Protein AF-0000000077092626 (afdb_homodimer)

Sequence (1278 aa):
MSRPFDEEKDRVSSVFEPQERGHADEGDGRDAVGMAEFQRESARDNLQDEVASQKIEINTVSLSAVPEHLHSLACRINDLNETDLAMIADFTENSAKRDVYSLLPYTGSNWFLPQIKEVEEGERNWDFRCDAYGRMSVTIWGRCLVLPVINIFLRLAVVVLCWFALWNILPHWLVEPGGYVWDPAVIVIVSAVVGGLICRVLQIPPLVGVLWIAIMWNNIPYEHYLTTGIVLPLKEISSKMGLTVIMARAGFSLTIKGIRAHWKQSIMLATLPFVCEAVAHSLIANKLFNYNGNYKWAFLQGIISSIVSPAVVVPGTLYLHEMGYGHGSKPISLMLSAVGIEIVLGVWAANFIIGLLFHDQKLAVAIVLGPVQFIGGIIFGIVIGVLFMYFVEILKREAERLPNGRYQKEHFYGTLDFAAFVLLLLCFAMVFLGYALNLAAGGCTMCVFFASTVTHLCLKDGNPELEEQKKYIGSWLAFVWDQVMMPVLFALMGSKIGILSIFSKDFFPMAVVCLVCSTAVRLLVTFVAQLGAGMTFKEKLLVCAGYSGKASAQASLGALAATLVADEFEKLTPGELPSAELLKRKEYATNVQQISAMYVMFMAAFASISLVRGGVAILPRVKPDKKKPAPTSIDGGGRMSRPFDEEKDRVSSVFEPQERGHADEGDGRDAVGMAEFQRESARDNLQDEVASQKIEINTVSLSAVPEHLHSLACRINDLNETDLAMIADFTENSAKRDVYSLLPYTGSNWFLPQIKEVEEGERNWDFRCDAYGRMSVTIWGRCLVLPVINIFLRLAVVVLCWFALWNILPHWLVEPGGYVWDPAVIVIVSAVVGGLICRVLQIPPLVGVLWIAIMWNNIPYEHYLTTGIVLPLKEISSKMGLTVIMARAGFSLTIKGIRAHWKQSIMLATLPFVCEAVAHSLIANKLFNYNGNYKWAFLQGIISSIVSPAVVVPGTLYLHEMGYGHGSKPISLMLSAVGIEIVLGVWAANFIIGLLFHDQKLAVAIVLGPVQFIGGIIFGIVIGVLFMYFVEILKREAERLPNGRYQKEHFYGTLDFAAFVLLLLCFAMVFLGYALNLAAGGCTMCVFFASTVTHLCLKDGNPELEEQKKYIGSWLAFVWDQVMMPVLFALMGSKIGILSIFSKDFFPMAVVCLVCSTAVRLLVTFVAQLGAGMTFKEKLLVCAGYSGKASAQASLGALAATLVADEFEKLTPGELPSAELLKRKEYATNVQQISAMYVMFMAAFASISLVRGGVAILPRVKPDKKKPAPTSIDGGGR

Radius of gyration: 37.95 Å; Cα contacts (8 Å, |Δi|>4): 1786; chains: 2; bounding box: 110×100×134 Å

InterPro domains:
  IPR006153 Cation/H+ exchanger, transmembrane domain [PF00999] (189-605)
  IPR038770 Sodium/solute symporter superfamily [G3DSA:1.20.1530.20] (184-569)
  IPR051843 Monovalent cation:proton antiporter 1 [PTHR31102] (149-629)

pLDDT: mean 78.39, std 21.68, range [14.02, 97.62]

Foldseek 3Di:
DDDDDDDDDDDDDDDDDPDDDDDDDPDDPPPPPPDVPPVVVVVVVVVVVVVVVVPPPVVCVVCVVPDPVCSVVVSVLVPDDQQVNVVVVVVVVVVCCVPPVVPPPPVDDDLLEWDKDFAPPPDDQADWDQDPQQWTWGRHRRITTTGNRVSNVVVVVVVVVVLVVCCVVDPVQQSDQLHLNPLLVCLLVCLQNQLQHVCVVVVFQSLLSSLVSLLVQCPVPHHNRRRNNHDLVLLQLLLLLLLLLQLLLLLLLAEPVLCVVPVQLLQLLLPVLLVLLLVLLLVLCCVQVVPVPPSLLSSLLSLLLSQFGCSQQVVLLVVCVVLQFQDVNPLSSSLSNNNSNNNLVSLLVNLLSVLVVQVVDDPVVSVVVSVVLLVLLLVLLLVVLVVLVVVLVVQLVVDDARPNRHRDPVSLLVSLVVSLVVLSVQSSCLQVVCVVVSNNSSSSSNSSNNSNNNNHVLPVVVDPSSVVSSVSSSVVSVSCNSPPSSSSLSSSLSSPDHPCVLPDPSQPVSLVCSVVVSLVSSLVSQLVSCPPVPDDPLSSNLSSLQRQAAASSLSSSLSNQLSSLVVVVVPDPVPDDDDPVSVSSNSSSVSSSSSSSVSNNPSSRRNSCSNNVSSVVPTDRPPPPPVPDDPPPPPPPPD/DDDDDYDDDDDDDDDDDDDDDDDDDDDDDPDDPPPPPPVVPVVVVVVVVVVVVVPPVPVCVVCVVPDPVCSVVVSVLVPDDQQVNVVVVVVVVVVCCVPPVVPPPPPDDDLLEWDKDFAPPPDDQADWDQDPQQWTWGRHRRITTTGNRVSNVVVVVVVVVVLVVCCVVDPVQQSDQLHLNPLLVCLLVCLQNQLQHVCVVVVFQSLLSSLVSLLVVCPVPHHNRRRNNHDLVLLQLLLLLLLLLQLLLLLLLAEPVLCVVPVQLLQLLQPFLLVLLLVLLLVLCCVQVVLVPPSLLSSLLSLLLSQFGCSQQVVLLVVCVVLQFQVVNPLSSSLSNNNSNNNLVSQLVNLLSVLVVQVVDDPVVSVVVSVVLLVLLLVLLLVVLVVLVVVLVVQQVVDDARPNRHRDPVSLLVSLVVSLVVLSVQSSCLQVVCVVVSNNSSSSSNSSNNSNNNNHVLPVVVDPSSVVSSVSSSVVSVSCNSPPSSSSLSSSLSSPDHPCVLPDPSQPVSLVCSVVVSLVSSLVSQLVSCPPVPDDPLSSNLSSQQRQAAASSLSSSLSNQLSSLVVVVVPDPVPDDDDPVSVSSNSSSVSSSSSSSVSNNPSSRRNSCSNNVSSVVPTDRPPPPPVPDDPPPPPPPPD

Structure (mmCIF, N/CA/C/O backbone):
data_AF-0000000077092626-model_v1
#
loop_
_entity.id
_entity.type
_entity.pdbx_description
1 polymer 'Cation/H+ exchanger transmembrane domain-containing protein'
#
loop_
_atom_site.group_PDB
_atom_site.id
_atom_site.type_symbol
_atom_site.label_atom_id
_atom_site.label_alt_id
_atom_site.label_comp_id
_atom_site.label_asym_id
_atom_site.label_entity_id
_atom_site.label_seq_id
_atom_site.pdbx_PDB_ins_code
_atom_site.Cartn_x
_atom_site.Cartn_y
_atom_site.Cartn_z
_atom_site.occupancy
_atom_site.B_iso_or_equiv
_atom_site.auth_seq_id
_atom_site.auth_comp_id
_atom_site.auth_asym_id
_atom_site.auth_atom_id
_atom_site.pdbx_PDB_model_num
ATOM 1 N N . MET A 1 1 ? 9.32 -10.656 -62.844 1 15.75 1 MET A N 1
ATOM 2 C CA . MET A 1 1 ? 9.938 -10.414 -64.125 1 15.75 1 MET A CA 1
ATOM 3 C C . MET A 1 1 ? 10.68 -9.086 -64.188 1 15.75 1 MET A C 1
ATOM 5 O O . MET A 1 1 ? 11.836 -9.016 -64.562 1 15.75 1 MET A O 1
ATOM 9 N N . SER A 1 2 ? 9.977 -7.922 -64.562 1 14.94 2 SER A N 1
ATOM 10 C CA . SER A 1 2 ? 10.359 -7.098 -65.688 1 14.94 2 SER A CA 1
ATOM 11 C C . SER A 1 2 ? 11.492 -6.148 -65.312 1 14.94 2 SER A C 1
ATOM 13 O O . SER A 1 2 ? 11.688 -5.82 -64.188 1 14.94 2 SER A O 1
ATOM 15 N N . ARG A 1 3 ? 11.75 -5.18 -66.188 1 14.98 3 ARG A N 1
ATOM 16 C CA . ARG A 1 3 ? 12.742 -4.602 -67.125 1 14.98 3 ARG A CA 1
ATOM 17 C C . ARG A 1 3 ? 13.359 -3.344 -66.5 1 14.98 3 ARG A C 1
ATOM 19 O O . ARG A 1 3 ? 14.586 -3.213 -66.438 1 14.98 3 ARG A O 1
ATOM 26 N N . PRO A 1 4 ? 12.883 -1.963 -66.875 1 16 4 PRO A N 1
ATOM 27 C CA . PRO A 1 4 ? 13.781 -1.267 -67.812 1 16 4 PRO A CA 1
ATOM 28 C C . PRO A 1 4 ? 14.859 -0.458 -67.125 1 16 4 PRO A C 1
ATOM 30 O O . PRO A 1 4 ? 14.688 -0.107 -65.938 1 16 4 PRO A O 1
ATOM 33 N N . PHE A 1 5 ? 15.961 0.042 -67.75 1 17.08 5 PHE A N 1
ATOM 34 C CA . PHE A 1 5 ? 17.375 0.326 -68 1 17.08 5 PHE A CA 1
ATOM 35 C C . PHE A 1 5 ? 17.703 1.769 -67.625 1 17.08 5 PHE A C 1
ATOM 37 O O . PHE A 1 5 ? 18.734 2.033 -67 1 17.08 5 PHE A O 1
ATOM 44 N N . ASP A 1 6 ? 17.078 2.85 -68.188 1 14.89 6 ASP A N 1
ATOM 45 C CA . ASP A 1 6 ? 17.906 3.645 -69.125 1 14.89 6 ASP A CA 1
ATOM 46 C C . ASP A 1 6 ? 18.75 4.656 -68.312 1 14.89 6 ASP A C 1
ATOM 48 O O . ASP A 1 6 ? 18.5 4.906 -67.125 1 14.89 6 ASP A O 1
ATOM 52 N N . GLU A 1 7 ? 18.625 6.039 -68.625 1 15.25 7 GLU A N 1
ATOM 53 C CA . GLU A 1 7 ? 19.484 6.891 -69.438 1 15.25 7 GLU A CA 1
ATOM 54 C C . GLU A 1 7 ? 20.391 7.762 -68.625 1 15.25 7 GLU A C 1
ATOM 56 O O . GLU A 1 7 ? 20.125 7.961 -67.438 1 15.25 7 GLU A O 1
ATOM 61 N N . GLU A 1 8 ? 20.859 9.016 -69.062 1 14.81 8 GLU A N 1
ATOM 62 C CA . GLU A 1 8 ? 22.047 9.641 -69.625 1 14.81 8 GLU A CA 1
ATOM 63 C C . GLU A 1 8 ? 22.625 10.695 -68.688 1 14.81 8 GLU A C 1
ATOM 65 O O . GLU A 1 8 ? 23.828 10.695 -68.438 1 14.81 8 GLU A O 1
ATOM 70 N N . LYS A 1 9 ? 22.094 12.047 -68.688 1 15.22 9 LYS A N 1
ATOM 71 C CA . LYS A 1 9 ? 22.859 13.109 -69.375 1 15.22 9 LYS A CA 1
ATOM 72 C C . LYS A 1 9 ? 23.906 13.68 -68.375 1 15.22 9 LYS A C 1
ATOM 74 O O . LYS A 1 9 ? 23.766 13.562 -67.188 1 15.22 9 LYS A O 1
ATOM 79 N N . ASP A 1 10 ? 24.531 14.945 -68.688 1 14.73 10 ASP A N 1
ATOM 80 C CA . ASP A 1 10 ? 25.75 15.602 -69.188 1 14.73 10 ASP A CA 1
ATOM 81 C C . ASP A 1 10 ? 26.375 16.469 -68.062 1 14.73 10 ASP A C 1
ATOM 83 O O . ASP A 1 10 ? 27.562 16.359 -67.75 1 14.73 10 ASP A O 1
ATOM 87 N N . ARG A 1 11 ? 25.922 17.875 -67.875 1 15.03 11 ARG A N 1
ATOM 88 C CA . ARG A 1 11 ? 26.812 18.969 -68.188 1 15.03 11 ARG A CA 1
ATOM 89 C C . ARG A 1 11 ? 27.734 19.328 -67.062 1 15.03 11 ARG A C 1
ATOM 91 O O . ARG A 1 11 ? 27.328 19.25 -65.875 1 15.03 11 ARG A O 1
ATOM 98 N N . VAL A 1 12 ? 29.109 19.719 -67.188 1 16.48 12 VAL A N 1
ATOM 99 C CA . VAL A 1 12 ? 30.516 19.875 -66.812 1 16.48 12 VAL A CA 1
ATOM 100 C C . VAL A 1 12 ? 30.719 21.172 -66.062 1 16.48 12 VAL A C 1
ATOM 102 O O . VAL A 1 12 ? 31.594 21.266 -65.188 1 16.48 12 VAL A O 1
ATOM 105 N N . SER A 1 13 ? 29.906 22.328 -66.312 1 14.66 13 SER A N 1
ATOM 106 C CA . SER A 1 13 ? 30.719 23.469 -66.75 1 14.66 13 SER A CA 1
ATOM 107 C C . SER A 1 13 ? 31.578 23.984 -65.562 1 14.66 13 SER A C 1
ATOM 109 O O . SER A 1 13 ? 31.359 23.625 -64.438 1 14.66 13 SER A O 1
ATOM 111 N N . SER A 1 14 ? 31.688 25.406 -65.438 1 15.55 14 SER A N 1
ATOM 112 C CA . SER A 1 14 ? 32.656 26.438 -65.812 1 15.55 14 SER A CA 1
ATOM 113 C C . SER A 1 14 ? 33.406 26.906 -64.562 1 15.55 14 SER A C 1
ATOM 115 O O . SER A 1 14 ? 32.969 26.672 -63.406 1 15.55 14 SER A O 1
ATOM 117 N N . VAL A 1 15 ? 34.219 28.062 -64.625 1 16.53 15 VAL A N 1
ATOM 118 C CA . VAL A 1 15 ? 35.562 28.625 -64.625 1 16.53 15 VAL A CA 1
ATOM 119 C C . VAL A 1 15 ? 35.812 29.5 -63.406 1 16.53 15 VAL A C 1
ATOM 121 O O . VAL A 1 15 ? 36.938 29.719 -63 1 16.53 15 VAL A O 1
ATOM 124 N N . PHE A 1 16 ? 34.812 29.953 -62.469 1 16.59 16 PHE A N 1
ATOM 125 C CA . PHE A 1 16 ? 35 31.375 -62.25 1 16.59 16 PHE A CA 1
ATOM 126 C C . PHE A 1 16 ? 36.219 31.641 -61.375 1 16.59 16 PHE A C 1
ATOM 128 O O . PHE A 1 16 ? 36.469 30.891 -60.438 1 16.59 16 PHE A O 1
ATOM 135 N N . GLU A 1 17 ? 37.094 32.625 -61.719 1 16.3 17 GLU A N 1
ATOM 136 C CA . GLU A 1 17 ? 38.469 33.156 -61.719 1 16.3 17 GLU A CA 1
ATOM 137 C C . GLU A 1 17 ? 38.75 33.875 -60.406 1 16.3 17 GLU A C 1
ATOM 139 O O . GLU A 1 17 ? 39.844 34.375 -60.188 1 16.3 17 GLU A O 1
ATOM 144 N N . PRO A 1 18 ? 38.156 33.656 -59.219 1 17.06 18 PRO A N 1
ATOM 145 C CA . PRO A 1 18 ? 38.25 34.875 -58.438 1 17.06 18 PRO A CA 1
ATOM 146 C C . PRO A 1 18 ? 39.688 35.281 -58.125 1 17.06 18 PRO A C 1
ATOM 148 O O . PRO A 1 18 ? 40.562 34.406 -57.938 1 17.06 18 PRO A O 1
ATOM 151 N N . GLN A 1 19 ? 39.969 36.531 -58.312 1 16.48 19 GLN A N 1
ATOM 152 C CA . GLN A 1 19 ? 41.156 37.375 -58.469 1 16.48 19 GLN A CA 1
ATOM 153 C C . GLN A 1 19 ? 41.969 37.375 -57.188 1 16.48 19 GLN A C 1
ATOM 155 O O . GLN A 1 19 ? 41.469 37.062 -56.094 1 16.48 19 GLN A O 1
ATOM 160 N N . GLU A 1 20 ? 43.156 38.188 -57.188 1 16.64 20 GLU A N 1
ATOM 161 C CA . GLU A 1 20 ? 44.594 38.25 -56.969 1 16.64 20 GLU A CA 1
ATOM 162 C C . GLU A 1 20 ? 44.906 38.938 -55.625 1 16.64 20 GLU A C 1
ATOM 164 O O . GLU A 1 20 ? 46.094 39 -55.25 1 16.64 20 GLU A O 1
ATOM 169 N N . ARG A 1 21 ? 43.969 39.344 -54.719 1 16.77 21 ARG A N 1
ATOM 170 C CA . ARG A 1 21 ? 44.406 40.594 -54.125 1 16.77 21 ARG A CA 1
ATOM 171 C C . ARG A 1 21 ? 45.719 40.406 -53.344 1 16.77 21 ARG A C 1
ATOM 173 O O . ARG A 1 21 ? 46.031 39.281 -52.906 1 16.77 21 ARG A O 1
ATOM 180 N N . GLY A 1 22 ? 46.375 41.594 -52.969 1 16.36 22 GLY A N 1
ATOM 181 C CA . GLY A 1 22 ? 47.625 42.281 -52.812 1 16.36 22 GLY A CA 1
ATOM 182 C C . GLY A 1 22 ? 48.344 41.938 -51.5 1 16.36 22 GLY A C 1
ATOM 183 O O . GLY A 1 22 ? 47.719 41.406 -50.594 1 16.36 22 GLY A O 1
ATOM 184 N N . HIS A 1 23 ? 49.688 42.406 -51.25 1 17.75 23 HIS A N 1
ATOM 185 C CA . HIS A 1 23 ? 51 42.062 -50.781 1 17.75 23 HIS A CA 1
ATOM 186 C C . HIS A 1 23 ? 51.219 42.531 -49.344 1 17.75 23 HIS A C 1
ATOM 188 O O . HIS A 1 23 ? 52.312 42.312 -48.781 1 17.75 23 HIS A O 1
ATOM 194 N N . ALA A 1 24 ? 50.25 43.156 -48.594 1 18.55 24 ALA A N 1
ATOM 195 C CA . ALA A 1 24 ? 50.844 44.219 -47.781 1 18.55 24 ALA A CA 1
ATOM 196 C C . ALA A 1 24 ? 51.812 43.625 -46.75 1 18.55 24 ALA A C 1
ATOM 198 O O . ALA A 1 24 ? 51.719 42.469 -46.375 1 18.55 24 ALA A O 1
ATOM 199 N N . ASP A 1 25 ? 52.812 44.531 -46.281 1 18.19 25 ASP A N 1
ATOM 200 C CA . ASP A 1 25 ? 54.156 44.656 -45.75 1 18.19 25 ASP A CA 1
ATOM 201 C C . ASP A 1 25 ? 54.219 44.312 -44.281 1 18.19 25 ASP A C 1
ATOM 203 O O . ASP A 1 25 ? 53.312 44.594 -43.531 1 18.19 25 ASP A O 1
ATOM 207 N N . GLU A 1 26 ? 55.188 43.375 -43.719 1 19.86 26 GLU A N 1
ATOM 208 C CA . GLU A 1 26 ? 55.438 42.5 -42.594 1 19.86 26 GLU A CA 1
ATOM 209 C C . GLU A 1 26 ? 56.125 43.25 -41.438 1 19.86 26 GLU A C 1
ATOM 211 O O . GLU A 1 26 ? 56.594 42.656 -40.5 1 19.86 26 GLU A O 1
ATOM 216 N N . GLY A 1 27 ? 55.844 44.656 -41.406 1 18.56 27 GLY A N 1
ATOM 217 C CA . GLY A 1 27 ? 56.906 45.312 -40.656 1 18.56 27 GLY A CA 1
ATOM 218 C C . GLY A 1 27 ? 57.156 44.688 -39.312 1 18.56 27 GLY A C 1
ATOM 219 O O . GLY A 1 27 ? 56.344 43.906 -38.812 1 18.56 27 GLY A O 1
ATOM 220 N N . ASP A 1 28 ? 58.25 45.25 -38.5 1 20.41 28 ASP A N 1
ATOM 221 C CA . ASP A 1 28 ? 59.438 44.938 -37.688 1 20.41 28 ASP A CA 1
ATOM 222 C C . ASP A 1 28 ? 59.062 44.844 -36.219 1 20.41 28 ASP A C 1
ATOM 224 O O . ASP A 1 28 ? 59.906 44.531 -35.375 1 20.41 28 ASP A O 1
ATOM 228 N N . GLY A 1 29 ? 57.875 45.188 -35.781 1 20.94 29 GLY A N 1
ATOM 229 C CA . GLY A 1 29 ? 57.812 45.781 -34.469 1 20.94 29 GLY A CA 1
ATOM 230 C C . GLY A 1 29 ? 58.156 44.812 -33.344 1 20.94 29 GLY A C 1
ATOM 231 O O . GLY A 1 29 ? 57.281 44.125 -32.812 1 20.94 29 GLY A O 1
ATOM 232 N N . ARG A 1 30 ? 59.438 44.188 -33.344 1 21.33 30 ARG A N 1
ATOM 233 C CA . ARG A 1 30 ? 59.719 43 -32.531 1 21.33 30 ARG A CA 1
ATOM 234 C C . ARG A 1 30 ? 59.781 43.344 -31.047 1 21.33 30 ARG A C 1
ATOM 236 O O . ARG A 1 30 ? 59.656 42.469 -30.188 1 21.33 30 ARG A O 1
ATOM 243 N N . ASP A 1 31 ? 60.281 44.562 -30.781 1 20.03 31 ASP A N 1
ATOM 244 C CA . ASP A 1 31 ? 61.25 44.562 -29.703 1 20.03 31 ASP A CA 1
ATOM 245 C C . ASP A 1 31 ? 60.562 44.281 -28.359 1 20.03 31 ASP A C 1
ATOM 247 O O . ASP A 1 31 ? 61.188 43.75 -27.453 1 20.03 31 ASP A O 1
ATOM 251 N N . ALA A 1 32 ? 59.594 45.125 -28.078 1 23.42 32 ALA A N 1
ATOM 252 C CA . ALA A 1 32 ? 59.375 45.562 -26.703 1 23.42 32 ALA A CA 1
ATOM 253 C C . ALA A 1 32 ? 58.812 44.375 -25.875 1 23.42 32 ALA A C 1
ATOM 255 O O . ALA A 1 32 ? 58.156 44.594 -24.844 1 23.42 32 ALA A O 1
ATOM 256 N N . VAL A 1 33 ? 59.125 43.094 -26.219 1 24.17 33 VAL A N 1
ATOM 257 C CA . VAL A 1 33 ? 58.344 41.969 -25.672 1 24.17 33 VAL A CA 1
ATOM 258 C C . VAL A 1 33 ? 58.812 41.656 -24.25 1 24.17 33 VAL A C 1
ATOM 260 O O . VAL A 1 33 ? 58.281 40.75 -23.594 1 24.17 33 VAL A O 1
ATOM 263 N N . GLY A 1 34 ? 60 42.312 -23.875 1 22.88 34 GLY A N 1
ATOM 264 C CA . GLY A 1 34 ? 60.719 41.562 -22.844 1 22.88 34 GLY A CA 1
ATOM 265 C C . GLY A 1 34 ? 60.031 41.656 -21.484 1 22.88 34 GLY A C 1
ATOM 266 O O . GLY A 1 34 ? 60.125 40.719 -20.703 1 22.88 34 GLY A O 1
ATOM 267 N N . MET A 1 35 ? 59.812 42.938 -21.062 1 25.38 35 MET A N 1
ATOM 268 C CA . MET A 1 35 ? 59.656 43.25 -19.641 1 25.38 35 MET A CA 1
ATOM 269 C C . MET A 1 35 ? 58.406 42.594 -19.078 1 25.38 35 MET A C 1
ATOM 271 O O . MET A 1 35 ? 58.188 42.594 -17.859 1 25.38 35 MET A O 1
ATOM 275 N N . ALA A 1 36 ? 57.406 42.469 -19.953 1 26.19 36 ALA A N 1
ATOM 276 C CA . ALA A 1 36 ? 56.094 42.156 -19.422 1 26.19 36 ALA A CA 1
ATOM 277 C C . ALA A 1 36 ? 56.062 40.75 -18.875 1 26.19 36 ALA A C 1
ATOM 279 O O . ALA A 1 36 ? 55.031 40.281 -18.344 1 26.19 36 ALA A O 1
ATOM 280 N N . GLU A 1 37 ? 57.188 40 -19.141 1 27.02 37 GLU A N 1
ATOM 281 C CA . GLU A 1 37 ? 57.094 38.594 -18.812 1 27.02 37 GLU A CA 1
ATOM 282 C C . GLU A 1 37 ? 57.188 38.375 -17.297 1 27.02 37 GLU A C 1
ATOM 284 O O . GLU A 1 37 ? 56.656 37.406 -16.781 1 27.02 37 GLU A O 1
ATOM 289 N N . PHE A 1 38 ? 58.125 39.25 -16.672 1 28.17 38 PHE A N 1
ATOM 290 C CA . PHE A 1 38 ? 58.5 38.844 -15.328 1 28.17 38 PHE A CA 1
ATOM 291 C C . PHE A 1 38 ? 57.344 39.031 -14.359 1 28.17 38 PHE A C 1
ATOM 293 O O . PHE A 1 38 ? 57.219 38.25 -13.398 1 28.17 38 PHE A O 1
ATOM 300 N N . GLN A 1 39 ? 56.625 40.156 -14.469 1 30.23 39 GLN A N 1
ATOM 301 C CA . GLN A 1 39 ? 55.531 40.375 -13.516 1 30.23 39 GLN A CA 1
ATOM 302 C C . GLN A 1 39 ? 54.469 39.312 -13.656 1 30.23 39 GLN A C 1
ATOM 304 O O . GLN A 1 39 ? 53.562 39.25 -12.836 1 30.23 39 GLN A O 1
ATOM 309 N N . ARG A 1 40 ? 54.5 38.656 -14.867 1 31.72 40 ARG A N 1
ATOM 310 C CA . ARG A 1 40 ? 53.469 37.625 -15.023 1 31.72 40 ARG A CA 1
ATOM 311 C C . ARG A 1 40 ? 53.812 36.406 -14.18 1 31.72 40 ARG A C 1
ATOM 313 O O . ARG A 1 40 ? 52.938 35.594 -13.898 1 31.72 40 ARG A O 1
ATOM 320 N N . GLU A 1 41 ? 55.188 36.25 -13.984 1 31.36 41 GLU A N 1
ATOM 321 C CA . GLU A 1 41 ? 55.5 35.031 -13.258 1 31.36 41 GLU A CA 1
ATOM 322 C C . GLU A 1 41 ? 55 35.125 -11.812 1 31.36 41 GLU A C 1
ATOM 324 O O . GLU A 1 41 ? 54.531 34.125 -11.258 1 31.36 41 GLU A O 1
ATOM 329 N N . SER A 1 42 ? 55.344 36.281 -11.148 1 34.69 42 SER A N 1
ATOM 330 C CA . SER A 1 42 ? 55 36.375 -9.734 1 34.69 42 SER A CA 1
ATOM 331 C C . SER A 1 42 ? 53.5 36.375 -9.539 1 34.69 42 SER A C 1
ATOM 333 O O . SER A 1 42 ? 53 35.938 -8.492 1 34.69 42 SER A O 1
ATOM 335 N N . ALA A 1 43 ? 52.781 36.969 -10.484 1 35.47 43 ALA A N 1
ATOM 336 C CA . ALA A 1 43 ? 51.312 36.875 -10.453 1 35.47 43 ALA A CA 1
ATOM 337 C C . ALA A 1 43 ? 50.844 35.438 -10.672 1 35.47 43 ALA A C 1
ATOM 339 O O . ALA A 1 43 ? 49.781 35.031 -10.227 1 35.47 43 ALA A O 1
ATOM 340 N N . ARG A 1 44 ? 51.688 34.656 -11.461 1 34.75 44 ARG A N 1
ATOM 341 C CA . ARG A 1 44 ? 51.312 33.25 -11.641 1 34.75 44 ARG A CA 1
ATOM 342 C C . ARG A 1 44 ? 51.531 32.469 -10.344 1 34.75 4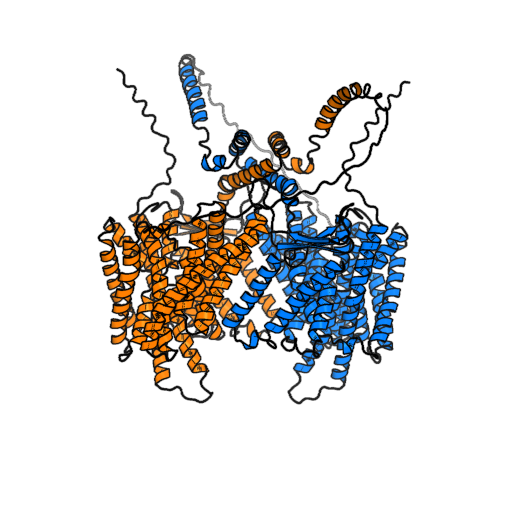4 ARG A C 1
ATOM 344 O O . ARG A 1 44 ? 50.719 31.578 -10.039 1 34.75 44 ARG A O 1
ATOM 351 N N . ASP A 1 45 ? 52.719 32.75 -9.695 1 36.16 45 ASP A N 1
ATOM 352 C CA . ASP A 1 45 ? 52.906 31.984 -8.469 1 36.16 45 ASP A CA 1
ATOM 353 C C . ASP A 1 45 ? 51.844 32.344 -7.426 1 36.16 45 ASP A C 1
ATOM 355 O O . ASP A 1 45 ? 51.375 31.5 -6.676 1 36.16 45 ASP A O 1
ATOM 359 N N . ASN A 1 46 ? 51.562 33.688 -7.293 1 36.28 46 ASN A N 1
ATOM 360 C CA . ASN A 1 46 ? 50.5 34.062 -6.395 1 36.28 46 ASN A CA 1
ATOM 361 C C . ASN A 1 46 ? 49.125 33.594 -6.918 1 36.28 46 ASN A C 1
ATOM 363 O O . ASN A 1 46 ? 48.156 33.5 -6.16 1 36.28 46 ASN A O 1
ATOM 367 N N . LEU A 1 47 ? 49 33.531 -8.297 1 35.38 47 LEU A N 1
ATOM 368 C CA . LEU A 1 47 ? 47.812 32.906 -8.805 1 35.38 47 LEU A CA 1
ATOM 369 C C . LEU A 1 47 ? 47.812 31.406 -8.516 1 35.38 47 LEU A C 1
ATOM 371 O O . LEU A 1 47 ? 46.75 30.797 -8.297 1 35.38 47 LEU A O 1
ATOM 375 N N . GLN A 1 48 ? 49.062 30.828 -8.656 1 34.94 48 GLN A N 1
ATOM 376 C CA . GLN A 1 48 ? 49.062 29.422 -8.289 1 34.94 48 GLN A CA 1
ATOM 377 C C . GLN A 1 48 ? 48.781 29.234 -6.801 1 34.94 48 GLN A C 1
ATOM 379 O O . GLN A 1 48 ? 48.094 28.281 -6.406 1 34.94 48 GLN A O 1
ATOM 384 N N . ASP A 1 49 ? 49.469 30 -5.945 1 35.38 49 ASP A N 1
ATOM 385 C CA . ASP A 1 49 ? 49.156 29.906 -4.523 1 35.38 49 ASP A CA 1
ATOM 386 C C . ASP A 1 49 ? 47.719 30.359 -4.238 1 35.38 49 ASP A C 1
ATOM 388 O O . ASP A 1 49 ? 47.062 29.828 -3.355 1 35.38 49 ASP A O 1
ATOM 392 N N . GLU A 1 50 ? 47.281 31.469 -4.938 1 34.28 50 GLU A N 1
ATOM 393 C CA . GLU A 1 50 ? 45.875 31.875 -4.809 1 34.28 50 GLU A CA 1
ATOM 394 C C . GLU A 1 50 ? 44.938 30.812 -5.398 1 34.28 50 GLU A C 1
ATOM 396 O O . GLU A 1 50 ? 43.844 30.578 -4.883 1 34.28 50 GLU A O 1
ATOM 401 N N . VAL A 1 51 ? 45.375 30.25 -6.586 1 35.25 51 VAL A N 1
ATOM 402 C CA . VAL A 1 51 ? 44.594 29.094 -7 1 35.25 51 VAL A CA 1
ATOM 403 C C . VAL A 1 51 ? 44.781 27.953 -5.992 1 35.25 51 VAL A C 1
ATOM 405 O O . VAL A 1 51 ? 43.844 27.188 -5.73 1 35.25 51 VAL A O 1
ATOM 408 N N . ALA A 1 52 ? 45.969 27.75 -5.414 1 34.25 52 ALA A N 1
ATOM 409 C CA . ALA A 1 52 ? 46.156 26.766 -4.359 1 34.25 52 ALA A CA 1
ATOM 410 C C . ALA A 1 52 ? 45.375 27.156 -3.105 1 34.25 52 ALA A C 1
ATOM 412 O O . ALA A 1 52 ? 44.844 26.297 -2.412 1 34.25 52 ALA A O 1
ATOM 413 N N . SER A 1 53 ? 45.5 28.391 -2.656 1 31.81 53 SER A N 1
ATOM 414 C CA . SER A 1 53 ? 44.688 28.875 -1.544 1 31.81 53 SER A CA 1
ATOM 415 C C . SER A 1 53 ? 43.219 28.906 -1.917 1 31.81 53 SER A C 1
ATOM 417 O O . SER A 1 53 ? 42.375 29.156 -1.065 1 31.81 53 SER A O 1
ATOM 419 N N . GLN A 1 54 ? 43 29.281 -3.15 1 31.38 54 GLN A N 1
ATOM 420 C CA . GLN A 1 54 ? 41.625 28.984 -3.527 1 31.38 54 GLN A CA 1
ATOM 421 C C . GLN A 1 54 ? 41.312 27.5 -3.348 1 31.38 54 GLN A C 1
ATOM 423 O O . GLN A 1 54 ? 40.75 26.859 -4.242 1 31.38 54 GLN A O 1
ATOM 428 N N . LYS A 1 55 ? 42.344 26.766 -3.01 1 33.62 55 LYS A N 1
ATOM 429 C CA . LYS A 1 55 ? 42.094 25.453 -2.418 1 33.62 55 LYS A CA 1
ATOM 430 C C . LYS A 1 55 ? 40.781 25.469 -1.613 1 33.62 55 LYS A C 1
ATOM 432 O O . LYS A 1 55 ? 40.469 26.453 -0.971 1 33.62 55 LYS A O 1
ATOM 437 N N . ILE A 1 56 ? 40.188 24.25 -1.762 1 33.19 56 ILE A N 1
ATOM 438 C CA . ILE A 1 56 ? 38.938 23.641 -1.434 1 33.19 56 ILE A CA 1
ATOM 439 C C . ILE A 1 56 ? 38.594 23.891 0.034 1 33.19 56 ILE A C 1
ATOM 441 O O . ILE A 1 56 ? 39.281 23.375 0.93 1 33.19 56 ILE A O 1
ATOM 445 N N . GLU A 1 57 ? 38.5 25.062 0.484 1 32.88 57 GLU A N 1
ATOM 446 C CA . GLU A 1 57 ? 37.562 25.031 1.593 1 32.88 57 GLU A CA 1
ATOM 447 C C . GLU A 1 57 ? 36.531 23.891 1.429 1 32.88 57 GLU A C 1
ATOM 449 O O . GLU A 1 57 ? 35.594 24.016 0.674 1 32.88 57 GLU A O 1
ATOM 454 N N . ILE A 1 58 ? 36.938 22.75 1.002 1 39.22 58 ILE A N 1
ATOM 455 C CA . ILE A 1 58 ? 36.281 21.484 1.303 1 39.22 58 ILE A CA 1
ATOM 456 C C . ILE A 1 58 ? 35.375 21.641 2.525 1 39.22 58 ILE A C 1
ATOM 458 O O . ILE A 1 58 ? 35.844 22.031 3.602 1 39.22 58 ILE A O 1
ATOM 462 N N . ASN A 1 59 ? 34.188 21.969 2.338 1 41.47 59 ASN A N 1
ATOM 463 C CA . ASN A 1 59 ? 33.219 22 3.443 1 41.47 59 ASN A CA 1
ATOM 464 C C . ASN A 1 59 ? 33.656 21.078 4.578 1 41.47 59 ASN A C 1
ATOM 466 O O . ASN A 1 59 ? 33.719 19.859 4.406 1 41.47 59 ASN A O 1
ATOM 470 N N . THR A 1 60 ? 34.688 21.422 5.332 1 45.44 60 THR A N 1
ATOM 471 C CA . THR A 1 60 ? 35.156 20.906 6.609 1 45.44 60 THR A CA 1
ATOM 472 C C . THR A 1 60 ? 34.094 20.062 7.289 1 45.44 60 THR A C 1
ATOM 474 O O . THR A 1 60 ? 34.406 19.109 8.008 1 45.44 60 THR A O 1
ATOM 477 N N . VAL A 1 61 ? 32.875 20.453 7.098 1 47.94 61 VAL A N 1
ATOM 478 C CA . VAL A 1 61 ? 31.828 19.75 7.824 1 47.94 61 VAL A CA 1
ATOM 479 C C . VAL A 1 61 ? 31.75 18.297 7.367 1 47.94 61 VAL A C 1
ATOM 481 O O . VAL A 1 61 ? 31.609 17.391 8.188 1 47.94 61 VAL A O 1
ATOM 484 N N . SER A 1 62 ? 32 18.016 6.055 1 57.91 62 SER A N 1
ATOM 485 C CA . SER A 1 62 ? 31.875 16.641 5.605 1 57.91 62 SER A CA 1
ATOM 486 C C . SER A 1 62 ? 33.156 15.844 5.867 1 57.91 62 SER A C 1
ATOM 488 O O . SER A 1 62 ? 33.094 14.656 6.184 1 57.91 62 SER A O 1
ATOM 490 N N . LEU A 1 63 ? 34.312 16.5 5.801 1 64.38 63 LEU A N 1
ATOM 491 C CA . LEU A 1 63 ? 35.594 15.82 6.062 1 64.38 63 LEU A CA 1
ATOM 492 C C . LEU A 1 63 ? 35.719 15.5 7.547 1 64.38 63 LEU A C 1
ATOM 494 O O . LEU A 1 63 ? 36.5 14.602 7.918 1 64.38 63 LEU A O 1
ATOM 498 N N . SER A 1 64 ? 34.938 16.25 8.242 1 62.31 64 SER A N 1
ATOM 499 C CA . SER A 1 64 ? 35.031 16.031 9.68 1 62.31 64 SER A CA 1
ATOM 500 C C . SER A 1 64 ? 34.469 14.672 10.062 1 62.31 64 SER A C 1
ATOM 502 O O . SER A 1 64 ? 34.781 14.125 11.117 1 62.31 64 SER A O 1
ATOM 504 N N . ALA A 1 65 ? 33.75 14.07 9.141 1 68.44 65 ALA A N 1
ATOM 505 C CA . ALA A 1 65 ? 33.125 12.789 9.477 1 68.44 65 ALA A CA 1
ATOM 506 C C . ALA A 1 65 ? 34.031 11.625 9.094 1 68.44 65 ALA A C 1
ATOM 508 O O . ALA A 1 65 ? 33.75 10.469 9.406 1 68.44 65 ALA A O 1
ATOM 509 N N . VAL A 1 66 ? 35.188 12.047 8.422 1 79.44 66 VAL A N 1
ATOM 510 C CA . VAL A 1 66 ? 36.125 11.023 7.965 1 79.44 66 VAL A CA 1
ATOM 511 C C . VAL A 1 66 ? 37.375 11.039 8.836 1 79.44 66 VAL A C 1
ATOM 513 O O . VAL A 1 66 ? 37.875 12.102 9.203 1 79.44 66 VAL A O 1
ATOM 516 N N . PRO A 1 67 ? 37.812 9.906 9.281 1 79.56 67 PRO A N 1
ATOM 517 C CA . PRO A 1 67 ? 39.062 9.852 10.07 1 79.56 67 PRO A CA 1
ATOM 518 C C . PRO A 1 67 ? 40.25 10.492 9.352 1 79.56 67 PRO A C 1
ATOM 520 O O . PRO A 1 67 ? 40.25 10.562 8.117 1 79.56 67 PRO A O 1
ATOM 523 N N . GLU A 1 68 ? 41.25 10.93 10.055 1 82.12 68 GLU A N 1
ATOM 524 C CA . GLU A 1 68 ? 42.406 11.711 9.57 1 82.12 68 GLU A CA 1
ATOM 525 C C . GLU A 1 68 ? 43.219 10.922 8.539 1 82.12 68 GLU A C 1
ATOM 527 O O . GLU A 1 68 ? 43.688 11.492 7.555 1 82.12 68 GLU A O 1
ATOM 532 N N . HIS A 1 69 ? 43.281 9.516 8.734 1 85.19 69 HIS A N 1
ATOM 533 C CA . HIS A 1 69 ? 44.094 8.727 7.82 1 85.19 69 HIS A CA 1
ATOM 534 C C . HIS A 1 69 ? 43.438 8.602 6.453 1 85.19 69 HIS A C 1
ATOM 536 O O . HIS A 1 69 ? 44.062 8.211 5.477 1 85.19 69 HIS A O 1
ATOM 542 N N . LEU A 1 70 ? 42.25 8.969 6.34 1 88.75 70 LEU A N 1
ATOM 543 C CA . LEU A 1 70 ? 41.531 8.867 5.082 1 88.75 70 LEU A CA 1
ATOM 544 C C . LEU A 1 70 ? 41.344 10.242 4.453 1 88.75 70 LEU A C 1
ATOM 546 O O . LEU A 1 70 ? 40.719 10.367 3.393 1 88.75 70 LEU A O 1
ATOM 550 N N . HIS A 1 71 ? 41.875 11.258 5.023 1 86 71 HIS A N 1
ATOM 551 C CA . HIS A 1 71 ? 41.656 12.617 4.543 1 86 71 HIS A CA 1
ATOM 552 C C . HIS A 1 71 ? 42.25 12.812 3.154 1 86 71 HIS A C 1
ATOM 554 O O . HIS A 1 71 ? 41.656 13.477 2.305 1 86 71 HIS A O 1
ATOM 560 N N . SER A 1 72 ? 43.5 12.203 2.955 1 84.88 72 SER A N 1
ATOM 561 C CA . SER A 1 72 ? 44.125 12.352 1.65 1 84.88 72 SER A CA 1
ATOM 562 C C . SER A 1 72 ? 43.281 11.75 0.545 1 84.88 72 SER A C 1
ATOM 564 O O . SER A 1 72 ? 43.125 12.352 -0.521 1 84.88 72 SER A O 1
ATOM 566 N N . LEU A 1 73 ? 42.719 10.641 0.804 1 88.5 73 LEU A N 1
ATOM 567 C CA . LEU A 1 73 ? 41.844 9.977 -0.168 1 88.5 73 LEU A CA 1
ATOM 568 C C . LEU A 1 73 ? 40.562 10.75 -0.372 1 88.5 73 LEU A C 1
ATOM 570 O O . LEU A 1 73 ? 40.094 10.898 -1.503 1 88.5 73 LEU A O 1
ATOM 574 N N . ALA A 1 74 ? 40 11.234 0.676 1 87.12 74 ALA A N 1
ATOM 575 C CA . ALA A 1 74 ? 38.75 12 0.615 1 87.12 74 ALA A CA 1
ATOM 576 C C . ALA A 1 74 ? 38.938 13.289 -0.181 1 87.12 74 ALA A C 1
ATOM 578 O O . ALA A 1 74 ? 38.062 13.688 -0.943 1 87.12 74 ALA A O 1
ATOM 579 N N . CYS A 1 75 ? 40.062 13.891 -0.055 1 85.25 75 CYS A N 1
ATOM 580 C CA . CYS A 1 75 ? 40.344 15.109 -0.805 1 85.25 75 CYS A CA 1
ATOM 581 C C . CYS A 1 75 ? 40.5 14.812 -2.291 1 85.25 75 CYS A C 1
ATOM 583 O O . CYS A 1 75 ? 40 15.57 -3.135 1 85.25 75 CYS A O 1
ATOM 585 N N . ARG A 1 76 ? 41.125 13.719 -2.592 1 86.06 76 ARG A N 1
ATOM 586 C CA . ARG A 1 76 ? 41.25 13.32 -3.986 1 86.06 76 ARG A CA 1
ATOM 587 C C . ARG A 1 76 ? 39.906 13.055 -4.629 1 86.06 76 ARG A C 1
ATOM 589 O O . ARG A 1 76 ? 39.688 13.383 -5.797 1 86.06 76 ARG A O 1
ATOM 596 N N . ILE A 1 77 ? 39.062 12.453 -3.934 1 88.56 77 ILE A N 1
ATOM 59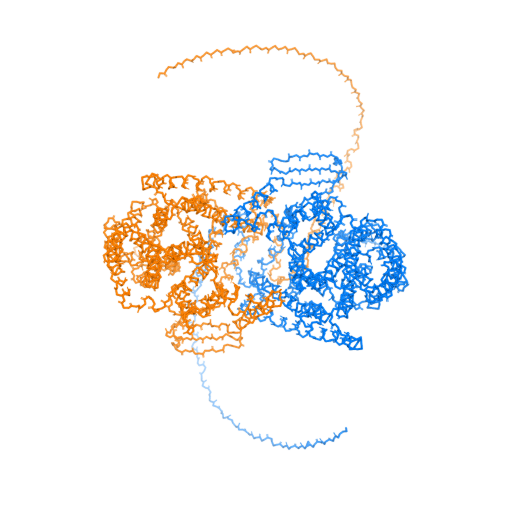7 C CA . ILE A 1 77 ? 37.75 12.125 -4.434 1 88.56 77 ILE A CA 1
ATOM 598 C C . ILE A 1 77 ? 36.938 13.414 -4.645 1 88.56 77 ILE A C 1
ATOM 600 O O . ILE A 1 77 ? 36.219 13.547 -5.629 1 88.56 77 ILE A O 1
ATOM 604 N N . ASN A 1 78 ? 37.094 14.32 -3.742 1 81.88 78 ASN A N 1
ATOM 605 C CA . ASN A 1 78 ? 36.344 15.57 -3.816 1 81.88 78 ASN A CA 1
ATOM 606 C C . ASN A 1 78 ? 36.812 16.422 -4.996 1 81.88 78 ASN A C 1
ATOM 608 O O . ASN A 1 78 ? 36.062 17.266 -5.484 1 81.88 78 ASN A O 1
ATOM 612 N N . ASP A 1 79 ? 38.062 16.188 -5.5 1 82 79 ASP A N 1
ATOM 613 C CA . ASP A 1 79 ? 38.625 17 -6.59 1 82 79 ASP A CA 1
ATOM 614 C C . ASP A 1 79 ? 38.312 16.375 -7.945 1 82 79 ASP A C 1
ATOM 616 O O . ASP A 1 79 ? 38.688 16.922 -8.984 1 82 79 ASP A O 1
ATOM 620 N N . LEU A 1 80 ? 37.594 15.312 -7.914 1 87.62 80 LEU A N 1
ATOM 621 C CA . LEU A 1 80 ? 37.25 14.656 -9.172 1 87.62 80 LEU A CA 1
ATOM 622 C C . LEU A 1 80 ? 36.188 15.438 -9.93 1 87.62 80 LEU A C 1
ATOM 624 O O . LEU A 1 80 ? 35.375 16.156 -9.32 1 87.62 80 LEU A O 1
ATOM 628 N N . ASN A 1 81 ? 36.219 15.328 -11.273 1 84.38 81 ASN A N 1
ATOM 629 C CA . ASN A 1 81 ? 35.156 15.891 -12.094 1 84.38 81 ASN A CA 1
ATOM 630 C C . ASN A 1 81 ? 33.844 15.164 -11.883 1 84.38 81 ASN A C 1
ATOM 632 O O . ASN A 1 81 ? 33.812 14.094 -11.266 1 84.38 81 ASN A O 1
ATOM 636 N N . GLU A 1 82 ? 32.781 15.75 -12.367 1 84.69 82 GLU A N 1
ATOM 637 C CA . GLU A 1 82 ? 31.438 15.234 -12.125 1 84.69 82 GLU A CA 1
ATOM 638 C C . GLU A 1 82 ? 31.281 13.82 -12.68 1 84.69 82 GLU A C 1
ATOM 640 O O . GLU A 1 82 ? 30.688 12.961 -12.031 1 84.69 82 GLU A O 1
ATOM 645 N N . THR A 1 83 ? 31.859 13.562 -13.758 1 84.19 83 THR A N 1
ATOM 646 C CA . THR A 1 83 ? 31.734 12.25 -14.383 1 84.19 83 THR A CA 1
ATOM 647 C C . THR A 1 83 ? 32.5 11.195 -13.586 1 84.19 83 THR A C 1
ATOM 649 O O . THR A 1 83 ? 31.969 10.109 -13.32 1 84.19 83 THR A O 1
ATOM 652 N N . ASP A 1 84 ? 33.656 11.578 -13.18 1 86.88 84 ASP A N 1
ATOM 653 C CA . ASP A 1 84 ? 34.5 10.633 -12.445 1 86.88 84 ASP A CA 1
ATOM 654 C C . ASP A 1 84 ? 33.969 10.391 -11.039 1 86.88 84 ASP A C 1
ATOM 656 O O . ASP A 1 84 ? 34.031 9.281 -10.523 1 86.88 84 ASP A O 1
ATOM 660 N N . LEU A 1 85 ? 33.469 11.383 -10.5 1 87.25 85 LEU A N 1
ATOM 661 C CA . LEU A 1 85 ? 32.875 11.242 -9.164 1 87.25 85 LEU A CA 1
ATOM 662 C C . LEU A 1 85 ? 31.703 10.273 -9.18 1 87.25 85 LEU A C 1
ATOM 664 O O . LEU A 1 85 ? 31.562 9.445 -8.273 1 87.25 85 LEU A O 1
ATOM 668 N N . ALA A 1 86 ? 30.906 10.414 -10.164 1 85.31 86 ALA A N 1
ATOM 669 C CA . ALA A 1 86 ? 29.75 9.516 -10.273 1 85.31 86 ALA A CA 1
ATOM 670 C C . ALA A 1 86 ? 30.203 8.07 -10.469 1 85.31 86 ALA A C 1
ATOM 672 O O . ALA A 1 86 ? 29.625 7.145 -9.906 1 85.31 86 ALA A O 1
ATOM 673 N N . MET A 1 87 ? 31.219 7.887 -11.156 1 84.88 87 MET A N 1
ATOM 674 C CA . MET A 1 87 ? 31.734 6.547 -11.422 1 84.88 87 MET A CA 1
ATOM 675 C C . MET A 1 87 ? 32.344 5.938 -10.156 1 84.88 87 MET A C 1
ATOM 677 O O . MET A 1 87 ? 32.125 4.762 -9.859 1 84.88 87 MET A O 1
ATOM 681 N N . ILE A 1 88 ? 33.062 6.758 -9.453 1 85.62 88 ILE A N 1
ATOM 682 C CA . ILE A 1 88 ? 33.719 6.258 -8.25 1 85.62 88 ILE A CA 1
ATOM 683 C C . ILE A 1 88 ? 32.656 5.992 -7.172 1 85.62 88 ILE A C 1
ATOM 685 O O . ILE A 1 88 ? 32.781 5.031 -6.406 1 85.62 88 ILE A O 1
ATOM 689 N N . ALA A 1 89 ? 31.703 6.812 -7.109 1 84.31 89 ALA A N 1
ATOM 690 C CA . ALA A 1 89 ? 30.625 6.582 -6.156 1 84.31 89 ALA A CA 1
ATOM 691 C C . ALA A 1 89 ? 29.938 5.238 -6.41 1 84.31 89 ALA A C 1
ATOM 693 O O . ALA A 1 89 ? 29.672 4.488 -5.469 1 84.31 89 ALA A O 1
ATOM 694 N N . ASP A 1 90 ? 29.703 4.941 -7.609 1 81.44 90 ASP A N 1
ATOM 695 C CA . ASP A 1 90 ? 29.094 3.668 -7.973 1 81.44 90 ASP A CA 1
ATOM 696 C C . ASP A 1 90 ? 30.016 2.5 -7.637 1 81.44 90 ASP A C 1
ATOM 698 O O . ASP A 1 90 ? 29.562 1.478 -7.109 1 81.44 90 ASP A O 1
ATOM 702 N N . PHE A 1 91 ? 31.234 2.664 -7.93 1 81.94 91 PHE A N 1
ATOM 703 C CA . PHE A 1 91 ? 32.219 1.619 -7.668 1 81.94 91 PHE A CA 1
ATOM 704 C C . PHE A 1 91 ? 32.344 1.347 -6.172 1 81.94 91 PHE A C 1
ATOM 706 O O . PHE A 1 91 ? 32.344 0.19 -5.746 1 81.94 91 PHE A O 1
ATOM 713 N N . THR A 1 92 ? 32.469 2.396 -5.402 1 83.25 92 THR A N 1
ATOM 714 C CA . THR A 1 92 ? 32.625 2.256 -3.961 1 83.25 92 THR A CA 1
ATOM 715 C C . THR A 1 92 ? 31.406 1.584 -3.342 1 83.25 92 THR A C 1
ATOM 717 O O . THR A 1 92 ? 31.547 0.735 -2.457 1 83.25 92 THR A O 1
ATOM 720 N N . GLU A 1 93 ? 30.281 1.953 -3.75 1 82.19 93 GLU A N 1
ATOM 721 C CA . GLU A 1 93 ? 29.062 1.352 -3.227 1 82.19 93 GLU A CA 1
ATOM 722 C C . GLU A 1 93 ? 28.984 -0.136 -3.557 1 82.19 93 GLU A C 1
ATOM 724 O O . GLU A 1 93 ? 28.609 -0.949 -2.709 1 82.19 93 GLU A O 1
ATOM 729 N N . ASN A 1 94 ? 29.312 -0.5 -4.738 1 77.88 94 ASN A N 1
ATOM 730 C CA . ASN A 1 94 ? 29.297 -1.901 -5.141 1 77.88 94 ASN A CA 1
ATOM 731 C C . ASN A 1 94 ? 30.344 -2.717 -4.371 1 77.88 94 ASN A C 1
ATOM 733 O O . ASN A 1 94 ? 30.078 -3.863 -3.998 1 77.88 94 ASN A O 1
ATOM 737 N N . SER A 1 95 ? 31.531 -2.133 -4.184 1 78.25 95 SER A N 1
ATOM 738 C CA . SER A 1 95 ? 32.562 -2.803 -3.414 1 78.25 95 SER A CA 1
ATOM 739 C C . SER A 1 95 ? 32.156 -3.002 -1.963 1 78.25 95 SER A C 1
ATOM 741 O O . SER A 1 95 ? 32.406 -4.059 -1.376 1 78.25 95 SER A O 1
ATOM 743 N N . ALA A 1 96 ? 31.562 -1.989 -1.424 1 80.38 96 ALA A N 1
ATOM 744 C CA . ALA A 1 96 ? 31.094 -2.092 -0.045 1 80.38 96 ALA A CA 1
ATOM 745 C C . ALA A 1 96 ? 29.984 -3.135 0.081 1 80.38 96 ALA A C 1
ATOM 747 O O . ALA A 1 96 ? 29.922 -3.861 1.076 1 80.38 96 ALA A O 1
ATOM 748 N N . LYS A 1 97 ? 29.031 -3.193 -0.788 1 75.81 97 LYS A N 1
ATOM 749 C CA . LYS A 1 97 ? 27.938 -4.156 -0.764 1 75.81 97 LYS A CA 1
ATOM 750 C C . LYS A 1 97 ? 28.469 -5.586 -0.859 1 75.81 97 LYS A C 1
ATOM 752 O O . LYS A 1 97 ? 27.938 -6.492 -0.217 1 75.81 97 LYS A O 1
ATOM 757 N N . ARG A 1 98 ? 29.5 -5.773 -1.562 1 69.5 98 ARG A N 1
ATOM 758 C CA . ARG A 1 98 ? 30.094 -7.098 -1.771 1 69.5 98 ARG A CA 1
ATOM 759 C C . ARG A 1 98 ? 30.875 -7.547 -0.546 1 69.5 98 ARG A C 1
ATOM 761 O O . ARG A 1 98 ? 30.75 -8.695 -0.106 1 69.5 98 ARG A O 1
ATOM 768 N N . ASP A 1 99 ? 31.578 -6.652 0.049 1 70.19 99 ASP A N 1
ATOM 769 C CA . ASP A 1 99 ? 32.562 -7.066 1.042 1 70.19 99 ASP A CA 1
ATOM 770 C C . ASP A 1 99 ? 32.062 -6.809 2.459 1 70.19 99 ASP A C 1
ATOM 772 O O . ASP A 1 99 ? 32.438 -7.508 3.398 1 70.19 99 ASP A O 1
ATOM 776 N N . VAL A 1 100 ? 31.312 -5.77 2.594 1 73.81 100 VAL A N 1
ATOM 777 C CA . VAL A 1 100 ? 30.969 -5.371 3.953 1 73.81 100 VAL A CA 1
ATOM 778 C C . VAL A 1 100 ? 29.484 -5.652 4.219 1 73.81 100 VAL A C 1
ATOM 780 O O . VAL A 1 100 ? 29.141 -6.309 5.203 1 73.81 100 VAL A O 1
ATOM 783 N N . TYR A 1 101 ? 28.625 -5.289 3.324 1 72 101 TYR A N 1
ATOM 784 C CA . TYR A 1 101 ? 27.188 -5.352 3.578 1 72 101 TYR A CA 1
ATOM 785 C C . TYR A 1 101 ? 26.688 -6.785 3.516 1 72 101 TYR A C 1
ATOM 787 O O . TYR A 1 101 ? 25.703 -7.137 4.18 1 72 101 TYR A O 1
ATOM 795 N N . SER A 1 102 ? 27.25 -7.582 2.738 1 62.41 102 SER A N 1
ATOM 796 C CA . SER A 1 102 ? 26.844 -8.969 2.582 1 62.41 102 SER A CA 1
ATOM 797 C C . SER A 1 102 ? 27.047 -9.758 3.873 1 62.41 102 SER A C 1
ATOM 799 O O . SER A 1 102 ? 26.422 -10.805 4.074 1 62.41 102 SER A O 1
ATOM 801 N N . LEU A 1 103 ? 27.922 -9.242 4.754 1 56.31 103 LEU A N 1
ATOM 802 C CA . LEU A 1 103 ? 28.234 -9.945 5.992 1 56.31 103 LEU A CA 1
ATOM 803 C C . LEU A 1 103 ? 27.156 -9.695 7.047 1 56.31 103 LEU A C 1
ATOM 805 O O . LEU A 1 103 ? 27.141 -10.359 8.086 1 56.31 103 LEU A O 1
ATOM 809 N N . LEU A 1 104 ? 26.406 -8.742 6.785 1 56.72 104 LEU A N 1
ATOM 810 C CA . LEU A 1 104 ? 25.375 -8.43 7.781 1 56.72 104 LEU A CA 1
ATOM 811 C C . LEU A 1 104 ? 24.281 -9.484 7.781 1 56.72 104 LEU A C 1
ATOM 813 O O . LEU A 1 104 ? 23.766 -9.859 6.723 1 56.72 104 LEU A O 1
ATOM 817 N N . PRO A 1 105 ? 24.328 -10.289 8.844 1 51.28 105 PRO A N 1
ATOM 818 C CA . PRO A 1 105 ? 23.25 -11.281 8.898 1 51.28 105 PRO A CA 1
ATOM 819 C C . PRO A 1 105 ? 21.875 -10.68 8.641 1 51.28 105 PRO A C 1
ATOM 821 O O . PRO A 1 105 ? 21.422 -9.82 9.406 1 51.28 105 PRO A O 1
ATOM 824 N N . TYR A 1 106 ? 21.766 -10.078 7.633 1 46.94 106 TYR A N 1
ATOM 825 C CA . TYR A 1 106 ? 20.422 -9.547 7.395 1 46.94 106 TYR A CA 1
ATOM 826 C C . TYR A 1 106 ? 19.391 -10.656 7.402 1 46.94 106 TYR A C 1
ATOM 828 O O . TYR A 1 106 ? 19.547 -11.672 6.73 1 46.94 106 TYR A O 1
ATOM 836 N N . THR A 1 107 ? 18.844 -10.828 8.547 1 46.84 107 THR A N 1
ATOM 837 C CA . THR A 1 107 ? 17.688 -11.711 8.562 1 46.84 107 THR A CA 1
ATOM 838 C C . THR A 1 107 ? 16.812 -11.492 7.324 1 46.84 107 THR A C 1
ATOM 840 O O . THR A 1 107 ? 16.406 -10.367 7.043 1 46.84 107 THR A O 1
ATOM 843 N N . GLY A 1 108 ? 17.125 -11.969 6.336 1 42.97 108 GLY A N 1
ATOM 844 C CA . GLY A 1 108 ? 16.344 -12.039 5.109 1 42.97 108 GLY A CA 1
ATOM 845 C C . GLY A 1 108 ? 14.922 -11.523 5.277 1 42.97 108 GLY A C 1
ATOM 846 O O . GLY A 1 108 ? 14.555 -11.023 6.344 1 42.97 108 GLY A O 1
ATOM 847 N N . SER A 1 109 ? 14.008 -12.25 4.391 1 47.31 109 SER A N 1
ATOM 848 C CA . SER A 1 109 ? 12.75 -12.039 3.682 1 47.31 109 SER A CA 1
ATOM 849 C C . SER A 1 109 ? 11.594 -11.82 4.652 1 47.31 109 SER A C 1
ATOM 851 O O . SER A 1 109 ? 10.836 -10.859 4.512 1 47.31 109 SER A O 1
ATOM 853 N N . ASN A 1 110 ? 11.281 -13.016 5.391 1 54.97 110 ASN A N 1
ATOM 854 C CA . ASN A 1 110 ? 10.031 -12.961 6.148 1 54.97 110 ASN A CA 1
ATOM 855 C C . ASN A 1 110 ? 10.289 -12.773 7.641 1 54.97 110 ASN A C 1
ATOM 857 O O . ASN A 1 110 ? 11.016 -13.562 8.25 1 54.97 110 ASN A O 1
ATOM 861 N N . TRP A 1 111 ? 10.125 -11.633 8.227 1 56.62 111 TRP A N 1
ATOM 862 C CA . TRP A 1 111 ? 10.336 -11.219 9.609 1 56.62 111 TRP A CA 1
ATOM 863 C C . TRP A 1 111 ? 9.891 -12.305 10.578 1 56.62 111 TRP A C 1
ATOM 865 O O . TRP A 1 111 ? 10.32 -12.336 11.734 1 56.62 111 TRP A O 1
ATOM 875 N N . PHE A 1 112 ? 9.102 -13.211 10.117 1 61.84 112 PHE A N 1
ATOM 876 C CA . PHE A 1 112 ? 8.562 -14.156 11.086 1 61.84 112 PHE A CA 1
ATOM 877 C C . PHE A 1 112 ? 9.266 -15.5 10.977 1 61.84 112 PHE A C 1
ATOM 879 O O . PHE A 1 112 ? 9.008 -16.406 11.766 1 61.84 112 PHE A O 1
ATOM 886 N N . LEU A 1 113 ? 10.18 -15.594 10.062 1 64.06 113 LEU A N 1
ATOM 887 C CA . LEU A 1 113 ? 10.812 -16.906 9.891 1 64.06 113 LEU A CA 1
ATOM 888 C C . LEU A 1 113 ? 12.203 -16.922 10.531 1 64.06 113 LEU A C 1
ATOM 890 O O . LEU A 1 113 ? 12.961 -15.953 10.398 1 64.06 113 LEU A O 1
ATOM 894 N N . PRO A 1 114 ? 12.414 -17.938 11.383 1 64.31 114 PRO A N 1
ATOM 895 C CA . PRO A 1 114 ? 13.719 -18.062 12.031 1 64.31 114 PRO A CA 1
ATOM 896 C C . PRO A 1 114 ? 14.852 -18.297 11.039 1 64.31 114 PRO A C 1
ATOM 898 O O . PRO A 1 114 ? 14.617 -18.766 9.922 1 64.31 114 PRO A O 1
ATOM 901 N N . GLN A 1 115 ? 16.031 -17.781 11.352 1 67.88 115 GLN A N 1
ATOM 902 C CA . GLN A 1 115 ? 17.219 -18.109 10.578 1 67.88 115 GLN A CA 1
ATOM 903 C C . GLN A 1 115 ? 17.797 -19.469 10.992 1 67.88 115 GLN A C 1
ATOM 905 O O . GLN A 1 115 ? 17.859 -19.781 12.18 1 67.88 115 GLN A O 1
ATOM 910 N N . ILE A 1 116 ? 17.984 -20.359 10.055 1 67 116 ILE A N 1
ATOM 911 C CA . ILE A 1 116 ? 18.516 -21.688 10.336 1 67 116 ILE A CA 1
ATOM 912 C C . ILE A 1 116 ? 19.984 -21.734 9.953 1 67 116 ILE A C 1
ATOM 914 O O . ILE A 1 116 ? 20.359 -21.375 8.836 1 67 116 ILE A O 1
ATOM 918 N N . LYS A 1 117 ? 20.828 -21.828 10.93 1 68.12 117 LYS A N 1
ATOM 919 C CA . LYS A 1 117 ? 22.25 -22.031 10.695 1 68.12 117 LYS A CA 1
ATOM 920 C C . LYS A 1 117 ? 22.672 -23.453 11.031 1 68.12 117 LYS A C 1
ATOM 922 O O . LYS A 1 117 ? 22.156 -24.047 11.984 1 68.12 117 LYS A O 1
ATOM 927 N N . GLU A 1 118 ? 23.406 -24.078 10.094 1 67.25 118 GLU A N 1
ATOM 928 C CA . GLU A 1 118 ? 23.922 -25.406 10.383 1 67.25 118 GLU A CA 1
ATOM 929 C C . GLU A 1 118 ? 25.047 -25.359 11.414 1 67.25 118 GLU A C 1
ATOM 931 O O . GLU A 1 118 ? 25.859 -24.438 11.406 1 67.25 118 GLU A O 1
ATOM 936 N N . VAL A 1 119 ? 24.797 -26.203 12.383 1 67.69 119 VAL A N 1
ATOM 937 C CA . VAL A 1 119 ? 25.766 -26.266 13.477 1 67.69 119 VAL A CA 1
ATOM 938 C C . VAL A 1 119 ? 27.125 -26.75 12.945 1 67.69 119 VAL A C 1
ATOM 940 O O . VAL A 1 119 ? 27.188 -27.641 12.109 1 67.69 119 VAL A O 1
ATOM 943 N N . GLU A 1 120 ? 28.172 -25.828 13.047 1 63.06 120 GLU A N 1
ATOM 944 C CA . GLU A 1 120 ? 29.516 -26.203 12.672 1 63.06 120 GLU A CA 1
ATOM 945 C C . GLU A 1 120 ? 30.047 -27.344 13.547 1 63.06 120 GLU A C 1
ATOM 947 O O . GLU A 1 120 ? 29.422 -27.703 14.547 1 63.06 120 GLU A O 1
ATOM 952 N N . GLU A 1 121 ? 31.188 -27.984 13.047 1 62.81 121 GLU A N 1
ATOM 953 C CA . GLU A 1 121 ? 31.844 -29.094 13.742 1 62.81 121 GLU A CA 1
ATOM 954 C C . GLU A 1 121 ? 32.281 -28.688 15.141 1 62.81 121 GLU A C 1
ATOM 956 O O . GLU A 1 121 ? 33 -27.703 15.312 1 62.81 121 GLU A O 1
ATOM 961 N N . GLY A 1 122 ? 31.641 -29.203 16.266 1 65.25 122 GLY A N 1
ATOM 962 C CA . GLY A 1 122 ? 31.984 -29 17.656 1 65.25 122 GLY A CA 1
ATOM 963 C C . GLY A 1 122 ? 30.844 -28.438 18.484 1 65.25 122 GLY A C 1
ATOM 964 O O . GLY A 1 122 ? 30.938 -28.359 19.719 1 65.25 122 GLY A O 1
ATOM 965 N N . GLU A 1 123 ? 29.953 -27.922 17.703 1 69.62 123 GLU A N 1
ATOM 966 C CA . GLU A 1 123 ? 28.844 -27.375 18.484 1 69.62 123 GLU A CA 1
ATOM 967 C C . GLU A 1 123 ? 27.828 -28.453 18.828 1 69.62 123 GLU A C 1
ATOM 969 O O . GLU A 1 123 ? 27.734 -29.469 18.141 1 69.62 123 GLU A O 1
ATOM 974 N N . ARG A 1 124 ? 27.281 -28.375 20.031 1 69.5 124 ARG A N 1
ATOM 975 C CA . ARG A 1 124 ? 26.312 -29.359 20.531 1 69.5 124 ARG A CA 1
ATOM 976 C C . ARG A 1 124 ? 25.094 -29.422 19.625 1 69.5 124 ARG A C 1
ATOM 978 O O . ARG A 1 124 ? 24.625 -28.406 19.109 1 69.5 124 ARG A O 1
ATOM 985 N N . ASN A 1 125 ? 24.594 -30.578 19.359 1 74.81 125 ASN A N 1
ATOM 986 C CA . ASN A 1 125 ? 23.453 -30.828 18.484 1 74.81 125 ASN A CA 1
ATOM 987 C C . ASN A 1 125 ? 22.141 -30.406 19.141 1 74.81 125 ASN A C 1
ATOM 989 O O . ASN A 1 125 ? 21.109 -30.312 18.469 1 74.81 125 ASN A O 1
ATOM 993 N N . TRP A 1 126 ? 22.109 -30.281 20.531 1 74.19 126 TRP A N 1
ATOM 994 C CA . TRP A 1 126 ? 20.938 -29.797 21.25 1 74.19 126 TRP A CA 1
ATOM 995 C C . TRP A 1 126 ? 21.312 -28.672 22.203 1 74.19 126 TRP A C 1
ATOM 997 O O . TRP A 1 126 ? 22.141 -28.859 23.094 1 74.19 126 TRP A O 1
ATOM 1007 N N . ASP A 1 127 ? 21.062 -27.422 21.859 1 77.06 127 ASP A N 1
ATOM 1008 C CA . ASP A 1 127 ? 21.406 -26.312 22.734 1 77.06 127 ASP A CA 1
ATOM 1009 C C . ASP A 1 127 ? 20.312 -25.234 22.719 1 77.06 127 ASP A C 1
ATOM 1011 O O . ASP A 1 127 ? 19.547 -25.156 21.766 1 77.06 127 ASP A O 1
ATOM 1015 N N . PHE A 1 128 ? 19.922 -24.797 23.906 1 80.62 128 PHE A N 1
ATOM 1016 C CA . PHE A 1 128 ? 19.016 -23.672 24.031 1 80.62 128 PHE A CA 1
ATOM 1017 C C . PHE A 1 128 ? 19.734 -22.469 24.625 1 80.62 128 PHE A C 1
ATOM 1019 O O . PHE A 1 128 ? 20.281 -22.531 25.719 1 80.62 128 PHE A O 1
ATOM 1026 N N . ARG A 1 129 ? 20.031 -21.453 23.812 1 76.69 129 ARG A N 1
ATOM 1027 C CA . ARG A 1 129 ? 20.703 -20.25 24.297 1 76.69 129 ARG A CA 1
ATOM 1028 C C . ARG A 1 129 ? 19.812 -19.031 24.141 1 76.69 129 ARG A C 1
ATOM 1030 O O . ARG A 1 129 ? 19.125 -18.891 23.125 1 76.69 129 ARG A O 1
ATOM 1037 N N . CYS A 1 130 ? 19.547 -18.266 25.156 1 74.88 130 CYS A N 1
ATOM 1038 C CA . CYS A 1 130 ? 18.844 -17 25.109 1 74.88 130 CYS A CA 1
ATOM 1039 C C . CYS A 1 130 ? 19.812 -15.828 25.219 1 74.88 130 CYS A C 1
ATOM 1041 O O . CYS A 1 130 ? 20.562 -15.719 26.188 1 74.88 130 CYS A O 1
ATOM 1043 N N . ASP A 1 131 ? 19.984 -15.117 24.031 1 69.44 131 ASP A N 1
ATOM 1044 C CA . ASP A 1 131 ? 20.875 -13.969 24.047 1 69.44 131 ASP A CA 1
ATOM 1045 C C . ASP A 1 131 ? 20.219 -12.758 24.703 1 69.44 131 ASP A C 1
ATOM 1047 O O . ASP A 1 131 ? 18.984 -12.734 24.875 1 69.44 131 ASP A O 1
ATOM 1051 N N . ALA A 1 132 ? 21.016 -11.859 25.25 1 60.72 132 ALA A N 1
ATOM 1052 C CA . ALA A 1 132 ? 20.609 -10.68 26 1 60.72 132 ALA A CA 1
ATOM 1053 C C . ALA A 1 132 ? 19.656 -9.812 25.188 1 60.72 132 ALA A C 1
ATOM 1055 O O . ALA A 1 132 ? 18.812 -9.117 25.75 1 60.72 132 ALA A O 1
ATOM 1056 N N . TYR A 1 133 ? 19.75 -9.891 23.891 1 64.38 133 TYR A N 1
ATOM 1057 C CA . TYR A 1 133 ? 18.922 -8.938 23.172 1 64.38 133 TYR A CA 1
ATOM 1058 C C . TYR A 1 133 ? 17.656 -9.602 22.641 1 64.38 133 TYR A C 1
ATOM 1060 O O . TYR A 1 133 ? 17.078 -9.164 21.641 1 64.38 133 TYR A O 1
ATOM 1068 N N . GLY A 1 134 ? 17.281 -10.617 23.359 1 67.88 134 GLY A N 1
ATOM 1069 C CA . GLY A 1 134 ? 15.984 -11.211 23.078 1 67.88 134 GLY A CA 1
ATOM 1070 C C . GLY A 1 134 ? 16.016 -12.188 21.922 1 67.88 134 GLY A C 1
ATOM 1071 O O . GLY A 1 134 ? 14.969 -12.492 21.344 1 67.88 134 GLY A O 1
ATOM 1072 N N . ARG A 1 135 ? 17.25 -12.672 21.469 1 74.94 135 ARG A N 1
ATOM 1073 C CA . ARG A 1 135 ? 17.359 -13.719 20.453 1 74.94 135 ARG A CA 1
ATOM 1074 C C . ARG A 1 135 ? 17.5 -15.094 21.094 1 74.94 135 ARG A C 1
ATOM 1076 O O . ARG A 1 135 ? 18.297 -15.281 22.016 1 74.94 135 ARG A O 1
ATOM 1083 N N . MET A 1 136 ? 16.516 -15.891 20.828 1 79.5 136 MET A N 1
ATOM 1084 C CA . MET A 1 136 ? 16.547 -17.266 21.312 1 79.5 136 MET A CA 1
ATOM 1085 C C . MET A 1 136 ? 17.094 -18.203 20.25 1 79.5 136 MET A C 1
ATOM 1087 O O . MET A 1 136 ? 16.656 -18.172 19.109 1 79.5 136 MET A O 1
ATOM 1091 N N . SER A 1 137 ? 18.188 -18.875 20.516 1 80.62 137 SER A N 1
ATOM 1092 C CA . SER A 1 137 ? 18.75 -19.859 19.594 1 80.62 137 SER A CA 1
ATOM 1093 C C . SER A 1 137 ? 18.484 -21.281 20.078 1 80.62 137 SER A C 1
ATOM 1095 O O . SER A 1 137 ? 18.828 -21.625 21.219 1 80.62 137 SER A O 1
ATOM 1097 N N . VAL A 1 138 ? 17.703 -22 19.328 1 79.31 138 VAL A N 1
ATOM 1098 C CA . VAL A 1 138 ? 17.391 -23.391 19.641 1 79.31 138 VAL A CA 1
ATOM 1099 C C . VAL A 1 138 ? 18.094 -24.312 18.625 1 79.31 138 VAL A C 1
ATOM 1101 O O . VAL A 1 138 ? 17.875 -24.188 17.422 1 79.31 138 VAL A O 1
ATOM 1104 N N . THR A 1 139 ? 19.016 -25.016 19.047 1 78.19 139 THR A N 1
ATOM 1105 C CA . THR A 1 139 ? 19.688 -25.969 18.188 1 78.19 139 THR A CA 1
ATOM 1106 C C . THR A 1 139 ? 19.031 -27.344 18.297 1 78.19 139 THR A C 1
ATOM 1108 O O . THR A 1 139 ? 18.969 -27.922 19.375 1 78.19 139 THR A O 1
ATOM 1111 N N . ILE A 1 140 ? 18.344 -27.734 17.25 1 71.75 140 ILE A N 1
ATOM 1112 C CA . ILE A 1 140 ? 17.734 -29.062 17.203 1 71.75 140 ILE A CA 1
ATOM 1113 C C . ILE A 1 140 ? 18.375 -29.891 16.109 1 71.75 140 ILE A C 1
ATOM 1115 O O . ILE A 1 140 ? 18.391 -29.484 14.945 1 71.75 140 ILE A O 1
ATOM 1119 N N . TRP A 1 141 ? 18.719 -31.125 16.375 1 69.5 141 TRP A N 1
ATOM 1120 C CA . TRP A 1 141 ? 19.25 -32.125 15.453 1 69.5 141 TRP A CA 1
ATOM 1121 C C . TRP A 1 141 ? 20.328 -31.5 14.562 1 69.5 141 TRP A C 1
ATOM 1123 O O . TRP A 1 141 ? 20.312 -31.672 13.344 1 69.5 141 TRP A O 1
ATOM 1133 N N . GLY A 1 142 ? 21.141 -30.609 15.109 1 68.69 142 GLY A N 1
ATOM 1134 C CA . GLY A 1 142 ? 22.266 -30.047 14.383 1 68.69 142 GLY A CA 1
ATOM 1135 C C . GLY A 1 142 ? 21.922 -28.766 13.656 1 68.69 142 GLY A C 1
ATOM 1136 O O . GLY A 1 142 ? 22.75 -28.219 12.93 1 68.69 142 GLY A O 1
ATOM 1137 N N . ARG A 1 143 ? 20.703 -28.406 13.82 1 75.12 143 ARG A N 1
ATOM 1138 C CA . ARG A 1 143 ? 20.312 -27.141 13.203 1 75.12 143 ARG A CA 1
ATOM 1139 C C . ARG A 1 143 ? 19.938 -26.109 14.258 1 75.12 143 ARG A C 1
ATOM 1141 O O . ARG A 1 143 ? 19.188 -26.391 15.195 1 75.12 143 ARG A O 1
ATOM 1148 N N . CYS A 1 144 ? 20.641 -25.031 14.125 1 76.12 144 CYS A N 1
ATOM 1149 C CA . CYS A 1 144 ? 20.422 -23.953 15.086 1 76.12 144 CYS A CA 1
ATOM 1150 C C . CYS A 1 144 ? 19.375 -22.969 14.562 1 76.12 144 CYS A C 1
ATOM 1152 O O . CYS A 1 144 ? 19.562 -22.359 13.516 1 76.12 144 CYS A O 1
ATOM 1154 N N . LEU A 1 145 ? 18.234 -23 15.211 1 75.44 145 LEU A N 1
ATOM 1155 C CA . LEU A 1 145 ? 17.172 -22.062 14.883 1 75.44 145 LEU A CA 1
ATOM 1156 C C . LEU A 1 145 ? 17.312 -20.797 15.727 1 75.44 145 LEU A C 1
ATOM 1158 O O . LEU A 1 145 ? 17.25 -20.844 16.953 1 75.44 145 LEU A O 1
ATOM 1162 N N . VAL A 1 146 ? 17.641 -19.688 15.133 1 77.06 146 VAL A N 1
ATOM 1163 C CA . VAL A 1 146 ? 17.734 -18.422 15.836 1 77.06 146 VAL A CA 1
ATOM 1164 C C . VAL A 1 146 ? 16.422 -17.656 15.68 1 77.06 146 VAL A C 1
ATOM 1166 O O . VAL A 1 146 ? 16.016 -17.312 14.562 1 77.06 146 VAL A O 1
ATOM 1169 N N . LEU A 1 147 ? 15.688 -17.562 16.781 1 74.5 147 LEU A N 1
ATOM 1170 C CA . LEU A 1 147 ? 14.406 -16.859 16.766 1 74.5 147 LEU A CA 1
ATOM 1171 C C . LEU A 1 147 ? 14.508 -15.523 17.484 1 74.5 147 LEU A C 1
ATOM 1173 O O . LEU A 1 147 ? 14.82 -15.469 18.672 1 74.5 147 LEU A O 1
ATOM 1177 N N . PRO A 1 148 ? 14.375 -14.391 16.75 1 78.44 148 PRO A N 1
ATOM 1178 C CA . PRO A 1 148 ? 14.297 -13.094 17.406 1 78.44 148 PRO A CA 1
ATOM 1179 C C . PRO A 1 148 ? 12.961 -12.867 18.125 1 78.44 148 PRO A C 1
ATOM 1181 O O . PRO A 1 148 ? 12.086 -12.18 17.594 1 78.44 148 PRO A O 1
ATOM 1184 N N . VAL A 1 149 ? 12.844 -13.344 19.375 1 79.38 149 VAL A N 1
ATOM 1185 C CA . VAL A 1 149 ? 11.586 -13.414 20.109 1 79.38 149 VAL A CA 1
ATOM 1186 C C . VAL A 1 149 ? 11.039 -12.008 20.344 1 79.38 149 VAL A C 1
ATOM 1188 O O . VAL A 1 149 ? 9.852 -11.758 20.141 1 79.38 149 VAL A O 1
ATOM 1191 N N . ILE A 1 150 ? 11.883 -11.047 20.734 1 81.62 150 ILE A N 1
ATOM 1192 C CA . ILE A 1 150 ? 11.414 -9.695 21.031 1 81.62 150 ILE A CA 1
ATOM 1193 C C . ILE A 1 150 ? 10.867 -9.055 19.75 1 81.62 150 ILE A C 1
ATOM 1195 O O . ILE A 1 150 ? 9.836 -8.383 19.781 1 81.62 150 ILE A O 1
ATOM 1199 N N . ASN A 1 151 ? 11.516 -9.336 18.656 1 80.69 151 ASN A N 1
ATOM 1200 C CA . ASN A 1 151 ? 11.039 -8.773 17.406 1 80.69 151 ASN A CA 1
ATOM 1201 C C . ASN A 1 151 ? 9.727 -9.406 16.953 1 80.69 151 ASN A C 1
ATOM 1203 O O . ASN A 1 151 ? 8.875 -8.734 16.375 1 80.69 151 ASN A O 1
ATOM 1207 N N . ILE A 1 152 ? 9.594 -10.633 17.25 1 81.31 152 ILE A N 1
ATOM 1208 C CA . ILE A 1 152 ? 8.344 -11.32 16.922 1 81.31 152 ILE A CA 1
ATOM 1209 C C . ILE A 1 152 ? 7.203 -10.742 17.766 1 81.31 152 ILE A C 1
ATOM 1211 O O . ILE A 1 152 ? 6.113 -10.484 17.25 1 81.31 152 ILE A O 1
ATOM 1215 N N . PHE A 1 153 ? 7.477 -10.523 19.016 1 84.75 153 PHE A N 1
ATOM 1216 C CA . PHE A 1 153 ? 6.461 -9.969 19.906 1 84.75 153 PHE A CA 1
ATOM 1217 C C . PHE A 1 153 ? 6.082 -8.555 19.484 1 84.75 153 PHE A C 1
ATOM 1219 O O . PHE A 1 153 ? 4.91 -8.18 19.531 1 84.75 153 PHE A O 1
ATOM 1226 N N . LEU A 1 154 ? 7.066 -7.812 19.094 1 87.25 154 LEU A N 1
ATOM 1227 C CA . LEU A 1 154 ? 6.793 -6.441 18.672 1 87.25 154 LEU A CA 1
ATOM 1228 C C . LEU A 1 154 ? 5.957 -6.422 17.391 1 87.25 154 LEU A C 1
ATOM 1230 O O . LEU A 1 154 ? 5.027 -5.621 17.266 1 87.25 154 LEU A O 1
ATOM 1234 N N . ARG A 1 155 ? 6.25 -7.289 16.5 1 87.06 155 ARG A N 1
ATOM 1235 C CA . ARG A 1 155 ? 5.488 -7.34 15.266 1 87.06 155 ARG A CA 1
ATOM 1236 C C . ARG A 1 155 ? 4.082 -7.883 15.5 1 87.06 155 ARG A C 1
ATOM 1238 O O . ARG A 1 155 ? 3.129 -7.469 14.844 1 87.06 155 ARG A O 1
ATOM 1245 N N . LEU A 1 156 ? 3.959 -8.766 16.438 1 86.88 156 LEU A N 1
ATOM 1246 C CA . LEU A 1 156 ? 2.631 -9.234 16.812 1 86.88 156 LEU A CA 1
ATOM 1247 C C . LEU A 1 156 ? 1.823 -8.109 17.453 1 86.88 156 LEU A C 1
ATOM 1249 O O . LEU A 1 156 ? 0.618 -7.996 17.234 1 86.88 156 LEU A O 1
ATOM 1253 N N . ALA A 1 157 ? 2.502 -7.352 18.234 1 90.69 157 ALA A N 1
ATOM 1254 C CA . ALA A 1 157 ? 1.839 -6.203 18.844 1 90.69 157 ALA A CA 1
ATOM 1255 C C . ALA A 1 157 ? 1.344 -5.227 17.781 1 90.69 157 ALA A C 1
ATOM 1257 O O . ALA A 1 157 ? 0.269 -4.637 17.922 1 90.69 157 ALA A O 1
ATOM 1258 N N . VAL A 1 158 ? 2.111 -5.102 16.734 1 91.69 158 VAL A N 1
ATOM 1259 C CA . VAL A 1 158 ? 1.714 -4.195 15.664 1 91.69 158 VAL A CA 1
ATOM 1260 C C . VAL A 1 158 ? 0.5 -4.766 14.93 1 91.69 158 VAL A C 1
ATOM 1262 O O . VAL A 1 158 ? -0.4 -4.02 14.539 1 91.69 158 VAL A O 1
ATOM 1265 N N . VAL A 1 159 ? 0.438 -6.051 14.75 1 90.06 159 VAL A N 1
ATOM 1266 C CA . VAL A 1 159 ? -0.713 -6.688 14.117 1 90.06 159 VAL A CA 1
ATOM 1267 C C . VAL A 1 159 ? -1.96 -6.465 14.969 1 90.06 159 VAL A C 1
ATOM 1269 O O . VAL A 1 159 ? -3.031 -6.148 14.445 1 90.06 159 VAL A O 1
ATOM 1272 N N . VAL A 1 160 ? -1.767 -6.582 16.266 1 91.88 160 VAL A N 1
ATOM 1273 C CA . VAL A 1 160 ? -2.877 -6.352 17.188 1 91.88 160 VAL A CA 1
ATOM 1274 C C . VAL A 1 160 ? -3.287 -4.879 17.125 1 91.88 160 VAL A C 1
ATOM 1276 O O . VAL A 1 160 ? -4.477 -4.559 17.156 1 91.88 160 VAL A O 1
ATOM 1279 N N . LEU A 1 161 ? -2.311 -4.023 17.047 1 93.38 161 LEU A N 1
ATOM 1280 C CA . LEU A 1 161 ? -2.602 -2.6 16.938 1 93.38 161 LEU A CA 1
ATOM 1281 C C . LEU A 1 161 ? -3.354 -2.295 15.641 1 93.38 161 LEU A C 1
ATOM 1283 O O . LEU A 1 161 ? -4.273 -1.475 15.633 1 93.38 161 LEU A O 1
ATOM 1287 N N . CYS A 1 162 ? -2.951 -2.93 14.578 1 92.81 162 CYS A N 1
ATOM 1288 C CA . CYS A 1 162 ? -3.65 -2.76 13.312 1 92.81 162 CYS A CA 1
ATOM 1289 C C . CYS A 1 162 ? -5.105 -3.199 13.422 1 92.81 162 CYS A C 1
ATOM 1291 O O . CYS A 1 162 ? -6.008 -2.496 12.969 1 92.81 162 CYS A O 1
ATOM 1293 N N . TRP A 1 163 ? -5.293 -4.289 14.07 1 91.75 163 TRP A N 1
ATOM 1294 C CA . TRP A 1 163 ? -6.648 -4.781 14.289 1 91.75 163 TRP A CA 1
ATOM 1295 C C . TRP A 1 163 ? -7.445 -3.82 15.156 1 91.75 163 TRP A C 1
ATOM 1297 O O . TRP A 1 163 ? -8.609 -3.523 14.867 1 91.75 163 TRP A O 1
ATOM 1307 N N . PHE A 1 164 ? -6.797 -3.348 16.188 1 92.25 164 PHE A N 1
ATOM 1308 C CA . PHE A 1 164 ? -7.461 -2.422 17.094 1 92.25 164 PHE A CA 1
ATOM 1309 C C . PHE A 1 164 ? -7.84 -1.133 16.375 1 92.25 164 PHE A C 1
ATOM 1311 O O . PHE A 1 164 ? -8.93 -0.598 16.578 1 92.25 164 PHE A O 1
ATOM 1318 N N . ALA A 1 165 ? -6.977 -0.653 15.578 1 91.88 165 ALA A N 1
ATOM 1319 C CA . ALA A 1 165 ? -7.266 0.547 14.805 1 91.88 165 ALA A CA 1
ATOM 1320 C C . ALA A 1 165 ? -8.422 0.309 13.836 1 91.88 165 ALA A C 1
ATOM 1322 O O . ALA A 1 165 ? -9.344 1.126 13.742 1 91.88 165 ALA A O 1
ATOM 1323 N N . LEU A 1 166 ? -8.414 -0.781 13.164 1 91.31 166 LEU A N 1
ATOM 1324 C CA . LEU A 1 166 ? -9.484 -1.101 12.219 1 91.31 166 LEU A CA 1
ATOM 1325 C C . LEU A 1 166 ? -10.812 -1.284 12.945 1 91.31 166 LEU A C 1
ATOM 1327 O O . LEU A 1 166 ? -11.867 -0.928 12.414 1 91.31 166 LEU A O 1
ATOM 1331 N N . TRP A 1 167 ? -10.695 -1.892 14.164 1 91 167 TRP A N 1
ATOM 1332 C CA . TRP A 1 167 ? -11.875 -2.105 14.992 1 91 167 TRP A CA 1
ATOM 1333 C C . TRP A 1 167 ? -12.539 -0.78 15.352 1 91 167 TRP A C 1
ATOM 1335 O O . TRP A 1 167 ? -13.766 -0.704 15.477 1 91 167 TRP A O 1
ATOM 1345 N N . ASN A 1 168 ? -11.734 0.317 15.414 1 89.94 168 ASN A N 1
ATOM 1346 C CA . ASN A 1 168 ? -12.273 1.633 15.75 1 89.94 168 ASN A CA 1
ATOM 1347 C C . ASN A 1 168 ? -12.703 2.398 14.5 1 89.94 168 ASN A C 1
ATOM 1349 O O . ASN A 1 168 ? -13.578 3.262 14.57 1 89.94 168 ASN A O 1
ATOM 1353 N N . ILE A 1 169 ? -12.18 2.084 13.359 1 89.56 169 ILE A N 1
ATOM 1354 C CA . ILE A 1 169 ? -12.43 2.832 12.133 1 89.56 169 ILE A CA 1
ATOM 1355 C C . ILE A 1 169 ? -13.633 2.229 11.398 1 89.56 169 ILE A C 1
ATOM 1357 O O . ILE A 1 169 ? -14.5 2.955 10.906 1 89.56 169 ILE A O 1
ATOM 1361 N N . LEU A 1 170 ? -13.695 0.86 11.359 1 88.25 170 LEU A N 1
ATOM 1362 C CA . LEU A 1 170 ? -14.711 0.16 10.586 1 88.25 170 LEU A CA 1
ATOM 1363 C C . LEU A 1 170 ? -15.812 -0.38 11.492 1 88.25 170 LEU A C 1
ATOM 1365 O O . LEU A 1 170 ? -15.633 -0.464 12.711 1 88.25 170 LEU A O 1
ATOM 1369 N N . PRO A 1 171 ? -16.969 -0.655 10.914 1 86.44 171 PRO A N 1
ATOM 1370 C CA . PRO A 1 171 ? -18 -1.314 11.719 1 86.44 171 PRO A CA 1
ATOM 1371 C C . PRO A 1 171 ? -17.516 -2.629 12.328 1 86.44 171 PRO A C 1
ATOM 1373 O O . PRO A 1 171 ? -16.797 -3.389 11.68 1 86.44 171 PRO A O 1
ATOM 1376 N N . HIS A 1 172 ? -17.906 -2.857 13.516 1 89.56 172 HIS A N 1
ATOM 1377 C CA . HIS A 1 172 ? -17.406 -3.971 14.32 1 89.56 172 HIS A CA 1
ATOM 1378 C C . HIS A 1 172 ? -17.719 -5.309 13.656 1 89.56 172 HIS A C 1
ATOM 1380 O O . HIS A 1 172 ? -16.922 -6.246 13.734 1 89.56 172 HIS A O 1
ATOM 1386 N N . TRP A 1 173 ? -18.812 -5.438 12.891 1 89.06 173 TRP A N 1
ATOM 1387 C CA . TRP A 1 173 ? -19.219 -6.723 12.32 1 89.06 173 TRP A CA 1
ATOM 1388 C C . TRP A 1 173 ? -18.25 -7.16 11.227 1 89.06 173 TRP A C 1
ATOM 1390 O O . TRP A 1 173 ? -18.156 -8.352 10.922 1 89.06 173 TRP A O 1
ATOM 1400 N N . LEU A 1 174 ? -17.469 -6.273 10.734 1 88.88 174 LEU A N 1
ATOM 1401 C CA . LEU A 1 174 ? -16.531 -6.598 9.672 1 88.88 174 LEU A CA 1
ATOM 1402 C C . LEU A 1 174 ? -15.234 -7.152 10.25 1 88.88 174 LEU A C 1
ATOM 1404 O O . LEU A 1 174 ? -14.547 -7.949 9.602 1 88.88 174 LEU A O 1
ATOM 1408 N N . VAL A 1 175 ? -14.883 -6.758 11.492 1 91.31 175 VAL A N 1
ATOM 1409 C CA . VAL A 1 175 ? -13.555 -7.047 12.023 1 91.31 175 VAL A CA 1
ATOM 1410 C C . VAL A 1 175 ? -13.664 -7.992 13.211 1 91.31 175 VAL A C 1
ATOM 1412 O O . VAL A 1 175 ? -12.711 -8.133 13.992 1 91.31 175 VAL A O 1
ATOM 1415 N N . GLU A 1 176 ? -14.773 -8.586 13.422 1 91.44 176 GLU A N 1
ATOM 1416 C CA . GLU A 1 176 ? -14.992 -9.617 14.438 1 91.44 176 GLU A CA 1
ATOM 1417 C C . GLU A 1 176 ? -15.18 -10.992 13.797 1 91.44 176 GLU A C 1
ATOM 1419 O O . GLU A 1 176 ? -15.367 -11.094 12.586 1 91.44 176 GLU A O 1
ATOM 1424 N N . PRO A 1 177 ? -14.945 -12.023 14.594 1 89.31 177 PRO A N 1
ATOM 1425 C CA . PRO A 1 177 ? -15.109 -13.359 14.031 1 89.31 177 PRO A CA 1
ATOM 1426 C C . PRO A 1 177 ? -16.453 -13.547 13.32 1 89.31 177 PRO A C 1
ATOM 1428 O O . PRO A 1 177 ? -17.5 -13.18 13.859 1 89.31 177 PRO A O 1
ATOM 1431 N N . GLY A 1 178 ? -16.344 -13.992 12.141 1 89.75 178 GLY A N 1
ATOM 1432 C CA . GLY A 1 178 ? -17.516 -14.125 11.289 1 89.75 178 GLY A CA 1
ATOM 1433 C C . GLY A 1 178 ? -17.656 -13 10.289 1 89.75 178 GLY A C 1
ATOM 1434 O O . GLY A 1 178 ? -18.547 -13.031 9.43 1 89.75 178 GLY A O 1
ATOM 1435 N N . GLY A 1 179 ? -16.719 -12.07 10.422 1 91 179 GLY A N 1
ATOM 1436 C CA . GLY A 1 179 ? -16.797 -10.906 9.562 1 91 179 GLY A CA 1
ATOM 1437 C C . GLY A 1 179 ? -16.078 -11.094 8.242 1 91 179 GLY A C 1
ATOM 1438 O O . GLY A 1 179 ? -15.227 -11.977 8.109 1 91 179 GLY A O 1
ATOM 1439 N N . TYR A 1 180 ? -16.344 -10.227 7.27 1 90.25 180 TYR A N 1
ATOM 1440 C CA . TYR A 1 180 ? -15.844 -10.336 5.91 1 90.25 180 TYR A CA 1
ATOM 1441 C C . TYR A 1 180 ? -14.367 -9.969 5.844 1 90.25 180 TYR A C 1
ATOM 1443 O O . TYR A 1 180 ? -13.656 -10.391 4.926 1 90.25 180 TYR A O 1
ATOM 1451 N N . VAL A 1 181 ? -13.938 -9.234 6.832 1 90.81 181 VAL A N 1
ATOM 1452 C CA . VAL A 1 181 ? -12.539 -8.82 6.82 1 90.81 181 VAL A CA 1
ATOM 1453 C C . VAL A 1 181 ? -11.742 -9.68 7.801 1 90.81 181 VAL A C 1
ATOM 1455 O O . VAL A 1 181 ? -10.625 -10.109 7.492 1 90.81 181 VAL A O 1
ATOM 1458 N N . TRP A 1 182 ? -12.281 -10 8.883 1 91.94 182 TRP A N 1
ATOM 1459 C CA . TRP A 1 182 ? -11.594 -10.719 9.961 1 91.94 182 TRP A CA 1
ATOM 1460 C C . TRP A 1 182 ? -11.211 -12.125 9.516 1 91.94 182 TRP A C 1
ATOM 1462 O O . TRP A 1 182 ? -10.039 -12.516 9.594 1 91.94 182 TRP A O 1
ATOM 1472 N N . ASP A 1 183 ? -12.117 -12.859 9.016 1 93.88 183 ASP A N 1
ATOM 1473 C CA . ASP A 1 183 ? -11.898 -14.273 8.75 1 93.88 183 ASP A CA 1
ATOM 1474 C C . ASP A 1 183 ? -10.836 -14.477 7.676 1 93.88 183 ASP A C 1
ATOM 1476 O O . ASP A 1 183 ? -9.898 -15.258 7.863 1 93.88 183 ASP A O 1
ATOM 1480 N N . PRO A 1 184 ? -11 -13.797 6.539 1 94.38 184 PRO A N 1
ATOM 1481 C CA . PRO A 1 184 ? -9.961 -13.969 5.523 1 94.38 184 PRO A CA 1
ATOM 1482 C C . PRO A 1 184 ? -8.594 -13.477 5.996 1 94.38 184 PRO A C 1
ATOM 1484 O O . PRO A 1 184 ? -7.574 -14.102 5.703 1 94.38 184 PRO A O 1
ATOM 1487 N N . ALA A 1 185 ? -8.523 -12.406 6.684 1 93.62 185 ALA A N 1
ATOM 1488 C CA . ALA A 1 185 ? -7.25 -11.859 7.145 1 93.62 185 ALA A CA 1
ATOM 1489 C C . ALA A 1 185 ? -6.586 -12.789 8.156 1 93.62 185 ALA A C 1
ATOM 1491 O O . ALA A 1 185 ? -5.387 -13.062 8.062 1 93.62 185 ALA A O 1
ATOM 1492 N N . VAL A 1 186 ? -7.312 -13.336 9.094 1 93.19 186 VAL A N 1
ATOM 1493 C CA . VAL A 1 186 ? -6.762 -14.156 10.172 1 93.19 186 VAL A CA 1
ATOM 1494 C C . VAL A 1 186 ? -6.281 -15.492 9.617 1 93.19 186 VAL A C 1
ATOM 1496 O O . VAL A 1 186 ? -5.199 -15.969 9.969 1 93.19 186 VAL A O 1
ATOM 1499 N N . ILE A 1 187 ? -7.086 -16.094 8.727 1 94.94 187 ILE A N 1
ATOM 1500 C CA . ILE A 1 187 ? -6.688 -17.391 8.195 1 94.94 187 ILE A CA 1
ATOM 1501 C C . ILE A 1 187 ? -5.402 -17.25 7.387 1 94.94 187 ILE A C 1
ATOM 1503 O O . ILE A 1 187 ? -4.543 -18.125 7.414 1 94.94 187 ILE A O 1
ATOM 1507 N N . VAL A 1 188 ? -5.277 -16.188 6.652 1 95 188 VAL A N 1
ATOM 1508 C CA . VAL A 1 188 ? -4.094 -15.969 5.824 1 95 188 VAL A CA 1
ATOM 1509 C C . VAL A 1 188 ? -2.877 -15.727 6.715 1 95 188 VAL A C 1
ATOM 1511 O O . VAL A 1 188 ? -1.819 -16.328 6.512 1 95 188 VAL A O 1
ATOM 1514 N N . ILE A 1 189 ? -3.041 -14.906 7.723 1 91.31 189 ILE A N 1
ATOM 1515 C CA . ILE A 1 189 ? -1.923 -14.562 8.594 1 91.31 189 ILE A CA 1
ATOM 1516 C C . ILE A 1 189 ? -1.504 -15.789 9.406 1 91.31 189 ILE A C 1
ATOM 1518 O O . ILE A 1 189 ? -0.319 -16.125 9.477 1 91.31 189 ILE A O 1
ATOM 1522 N N . VAL A 1 190 ? -2.426 -16.469 9.992 1 91 190 VAL A N 1
ATOM 1523 C CA . VAL A 1 190 ? -2.133 -17.625 10.844 1 91 190 VAL A CA 1
ATOM 1524 C C . VAL A 1 190 ? -1.505 -18.734 10.008 1 91 190 VAL A C 1
ATOM 1526 O O . VAL A 1 190 ? -0.495 -19.328 10.398 1 91 190 VAL A O 1
ATOM 1529 N N . SER A 1 191 ? -2.096 -19 8.875 1 93.69 191 SER A N 1
ATOM 1530 C CA . SER A 1 191 ? -1.57 -20.062 8.031 1 93.69 191 SER A CA 1
ATOM 1531 C C . SER A 1 191 ? -0.182 -19.719 7.504 1 93.69 191 SER A C 1
ATOM 1533 O O . SER A 1 191 ? 0.684 -20.594 7.402 1 93.69 191 SER A O 1
ATOM 1535 N N . ALA A 1 192 ? 0.008 -18.5 7.164 1 90.75 192 ALA A N 1
ATOM 1536 C CA . ALA A 1 192 ? 1.303 -18.078 6.637 1 90.75 192 ALA A CA 1
ATOM 1537 C C . ALA A 1 192 ? 2.383 -18.141 7.711 1 90.75 192 ALA A C 1
ATOM 1539 O O . ALA A 1 192 ? 3.488 -18.625 7.461 1 90.75 192 ALA A O 1
ATOM 1540 N N . VAL A 1 193 ? 2.084 -17.734 8.922 1 86.38 193 VAL A N 1
ATOM 1541 C CA . VAL A 1 193 ? 3.076 -17.672 9.992 1 86.38 193 VAL A CA 1
ATOM 1542 C C . VAL A 1 193 ? 3.348 -19.062 10.539 1 86.38 193 VAL A C 1
ATOM 1544 O O . VAL A 1 193 ? 4.496 -19.516 10.57 1 86.38 193 VAL A O 1
ATOM 1547 N N . VAL A 1 194 ? 2.301 -19.766 10.906 1 88 194 VAL A N 1
ATOM 1548 C CA . VAL A 1 194 ? 2.461 -21.078 11.523 1 88 194 VAL A CA 1
ATOM 1549 C C . VAL A 1 194 ? 2.912 -22.094 10.469 1 88 194 VAL A C 1
ATOM 1551 O O . VAL A 1 194 ? 3.838 -22.875 10.711 1 88 194 VAL A O 1
ATOM 1554 N N . GLY A 1 195 ? 2.238 -22.047 9.367 1 89 195 GLY A N 1
ATOM 1555 C CA . GLY A 1 195 ? 2.621 -22.953 8.297 1 89 195 GLY A CA 1
ATOM 1556 C C . GLY A 1 195 ? 4.027 -22.719 7.785 1 89 195 GLY A C 1
ATOM 1557 O O . GLY A 1 195 ? 4.762 -23.656 7.496 1 89 195 GLY A O 1
ATOM 1558 N N . GLY A 1 196 ? 4.355 -21.438 7.617 1 83.12 196 GLY A N 1
ATOM 1559 C CA . GLY A 1 196 ? 5.703 -21.094 7.191 1 83.12 196 GLY A CA 1
ATOM 1560 C C . GLY A 1 196 ? 6.766 -21.547 8.18 1 83.12 196 GLY A C 1
ATOM 1561 O O . GLY A 1 196 ? 7.824 -22.031 7.781 1 83.12 196 GLY A O 1
ATOM 1562 N N . LEU A 1 197 ? 6.48 -21.438 9.445 1 79.88 197 LEU A N 1
ATOM 1563 C CA . LEU A 1 197 ? 7.41 -21.844 10.492 1 79.88 197 LEU A CA 1
ATOM 1564 C C . LEU A 1 197 ? 7.633 -23.344 10.492 1 79.88 197 LEU A C 1
ATOM 1566 O O . LEU A 1 197 ? 8.773 -23.812 10.547 1 79.88 197 LEU A O 1
ATOM 1570 N N . ILE A 1 198 ? 6.598 -24.078 10.352 1 82.75 198 ILE A N 1
ATOM 1571 C CA . ILE A 1 198 ? 6.676 -25.531 10.359 1 82.75 198 ILE A CA 1
ATOM 1572 C C . ILE A 1 198 ? 7.473 -26.016 9.148 1 82.75 198 ILE A C 1
ATOM 1574 O O . ILE A 1 198 ? 8.336 -26.875 9.273 1 82.75 198 ILE A O 1
ATOM 1578 N N . CYS A 1 199 ? 7.207 -25.438 8.047 1 82.94 199 CYS A N 1
ATOM 1579 C CA . CYS A 1 199 ? 7.859 -25.875 6.82 1 82.94 199 CYS A CA 1
ATOM 1580 C C . CYS A 1 199 ? 9.336 -25.484 6.828 1 82.94 199 CYS A C 1
ATOM 1582 O O . CYS A 1 199 ? 10.164 -26.188 6.242 1 82.94 199 CYS A O 1
ATOM 1584 N N . ARG A 1 200 ? 9.57 -24.406 7.395 1 74.62 200 ARG A N 1
ATOM 1585 C CA . ARG A 1 200 ? 10.969 -24 7.488 1 74.62 200 ARG A CA 1
ATOM 1586 C C . ARG A 1 200 ? 11.766 -24.984 8.344 1 74.62 200 ARG A C 1
ATOM 1588 O O . ARG A 1 200 ? 12.914 -25.297 8.031 1 74.62 200 ARG A O 1
ATOM 1595 N N . VAL A 1 201 ? 11.141 -25.484 9.406 1 72.12 201 VAL A N 1
ATOM 1596 C CA . VAL A 1 201 ? 11.781 -26.438 10.297 1 72.12 201 VAL A CA 1
ATOM 1597 C C . VAL A 1 201 ? 11.93 -27.781 9.586 1 72.12 201 VAL A C 1
ATOM 1599 O O . VAL A 1 201 ? 12.961 -28.453 9.719 1 72.12 201 VAL A O 1
ATOM 1602 N N . LEU A 1 202 ? 10.953 -28.094 8.781 1 72.62 202 LEU A N 1
ATOM 1603 C CA . LEU A 1 202 ? 10.945 -29.375 8.094 1 72.62 202 LEU A CA 1
ATOM 1604 C C . LEU A 1 202 ? 11.672 -29.281 6.754 1 72.62 202 LEU A C 1
ATOM 1606 O O . LEU A 1 202 ? 11.914 -30.297 6.098 1 72.62 202 LEU A O 1
ATOM 1610 N N . GLN A 1 203 ? 11.938 -28.078 6.301 1 72.75 203 GLN A N 1
ATOM 1611 C CA . GLN A 1 203 ? 12.625 -27.812 5.043 1 72.75 203 GLN A CA 1
ATOM 1612 C C . GLN A 1 203 ? 11.773 -28.234 3.85 1 72.75 203 GLN A C 1
ATOM 1614 O O . GLN A 1 203 ? 12.258 -28.922 2.943 1 72.75 203 GLN A O 1
ATOM 1619 N N . ILE A 1 204 ? 10.586 -28.031 3.908 1 80.56 204 ILE A N 1
ATOM 1620 C CA . ILE A 1 204 ? 9.656 -28.25 2.807 1 80.56 204 ILE A CA 1
ATOM 1621 C C . ILE A 1 204 ? 9.133 -26.906 2.307 1 80.56 204 ILE A C 1
ATOM 1623 O O . ILE A 1 204 ? 9.297 -25.875 2.977 1 80.56 204 ILE A O 1
ATOM 1627 N N . PRO A 1 205 ? 8.656 -26.844 1.096 1 81.81 205 PRO A N 1
ATOM 1628 C CA . PRO A 1 205 ? 8.133 -25.578 0.578 1 81.81 205 PRO A CA 1
ATOM 1629 C C . PRO A 1 205 ? 7.02 -25 1.449 1 81.81 205 PRO A C 1
ATOM 1631 O O . PRO A 1 205 ? 6.141 -25.734 1.91 1 81.81 205 PRO A O 1
ATOM 1634 N N . PRO A 1 206 ? 7.066 -23.766 1.66 1 85.5 206 PRO A N 1
ATOM 1635 C CA . PRO A 1 206 ? 6.125 -23.125 2.582 1 85.5 206 PRO A CA 1
ATOM 1636 C C . PRO A 1 206 ? 4.672 -23.266 2.127 1 85.5 206 PRO A C 1
ATOM 1638 O O . PRO A 1 206 ? 3.76 -23.266 2.955 1 85.5 206 PRO A O 1
ATOM 1641 N N . LEU A 1 207 ? 4.426 -23.375 0.868 1 88.31 207 LEU A N 1
ATOM 1642 C CA . LEU A 1 207 ? 3.057 -23.422 0.367 1 88.31 207 LEU A CA 1
ATOM 1643 C C . LEU A 1 207 ? 2.32 -24.641 0.927 1 88.31 207 LEU A C 1
ATOM 1645 O O . LEU A 1 207 ? 1.104 -24.594 1.13 1 88.31 207 LEU A O 1
ATOM 1649 N N . VAL A 1 208 ? 3.045 -25.719 1.208 1 90.25 208 VAL A N 1
ATOM 1650 C CA . VAL A 1 208 ? 2.443 -26.938 1.757 1 90.25 208 VAL A CA 1
ATOM 1651 C C . VAL A 1 208 ? 1.976 -26.672 3.188 1 90.25 208 VAL A C 1
ATOM 1653 O O . VAL A 1 208 ? 0.859 -27.047 3.559 1 90.25 208 VAL A O 1
ATOM 1656 N N . GLY A 1 209 ? 2.824 -26.062 3.93 1 90.56 209 GLY A N 1
ATOM 1657 C CA . GLY A 1 209 ? 2.461 -25.75 5.305 1 90.56 209 GLY A CA 1
ATOM 1658 C C . GLY A 1 209 ? 1.282 -24.797 5.406 1 90.56 209 GLY A C 1
ATOM 1659 O O . GLY A 1 209 ? 0.403 -24.969 6.25 1 90.56 209 GLY A O 1
ATOM 1660 N N . VAL A 1 210 ? 1.239 -23.812 4.582 1 92.56 210 VAL A N 1
ATOM 1661 C CA . VAL A 1 210 ? 0.14 -22.844 4.582 1 92.56 210 VAL A CA 1
ATOM 1662 C C . VAL A 1 210 ? -1.174 -23.562 4.281 1 92.56 210 VAL A C 1
ATOM 1664 O O . VAL A 1 210 ? -2.184 -23.328 4.949 1 92.56 210 VAL A O 1
ATOM 1667 N N . LEU A 1 211 ? -1.115 -24.469 3.357 1 92.94 211 LEU A N 1
ATOM 1668 C CA . LEU A 1 211 ? -2.312 -25.219 2.982 1 92.94 211 LEU A CA 1
ATOM 1669 C C . LEU A 1 211 ? -2.787 -26.094 4.137 1 92.94 211 LEU A C 1
ATOM 1671 O O . LEU A 1 211 ? -3.967 -26.078 4.492 1 92.94 211 LEU A O 1
ATOM 1675 N N . TRP A 1 212 ? -1.9 -26.781 4.742 1 93.19 212 TRP A N 1
ATOM 1676 C CA . TRP A 1 212 ? -2.252 -27.703 5.824 1 93.19 212 TRP A CA 1
ATOM 1677 C C . TRP A 1 212 ? -2.844 -26.938 7.008 1 93.19 212 TRP A C 1
ATOM 1679 O O . TRP A 1 212 ? -3.854 -27.359 7.578 1 93.19 212 TRP A O 1
ATOM 1689 N N . ILE A 1 213 ? -2.25 -25.875 7.359 1 94 213 ILE A N 1
ATOM 1690 C CA . ILE A 1 213 ? -2.73 -25.109 8.5 1 94 213 ILE A CA 1
ATOM 1691 C C . ILE A 1 213 ? -4.086 -24.484 8.172 1 94 213 ILE A C 1
ATOM 1693 O O . ILE A 1 213 ? -4.965 -24.406 9.039 1 94 213 ILE A O 1
ATOM 1697 N N . ALA A 1 214 ? -4.262 -24.047 6.977 1 95.25 214 ALA A N 1
ATOM 1698 C CA . ALA A 1 214 ? -5.543 -23.484 6.562 1 95.25 214 ALA A CA 1
ATOM 1699 C C . ALA A 1 214 ? -6.648 -24.531 6.621 1 95.25 214 ALA A C 1
ATOM 1701 O O . ALA A 1 214 ? -7.773 -24.234 7.035 1 95.25 214 ALA A O 1
ATOM 1702 N N . ILE A 1 215 ? -6.336 -25.734 6.23 1 93.38 215 ILE A N 1
ATOM 1703 C CA . ILE A 1 215 ? -7.293 -26.828 6.305 1 93.38 215 ILE A CA 1
ATOM 1704 C C . ILE A 1 215 ? -7.66 -27.094 7.762 1 93.38 215 ILE A C 1
ATOM 1706 O O . ILE A 1 215 ? -8.836 -27.25 8.094 1 93.38 215 ILE A O 1
ATOM 1710 N N . MET A 1 216 ? -6.66 -27.094 8.586 1 93.56 216 MET A N 1
ATOM 1711 C CA . MET A 1 216 ? -6.91 -27.312 10.008 1 93.56 216 MET A CA 1
ATOM 1712 C C . MET A 1 216 ? -7.754 -26.188 10.594 1 93.56 216 MET A C 1
ATOM 1714 O O . MET A 1 216 ? -8.68 -26.438 11.375 1 93.56 216 MET A O 1
ATOM 1718 N N . TRP A 1 217 ? -7.441 -25.016 10.172 1 93.12 217 TRP A N 1
ATOM 1719 C CA . TRP A 1 217 ? -8.164 -23.844 10.664 1 93.12 217 TRP A CA 1
ATOM 1720 C C . TRP A 1 217 ? -9.625 -23.891 10.25 1 93.12 217 TRP A C 1
ATOM 1722 O O . TRP A 1 217 ? -10.5 -23.422 10.992 1 93.12 217 TRP A O 1
ATOM 1732 N N . ASN A 1 218 ? -9.883 -24.391 9.125 1 93.25 218 ASN A N 1
ATOM 1733 C CA . ASN A 1 218 ? -11.242 -24.484 8.594 1 93.25 218 ASN A CA 1
ATOM 1734 C C . ASN A 1 218 ? -12.039 -25.594 9.289 1 93.25 218 ASN A C 1
ATOM 1736 O O . ASN A 1 218 ? -13.266 -25.562 9.297 1 93.25 218 ASN A O 1
ATOM 1740 N N . ASN A 1 219 ? -11.406 -26.531 9.922 1 92.5 219 ASN A N 1
ATOM 1741 C CA . ASN A 1 219 ? -12.102 -27.703 10.422 1 92.5 219 ASN A CA 1
ATOM 1742 C C . ASN A 1 219 ? -12.102 -27.75 11.953 1 92.5 219 ASN A C 1
ATOM 1744 O O . ASN A 1 219 ? -12.75 -28.609 12.555 1 92.5 219 ASN A O 1
ATOM 1748 N N . ILE A 1 220 ? -11.383 -26.891 12.609 1 85.81 220 ILE A N 1
ATOM 1749 C CA . ILE A 1 220 ? -11.352 -26.828 14.062 1 85.81 220 ILE A CA 1
ATOM 1750 C C . ILE A 1 220 ? -12.25 -25.688 14.547 1 85.81 220 ILE A C 1
ATOM 1752 O O . ILE A 1 220 ? -12.094 -24.531 14.125 1 85.81 220 ILE A O 1
ATOM 1756 N N . PRO A 1 221 ? -13.078 -25.844 15.484 1 80.62 221 PRO A N 1
ATOM 1757 C CA . PRO A 1 221 ? -13.555 -27.078 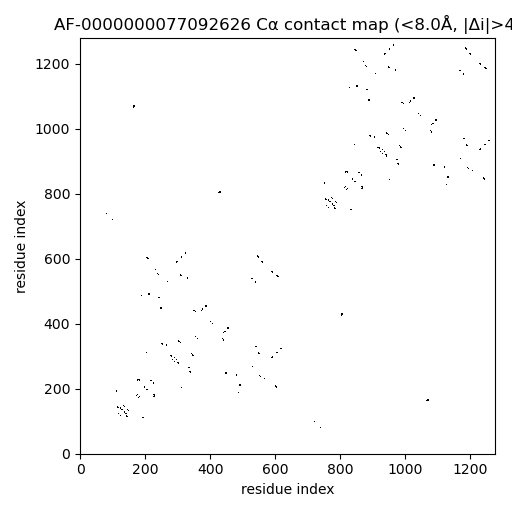16.094 1 80.62 221 PRO A CA 1
ATOM 1758 C C . PRO A 1 221 ? -14.508 -27.859 15.195 1 80.62 221 PRO A C 1
ATOM 1760 O O . PRO A 1 221 ? -14.578 -29.078 15.273 1 80.62 221 PRO A O 1
ATOM 1763 N N . TYR A 1 222 ? -15.398 -27.031 14.414 1 84.44 222 TYR A N 1
ATOM 1764 C CA . TYR A 1 222 ? -16.266 -27.625 13.398 1 84.44 222 TYR A CA 1
ATOM 1765 C C . TYR A 1 222 ? -16.047 -26.969 12.039 1 84.44 222 TYR A C 1
ATOM 1767 O O . TYR A 1 222 ? -15.422 -25.891 11.953 1 84.44 222 TYR A O 1
ATOM 1775 N N . GLU A 1 223 ? -16.438 -27.688 11.086 1 85.56 223 GLU A N 1
ATOM 1776 C CA . GLU A 1 223 ? -16.219 -27.219 9.719 1 85.56 223 GLU A CA 1
ATOM 1777 C C . GLU A 1 223 ? -16.859 -25.844 9.5 1 85.56 223 GLU A C 1
ATOM 1779 O O . GLU A 1 223 ? -18.016 -25.625 9.867 1 85.56 223 GLU A O 1
ATOM 1784 N N . HIS A 1 224 ? -16.141 -24.891 9.078 1 85 224 HIS A N 1
ATOM 1785 C CA . HIS A 1 224 ? -16.562 -23.578 8.641 1 85 224 HIS A CA 1
ATOM 1786 C C . HIS A 1 224 ? -16.859 -22.656 9.828 1 85 224 HIS A C 1
ATOM 1788 O O . HIS A 1 224 ? -17.484 -21.609 9.68 1 85 224 HIS A O 1
ATOM 1794 N N . TYR A 1 225 ? -16.469 -23.047 11.016 1 84 225 TYR A N 1
ATOM 1795 C CA . TYR A 1 225 ? -16.734 -22.219 12.188 1 84 225 TYR A CA 1
ATOM 1796 C C . TYR A 1 225 ? -15.93 -20.922 12.141 1 84 225 TYR A C 1
ATOM 1798 O O . TYR A 1 225 ? -16.469 -19.844 12.367 1 84 225 TYR A O 1
ATOM 1806 N N . LEU A 1 226 ? -14.75 -21 11.75 1 87.19 226 LEU A N 1
ATOM 1807 C CA . LEU A 1 226 ? -13.852 -19.859 11.781 1 87.19 226 LEU A CA 1
ATOM 1808 C C . LEU A 1 226 ? -13.727 -19.219 10.398 1 87.19 226 LEU A C 1
ATOM 1810 O O . LEU A 1 226 ? -13 -18.25 10.227 1 87.19 226 LEU A O 1
ATOM 1814 N N . THR A 1 227 ? -14.43 -19.734 9.375 1 90.81 227 THR A N 1
ATOM 1815 C CA . THR A 1 227 ? -14.227 -19.266 8.008 1 90.81 227 THR A CA 1
ATOM 1816 C C . THR A 1 227 ? -15.555 -18.875 7.367 1 90.81 227 THR A C 1
ATOM 1818 O O . THR A 1 227 ? -15.664 -18.797 6.141 1 90.81 227 THR A O 1
ATOM 1821 N N . THR A 1 228 ? -16.562 -18.641 8.164 1 88.69 228 THR A N 1
ATOM 1822 C CA . THR A 1 228 ? -17.891 -18.297 7.668 1 88.69 228 THR A CA 1
ATOM 1823 C C . THR A 1 228 ? -17.875 -16.953 6.945 1 88.69 228 THR A C 1
ATOM 1825 O O . THR A 1 228 ? -18.641 -16.734 5.996 1 88.69 228 THR A O 1
ATOM 1828 N N . GLY A 1 229 ? -16.969 -16.141 7.348 1 89.94 229 GLY A N 1
ATOM 1829 C CA . GLY A 1 229 ? -16.938 -14.781 6.812 1 89.94 229 GLY A CA 1
ATOM 1830 C C . GLY A 1 229 ? -16.25 -14.695 5.461 1 89.94 229 GLY A C 1
ATOM 1831 O O . GLY A 1 229 ? -16.266 -13.648 4.816 1 89.94 229 GLY A O 1
ATOM 1832 N N . ILE A 1 230 ? -15.727 -15.789 4.938 1 91.69 230 ILE A N 1
ATOM 1833 C CA . ILE A 1 230 ? -15.039 -15.781 3.646 1 91.69 230 ILE A CA 1
ATOM 1834 C C . ILE A 1 230 ? -16.062 -15.961 2.523 1 91.69 230 ILE A C 1
ATOM 1836 O O . ILE A 1 230 ? -16.594 -17.047 2.334 1 91.69 230 ILE A O 1
ATOM 1840 N N . VAL A 1 231 ? -16.281 -14.922 1.754 1 87.56 231 VAL A N 1
ATOM 1841 C CA . VAL A 1 231 ? -17.312 -14.891 0.733 1 87.56 231 VAL A CA 1
ATOM 1842 C C . VAL A 1 231 ? -16.797 -15.523 -0.555 1 87.56 231 VAL A C 1
ATOM 1844 O O . VAL A 1 231 ? -15.586 -15.555 -0.797 1 87.56 231 VAL A O 1
ATOM 1847 N N . LEU A 1 232 ? -17.688 -16 -1.349 1 86.31 232 LEU A N 1
ATOM 1848 C CA . LEU A 1 232 ? -17.391 -16.734 -2.572 1 86.31 232 LEU A CA 1
ATOM 1849 C C . LEU A 1 232 ? -16.656 -15.852 -3.576 1 86.31 232 LEU A C 1
ATOM 1851 O O . LEU A 1 232 ? -15.672 -16.281 -4.188 1 86.31 232 LEU A O 1
ATOM 1855 N N . PRO A 1 233 ? -17.031 -14.594 -3.688 1 87.19 233 PRO A N 1
ATOM 1856 C CA . PRO A 1 233 ? -16.312 -13.766 -4.66 1 87.19 233 PRO A CA 1
ATOM 1857 C C . PRO A 1 233 ? -14.844 -13.57 -4.301 1 87.19 233 PRO A C 1
ATOM 1859 O O . PRO A 1 233 ? -14 -13.469 -5.191 1 87.19 233 PRO A O 1
ATOM 1862 N N . LEU A 1 234 ? -14.586 -13.547 -3.064 1 89.56 234 LEU A N 1
ATOM 1863 C CA . LEU A 1 234 ? -13.203 -13.391 -2.639 1 89.56 234 LEU A CA 1
ATOM 1864 C C . LEU A 1 234 ? -12.375 -14.609 -3.021 1 89.56 234 LEU A C 1
ATOM 1866 O O . LEU A 1 234 ? -11.219 -14.477 -3.441 1 89.56 234 LEU A O 1
ATOM 1870 N N . LYS A 1 235 ? -12.93 -15.734 -2.904 1 89.62 235 LYS A N 1
ATOM 1871 C CA . LYS A 1 235 ? -12.25 -16.984 -3.275 1 89.62 235 LYS A CA 1
ATOM 1872 C C . LYS A 1 235 ? -11.977 -17.031 -4.777 1 89.62 235 LYS A C 1
ATOM 1874 O O . LYS A 1 235 ? -10.891 -17.422 -5.203 1 89.62 235 LYS A O 1
ATOM 1879 N N . GLU A 1 236 ? -12.914 -16.594 -5.531 1 89.62 236 GLU A N 1
ATOM 1880 C CA . GLU A 1 236 ? -12.773 -16.578 -6.984 1 89.62 236 GLU A CA 1
ATOM 1881 C C . GLU A 1 236 ? -11.695 -15.602 -7.426 1 89.62 236 GLU A C 1
ATOM 1883 O O . GLU A 1 236 ? -10.828 -15.938 -8.234 1 89.62 236 GLU A O 1
ATOM 1888 N N . ILE A 1 237 ? -11.727 -14.43 -6.891 1 92.06 237 ILE A N 1
ATOM 1889 C CA . ILE A 1 237 ? -10.781 -13.383 -7.254 1 92.06 237 ILE A CA 1
ATOM 1890 C C . ILE A 1 237 ? -9.367 -13.797 -6.855 1 92.06 237 ILE A C 1
ATOM 1892 O O . ILE A 1 237 ? -8.422 -13.617 -7.625 1 92.06 237 ILE A O 1
ATOM 1896 N N . SER A 1 238 ? -9.219 -14.328 -5.695 1 92.5 238 SER A N 1
ATOM 1897 C CA . SER A 1 238 ? -7.91 -14.742 -5.207 1 92.5 238 SER A CA 1
ATOM 1898 C C . SER A 1 238 ? -7.316 -15.844 -6.078 1 92.5 238 SER A C 1
ATOM 1900 O O . SER A 1 238 ? -6.113 -15.852 -6.34 1 92.5 238 SER A O 1
ATOM 1902 N N . SER A 1 239 ? -8.133 -16.75 -6.5 1 91.75 239 SER A N 1
ATOM 1903 C CA . SER A 1 239 ? -7.672 -17.844 -7.355 1 91.75 239 SER A CA 1
ATOM 1904 C C . SER A 1 239 ? -7.18 -17.312 -8.703 1 91.75 239 SER A C 1
ATOM 1906 O O . SER A 1 239 ? -6.105 -17.703 -9.164 1 91.75 239 SER A O 1
ATOM 1908 N N . LYS A 1 240 ? -7.938 -16.422 -9.258 1 92.56 240 LYS A N 1
ATOM 1909 C CA . LYS A 1 240 ? -7.555 -15.852 -10.547 1 92.56 240 LYS A CA 1
ATOM 1910 C C . LYS A 1 240 ? -6.301 -14.984 -10.414 1 92.56 240 LYS A C 1
ATOM 1912 O O . LYS A 1 240 ? -5.449 -14.984 -11.305 1 92.56 240 LYS A O 1
ATOM 1917 N N . MET A 1 241 ? -6.211 -14.281 -9.352 1 94.19 241 MET A N 1
ATOM 1918 C CA . MET A 1 241 ? -5.027 -13.453 -9.125 1 94.19 241 MET A CA 1
ATOM 1919 C C . MET A 1 241 ? -3.789 -14.32 -8.922 1 94.19 241 MET A C 1
ATOM 1921 O O . MET A 1 241 ? -2.715 -14.008 -9.438 1 94.19 241 MET A O 1
ATOM 1925 N N . GLY A 1 242 ? -3.977 -15.344 -8.086 1 91.44 242 GLY A N 1
ATOM 1926 C CA . GLY A 1 242 ? -2.873 -16.281 -7.91 1 91.44 242 GLY A CA 1
ATOM 1927 C C . GLY A 1 242 ? -2.4 -16.891 -9.211 1 91.44 242 GLY A C 1
ATOM 1928 O O . GLY A 1 242 ? -1.196 -16.969 -9.469 1 91.44 242 GLY A O 1
ATOM 1929 N N . LEU A 1 243 ? -3.32 -17.266 -9.992 1 88.75 243 LEU A N 1
ATOM 1930 C CA . LEU A 1 243 ? -3.012 -17.828 -11.297 1 88.75 243 LEU A CA 1
ATOM 1931 C C . LEU A 1 243 ? -2.24 -16.828 -12.156 1 88.75 243 LEU A C 1
ATOM 1933 O O . LEU A 1 243 ? -1.258 -17.188 -12.805 1 88.75 243 LEU A O 1
ATOM 1937 N N . THR A 1 244 ? -2.664 -15.609 -12.109 1 93.94 244 THR A N 1
ATOM 1938 C CA . THR A 1 244 ? -2.055 -14.555 -12.914 1 93.94 244 THR A CA 1
ATOM 1939 C C . THR A 1 244 ? -0.584 -14.375 -12.547 1 93.94 244 THR A C 1
ATOM 1941 O O . THR A 1 244 ? 0.28 -14.328 -13.422 1 93.94 244 THR A O 1
ATOM 1944 N N . VAL A 1 245 ? -0.308 -14.328 -11.289 1 93.12 245 VAL A N 1
ATOM 1945 C CA . VAL A 1 245 ? 1.055 -14.062 -10.836 1 93.12 245 VAL A CA 1
ATOM 1946 C C . VAL A 1 245 ? 1.946 -15.266 -11.164 1 93.12 245 VAL A C 1
ATOM 1948 O O . VAL A 1 245 ? 3.1 -15.094 -11.562 1 93.12 245 VAL A O 1
ATOM 1951 N N . ILE A 1 246 ? 1.457 -16.391 -11.055 1 86.25 246 ILE A N 1
ATOM 1952 C CA . ILE A 1 246 ? 2.238 -17.594 -11.367 1 86.25 246 ILE A CA 1
ATOM 1953 C C . ILE A 1 246 ? 2.537 -17.625 -12.859 1 86.25 246 ILE A C 1
ATOM 1955 O O . ILE A 1 246 ? 3.648 -17.984 -13.266 1 86.25 246 ILE A O 1
ATOM 1959 N N . MET A 1 247 ? 1.512 -17.312 -13.633 1 89.5 247 MET A N 1
ATOM 1960 C CA . MET A 1 247 ? 1.707 -17.281 -15.078 1 89.5 247 MET A CA 1
ATOM 1961 C C . MET A 1 247 ? 2.738 -16.219 -15.469 1 89.5 247 MET A C 1
ATOM 1963 O O . MET A 1 247 ? 3.582 -16.469 -16.344 1 89.5 247 MET A O 1
ATOM 1967 N N . ALA A 1 248 ? 2.637 -15.125 -14.805 1 92.88 248 ALA A N 1
ATOM 1968 C CA . ALA A 1 248 ? 3.605 -14.062 -15.07 1 92.88 248 ALA A CA 1
ATOM 1969 C C . ALA A 1 248 ? 5.02 -14.508 -14.703 1 92.88 248 ALA A C 1
ATOM 1971 O O . ALA A 1 248 ? 5.965 -14.266 -15.453 1 92.88 248 ALA A O 1
ATOM 1972 N N . ARG A 1 249 ? 5.164 -15.141 -13.609 1 87.62 249 ARG A N 1
ATOM 1973 C CA . ARG A 1 249 ? 6.469 -15.617 -13.164 1 87.62 249 ARG A CA 1
ATOM 1974 C C . ARG A 1 249 ? 7.008 -16.688 -14.102 1 87.62 249 ARG A C 1
ATOM 1976 O O . ARG A 1 249 ? 8.203 -16.719 -14.406 1 87.62 249 ARG A O 1
ATOM 1983 N N . ALA A 1 250 ? 6.168 -17.562 -14.484 1 84 250 ALA A N 1
ATOM 1984 C CA . ALA A 1 250 ? 6.562 -18.609 -15.422 1 84 250 ALA A CA 1
ATOM 1985 C C . ALA A 1 250 ? 7.02 -18.016 -16.75 1 84 250 ALA A C 1
ATOM 1987 O O . ALA A 1 250 ? 8.039 -18.438 -17.312 1 84 250 ALA A O 1
ATOM 1988 N N . GLY A 1 251 ? 6.246 -17.078 -17.234 1 87.06 251 GLY A N 1
ATOM 1989 C CA . GLY A 1 251 ? 6.629 -16.422 -18.469 1 87.06 251 GLY A CA 1
ATOM 1990 C C . GLY A 1 251 ? 7.945 -15.664 -18.359 1 87.06 251 GLY A C 1
ATOM 1991 O O . GLY A 1 251 ? 8.75 -15.68 -19.297 1 87.06 251 GLY A O 1
ATOM 1992 N N . PHE A 1 252 ? 8.086 -15.055 -17.219 1 87.25 252 PHE A N 1
ATOM 1993 C CA . PHE A 1 252 ? 9.281 -14.258 -17 1 87.25 252 PHE A CA 1
ATOM 1994 C C . PHE A 1 252 ? 10.516 -15.148 -16.938 1 87.25 252 PHE A C 1
ATOM 1996 O O . PHE A 1 252 ? 11.633 -14.695 -17.203 1 87.25 252 PHE A O 1
ATOM 2003 N N . SER A 1 253 ? 10.383 -16.391 -16.625 1 78.06 253 SER A N 1
ATOM 2004 C CA . SER A 1 253 ? 11.484 -17.344 -16.531 1 78.06 253 SER A CA 1
ATOM 2005 C C . SER A 1 253 ? 11.734 -18.031 -17.875 1 78.06 253 SER A C 1
ATOM 2007 O O . SER A 1 253 ? 12.789 -18.641 -18.078 1 78.06 253 SER A O 1
ATOM 2009 N N . LEU A 1 254 ? 10.82 -17.922 -18.734 1 77.75 254 LEU A N 1
ATOM 2010 C CA . LEU A 1 254 ? 10.906 -18.547 -20.047 1 77.75 254 LEU A CA 1
ATOM 2011 C C . LEU A 1 254 ? 11.797 -17.75 -20.984 1 77.75 254 LEU A C 1
ATOM 2013 O O . LEU A 1 254 ? 11.43 -16.641 -21.406 1 77.75 254 LEU A O 1
ATOM 2017 N N . THR A 1 255 ? 13.055 -18.172 -21.125 1 75.5 255 THR A N 1
ATOM 2018 C CA . THR A 1 255 ? 13.961 -17.469 -22.031 1 75.5 255 THR A CA 1
ATOM 2019 C C . THR A 1 255 ? 14.219 -18.312 -23.281 1 75.5 255 THR A C 1
ATOM 2021 O O . THR A 1 255 ? 14.32 -19.531 -23.203 1 75.5 255 THR A O 1
ATOM 2024 N N . ILE A 1 256 ? 14.211 -17.656 -24.391 1 74.38 256 ILE A N 1
ATOM 2025 C CA . ILE A 1 256 ? 14.461 -18.344 -25.656 1 74.38 256 ILE A CA 1
ATOM 2026 C C . ILE A 1 256 ? 15.875 -18.922 -25.656 1 74.38 256 ILE A C 1
ATOM 2028 O O . ILE A 1 256 ? 16.109 -20.031 -26.156 1 74.38 256 ILE A O 1
ATOM 2032 N N . LYS A 1 257 ? 16.844 -18.219 -25.031 1 71.12 257 LYS A N 1
ATOM 2033 C CA . LYS A 1 257 ? 18.234 -18.656 -24.984 1 71.12 257 LYS A CA 1
ATOM 2034 C C . LYS A 1 257 ? 18.359 -19.969 -24.203 1 71.12 257 LYS A C 1
ATOM 2036 O O . LYS A 1 257 ? 19.125 -20.859 -24.594 1 71.12 257 LYS A O 1
ATOM 2041 N N . GLY A 1 258 ? 17.562 -20.141 -23.219 1 67 258 GLY A N 1
ATOM 2042 C CA . GLY A 1 258 ? 17.609 -21.344 -22.406 1 67 258 GLY A CA 1
ATOM 2043 C C . GLY A 1 258 ? 16.984 -22.547 -23.094 1 67 258 GLY A C 1
ATOM 2044 O O . GLY A 1 258 ? 17.438 -23.672 -22.891 1 67 258 GLY A O 1
ATOM 2045 N N . ILE A 1 259 ? 16.062 -22.281 -23.969 1 72.06 259 ILE A N 1
ATOM 2046 C CA . ILE A 1 259 ? 15.328 -23.359 -24.625 1 72.06 259 ILE A CA 1
ATOM 2047 C C . ILE A 1 259 ? 16.094 -23.812 -25.875 1 72.06 259 ILE A C 1
ATOM 2049 O O . ILE A 1 259 ? 16.062 -24.984 -26.234 1 72.06 259 ILE A O 1
ATOM 2053 N N . ARG A 1 260 ? 16.859 -22.875 -26.375 1 77.19 260 ARG A N 1
ATOM 2054 C CA . ARG A 1 260 ? 17.5 -23.125 -27.672 1 77.19 260 ARG A CA 1
ATOM 2055 C C . ARG A 1 260 ? 18.562 -24.203 -27.547 1 77.19 260 ARG A C 1
ATOM 2057 O O . ARG A 1 260 ? 18.734 -25.016 -28.469 1 77.19 260 ARG A O 1
ATOM 2064 N N . ALA A 1 261 ? 19.281 -24.281 -26.469 1 72.69 261 ALA A N 1
ATOM 2065 C CA . ALA A 1 261 ? 20.375 -25.234 -26.312 1 72.69 261 ALA A CA 1
ATOM 2066 C C . ALA A 1 261 ? 19.844 -26.672 -26.344 1 72.69 261 ALA A C 1
ATOM 2068 O O . ALA A 1 261 ? 20.484 -27.562 -26.906 1 72.69 261 ALA A O 1
ATOM 2069 N N . HIS A 1 262 ? 18.703 -26.922 -25.812 1 77.25 262 HIS A N 1
ATOM 2070 C CA . HIS A 1 262 ? 18.078 -28.25 -25.766 1 77.25 262 HIS A CA 1
ATOM 2071 C C . HIS A 1 262 ? 16.578 -28.172 -26.031 1 77.25 262 HIS A C 1
ATOM 2073 O O . HIS A 1 262 ? 15.781 -28.688 -25.25 1 77.25 262 HIS A O 1
ATOM 2079 N N . TRP A 1 263 ? 16.25 -27.625 -27.188 1 81.88 263 TRP A N 1
ATOM 2080 C CA . TRP A 1 263 ? 14.852 -27.312 -27.469 1 81.88 263 TRP A CA 1
ATOM 2081 C C . TRP A 1 263 ? 14.023 -28.578 -27.625 1 81.88 263 TRP A C 1
ATOM 2083 O O . TRP A 1 263 ? 12.891 -28.641 -27.156 1 81.88 263 TRP A O 1
ATOM 2093 N N . LYS A 1 264 ? 14.633 -29.609 -28.25 1 84.94 264 LYS A N 1
ATOM 2094 C CA . LYS A 1 264 ? 13.875 -30.828 -28.484 1 84.94 264 LYS A CA 1
ATOM 2095 C C . LYS A 1 264 ? 13.555 -31.547 -27.172 1 84.94 264 LYS A C 1
ATOM 2097 O O . LYS A 1 264 ? 12.414 -31.953 -26.938 1 84.94 264 LYS A O 1
ATOM 2102 N N . GLN A 1 265 ? 14.523 -31.609 -26.391 1 85.75 265 GLN A N 1
ATOM 2103 C CA . GLN A 1 265 ? 14.344 -32.312 -25.125 1 85.75 265 GLN A CA 1
ATOM 2104 C C . GLN A 1 265 ? 13.422 -31.516 -24.188 1 85.75 265 GLN A C 1
ATOM 2106 O O . GLN A 1 265 ? 12.633 -32.094 -23.453 1 85.75 265 GLN A O 1
ATOM 2111 N N . SER A 1 266 ? 13.555 -30.219 -24.25 1 87.56 266 SER A N 1
ATOM 2112 C CA . SER A 1 266 ? 12.711 -29.391 -23.391 1 87.56 266 SER A CA 1
ATOM 2113 C C . SER A 1 266 ? 11.242 -29.516 -23.781 1 87.56 266 SER A C 1
ATOM 2115 O O . SER A 1 266 ? 10.375 -29.625 -22.922 1 87.56 266 SER A O 1
ATOM 2117 N N . ILE A 1 267 ? 10.953 -29.531 -25.047 1 89.44 267 ILE A N 1
ATOM 2118 C CA . ILE A 1 267 ? 9.578 -29.641 -25.531 1 89.44 267 ILE A CA 1
ATOM 2119 C C . ILE A 1 267 ? 9.031 -31.031 -25.234 1 89.44 267 ILE A C 1
ATOM 2121 O O . ILE A 1 267 ? 7.871 -31.188 -24.844 1 89.44 267 ILE A O 1
ATOM 2125 N N . MET A 1 268 ? 9.898 -32.031 -25.422 1 92.31 268 MET A N 1
ATOM 2126 C CA . MET A 1 268 ? 9.469 -33.406 -25.156 1 92.31 268 MET A CA 1
ATOM 2127 C C . MET A 1 268 ? 9.18 -33.594 -23.672 1 92.31 268 MET A C 1
ATOM 2129 O O . MET A 1 268 ? 8.172 -34.219 -23.312 1 92.31 268 MET A O 1
ATOM 2133 N N . LEU A 1 269 ? 10.016 -33.062 -22.906 1 91.56 269 LEU A N 1
ATOM 2134 C CA . LEU A 1 269 ? 9.844 -33.188 -21.469 1 91.56 269 LEU A CA 1
ATOM 2135 C C . LEU A 1 269 ? 8.633 -32.406 -20.984 1 91.56 269 LEU A C 1
ATOM 2137 O O . LEU A 1 269 ? 7.961 -32.781 -20.031 1 91.56 269 LEU A O 1
ATOM 2141 N N . ALA A 1 270 ? 8.328 -31.312 -21.672 1 92.25 270 ALA A N 1
ATOM 2142 C CA . ALA A 1 270 ? 7.219 -30.453 -21.25 1 92.25 270 ALA A CA 1
ATOM 2143 C C . ALA A 1 270 ? 5.883 -31.016 -21.734 1 92.25 270 ALA A C 1
ATOM 2145 O O . ALA A 1 270 ? 4.852 -30.797 -21.078 1 92.25 270 ALA A O 1
ATOM 2146 N N . THR A 1 271 ? 5.797 -31.781 -22.797 1 94.56 271 THR A N 1
ATOM 2147 C CA . THR A 1 271 ? 4.539 -32.156 -23.422 1 94.56 271 THR A CA 1
ATOM 2148 C C . THR A 1 271 ? 4.207 -33.625 -23.141 1 94.56 271 THR A C 1
ATOM 2150 O O . THR A 1 271 ? 3.123 -33.938 -22.641 1 94.56 271 THR A O 1
ATOM 2153 N N . LEU A 1 272 ? 5.133 -34.469 -23.297 1 95.75 272 LEU A N 1
ATOM 2154 C CA . LEU A 1 272 ? 4.84 -35.906 -23.281 1 95.75 272 LEU A CA 1
ATOM 2155 C C . LEU A 1 272 ? 4.426 -36.375 -21.891 1 95.75 272 LEU A C 1
ATOM 2157 O O . LEU A 1 272 ? 3.375 -37 -21.719 1 95.75 272 LEU A O 1
ATOM 2161 N N . PRO A 1 273 ? 5.246 -36.094 -20.906 1 96.5 273 PRO A N 1
ATOM 2162 C CA . PRO A 1 273 ? 4.824 -36.562 -19.578 1 96.5 273 PRO A CA 1
ATOM 2163 C C . PRO A 1 273 ? 3.506 -35.938 -19.141 1 96.5 273 PRO A C 1
ATOM 2165 O O . PRO A 1 273 ? 2.688 -36.594 -18.484 1 96.5 273 PRO A O 1
ATOM 2168 N N . PHE A 1 274 ? 3.26 -34.688 -19.438 1 96.25 274 PHE A N 1
ATOM 2169 C CA . PHE A 1 274 ? 2.039 -34 -19.078 1 96.25 274 PHE A CA 1
ATOM 2170 C C . PHE A 1 274 ? 0.823 -34.625 -19.734 1 96.25 274 PHE A C 1
ATOM 2172 O O . PHE A 1 274 ? -0.155 -34.969 -19.062 1 96.25 274 PHE A O 1
ATOM 2179 N N . VAL A 1 275 ? 0.908 -34.906 -21.031 1 97.12 275 VAL A N 1
ATOM 2180 C CA . VAL A 1 275 ? -0.218 -35.438 -21.797 1 97.12 275 VAL A CA 1
ATOM 2181 C C . VAL A 1 275 ? -0.513 -36.844 -21.359 1 97.12 275 VAL A C 1
ATOM 2183 O O . VAL A 1 275 ? -1.671 -37.219 -21.156 1 97.12 275 VAL A O 1
ATOM 2186 N N . CYS A 1 276 ? 0.484 -37.625 -21.219 1 97.38 276 CYS A N 1
ATOM 2187 C CA . CYS A 1 276 ? 0.292 -39.031 -20.844 1 97.38 276 CYS A CA 1
ATOM 2188 C C . CYS A 1 276 ? -0.26 -39.156 -19.438 1 97.38 276 CYS A C 1
ATOM 2190 O O . CYS A 1 276 ? -1.146 -39.969 -19.172 1 97.38 276 CYS A O 1
ATOM 2192 N N . GLU A 1 277 ? 0.292 -38.344 -18.562 1 97.44 277 GLU A N 1
ATOM 2193 C CA . GLU A 1 277 ? -0.229 -38.344 -17.188 1 97.44 277 GLU A CA 1
ATOM 2194 C C . GLU A 1 277 ? -1.674 -37.875 -17.156 1 97.44 277 GLU A C 1
ATOM 2196 O O . GLU A 1 277 ? -2.512 -38.438 -16.453 1 97.44 277 GLU A O 1
ATOM 2201 N N . ALA A 1 278 ? -1.969 -36.812 -17.875 1 97.62 278 ALA A N 1
ATOM 2202 C CA . ALA A 1 278 ? -3.314 -36.219 -17.891 1 97.62 278 ALA A CA 1
ATOM 2203 C C . ALA A 1 278 ? -4.324 -37.25 -18.438 1 97.62 278 ALA A C 1
ATOM 2205 O O . ALA A 1 278 ? -5.414 -37.406 -17.875 1 97.62 278 ALA A O 1
ATOM 2206 N N . VAL A 1 279 ? -3.947 -37.969 -19.469 1 97.31 279 VAL A N 1
ATOM 2207 C CA . VAL A 1 279 ? -4.836 -38.938 -20.078 1 97.31 279 VAL A CA 1
ATOM 2208 C C . VAL A 1 279 ? -5.016 -40.125 -19.125 1 97.31 279 VAL A C 1
ATOM 2210 O O . VAL A 1 279 ? -6.141 -40.594 -18.891 1 97.31 279 VAL A O 1
ATOM 2213 N N . ALA A 1 280 ? -3.934 -40.594 -18.609 1 97.5 280 ALA A N 1
ATOM 2214 C CA . ALA A 1 280 ? -4.012 -41.719 -17.688 1 97.5 280 ALA A CA 1
ATOM 2215 C C . ALA A 1 280 ? -4.867 -41.375 -16.469 1 97.5 280 ALA A C 1
ATOM 2217 O O . ALA A 1 280 ? -5.746 -42.156 -16.078 1 97.5 280 ALA A O 1
ATOM 2218 N N . HIS A 1 281 ? -4.602 -40.219 -15.93 1 97.31 281 HIS A N 1
ATOM 2219 C CA . HIS A 1 281 ? -5.371 -39.75 -14.773 1 97.31 281 HIS A CA 1
ATOM 2220 C C . HIS A 1 281 ? -6.855 -39.656 -15.102 1 97.31 281 HIS A C 1
ATOM 2222 O O . HIS A 1 281 ? -7.707 -40.062 -14.312 1 97.31 281 HIS A O 1
ATOM 2228 N N . SER A 1 282 ? -7.16 -39.094 -16.25 1 97.12 282 SER A N 1
ATOM 2229 C CA . SER A 1 282 ? -8.547 -38.875 -16.656 1 97.12 282 SER A CA 1
ATOM 2230 C C . SER A 1 282 ? -9.289 -40.188 -16.828 1 97.12 282 SER A C 1
ATOM 2232 O O . SER A 1 282 ? -10.438 -40.344 -16.406 1 97.12 282 SER A O 1
ATOM 2234 N N . LEU A 1 283 ? -8.633 -41.156 -17.406 1 96 283 LEU A N 1
ATOM 2235 C CA . LEU A 1 283 ? -9.258 -42.469 -17.641 1 96 283 LEU A CA 1
ATOM 2236 C C . LEU A 1 283 ? -9.469 -43.219 -16.344 1 96 283 LEU A C 1
ATOM 2238 O O . LEU A 1 283 ? -10.516 -43.812 -16.125 1 96 283 LEU A O 1
ATOM 2242 N N . ILE A 1 284 ? -8.531 -43.156 -15.484 1 95.81 284 ILE A N 1
ATOM 2243 C CA . ILE A 1 284 ? -8.641 -43.812 -14.188 1 95.81 284 ILE A CA 1
ATOM 2244 C C . ILE A 1 284 ? -9.719 -43.125 -13.352 1 95.81 284 ILE A C 1
ATOM 2246 O O . ILE A 1 284 ? -10.547 -43.781 -12.727 1 95.81 284 ILE A O 1
ATOM 2250 N N . ALA A 1 285 ? -9.695 -41.781 -13.391 1 95.44 285 ALA A N 1
ATOM 2251 C CA . ALA A 1 285 ? -10.648 -41.031 -12.609 1 95.44 285 ALA A CA 1
ATOM 2252 C C . ALA A 1 285 ? -12.078 -41.281 -13.078 1 95.44 285 ALA A C 1
ATOM 2254 O O . ALA A 1 285 ? -13.008 -41.312 -12.273 1 95.44 285 ALA A O 1
ATOM 2255 N N . ASN A 1 286 ? -12.281 -41.375 -14.398 1 94.75 286 ASN A N 1
ATOM 2256 C CA . ASN A 1 286 ? -13.617 -41.625 -14.938 1 94.75 286 ASN A CA 1
ATOM 2257 C C . ASN A 1 286 ? -14.211 -42.938 -14.398 1 94.75 286 ASN A C 1
ATOM 2259 O O . ASN A 1 286 ? -15.414 -43 -14.133 1 94.75 286 ASN A O 1
ATOM 2263 N N . LYS A 1 287 ? -13.422 -43.875 -14.188 1 91.69 287 LYS A N 1
ATOM 2264 C CA . LYS A 1 287 ? -13.883 -45.188 -13.719 1 91.69 287 LYS A CA 1
ATOM 2265 C C . LYS A 1 287 ? -14.039 -45.188 -12.195 1 91.69 287 LYS A C 1
ATOM 2267 O O . LYS A 1 287 ? -14.992 -45.781 -11.672 1 91.69 287 LYS A O 1
ATOM 2272 N N . LEU A 1 288 ? -13.18 -44.531 -11.531 1 92.06 288 LEU A N 1
ATOM 2273 C CA . LEU A 1 288 ? -13.148 -44.625 -10.078 1 92.06 288 LEU A CA 1
ATOM 2274 C C . LEU A 1 288 ? -14.156 -43.656 -9.453 1 92.06 288 LEU A C 1
ATOM 2276 O O . LEU A 1 288 ? -14.82 -44 -8.477 1 92.06 288 LEU A O 1
ATOM 2280 N N . PHE A 1 289 ? -14.258 -42.406 -9.883 1 90.19 289 PHE A N 1
ATOM 2281 C CA . PHE A 1 289 ? -15.117 -41.406 -9.273 1 90.19 289 PHE A CA 1
ATOM 2282 C C . PHE A 1 289 ? -16.484 -41.375 -9.938 1 90.19 289 PHE A C 1
ATOM 2284 O O . PHE A 1 289 ? -17.312 -40.5 -9.664 1 90.19 289 PHE A O 1
ATOM 2291 N N . ASN A 1 290 ? -16.875 -42.312 -10.672 1 81.56 290 ASN A N 1
ATOM 2292 C CA . ASN A 1 290 ? -18.172 -42.531 -11.312 1 81.56 290 ASN A CA 1
ATOM 2293 C C . ASN A 1 290 ? -18.625 -41.312 -12.086 1 81.56 290 ASN A C 1
ATOM 2295 O O . ASN A 1 290 ? -19.734 -40.812 -11.898 1 81.56 290 ASN A O 1
ATOM 2299 N N . TYR A 1 291 ? -17.812 -40.656 -12.758 1 87.62 291 TYR A N 1
ATOM 2300 C CA . TYR A 1 291 ? -18.203 -39.562 -13.625 1 87.62 291 TYR A CA 1
ATOM 2301 C C . TYR A 1 291 ? -19.219 -40 -14.68 1 87.62 291 TYR A C 1
ATOM 2303 O O . TYR A 1 291 ? -19.625 -39.219 -15.531 1 87.62 291 TYR A O 1
ATOM 2311 N N . ASN A 1 292 ? -19.781 -41.219 -14.578 1 83.25 292 ASN A N 1
ATOM 2312 C CA . ASN A 1 292 ? -20.812 -41.781 -15.422 1 83.25 292 ASN A CA 1
ATOM 2313 C C . ASN A 1 292 ? -20.578 -41.469 -16.891 1 83.25 292 ASN A C 1
ATOM 2315 O O . ASN A 1 292 ? -21.5 -41.031 -17.594 1 83.25 292 ASN A O 1
ATOM 2319 N N . GLY A 1 293 ? -19.297 -41.5 -17.344 1 83.38 293 GLY A N 1
ATOM 2320 C CA . GLY A 1 293 ? -18.984 -41.312 -18.75 1 83.38 293 GLY A CA 1
ATOM 2321 C C . GLY A 1 293 ? -18.812 -39.844 -19.125 1 83.38 293 GLY A C 1
ATOM 2322 O O . GLY A 1 293 ? -18.625 -39.531 -20.297 1 83.38 293 GLY A O 1
ATOM 2323 N N . ASN A 1 294 ? -18.891 -39 -18.188 1 90.44 294 ASN A N 1
ATOM 2324 C CA . ASN A 1 294 ? -18.609 -37.594 -18.484 1 90.44 294 ASN A CA 1
ATOM 2325 C C . ASN A 1 294 ? -17.109 -37.312 -18.547 1 90.44 294 ASN A C 1
ATOM 2327 O O . ASN A 1 294 ? -16.469 -37.062 -17.531 1 90.44 294 ASN A O 1
ATOM 2331 N N . TYR A 1 295 ? -16.578 -37.281 -19.672 1 91.06 295 TYR A N 1
ATOM 2332 C CA . TYR A 1 295 ? -15.141 -37.188 -19.891 1 91.06 295 TYR A CA 1
ATOM 2333 C C . TYR A 1 295 ? -14.664 -35.75 -19.75 1 91.06 295 TYR A C 1
ATOM 2335 O O . TYR A 1 295 ? -13.477 -35.5 -19.5 1 91.06 295 TYR A O 1
ATOM 2343 N N . LYS A 1 296 ? -15.562 -34.812 -19.844 1 91.06 296 LYS A N 1
ATOM 2344 C CA . LYS A 1 296 ? -15.148 -33.438 -19.672 1 91.06 296 LYS A CA 1
ATOM 2345 C C . LYS A 1 296 ? -14.641 -33.188 -18.266 1 91.06 296 LYS A C 1
ATOM 2347 O O . LYS A 1 296 ? -13.555 -32.625 -18.078 1 91.06 296 LYS A O 1
ATOM 2352 N N . TRP A 1 297 ? -15.367 -33.688 -17.281 1 93.81 297 TRP A N 1
ATOM 2353 C CA . TRP A 1 297 ? -14.977 -33.5 -15.898 1 93.81 297 TRP A CA 1
ATOM 2354 C C . TRP A 1 297 ? -13.75 -34.344 -15.555 1 93.81 297 TRP A C 1
ATOM 2356 O O . TRP A 1 297 ? -12.875 -33.875 -14.812 1 93.81 297 TRP A O 1
ATOM 2366 N N . ALA A 1 298 ? -13.734 -35.5 -16.094 1 95.62 298 ALA A N 1
ATOM 2367 C CA . ALA A 1 298 ? -12.586 -36.375 -15.867 1 95.62 298 ALA A CA 1
ATOM 2368 C C . ALA A 1 298 ? -11.305 -35.781 -16.438 1 95.62 298 ALA A C 1
ATOM 2370 O O . ALA A 1 298 ? -10.258 -35.812 -15.789 1 95.62 298 ALA A O 1
ATOM 2371 N N . PHE A 1 299 ? -11.43 -35.219 -17.609 1 95.12 299 PHE A N 1
ATOM 2372 C CA . PHE A 1 299 ? -10.266 -34.625 -18.234 1 95.12 299 PHE A CA 1
ATOM 2373 C C . PHE A 1 299 ? -9.875 -33.344 -17.516 1 95.12 299 PHE A C 1
ATOM 2375 O O . PHE A 1 299 ? -8.688 -33 -17.438 1 95.12 299 PHE A O 1
ATOM 2382 N N . LEU A 1 300 ? -10.875 -32.625 -17.047 1 94.94 300 LEU A N 1
ATOM 2383 C CA . LEU A 1 300 ? -10.539 -31.453 -16.25 1 94.94 300 LEU A CA 1
ATOM 2384 C C . LEU A 1 300 ? -9.727 -31.828 -15.016 1 94.94 300 LEU A C 1
ATOM 2386 O O . LEU A 1 300 ? -8.688 -31.234 -14.742 1 94.94 300 LEU A O 1
ATOM 2390 N N . GLN A 1 301 ? -10.18 -32.812 -14.336 1 96.25 301 GLN A N 1
ATOM 2391 C CA . GLN A 1 301 ? -9.492 -33.312 -13.141 1 96.25 301 GLN A CA 1
ATOM 2392 C C . GLN A 1 301 ? -8.078 -33.781 -13.477 1 96.25 301 GLN A C 1
ATOM 2394 O O . GLN A 1 301 ? -7.121 -33.438 -12.773 1 96.25 301 GLN A O 1
ATOM 2399 N N . GLY A 1 302 ? -7.973 -34.531 -14.523 1 96.88 302 GLY A N 1
ATOM 2400 C CA . GLY A 1 302 ? -6.684 -35.094 -14.922 1 96.88 302 GLY A CA 1
ATOM 2401 C C . GLY A 1 302 ? -5.707 -34.031 -15.375 1 96.88 302 GLY A C 1
ATOM 2402 O O . GLY A 1 302 ? -4.527 -34.062 -15.023 1 96.88 302 GLY A O 1
ATOM 2403 N N . ILE A 1 303 ? -6.133 -33.062 -16.109 1 96.56 303 ILE A N 1
ATOM 2404 C CA . ILE A 1 303 ? -5.285 -32 -16.625 1 96.56 303 ILE A CA 1
ATOM 2405 C C . ILE A 1 303 ? -4.773 -31.156 -15.477 1 96.56 303 ILE A C 1
ATOM 2407 O O . ILE A 1 303 ? -3.572 -30.891 -15.367 1 96.56 303 ILE A O 1
ATOM 2411 N N . ILE A 1 304 ? -5.629 -30.766 -14.609 1 96.06 304 ILE A N 1
ATOM 2412 C CA . ILE A 1 304 ? -5.254 -29.906 -13.484 1 96.06 304 ILE A CA 1
ATOM 2413 C C . ILE A 1 304 ? -4.258 -30.656 -12.594 1 96.06 304 ILE A C 1
ATOM 2415 O O . ILE A 1 304 ? -3.244 -30.078 -12.18 1 96.06 304 ILE A O 1
ATOM 2419 N N . SER A 1 305 ? -4.445 -31.875 -12.383 1 96.19 305 SER A N 1
ATOM 2420 C CA . SER A 1 305 ? -3.613 -32.688 -11.477 1 96.19 305 SER A CA 1
ATOM 2421 C C . SER A 1 305 ? -2.25 -32.969 -12.102 1 96.19 305 SER A C 1
ATOM 2423 O O . SER A 1 305 ? -1.304 -33.312 -11.391 1 96.19 305 SER A O 1
ATOM 2425 N N . SER A 1 306 ? -2.164 -32.781 -13.383 1 96.5 306 SER A N 1
ATOM 2426 C CA . SER A 1 306 ? -0.944 -33.219 -14.062 1 96.5 306 SER A CA 1
ATOM 2427 C C . SER A 1 306 ? -0.012 -32.031 -14.305 1 96.5 306 SER A C 1
ATOM 2429 O O . SER A 1 306 ? 1.124 -32.219 -14.75 1 96.5 306 SER A O 1
ATOM 2431 N N . ILE A 1 307 ? -0.39 -30.875 -14.047 1 94.94 307 ILE A N 1
ATOM 2432 C CA . ILE A 1 307 ? 0.421 -29.688 -14.297 1 94.94 307 ILE A CA 1
ATOM 2433 C C . ILE A 1 307 ? 1.533 -29.594 -13.258 1 94.94 307 ILE A C 1
ATOM 2435 O O . ILE A 1 307 ? 1.269 -29.625 -12.055 1 94.94 307 ILE A O 1
ATOM 2439 N N . VAL A 1 308 ? 2.77 -29.484 -13.727 1 93.62 308 VAL A N 1
ATOM 2440 C CA . VAL A 1 308 ? 3.9 -29.312 -12.82 1 93.62 308 VAL A CA 1
ATOM 2441 C C . VAL A 1 308 ? 4.016 -27.844 -12.414 1 93.62 308 VAL A C 1
ATOM 2443 O O . VAL A 1 308 ? 3.752 -26.953 -13.211 1 93.62 308 VAL A O 1
ATOM 2446 N N . SER A 1 309 ? 4.438 -27.625 -11.195 1 90 309 SER A N 1
ATOM 2447 C CA . SER A 1 309 ? 4.457 -26.281 -10.641 1 90 309 SER A CA 1
ATOM 2448 C C . SER A 1 309 ? 5.871 -25.703 -10.625 1 90 309 SER A C 1
ATOM 2450 O O . SER A 1 309 ? 6.758 -26.266 -9.969 1 90 309 SER A O 1
ATOM 2452 N N . PRO A 1 310 ? 6.07 -24.594 -11.234 1 83 310 PRO A N 1
ATOM 2453 C CA . PRO A 1 310 ? 7.359 -23.906 -11.125 1 83 310 PRO A CA 1
ATOM 2454 C C . PRO A 1 310 ? 7.676 -23.469 -9.688 1 83 310 PRO A C 1
ATOM 2456 O O . PRO A 1 310 ? 8.844 -23.391 -9.312 1 83 310 PRO A O 1
ATOM 2459 N N . ALA A 1 311 ? 6.664 -23.219 -8.914 1 78.69 311 ALA A N 1
ATOM 2460 C CA . ALA A 1 311 ? 6.832 -22.734 -7.551 1 78.69 311 ALA A CA 1
ATOM 2461 C C . ALA A 1 311 ? 7.496 -23.781 -6.664 1 78.69 311 ALA A C 1
ATOM 2463 O O . ALA A 1 311 ? 8.008 -23.469 -5.59 1 78.69 311 ALA A O 1
ATOM 2464 N N . VAL A 1 312 ? 7.496 -24.953 -7.078 1 84.56 312 VAL A N 1
ATOM 2465 C CA . VAL A 1 312 ? 8.117 -26.016 -6.309 1 84.56 312 VAL A CA 1
ATOM 2466 C C . VAL A 1 312 ? 9.469 -26.375 -6.926 1 84.56 312 VAL A C 1
ATOM 2468 O O . VAL A 1 312 ? 10.461 -26.547 -6.211 1 84.56 312 VAL A O 1
ATOM 2471 N N . VAL A 1 313 ? 9.57 -26.375 -8.172 1 82.94 313 VAL A N 1
ATOM 2472 C CA . VAL A 1 313 ? 10.75 -26.859 -8.883 1 82.94 313 VAL A CA 1
ATOM 2473 C C . VAL A 1 313 ? 11.82 -25.766 -8.914 1 82.94 313 VAL A C 1
ATOM 2475 O O . VAL A 1 313 ? 13 -26.047 -8.664 1 82.94 313 VAL A O 1
ATOM 2478 N N . VAL A 1 314 ? 11.43 -24.594 -9.094 1 75.12 314 VAL A N 1
ATOM 2479 C CA . VAL A 1 314 ? 12.375 -23.516 -9.352 1 75.12 314 VAL A CA 1
ATOM 2480 C C . VAL A 1 314 ? 13.141 -23.188 -8.07 1 75.12 314 VAL A C 1
ATOM 2482 O O . VAL A 1 314 ? 14.375 -23.125 -8.078 1 75.12 314 VAL A O 1
ATOM 2485 N N . PRO A 1 315 ? 12.492 -23.016 -7.004 1 72.06 315 PRO A N 1
ATOM 2486 C CA . PRO A 1 315 ? 13.25 -22.734 -5.789 1 72.06 315 PRO A CA 1
ATOM 2487 C C . PRO A 1 315 ? 14.203 -23.859 -5.406 1 72.06 315 PRO A C 1
ATOM 2489 O O . PRO A 1 315 ? 15.305 -23.609 -4.906 1 72.06 315 PRO A O 1
ATOM 2492 N N . GLY A 1 316 ? 13.797 -25.062 -5.598 1 74.44 316 GLY A N 1
ATOM 2493 C CA . GLY A 1 316 ? 14.672 -26.188 -5.328 1 74.44 316 GLY A CA 1
ATOM 2494 C C . GLY A 1 316 ? 15.93 -26.188 -6.176 1 74.44 316 GLY A C 1
ATOM 2495 O O . GLY A 1 316 ? 17.031 -26.453 -5.676 1 74.44 316 GLY A O 1
ATOM 2496 N N . THR A 1 317 ? 15.82 -25.797 -7.348 1 76.31 317 THR A N 1
ATOM 2497 C CA . THR A 1 317 ? 16.953 -25.75 -8.258 1 76.31 317 THR A CA 1
ATOM 2498 C C . THR A 1 317 ? 17.875 -24.578 -7.926 1 76.31 317 THR A C 1
ATOM 2500 O O . THR A 1 317 ? 19.094 -24.688 -7.98 1 76.31 317 THR A O 1
ATOM 2503 N N . LEU A 1 318 ? 17.188 -23.5 -7.613 1 67.44 318 LEU A N 1
ATOM 2504 C CA . LEU A 1 318 ? 17.969 -22.328 -7.254 1 67.44 318 LEU A CA 1
ATOM 2505 C C . LEU A 1 318 ? 18.75 -22.562 -5.957 1 67.44 318 LEU A C 1
ATOM 2507 O O . LEU A 1 318 ? 19.875 -22.078 -5.809 1 67.44 318 LEU A O 1
ATOM 2511 N N . TYR A 1 319 ? 18.094 -23.25 -5.129 1 71 319 TYR A N 1
ATOM 2512 C CA . TYR A 1 319 ? 18.766 -23.609 -3.883 1 71 319 TYR A CA 1
ATOM 2513 C C . TYR A 1 319 ? 20 -24.469 -4.148 1 71 319 TYR A C 1
ATOM 2515 O O . TYR A 1 319 ? 21.062 -24.219 -3.574 1 71 319 TYR A O 1
ATOM 2523 N N . LEU A 1 320 ? 19.938 -25.312 -4.984 1 74.88 320 LEU A N 1
ATOM 2524 C CA . LEU A 1 320 ? 21.062 -26.172 -5.355 1 74.88 320 LEU A CA 1
ATOM 2525 C C . LEU A 1 320 ? 22.172 -25.359 -6.023 1 74.88 320 LEU A C 1
ATOM 2527 O O . LEU A 1 320 ? 23.344 -25.562 -5.734 1 74.88 320 LEU A O 1
ATOM 2531 N N . HIS A 1 321 ? 21.766 -24.406 -6.746 1 69.56 321 HIS A N 1
ATOM 2532 C CA . HIS A 1 321 ? 22.734 -23.531 -7.402 1 69.56 321 HIS A CA 1
ATOM 2533 C C . HIS A 1 321 ? 23.484 -22.672 -6.379 1 69.56 321 HIS A C 1
ATOM 2535 O O . HIS A 1 321 ? 24.688 -22.484 -6.5 1 69.56 321 HIS A O 1
ATOM 2541 N N . GLU A 1 322 ? 22.766 -22.219 -5.535 1 64.38 322 GLU A N 1
ATOM 2542 C CA . GLU A 1 322 ? 23.359 -21.375 -4.504 1 64.38 322 GLU A CA 1
ATOM 2543 C C . GLU A 1 322 ? 24.344 -22.172 -3.643 1 64.38 322 GLU A C 1
ATOM 2545 O O . GLU A 1 322 ? 25.344 -21.625 -3.174 1 64.38 322 GLU A O 1
ATOM 2550 N N . MET A 1 323 ? 24 -23.406 -3.51 1 67.88 323 MET A N 1
ATOM 2551 C CA . MET A 1 323 ? 24.875 -24.281 -2.729 1 67.88 323 MET A CA 1
ATOM 2552 C C . MET A 1 323 ? 26.062 -24.75 -3.566 1 67.88 323 MET A C 1
ATOM 2554 O O . MET A 1 323 ? 26.922 -25.484 -3.07 1 67.88 323 MET A O 1
ATOM 2558 N N . GLY A 1 324 ? 26.047 -24.25 -4.781 1 69 324 GLY A N 1
ATOM 2559 C CA . GLY A 1 324 ? 27.172 -24.547 -5.648 1 69 324 GLY A CA 1
ATOM 2560 C C . GLY A 1 324 ? 26.984 -25.844 -6.43 1 69 324 GLY A C 1
ATOM 2561 O O . GLY A 1 324 ? 27.938 -26.344 -7.035 1 69 324 GLY A O 1
ATOM 2562 N N . TYR A 1 325 ? 25.781 -26.344 -6.27 1 76.38 325 TYR A N 1
ATOM 2563 C CA . TYR A 1 325 ? 25.531 -27.578 -6.988 1 76.38 325 TYR A CA 1
ATOM 2564 C C . TYR A 1 325 ? 24.938 -27.312 -8.367 1 76.38 325 TYR A C 1
ATOM 2566 O O . TYR A 1 325 ? 24.109 -26.422 -8.516 1 76.38 325 TYR A O 1
ATOM 2574 N N . GLY A 1 326 ? 25.406 -27.938 -9.352 1 65.81 326 GLY A N 1
ATOM 2575 C CA . GLY A 1 326 ? 24.703 -28 -10.617 1 65.81 326 GLY A CA 1
ATOM 2576 C C . GLY A 1 326 ? 24.969 -26.828 -11.523 1 65.81 326 GLY A C 1
ATOM 2577 O O . GLY A 1 326 ? 24.188 -26.531 -12.43 1 65.81 326 GLY A O 1
ATOM 2578 N N . HIS A 1 327 ? 25.969 -26.078 -11.188 1 63.41 327 HIS A N 1
ATOM 2579 C CA . HIS A 1 327 ? 26.297 -25 -12.109 1 63.41 327 HIS A CA 1
ATOM 2580 C C . HIS A 1 327 ? 26.641 -25.547 -13.492 1 63.41 327 HIS A C 1
ATOM 2582 O O . HIS A 1 327 ? 27.531 -26.391 -13.625 1 63.41 327 HIS A O 1
ATOM 2588 N N . GLY A 1 328 ? 25.797 -25.234 -14.492 1 63.12 328 GLY A N 1
ATOM 2589 C CA . GLY A 1 328 ? 26.031 -25.672 -15.852 1 63.12 328 GLY A CA 1
ATOM 2590 C C . GLY A 1 328 ? 25.547 -27.094 -16.125 1 63.12 328 GLY A C 1
ATOM 2591 O O . GLY A 1 328 ? 25.844 -27.672 -17.156 1 63.12 328 GLY A O 1
ATOM 2592 N N . SER A 1 329 ? 24.812 -27.609 -15.117 1 76.5 329 SER A N 1
ATOM 2593 C CA . SER A 1 329 ? 24.375 -28.984 -15.312 1 76.5 329 SER A CA 1
ATOM 2594 C C . SER A 1 329 ? 23.156 -29.062 -16.234 1 76.5 329 SER A C 1
ATOM 2596 O O . SER A 1 329 ? 22.297 -28.188 -16.188 1 76.5 329 SER A O 1
ATOM 2598 N N . LYS A 1 330 ? 23.078 -30.016 -17.031 1 80.19 330 LYS A N 1
ATOM 2599 C CA . LYS A 1 330 ? 22.062 -30.219 -18.047 1 80.19 330 LYS A CA 1
ATOM 2600 C C . LYS A 1 330 ? 20.703 -30.531 -17.406 1 80.19 330 LYS A C 1
ATOM 2602 O O . LYS A 1 330 ? 19.688 -29.984 -17.828 1 80.19 330 LYS A O 1
ATOM 2607 N N . PRO A 1 331 ? 20.672 -31.328 -16.312 1 84.75 331 PRO A N 1
ATOM 2608 C CA . PRO A 1 331 ? 19.359 -31.672 -15.727 1 84.75 331 PRO A CA 1
ATOM 2609 C C . PRO A 1 331 ? 18.641 -30.438 -15.172 1 84.75 331 PRO A C 1
ATOM 2611 O O . PRO A 1 331 ? 17.422 -30.312 -15.352 1 84.75 331 PRO A O 1
ATOM 2614 N N . ILE A 1 332 ? 19.359 -29.609 -14.539 1 82.31 332 ILE A N 1
ATOM 2615 C CA . ILE A 1 332 ? 18.75 -28.438 -13.93 1 82.31 332 ILE A CA 1
ATOM 2616 C C . ILE A 1 332 ? 18.281 -27.484 -15.016 1 82.31 332 ILE A C 1
ATOM 2618 O O . ILE A 1 332 ? 17.156 -26.969 -14.953 1 82.31 332 ILE A O 1
ATOM 2622 N N . SER A 1 333 ? 19.016 -27.297 -16.016 1 79.31 333 SER A N 1
ATOM 2623 C CA . SER A 1 333 ? 18.656 -26.422 -17.109 1 79.31 333 SER A CA 1
ATOM 2624 C C . SER A 1 333 ? 17.453 -26.953 -17.875 1 79.31 333 SER A C 1
ATOM 2626 O O . SER A 1 333 ? 16.562 -26.188 -18.281 1 79.31 333 SER A O 1
ATOM 2628 N N . LEU A 1 334 ? 17.438 -28.203 -18.031 1 83.81 334 LEU A N 1
ATOM 2629 C CA . LEU A 1 334 ? 16.328 -28.844 -18.734 1 83.81 334 LEU A CA 1
ATOM 2630 C C . LEU A 1 334 ? 15.031 -28.703 -17.938 1 83.81 334 LEU A C 1
ATOM 2632 O O . LEU A 1 334 ? 13.992 -28.391 -18.516 1 83.81 334 LEU A O 1
ATOM 2636 N N . MET A 1 335 ? 15.07 -28.891 -16.672 1 86.19 335 MET A N 1
ATOM 2637 C CA . MET A 1 335 ? 13.883 -28.781 -15.82 1 86.19 335 MET A CA 1
ATOM 2638 C C . MET A 1 335 ? 13.352 -27.359 -15.82 1 86.19 335 MET A C 1
ATOM 2640 O O . MET A 1 335 ? 12.141 -27.141 -15.922 1 86.19 335 MET A O 1
ATOM 2644 N N . LEU A 1 336 ? 14.211 -26.438 -15.781 1 78.44 336 LEU A N 1
ATOM 2645 C CA . LEU A 1 336 ? 13.82 -25.031 -15.719 1 78.44 336 LEU A CA 1
ATOM 2646 C C . LEU A 1 336 ? 13.172 -24.594 -17.031 1 78.44 336 LEU A C 1
ATOM 2648 O O . LEU A 1 336 ? 12.211 -23.812 -17.016 1 78.44 336 LEU A O 1
ATOM 2652 N N . SER A 1 337 ? 13.664 -25.016 -18.094 1 80.25 337 SER A N 1
ATOM 2653 C CA . SER A 1 337 ? 13.109 -24.656 -19.391 1 80.25 337 SER A CA 1
ATOM 2654 C C . SER A 1 337 ? 11.789 -25.375 -19.641 1 80.25 337 SER A C 1
ATOM 2656 O O . SER A 1 337 ? 10.844 -24.781 -20.156 1 80.25 337 SER A O 1
ATOM 2658 N N . ALA A 1 338 ? 11.695 -26.578 -19.234 1 88.19 338 ALA A N 1
ATOM 2659 C CA . ALA A 1 338 ? 10.516 -27.391 -19.5 1 88.19 338 ALA A CA 1
ATOM 2660 C C . ALA A 1 338 ? 9.336 -26.953 -18.641 1 88.19 338 ALA A C 1
ATOM 2662 O O . ALA A 1 338 ? 8.188 -27 -19.094 1 88.19 338 ALA A O 1
ATOM 2663 N N . VAL A 1 339 ? 9.594 -26.594 -17.438 1 87.5 339 VAL A N 1
ATOM 2664 C CA . VAL A 1 339 ? 8.523 -26.266 -16.5 1 87.5 339 VAL A CA 1
ATOM 2665 C C . VAL A 1 339 ? 7.742 -25.062 -17 1 87.5 339 VAL A C 1
ATOM 2667 O O . VAL A 1 339 ? 6.516 -25 -16.875 1 87.5 339 VAL A O 1
ATOM 2670 N N . GLY A 1 340 ? 8.375 -24.125 -17.578 1 83.19 340 GLY A N 1
ATOM 2671 C CA . GLY A 1 340 ? 7.707 -22.938 -18.109 1 83.19 340 GLY A CA 1
ATOM 2672 C C . GLY A 1 340 ? 6.777 -23.266 -19.266 1 83.19 340 GLY A C 1
ATOM 2673 O O . GLY A 1 340 ? 5.668 -22.734 -19.344 1 83.19 340 GLY A O 1
ATOM 2674 N N . ILE A 1 341 ? 7.156 -24.125 -20.031 1 87.31 341 ILE A N 1
ATOM 2675 C CA . ILE A 1 341 ? 6.359 -24.516 -21.188 1 87.31 341 ILE A CA 1
ATOM 2676 C C . ILE A 1 341 ? 5.156 -25.344 -20.75 1 87.31 341 ILE A C 1
ATOM 2678 O O . ILE A 1 341 ? 4.039 -25.141 -21.219 1 87.31 341 ILE A O 1
ATOM 2682 N N . GLU A 1 342 ? 5.406 -26.188 -19.891 1 92.75 342 GLU A N 1
ATOM 2683 C CA . GLU A 1 342 ? 4.355 -27.094 -19.438 1 92.75 342 GLU A CA 1
ATOM 2684 C C . GLU A 1 342 ? 3.215 -26.328 -18.766 1 92.75 342 GLU A C 1
ATOM 2686 O O . GLU A 1 342 ? 2.041 -26.641 -18.984 1 92.75 342 GLU A O 1
ATOM 2691 N N . ILE A 1 343 ? 3.555 -25.406 -17.953 1 90.19 343 ILE A N 1
ATOM 2692 C CA . ILE A 1 343 ? 2.516 -24.688 -17.234 1 90.19 343 ILE A CA 1
ATOM 2693 C C . ILE A 1 343 ? 1.626 -23.938 -18.219 1 90.19 343 ILE A C 1
ATOM 2695 O O . ILE A 1 343 ? 0.416 -23.828 -18.016 1 90.19 343 ILE A O 1
ATOM 2699 N N . VAL A 1 344 ? 2.158 -23.453 -19.297 1 88.44 344 VAL A N 1
ATOM 2700 C CA . VAL A 1 344 ? 1.389 -22.734 -20.312 1 88.44 344 VAL A CA 1
ATOM 2701 C C . VAL A 1 344 ? 0.415 -23.688 -21 1 88.44 344 VAL A C 1
ATOM 2703 O O . VAL A 1 344 ? -0.771 -23.391 -21.141 1 88.44 344 VAL A O 1
ATOM 2706 N N . LEU A 1 345 ? 0.919 -24.797 -21.328 1 91.62 345 LEU A N 1
ATOM 2707 C CA . LEU A 1 345 ? 0.095 -25.781 -22 1 91.62 345 LEU A CA 1
ATOM 2708 C C . LEU A 1 345 ? -0.985 -26.328 -21.078 1 91.62 345 LEU A C 1
ATOM 2710 O O . LEU A 1 345 ? -2.137 -26.484 -21.484 1 91.62 345 LEU A O 1
ATOM 2714 N N . GLY A 1 346 ? -0.553 -26.578 -19.891 1 93.75 346 GLY A N 1
ATOM 2715 C CA . GLY A 1 346 ? -1.49 -27.109 -18.922 1 93.75 346 GLY A CA 1
ATOM 2716 C C . GLY A 1 346 ? -2.611 -26.141 -18.578 1 93.75 346 GLY A C 1
ATOM 2717 O O . GLY A 1 346 ? -3.783 -26.531 -18.562 1 93.75 346 GLY A O 1
ATOM 2718 N N . VAL A 1 347 ? -2.277 -24.922 -18.312 1 91.5 347 VAL A N 1
ATOM 2719 C CA . VAL A 1 347 ? -3.27 -23.922 -17.938 1 91.5 347 VAL A CA 1
ATOM 2720 C C . VAL A 1 347 ? -4.172 -23.625 -19.141 1 91.5 347 VAL A C 1
ATOM 2722 O O . VAL A 1 347 ? -5.383 -23.453 -18.984 1 91.5 347 VAL A O 1
ATOM 2725 N N . TRP A 1 348 ? -3.566 -23.609 -20.281 1 91.44 348 TRP A N 1
ATOM 2726 C CA . TRP A 1 348 ? -4.355 -23.438 -21.5 1 91.44 348 TRP A CA 1
ATOM 2727 C C . TRP A 1 348 ? -5.367 -24.562 -21.656 1 91.44 348 TRP A C 1
ATOM 2729 O O . TRP A 1 348 ? -6.551 -24.312 -21.891 1 91.44 348 TRP A O 1
ATOM 2739 N N . ALA A 1 349 ? -4.957 -25.781 -21.516 1 92.44 349 ALA A N 1
ATOM 2740 C CA . ALA A 1 349 ? -5.824 -26.953 -21.672 1 92.44 349 ALA A CA 1
ATOM 2741 C C . ALA A 1 349 ? -6.926 -26.969 -20.625 1 92.44 349 ALA A C 1
ATOM 2743 O O . ALA A 1 349 ? -8.086 -27.25 -20.922 1 92.44 349 ALA A O 1
ATOM 2744 N N . ALA A 1 350 ? -6.566 -26.641 -19.406 1 93 350 ALA A N 1
ATOM 2745 C CA . ALA A 1 350 ? -7.543 -26.625 -18.328 1 93 350 ALA A CA 1
ATOM 2746 C C . ALA A 1 350 ? -8.625 -25.578 -18.578 1 93 350 ALA A C 1
ATOM 2748 O O . ALA A 1 350 ? -9.812 -25.859 -18.422 1 93 350 ALA A O 1
ATOM 2749 N N . ASN A 1 351 ? -8.195 -24.453 -18.984 1 88.31 351 ASN A N 1
ATOM 2750 C CA . ASN A 1 351 ? -9.156 -23.375 -19.219 1 88.31 351 ASN A CA 1
ATOM 2751 C C . ASN A 1 351 ? -9.984 -23.641 -20.469 1 88.31 351 ASN A C 1
ATOM 2753 O O . ASN A 1 351 ? -11.133 -23.203 -20.562 1 88.31 351 ASN A O 1
ATOM 2757 N N . PHE A 1 352 ? -9.422 -24.375 -21.359 1 86.06 352 PHE A N 1
ATOM 2758 C CA . PHE A 1 352 ? -10.18 -24.812 -22.531 1 86.06 352 PHE A CA 1
ATOM 2759 C C . PHE A 1 352 ? -11.328 -25.719 -22.125 1 86.06 352 PHE A C 1
ATOM 2761 O O . PHE A 1 352 ? -12.461 -25.547 -22.594 1 86.06 352 PHE A O 1
ATOM 2768 N N . ILE A 1 353 ? -11.078 -26.641 -21.25 1 88.94 353 ILE A N 1
ATOM 2769 C CA . ILE A 1 353 ? -12.102 -27.578 -20.797 1 88.94 353 ILE A CA 1
ATOM 2770 C C . ILE A 1 353 ? -13.125 -26.844 -19.938 1 88.94 353 ILE A C 1
ATOM 2772 O O . ILE A 1 353 ? -14.328 -27.109 -20.016 1 88.94 353 ILE A O 1
ATOM 2776 N N . ILE A 1 354 ? -12.68 -25.922 -19.094 1 87.25 354 ILE A N 1
ATOM 2777 C CA . ILE A 1 354 ? -13.594 -25.109 -18.281 1 87.25 354 ILE A CA 1
ATOM 2778 C C . ILE A 1 354 ? -14.539 -24.344 -19.203 1 87.25 354 ILE A C 1
ATOM 2780 O O . ILE A 1 354 ? -15.734 -24.234 -18.906 1 87.25 354 ILE A O 1
ATOM 2784 N N . GLY A 1 355 ? -14 -23.828 -20.281 1 83.06 355 GLY A N 1
ATOM 2785 C CA . GLY A 1 355 ? -14.836 -23.125 -21.25 1 83.06 355 GLY A CA 1
ATOM 2786 C C . GLY A 1 355 ? -15.891 -24.031 -21.875 1 83.06 355 GLY A C 1
ATOM 2787 O O . GLY A 1 355 ? -17.016 -23.594 -22.094 1 83.06 355 GLY A O 1
ATOM 2788 N N . LEU A 1 356 ? -15.602 -25.297 -22 1 83.56 356 LEU A N 1
ATOM 2789 C CA . LEU A 1 356 ? -16.531 -26.266 -22.578 1 83.56 356 LEU A CA 1
ATOM 2790 C C . LEU A 1 356 ? -17.625 -26.625 -21.562 1 83.56 356 LEU A C 1
ATOM 2792 O O . LEU A 1 356 ? -18.766 -26.859 -21.953 1 83.56 356 LEU A O 1
ATOM 2796 N N . LEU A 1 357 ? -17.266 -26.641 -20.375 1 86 357 LEU A N 1
ATOM 2797 C CA . LEU A 1 357 ? -18.172 -27.062 -19.312 1 86 357 LEU A CA 1
ATOM 2798 C C . LEU A 1 357 ? -19.141 -25.953 -18.938 1 86 357 LEU A C 1
ATOM 2800 O O . LEU A 1 357 ? -20.328 -26.219 -18.688 1 86 357 LEU A O 1
ATOM 2804 N N . PHE A 1 358 ? -18.766 -24.719 -18.922 1 83 358 PHE A N 1
ATOM 2805 C CA . PHE A 1 358 ? -19.578 -23.672 -18.328 1 83 358 PHE A CA 1
ATOM 2806 C C . PHE A 1 358 ? -20.125 -22.719 -19.391 1 83 358 PHE A C 1
ATOM 2808 O O . PHE A 1 358 ? -21.062 -21.969 -19.141 1 83 358 PHE A O 1
ATOM 2815 N N . HIS A 1 359 ? -19.625 -22.547 -20.594 1 74.31 359 HIS A N 1
ATOM 2816 C CA . HIS A 1 359 ? -20.109 -21.562 -21.562 1 74.31 359 HIS A CA 1
ATOM 2817 C C . HIS A 1 359 ? -20.75 -22.25 -22.766 1 74.31 359 HIS A C 1
ATOM 2819 O O . HIS A 1 359 ? -21.078 -21.578 -23.75 1 74.31 359 HIS A O 1
ATOM 2825 N N . ASP A 1 360 ? -21.469 -23.188 -22.547 1 66.25 360 ASP A N 1
ATOM 2826 C CA . ASP A 1 360 ? -22.281 -23.906 -23.531 1 66.25 360 ASP A CA 1
ATOM 2827 C C . ASP A 1 360 ? -21.688 -23.781 -24.938 1 66.25 360 ASP A C 1
ATOM 2829 O O . ASP A 1 360 ? -22.375 -23.422 -25.875 1 66.25 360 ASP A O 1
ATOM 2833 N N . GLN A 1 361 ? -20.594 -23.781 -25.047 1 64.44 361 GLN A N 1
ATOM 2834 C CA . GLN A 1 361 ? -20 -23.719 -26.375 1 64.44 361 GLN A CA 1
ATOM 2835 C C . GLN A 1 361 ? -20.047 -25.094 -27.062 1 64.44 361 GLN A C 1
ATOM 2837 O O . GLN A 1 361 ? -19.828 -26.109 -26.422 1 64.44 361 GLN A O 1
ATOM 2842 N N . LYS A 1 362 ? -20.578 -25.031 -28.25 1 69.94 362 LYS A N 1
ATOM 2843 C CA . LYS A 1 362 ? -20.547 -26.266 -29.031 1 69.94 362 LYS A CA 1
ATOM 2844 C C . LYS A 1 362 ? -19.125 -26.797 -29.172 1 69.94 362 LYS A C 1
ATOM 2846 O O . LYS A 1 362 ? -18.172 -26.016 -29.266 1 69.94 362 LYS A O 1
ATOM 2851 N N . LEU A 1 363 ? -18.969 -28.062 -29.031 1 71.88 363 LEU A N 1
ATOM 2852 C CA . LEU A 1 363 ? -17.672 -28.734 -29.062 1 71.88 363 LEU A CA 1
ATOM 2853 C C . LEU A 1 363 ? -16.891 -28.359 -30.328 1 71.88 363 LEU A C 1
ATOM 2855 O O . LEU A 1 363 ? -15.68 -28.109 -30.266 1 71.88 363 LEU A O 1
ATOM 2859 N N . ALA A 1 364 ? -17.594 -28.25 -31.438 1 70.44 364 ALA A N 1
ATOM 2860 C CA . ALA A 1 364 ? -16.938 -27.938 -32.688 1 70.44 364 ALA A CA 1
ATOM 2861 C C . ALA A 1 364 ? -16.344 -26.531 -32.656 1 70.44 364 ALA A C 1
ATOM 2863 O O . ALA A 1 364 ? -15.227 -26.312 -33.125 1 70.44 364 ALA A O 1
ATOM 2864 N N . VAL A 1 365 ? -17.062 -25.672 -32.156 1 73.69 365 VAL A N 1
ATOM 2865 C CA . VAL A 1 365 ? -16.609 -24.297 -32.062 1 73.69 365 VAL A CA 1
ATOM 2866 C C . VAL A 1 365 ? -15.469 -24.188 -31.062 1 73.69 365 VAL A C 1
ATOM 2868 O O . VAL A 1 365 ? -14.5 -23.453 -31.297 1 73.69 365 VAL A O 1
ATOM 2871 N N . ALA A 1 366 ? -15.562 -25.047 -30.109 1 75.38 366 ALA A N 1
ATOM 2872 C CA . ALA A 1 366 ? -14.547 -25.031 -29.062 1 75.38 366 ALA A CA 1
ATOM 2873 C C . ALA A 1 366 ? -13.211 -25.547 -29.578 1 75.38 366 ALA A C 1
ATOM 2875 O O . ALA A 1 366 ? -12.156 -25.031 -29.234 1 75.38 366 ALA A O 1
ATOM 2876 N N . ILE A 1 367 ? -13.242 -26.469 -30.438 1 76.06 367 ILE A N 1
ATOM 2877 C CA . ILE A 1 367 ? -12.039 -27.094 -30.969 1 76.06 367 ILE A CA 1
ATOM 2878 C C . ILE A 1 367 ? -11.297 -26.109 -31.859 1 76.06 367 ILE A C 1
ATOM 2880 O O . ILE A 1 367 ? -10.062 -26.062 -31.875 1 76.06 367 ILE A O 1
ATOM 2884 N N . VAL A 1 368 ? -12.078 -25.312 -32.531 1 77.19 368 VAL A N 1
ATOM 2885 C CA . VAL A 1 368 ? -11.453 -24.312 -33.406 1 77.19 368 VAL A CA 1
ATOM 2886 C C . VAL A 1 368 ? -10.984 -23.125 -32.562 1 77.19 368 VAL A C 1
ATOM 2888 O O . VAL A 1 368 ? -9.914 -22.562 -32.844 1 77.19 368 VAL A O 1
ATOM 2891 N N . LEU A 1 369 ? -11.695 -22.859 -31.594 1 80.62 369 LEU A N 1
ATOM 2892 C CA . LEU A 1 369 ? -11.398 -21.688 -30.781 1 80.62 369 LEU A CA 1
ATOM 2893 C C . LEU A 1 369 ? -10.188 -21.922 -29.891 1 80.62 369 LEU A C 1
ATOM 2895 O O . LEU A 1 369 ? -9.484 -20.984 -29.516 1 80.62 369 LEU A O 1
ATOM 2899 N N . GLY A 1 370 ? -9.93 -23.172 -29.578 1 84.5 370 GLY A N 1
ATOM 2900 C CA . GLY A 1 370 ? -8.789 -23.5 -28.75 1 84.5 370 GLY A CA 1
ATOM 2901 C C . GLY A 1 370 ? -7.469 -23.047 -29.328 1 84.5 370 GLY A C 1
ATOM 2902 O O . GLY A 1 370 ? -6.797 -22.172 -28.766 1 84.5 370 GLY A O 1
ATOM 2903 N N . PRO A 1 371 ? -7.168 -23.516 -30.516 1 87.12 371 PRO A N 1
ATOM 2904 C CA . PRO A 1 371 ? -5.922 -23.094 -31.172 1 87.12 371 PRO A CA 1
ATOM 2905 C C . PRO A 1 371 ? -5.902 -21.594 -31.5 1 87.12 371 PRO A C 1
ATOM 2907 O O . PRO A 1 371 ? -4.848 -20.953 -31.422 1 87.12 371 PRO A O 1
ATOM 2910 N N . VAL A 1 372 ? -7.035 -21.109 -31.812 1 89.06 372 VAL A N 1
ATOM 2911 C CA . VAL A 1 372 ? -7.109 -19.688 -32.125 1 89.06 372 VAL A CA 1
ATOM 2912 C C . VAL A 1 372 ? -6.789 -18.859 -30.875 1 89.06 372 VAL A C 1
ATOM 2914 O O . VAL A 1 372 ? -6.09 -17.844 -30.969 1 89.06 372 VAL A O 1
ATOM 2917 N N . GLN A 1 373 ? -7.289 -19.328 -29.797 1 90.44 373 GLN A N 1
ATOM 2918 C CA . GLN A 1 373 ? -7 -18.641 -28.547 1 90.44 373 GLN A CA 1
ATOM 2919 C C . GLN A 1 373 ? -5.52 -18.734 -28.188 1 90.44 373 GLN A C 1
ATOM 2921 O O . GLN A 1 373 ? -4.938 -17.781 -27.656 1 90.44 373 GLN A O 1
ATOM 2926 N N . PHE A 1 374 ? -5.035 -19.844 -28.5 1 91.75 374 PHE A N 1
ATOM 2927 C CA . PHE A 1 374 ? -3.625 -20.062 -28.188 1 91.75 374 PHE A CA 1
ATOM 2928 C C . PHE A 1 374 ? -2.746 -19.156 -29.062 1 91.75 374 PHE A C 1
ATOM 2930 O O . PHE A 1 374 ? -1.896 -18.438 -28.547 1 91.75 374 PHE A O 1
ATOM 2937 N N . ILE A 1 375 ? -2.975 -19.125 -30.359 1 93.69 375 ILE A N 1
ATOM 2938 C CA . ILE A 1 375 ? -2.186 -18.344 -31.297 1 93.69 375 ILE A CA 1
ATOM 2939 C C . ILE A 1 375 ? -2.445 -16.859 -31.078 1 93.69 375 ILE A C 1
ATOM 2941 O O . ILE A 1 375 ? -1.513 -16.047 -31.078 1 93.69 375 ILE A O 1
ATOM 2945 N N . GLY A 1 376 ? -3.666 -16.547 -30.969 1 93.5 376 GLY A N 1
ATOM 2946 C CA . GLY A 1 376 ? -3.998 -15.164 -30.672 1 93.5 376 GLY A CA 1
ATOM 2947 C C . GLY A 1 376 ? -3.365 -14.656 -29.391 1 93.5 376 GLY A C 1
ATOM 2948 O O . GLY A 1 376 ? -2.869 -13.523 -29.344 1 93.5 376 GLY A O 1
ATOM 2949 N N . GLY A 1 377 ? -3.43 -15.461 -28.312 1 94.5 377 GLY A N 1
ATOM 2950 C CA . GLY A 1 377 ? -2.789 -15.094 -27.047 1 94.5 377 GLY A CA 1
ATOM 2951 C C . GLY A 1 377 ? -1.299 -14.844 -27.203 1 94.5 377 GLY A C 1
ATOM 2952 O O . GLY A 1 377 ? -0.759 -13.914 -26.609 1 94.5 377 GLY A O 1
ATOM 2953 N N . ILE A 1 378 ? -0.69 -15.641 -28.016 1 94.25 378 ILE A N 1
ATOM 2954 C CA . ILE A 1 378 ? 0.743 -15.492 -28.234 1 94.25 378 ILE A CA 1
ATOM 2955 C C . ILE A 1 378 ? 1.021 -14.18 -28.969 1 94.25 378 ILE A C 1
ATOM 2957 O O . ILE A 1 378 ? 1.856 -13.383 -28.516 1 94.25 378 ILE A O 1
ATOM 2961 N N . ILE A 1 379 ? 0.275 -13.906 -30.016 1 96.5 379 ILE A N 1
ATOM 2962 C CA . ILE A 1 379 ? 0.499 -12.727 -30.844 1 96.5 379 ILE A CA 1
ATOM 2963 C C . ILE A 1 379 ? 0.243 -11.469 -30.016 1 96.5 379 ILE A C 1
ATOM 2965 O O . ILE A 1 379 ? 1.083 -10.562 -29.984 1 96.5 379 ILE A O 1
ATOM 2969 N N . PHE A 1 380 ? -0.833 -11.469 -29.344 1 96.25 380 PHE A N 1
ATOM 2970 C CA . PHE A 1 380 ? -1.171 -10.289 -28.562 1 96.25 380 PHE A CA 1
ATOM 2971 C C . PHE A 1 380 ? -0.217 -10.133 -27.375 1 96.25 380 PHE A C 1
ATOM 2973 O O . PHE A 1 380 ? 0.115 -9.008 -26.984 1 96.25 380 PHE A O 1
ATOM 2980 N N . GLY A 1 381 ? 0.188 -11.25 -26.75 1 96.75 381 GLY A N 1
ATOM 2981 C CA . GLY A 1 381 ? 1.174 -11.18 -25.688 1 96.75 381 GLY A CA 1
ATOM 2982 C C . GLY A 1 381 ? 2.486 -10.562 -26.125 1 96.75 381 GLY A C 1
ATOM 2983 O O . GLY A 1 381 ? 3.045 -9.711 -25.422 1 96.75 381 GLY A O 1
ATOM 2984 N N . ILE A 1 382 ? 2.906 -10.891 -27.312 1 96.06 382 ILE A N 1
ATOM 2985 C CA . ILE A 1 382 ? 4.164 -10.383 -27.844 1 96.06 382 ILE A CA 1
ATOM 2986 C C . ILE A 1 382 ? 4.023 -8.898 -28.172 1 96.06 382 ILE A C 1
ATOM 2988 O O . ILE A 1 382 ? 4.898 -8.094 -27.812 1 96.06 382 ILE A O 1
ATOM 2992 N N . VAL A 1 383 ? 2.969 -8.547 -28.797 1 97.5 383 VAL A N 1
ATOM 2993 C CA . VAL A 1 383 ? 2.75 -7.16 -29.188 1 97.5 383 VAL A CA 1
ATOM 2994 C C . VAL A 1 383 ? 2.713 -6.273 -27.938 1 97.5 383 VAL A C 1
ATOM 2996 O O . VAL A 1 383 ? 3.389 -5.242 -27.891 1 97.5 383 VAL A O 1
ATOM 2999 N N . ILE A 1 384 ? 1.996 -6.656 -26.906 1 97.19 384 ILE A N 1
ATOM 3000 C CA . ILE A 1 384 ? 1.879 -5.867 -25.688 1 97.19 384 ILE A CA 1
ATOM 3001 C C . ILE A 1 384 ? 3.217 -5.852 -24.953 1 97.19 384 ILE A C 1
ATOM 3003 O O . ILE A 1 384 ? 3.578 -4.852 -24.328 1 97.19 384 ILE A O 1
ATOM 3007 N N . GLY A 1 385 ? 3.943 -6.984 -25.031 1 97.19 385 GLY A N 1
ATOM 3008 C CA . GLY A 1 385 ? 5.27 -7.02 -24.422 1 97.19 385 GLY A CA 1
ATOM 3009 C C . GLY A 1 385 ? 6.223 -6.004 -25.031 1 97.19 385 GLY A C 1
ATOM 3010 O O . GLY A 1 385 ? 6.957 -5.328 -24.312 1 97.19 385 GLY A O 1
ATOM 3011 N N . VAL A 1 386 ? 6.176 -5.836 -26.359 1 96.56 386 VAL A N 1
ATOM 3012 C CA . VAL A 1 386 ? 7.027 -4.875 -27.047 1 96.56 386 VAL A CA 1
ATOM 3013 C C . VAL A 1 386 ? 6.602 -3.453 -26.688 1 96.56 386 VAL A C 1
ATOM 3015 O O . VAL A 1 386 ? 7.449 -2.598 -26.422 1 96.56 386 VAL A O 1
ATOM 3018 N N . LEU A 1 387 ? 5.336 -3.268 -26.672 1 96.06 387 LEU A N 1
ATOM 3019 C CA . LEU A 1 387 ? 4.82 -1.951 -26.312 1 96.06 387 LEU A CA 1
ATOM 3020 C C . LEU A 1 387 ? 5.219 -1.585 -24.875 1 96.06 387 LEU A C 1
ATOM 3022 O O . LEU A 1 387 ? 5.516 -0.424 -24.594 1 96.06 387 LEU A O 1
ATOM 3026 N N . PHE A 1 388 ? 5.168 -2.549 -24 1 96.69 388 PHE A N 1
ATOM 3027 C CA . PHE A 1 388 ? 5.551 -2.32 -22.609 1 96.69 388 PHE A CA 1
ATOM 3028 C C . PHE A 1 388 ? 7.012 -1.903 -22.516 1 96.69 388 PHE A C 1
ATOM 3030 O O . PHE A 1 388 ? 7.359 -1.021 -21.719 1 96.69 388 PHE A O 1
ATOM 3037 N N . MET A 1 389 ? 7.875 -2.521 -23.297 1 95.12 389 MET A N 1
ATOM 3038 C CA . MET A 1 389 ? 9.289 -2.17 -23.281 1 95.12 389 MET A CA 1
ATOM 3039 C C . MET A 1 389 ? 9.492 -0.728 -23.734 1 95.12 389 MET A C 1
ATOM 3041 O O . MET A 1 389 ? 10.32 -0.007 -23.172 1 95.12 389 MET A O 1
ATOM 3045 N N . TYR A 1 390 ? 8.766 -0.331 -24.719 1 93.25 390 TYR A N 1
ATOM 3046 C CA . TYR A 1 390 ? 8.828 1.059 -25.156 1 93.25 390 TYR A CA 1
ATOM 3047 C C . TYR A 1 390 ? 8.297 1.995 -24.078 1 93.25 390 TYR A C 1
ATOM 3049 O O . TYR A 1 390 ? 8.828 3.088 -23.875 1 93.25 390 TYR A O 1
ATOM 3057 N N . PHE A 1 391 ? 7.242 1.543 -23.5 1 93.62 391 PHE A N 1
ATOM 3058 C CA . PHE A 1 391 ? 6.648 2.295 -22.391 1 93.62 391 PHE A CA 1
ATOM 3059 C C . PHE A 1 391 ? 7.68 2.559 -21.297 1 93.62 391 PHE A C 1
ATOM 3061 O O . PHE A 1 391 ? 7.824 3.693 -20.844 1 93.62 391 PHE A O 1
ATOM 3068 N N . VAL A 1 392 ? 8.43 1.535 -20.844 1 93.44 392 VAL A N 1
ATOM 3069 C CA . VAL A 1 392 ? 9.414 1.654 -19.781 1 93.44 392 VAL A CA 1
ATOM 3070 C C . VAL A 1 392 ? 10.555 2.566 -20.219 1 93.44 392 VAL A C 1
ATOM 3072 O O . VAL A 1 392 ? 11.062 3.371 -19.438 1 93.44 392 VAL A O 1
ATOM 3075 N N . GLU A 1 393 ? 10.938 2.461 -21.453 1 90.38 393 GLU A N 1
ATOM 3076 C CA . GLU A 1 393 ? 12.023 3.281 -21.984 1 90.38 393 GLU A CA 1
ATOM 3077 C C . GLU A 1 393 ? 11.656 4.762 -21.969 1 90.38 393 GLU A C 1
ATOM 3079 O O . GLU A 1 393 ? 12.484 5.609 -21.625 1 90.38 393 GLU A O 1
ATOM 3084 N N . ILE A 1 394 ? 10.492 5.035 -22.344 1 87.44 394 ILE A N 1
ATOM 3085 C CA . ILE A 1 394 ? 10.047 6.422 -22.344 1 87.44 394 ILE A CA 1
ATOM 3086 C C . ILE A 1 394 ? 10.016 6.961 -20.922 1 87.44 394 ILE A C 1
ATOM 3088 O O . ILE A 1 394 ? 10.375 8.117 -20.672 1 87.44 394 ILE A O 1
ATOM 3092 N N . LEU A 1 395 ? 9.57 6.18 -19.969 1 86.06 395 LEU A N 1
ATOM 3093 C CA . LEU A 1 395 ? 9.508 6.598 -18.578 1 86.06 395 LEU A CA 1
ATOM 3094 C C . LEU A 1 395 ? 10.906 6.879 -18.031 1 86.06 395 LEU A C 1
ATOM 3096 O O . LEU A 1 395 ? 11.086 7.812 -17.234 1 86.06 395 LEU A O 1
ATOM 3100 N N . LYS A 1 396 ? 11.859 6.027 -18.391 1 85.56 396 LYS A N 1
ATOM 3101 C CA . LYS A 1 396 ? 13.234 6.219 -17.953 1 85.56 396 LYS A CA 1
ATOM 3102 C C . LYS A 1 396 ? 13.797 7.543 -18.453 1 85.56 396 LYS A C 1
ATOM 3104 O O . LYS A 1 396 ? 14.602 8.18 -17.766 1 85.56 396 LYS A O 1
ATOM 3109 N N . ARG A 1 397 ? 13.367 7.961 -19.516 1 79.62 397 ARG A N 1
ATOM 3110 C CA . ARG A 1 397 ? 13.922 9.148 -20.172 1 79.62 397 ARG A CA 1
ATOM 3111 C C . ARG A 1 397 ? 13.336 10.422 -19.562 1 79.62 397 ARG A C 1
ATOM 3113 O O . ARG A 1 397 ? 13.648 11.523 -20.016 1 79.62 397 ARG A O 1
ATOM 3120 N N . GLU A 1 398 ? 12.523 10.258 -18.641 1 76.31 398 GLU A N 1
ATOM 3121 C CA . GLU A 1 398 ? 11.992 11.422 -17.938 1 76.31 398 GLU A CA 1
ATOM 3122 C C . GLU A 1 398 ? 13.102 12.219 -17.266 1 76.31 398 GLU A C 1
ATOM 3124 O O . GLU A 1 398 ? 13 13.438 -17.125 1 76.31 398 GLU A O 1
ATOM 3129 N N . ALA A 1 399 ? 14.07 11.445 -16.734 1 72.69 399 ALA A N 1
ATOM 3130 C CA . ALA A 1 399 ? 15.219 12.109 -16.125 1 72.69 399 ALA A CA 1
ATOM 3131 C C . ALA A 1 399 ? 16.438 12.055 -17.047 1 72.69 399 ALA A C 1
ATOM 3133 O O . ALA A 1 399 ? 16.594 11.117 -17.828 1 72.69 399 ALA A O 1
ATOM 3134 N N . GLU A 1 400 ? 17.172 13.117 -16.969 1 72.81 400 GLU A N 1
ATOM 3135 C CA . GLU A 1 400 ? 18.406 13.141 -17.75 1 72.81 400 GLU A CA 1
ATOM 3136 C C . GLU A 1 400 ? 19.438 12.148 -17.203 1 72.81 400 GLU A C 1
ATOM 3138 O O . GLU A 1 400 ? 19.469 11.906 -15.992 1 72.81 400 GLU A O 1
ATOM 3143 N N . ARG A 1 401 ? 20.141 11.633 -18.109 1 76.38 401 ARG A N 1
ATOM 3144 C CA . ARG A 1 401 ? 21.188 10.703 -17.719 1 76.38 401 ARG A CA 1
ATOM 3145 C C . ARG A 1 401 ? 22.359 11.438 -17.047 1 76.38 401 ARG A C 1
ATOM 3147 O O . ARG A 1 401 ? 22.609 12.602 -17.344 1 76.38 401 ARG A O 1
ATOM 3154 N N . LEU A 1 402 ? 22.891 10.797 -16.078 1 77.31 402 LEU A N 1
ATOM 3155 C CA . LEU A 1 402 ? 24.078 11.336 -15.414 1 77.31 402 LEU A CA 1
ATOM 3156 C C . LEU A 1 402 ? 25.234 11.484 -16.406 1 77.31 402 LEU A C 1
ATOM 3158 O O . LEU A 1 402 ? 25.188 10.914 -17.5 1 77.31 402 LEU A O 1
ATOM 3162 N N . PRO A 1 403 ? 26.203 12.234 -16.094 1 73.75 403 PRO A N 1
ATOM 3163 C CA . PRO A 1 403 ? 27.344 12.438 -17 1 73.75 403 PRO A CA 1
ATOM 3164 C C . PRO A 1 403 ? 28.062 11.133 -17.344 1 73.75 403 PRO A C 1
ATOM 3166 O O . PRO A 1 403 ? 28.703 11.039 -18.391 1 73.75 403 PRO A O 1
ATOM 3169 N N . ASN A 1 404 ? 27.906 10.117 -16.516 1 74.44 404 ASN A N 1
ATOM 3170 C CA . ASN A 1 404 ? 28.531 8.828 -16.812 1 74.44 404 ASN A CA 1
ATOM 3171 C C . ASN A 1 404 ? 27.656 7.98 -17.734 1 74.44 404 ASN A C 1
ATOM 3173 O O . ASN A 1 404 ? 28.016 6.848 -18.062 1 74.44 404 ASN A O 1
ATOM 3177 N N . GLY A 1 405 ? 26.516 8.547 -18.094 1 73.5 405 GLY A N 1
ATOM 3178 C CA . GLY A 1 405 ? 25.656 7.84 -19.016 1 73.5 405 GLY A CA 1
ATOM 3179 C C . GLY A 1 405 ? 24.625 6.969 -18.328 1 73.5 405 GLY A C 1
ATOM 3180 O O . GLY A 1 405 ? 23.75 6.402 -18.969 1 73.5 405 GLY A O 1
ATOM 3181 N N . ARG A 1 406 ? 24.766 6.902 -17.078 1 76.44 406 ARG A N 1
ATOM 3182 C CA . ARG A 1 406 ? 23.828 6.066 -16.344 1 76.44 406 ARG A CA 1
ATOM 3183 C C . ARG A 1 406 ? 22.781 6.914 -15.641 1 76.44 406 ARG A C 1
ATOM 3185 O O . ARG A 1 406 ? 22.922 8.141 -15.547 1 76.44 406 ARG A O 1
ATOM 3192 N N . TYR A 1 407 ? 21.672 6.234 -15.336 1 75.25 407 TYR A N 1
ATOM 3193 C CA . TYR A 1 407 ? 20.641 6.926 -14.578 1 75.25 407 TYR A CA 1
ATOM 3194 C C . TYR A 1 407 ? 20.938 6.914 -13.086 1 75.25 407 TYR A C 1
ATOM 3196 O O . TYR A 1 407 ? 21.594 5.996 -12.594 1 75.25 407 TYR A O 1
ATOM 3204 N N . GLN A 1 408 ? 20.484 7.961 -12.5 1 76.38 408 GLN A N 1
ATOM 3205 C CA . GLN A 1 408 ? 20.578 7.977 -11.039 1 76.38 408 GLN A CA 1
ATOM 3206 C C . GLN A 1 408 ? 19.812 6.793 -10.438 1 76.38 408 GLN A C 1
ATOM 3208 O O . GLN A 1 408 ? 18.719 6.453 -10.891 1 76.38 408 GLN A O 1
ATOM 3213 N N . LYS A 1 409 ? 20.375 6.137 -9.469 1 76 409 LYS A N 1
ATOM 3214 C CA . LYS A 1 409 ? 19.859 4.895 -8.906 1 76 409 LYS A CA 1
ATOM 3215 C C . LYS A 1 409 ? 18.453 5.086 -8.344 1 76 409 LYS A C 1
ATOM 3217 O O . LYS A 1 409 ? 17.578 4.23 -8.523 1 76 409 LYS A O 1
ATOM 3222 N N . GLU A 1 410 ? 18.234 6.207 -7.648 1 75.44 410 GLU A N 1
ATOM 3223 C CA . GLU A 1 410 ? 16.922 6.438 -7.047 1 75.44 410 GLU A CA 1
ATOM 3224 C C . GLU A 1 410 ? 15.836 6.566 -8.109 1 75.44 410 GLU A C 1
ATOM 3226 O O . GLU A 1 410 ? 14.734 6.031 -7.957 1 75.44 410 GLU A O 1
ATOM 3231 N N . HIS A 1 411 ? 16.172 7.297 -9.18 1 77.62 411 HIS A N 1
ATOM 3232 C CA . HIS A 1 411 ? 15.211 7.441 -10.273 1 77.62 411 HIS A CA 1
ATOM 3233 C C . HIS A 1 411 ? 15.023 6.121 -11.016 1 77.62 411 HIS A C 1
ATOM 3235 O O . HIS A 1 411 ? 13.898 5.746 -11.344 1 77.62 411 HIS A O 1
ATOM 3241 N N . PHE A 1 412 ? 16.141 5.48 -11.289 1 84.75 412 PHE A N 1
ATOM 3242 C CA . PHE A 1 412 ? 16.109 4.215 -12.016 1 84.75 412 PHE A CA 1
ATOM 3243 C C . PHE A 1 412 ? 15.234 3.201 -11.289 1 84.75 412 PHE A C 1
ATOM 3245 O O . PHE A 1 412 ? 14.305 2.645 -11.883 1 84.75 412 PHE A O 1
ATOM 3252 N N . TYR A 1 413 ? 15.422 2.982 -10.047 1 85.19 413 TYR A N 1
ATOM 3253 C CA . TYR A 1 413 ? 14.664 1.987 -9.305 1 85.19 413 TYR A CA 1
ATOM 3254 C C . TYR A 1 413 ? 13.234 2.471 -9.055 1 85.19 413 TYR A C 1
ATOM 3256 O O . TYR A 1 413 ? 12.305 1.667 -8.992 1 85.19 413 TYR A O 1
ATOM 3264 N N . GLY A 1 414 ? 13.078 3.775 -8.93 1 85.19 414 GLY A N 1
ATOM 3265 C CA . GLY A 1 414 ? 11.734 4.309 -8.828 1 85.19 414 GLY A CA 1
ATOM 3266 C C . GLY A 1 414 ? 10.883 4.043 -10.055 1 85.19 414 GLY A C 1
ATOM 3267 O O . GLY A 1 414 ? 9.711 3.678 -9.945 1 85.19 414 GLY A O 1
ATOM 3268 N N . THR A 1 415 ? 11.477 4.258 -11.141 1 87.81 415 THR A N 1
ATOM 3269 C CA . THR A 1 415 ? 10.789 3.998 -12.398 1 87.81 415 THR A CA 1
ATOM 3270 C C . THR A 1 415 ? 10.5 2.508 -12.555 1 87.81 415 THR A C 1
ATOM 3272 O O . THR A 1 415 ? 9.43 2.129 -13.047 1 87.81 415 THR A O 1
ATOM 3275 N N . LEU A 1 416 ? 11.43 1.706 -12.109 1 92.25 416 LEU A N 1
ATOM 3276 C CA . LEU A 1 416 ? 11.242 0.266 -12.258 1 92.25 416 LEU A CA 1
ATOM 3277 C C . LEU A 1 416 ? 10.172 -0.244 -11.305 1 92.25 416 LEU A C 1
ATOM 3279 O O . LEU A 1 416 ? 9.469 -1.213 -11.609 1 92.25 416 LEU A O 1
ATOM 3283 N N . ASP A 1 417 ? 10.047 0.387 -10.164 1 92.06 417 ASP A N 1
ATOM 3284 C CA . ASP A 1 417 ? 8.93 0.059 -9.281 1 92.06 417 ASP A CA 1
ATOM 3285 C C . ASP A 1 417 ? 7.59 0.311 -9.961 1 92.06 417 ASP A C 1
ATOM 3287 O O . ASP A 1 417 ? 6.688 -0.525 -9.898 1 92.06 417 ASP A O 1
ATOM 3291 N N . PHE A 1 418 ? 7.496 1.417 -10.586 1 92.06 418 PHE A N 1
ATOM 3292 C CA . PHE A 1 418 ? 6.277 1.778 -11.305 1 92.06 418 PHE A CA 1
ATOM 3293 C C . PHE A 1 418 ? 6.039 0.838 -12.477 1 92.06 418 PHE A C 1
ATOM 3295 O O . PHE A 1 418 ? 4.902 0.439 -12.742 1 92.06 418 PHE A O 1
ATOM 3302 N N . ALA A 1 419 ? 7.105 0.513 -13.117 1 94.44 419 ALA A N 1
ATOM 3303 C CA . ALA A 1 419 ? 7.008 -0.404 -14.25 1 94.44 419 ALA A CA 1
ATOM 3304 C C . ALA A 1 419 ? 6.539 -1.785 -13.797 1 94.44 419 ALA A C 1
ATOM 3306 O O . ALA A 1 419 ? 5.746 -2.436 -14.484 1 94.44 419 ALA A O 1
ATOM 3307 N N . ALA A 1 420 ? 7.082 -2.266 -12.711 1 95.31 420 ALA A N 1
ATOM 3308 C CA . ALA A 1 420 ? 6.664 -3.559 -12.172 1 95.31 420 ALA A CA 1
ATOM 3309 C C . ALA A 1 420 ? 5.18 -3.547 -11.812 1 95.31 420 ALA A C 1
ATOM 3311 O O . ALA A 1 420 ? 4.469 -4.527 -12.055 1 95.31 420 ALA A O 1
ATOM 3312 N N . PHE A 1 421 ? 4.727 -2.463 -11.281 1 95.25 421 PHE A N 1
ATOM 3313 C CA . PHE A 1 421 ? 3.314 -2.293 -10.961 1 95.25 421 PHE A CA 1
ATOM 3314 C C . PHE A 1 421 ? 2.457 -2.354 -12.219 1 95.25 421 PHE A C 1
ATOM 3316 O O . PHE A 1 421 ? 1.423 -3.025 -12.242 1 95.25 421 PHE A O 1
ATOM 3323 N N . VAL A 1 422 ? 2.854 -1.685 -13.234 1 95.75 422 VAL A N 1
ATOM 3324 C CA . VAL A 1 422 ? 2.107 -1.654 -14.484 1 95.75 422 VAL A CA 1
ATOM 3325 C C . VAL A 1 422 ? 2.117 -3.039 -15.125 1 95.75 422 VAL A C 1
ATOM 3327 O O . VAL A 1 422 ? 1.113 -3.473 -15.695 1 95.75 422 VAL A O 1
ATOM 3330 N N . LEU A 1 423 ? 3.281 -3.668 -15.062 1 97.25 423 LEU A N 1
ATOM 3331 C CA . LEU A 1 423 ? 3.377 -5.023 -15.602 1 97.25 423 LEU A CA 1
ATOM 3332 C C . LEU A 1 423 ? 2.354 -5.941 -14.938 1 97.25 423 LEU A C 1
ATOM 3334 O O . LEU A 1 423 ? 1.639 -6.676 -15.625 1 97.25 423 LEU A O 1
ATOM 3338 N N . LEU A 1 424 ? 2.275 -5.891 -13.664 1 96.62 424 LEU A N 1
ATOM 3339 C CA . LEU A 1 424 ? 1.323 -6.719 -12.938 1 96.62 424 LEU A CA 1
ATOM 3340 C C . LEU A 1 424 ? -0.111 -6.344 -13.289 1 96.62 424 LEU A C 1
ATOM 3342 O O . LEU A 1 424 ? -0.966 -7.219 -13.445 1 96.62 424 LEU A O 1
ATOM 3346 N N . LEU A 1 425 ? -0.355 -5.086 -13.383 1 96.31 425 LEU A N 1
ATOM 3347 C CA . LEU A 1 425 ? -1.685 -4.605 -13.75 1 96.31 425 LEU A CA 1
ATOM 3348 C C . LEU A 1 425 ? -2.094 -5.125 -15.125 1 96.31 425 LEU A C 1
ATOM 3350 O O . LEU A 1 425 ? -3.246 -5.512 -15.328 1 96.31 425 LEU A O 1
ATOM 3354 N N . LEU A 1 426 ? -1.183 -5.082 -16.016 1 96.94 426 LEU A N 1
ATOM 3355 C CA . LEU A 1 426 ? -1.449 -5.594 -17.344 1 96.94 426 LEU A CA 1
ATOM 3356 C C . LEU A 1 426 ? -1.741 -7.09 -17.312 1 96.94 426 LEU A C 1
ATOM 3358 O O . LEU A 1 426 ? -2.66 -7.566 -17.984 1 96.94 426 LEU A O 1
ATOM 3362 N N . CYS A 1 427 ? -0.985 -7.801 -16.516 1 96.75 427 CYS A N 1
ATOM 3363 C CA . CYS A 1 427 ? -1.218 -9.234 -16.375 1 96.75 427 CYS A CA 1
ATOM 3364 C C . CYS A 1 427 ? -2.607 -9.508 -15.805 1 96.75 427 CYS A C 1
ATOM 3366 O O . CYS A 1 427 ? -3.332 -10.359 -16.312 1 96.75 427 CYS A O 1
ATOM 3368 N N . PHE A 1 428 ? -2.949 -8.781 -14.797 1 96.88 428 PHE A N 1
ATOM 3369 C CA . PHE A 1 428 ? -4.277 -8.938 -14.211 1 96.88 428 PHE A CA 1
ATOM 3370 C C . PHE A 1 428 ? -5.359 -8.625 -15.242 1 96.88 428 PHE A C 1
ATOM 3372 O O . PHE A 1 428 ? -6.34 -9.359 -15.359 1 96.88 428 PHE A O 1
ATOM 3379 N N . ALA A 1 429 ? -5.172 -7.566 -15.953 1 95.75 429 ALA A N 1
ATOM 3380 C CA . ALA A 1 429 ? -6.156 -7.164 -16.953 1 95.75 429 ALA A CA 1
ATOM 3381 C C . ALA A 1 429 ? -6.324 -8.242 -18.031 1 95.75 429 ALA A C 1
ATOM 3383 O O . ALA A 1 429 ? -7.441 -8.539 -18.453 1 95.75 429 ALA A O 1
ATOM 3384 N N . MET A 1 430 ? -5.273 -8.852 -18.453 1 95.94 430 MET A N 1
ATOM 3385 C CA . MET A 1 430 ? -5.316 -9.859 -19.516 1 95.94 430 MET A CA 1
ATOM 3386 C C . MET A 1 430 ? -6.066 -11.102 -19.047 1 95.94 430 MET A C 1
ATOM 3388 O O . MET A 1 430 ? -6.945 -11.602 -19.75 1 95.94 430 MET A O 1
ATOM 3392 N N . VAL A 1 431 ? -5.758 -11.578 -17.906 1 93.75 431 VAL A N 1
ATOM 3393 C CA . VAL A 1 431 ? -6.344 -12.82 -17.422 1 93.75 431 VAL A CA 1
ATOM 3394 C C . VAL A 1 431 ? -7.809 -12.594 -17.062 1 93.75 431 VAL A C 1
ATOM 3396 O O . VAL A 1 431 ? -8.68 -13.375 -17.438 1 93.75 431 VAL A O 1
ATOM 3399 N N . PHE A 1 432 ? -8.109 -11.523 -16.359 1 94.25 432 PHE A N 1
ATOM 3400 C CA . PHE A 1 432 ? -9.484 -11.273 -15.945 1 94.25 432 PHE A CA 1
ATOM 3401 C C . PHE A 1 432 ? -10.359 -10.938 -17.156 1 94.25 432 PHE A C 1
ATOM 3403 O O . PHE A 1 432 ? -11.539 -11.297 -17.188 1 94.25 432 PHE A O 1
ATOM 3410 N N . LEU A 1 433 ? -9.781 -10.227 -18.078 1 91.88 433 LEU A N 1
ATOM 3411 C CA . LEU A 1 433 ? -10.516 -9.977 -19.312 1 91.88 433 LEU A CA 1
ATOM 3412 C C . LEU A 1 433 ? -10.797 -11.281 -20.047 1 91.88 433 LEU A C 1
ATOM 3414 O O . LEU A 1 433 ? -11.883 -11.469 -20.609 1 91.88 433 LEU A O 1
ATOM 3418 N N . GLY A 1 434 ? -9.828 -12.148 -20.062 1 90.94 434 GLY A N 1
ATOM 3419 C CA . GLY A 1 434 ? -10.031 -13.461 -20.672 1 90.94 434 GLY A CA 1
ATOM 3420 C C . GLY A 1 434 ? -11.195 -14.219 -20.062 1 90.94 434 GLY A C 1
ATOM 3421 O O . GLY A 1 434 ? -12.016 -14.789 -20.781 1 90.94 434 GLY A O 1
ATOM 3422 N N . TYR A 1 435 ? -11.266 -14.219 -18.781 1 87.44 435 TYR A N 1
ATOM 3423 C CA . TYR A 1 435 ? -12.359 -14.906 -18.109 1 87.44 435 TYR A CA 1
ATOM 3424 C C . TYR A 1 435 ? -13.688 -14.203 -18.375 1 87.44 435 TYR A C 1
ATOM 3426 O O . TYR A 1 435 ? -14.719 -14.859 -18.531 1 87.44 435 TYR A O 1
ATOM 3434 N N . ALA A 1 436 ? -13.68 -12.898 -18.422 1 87.31 436 ALA A N 1
ATOM 3435 C CA . ALA A 1 436 ? -14.906 -12.133 -18.641 1 87.31 436 ALA A CA 1
ATOM 3436 C C . ALA A 1 436 ? -15.469 -12.391 -20.047 1 87.31 436 ALA A C 1
ATOM 3438 O O . ALA A 1 436 ? -16.688 -12.414 -20.234 1 87.31 436 ALA A O 1
ATOM 3439 N N . LEU A 1 437 ? -14.594 -12.672 -21.047 1 86.88 437 LEU A N 1
ATOM 3440 C CA . LEU A 1 437 ? -15.016 -12.891 -22.422 1 86.88 437 LEU A CA 1
ATOM 3441 C C . LEU A 1 437 ? -15.125 -14.383 -22.719 1 86.88 437 LEU A C 1
ATOM 3443 O O . LEU A 1 437 ? -15.312 -14.773 -23.875 1 86.88 437 LEU A O 1
ATOM 3447 N N . ASN A 1 438 ? -14.898 -15.188 -21.75 1 82.75 438 ASN A N 1
ATOM 3448 C CA . ASN A 1 438 ? -14.938 -16.641 -21.906 1 82.75 438 ASN A CA 1
ATOM 3449 C C . ASN A 1 438 ? -13.82 -17.141 -22.812 1 82.75 438 ASN A C 1
ATOM 3451 O O . ASN A 1 438 ? -14.031 -18.047 -23.625 1 82.75 438 ASN A O 1
ATOM 3455 N N . LEU A 1 439 ? -12.797 -16.453 -22.797 1 87.94 439 LEU A N 1
ATOM 3456 C CA . LEU A 1 439 ? -11.57 -16.828 -23.5 1 87.94 439 LEU A CA 1
ATOM 3457 C C . LEU A 1 439 ? -10.391 -16.906 -22.531 1 87.94 439 LEU A C 1
ATOM 3459 O O . LEU A 1 439 ? -9.344 -16.312 -22.766 1 87.94 439 LEU A O 1
ATOM 3463 N N . ALA A 1 440 ? -10.656 -17.594 -21.453 1 86.88 440 ALA A N 1
ATOM 3464 C CA . ALA A 1 440 ? -9.695 -17.641 -20.359 1 86.88 440 ALA A CA 1
ATOM 3465 C C . ALA A 1 440 ? -8.383 -18.266 -20.812 1 86.88 440 ALA A C 1
ATOM 3467 O O . ALA A 1 440 ? -7.305 -17.844 -20.375 1 86.88 440 ALA A O 1
ATOM 3468 N N . ALA A 1 441 ? -8.43 -19.25 -21.672 1 88.06 441 ALA A N 1
ATOM 3469 C CA . ALA A 1 441 ? -7.215 -19.906 -22.172 1 88.06 441 ALA A CA 1
ATOM 3470 C C . ALA A 1 441 ? -6.336 -18.906 -22.922 1 88.06 441 ALA A C 1
ATOM 3472 O O . ALA A 1 441 ? -5.117 -18.891 -22.75 1 88.06 441 ALA A O 1
ATOM 3473 N N . GLY A 1 442 ? -7 -18.109 -23.688 1 89.69 442 GLY A N 1
ATOM 3474 C CA . GLY A 1 442 ? -6.27 -17.094 -24.422 1 89.69 442 GLY A CA 1
ATOM 3475 C C . GLY A 1 442 ? -5.672 -16.016 -23.531 1 89.69 442 GLY A C 1
ATOM 3476 O O . GLY A 1 442 ? -4.543 -15.578 -23.75 1 89.69 442 GLY A O 1
ATOM 3477 N N . GLY A 1 443 ? -6.438 -15.594 -22.516 1 92.5 443 GLY A N 1
ATOM 3478 C CA . GLY A 1 443 ? -5.938 -14.594 -21.578 1 92.5 443 GLY A CA 1
ATOM 3479 C C . GLY A 1 443 ? -4.711 -15.055 -20.812 1 92.5 443 GLY A C 1
ATOM 3480 O O . GLY A 1 443 ? -3.766 -14.281 -20.641 1 92.5 443 GLY A O 1
ATOM 3481 N N . CYS A 1 444 ? -4.691 -16.234 -20.391 1 91.62 444 CYS A N 1
ATOM 3482 C CA . CYS A 1 444 ? -3.561 -16.797 -19.656 1 91.62 444 CYS A CA 1
ATOM 3483 C C . CYS A 1 444 ? -2.338 -16.938 -20.547 1 91.62 444 CYS A C 1
ATOM 3485 O O . CYS A 1 444 ? -1.221 -16.609 -20.141 1 91.62 444 CYS A O 1
ATOM 3487 N N . THR A 1 445 ? -2.564 -17.375 -21.781 1 93.19 445 THR A N 1
ATOM 3488 C CA . THR A 1 445 ? -1.47 -17.484 -22.734 1 93.19 445 THR A CA 1
ATOM 3489 C C . THR A 1 445 ? -0.879 -16.109 -23.047 1 93.19 445 THR A C 1
ATOM 3491 O O . THR A 1 445 ? 0.342 -15.961 -23.125 1 93.19 445 THR A O 1
ATOM 3494 N N . MET A 1 446 ? -1.777 -15.203 -23.172 1 95.38 446 MET A N 1
ATOM 3495 C CA . MET A 1 446 ? -1.346 -13.828 -23.422 1 95.38 446 MET A CA 1
ATOM 3496 C C . MET A 1 446 ? -0.453 -13.328 -22.297 1 95.38 446 MET A C 1
ATOM 3498 O O . MET A 1 446 ? 0.582 -12.711 -22.547 1 95.38 446 MET A O 1
ATOM 3502 N N . CYS A 1 447 ? -0.789 -13.625 -21.094 1 95.06 447 CYS A N 1
ATOM 3503 C CA . CYS A 1 447 ? -0.048 -13.203 -19.906 1 95.06 447 CYS A CA 1
ATOM 3504 C C . CYS A 1 447 ? 1.351 -13.805 -19.891 1 95.06 447 CYS A C 1
ATOM 3506 O O . CYS A 1 447 ? 2.334 -13.102 -19.656 1 95.06 447 CYS A O 1
ATOM 3508 N N . VAL A 1 448 ? 1.518 -15.039 -20.203 1 92.5 448 VAL A N 1
ATOM 3509 C CA . VAL A 1 448 ? 2.801 -15.734 -20.172 1 92.5 448 VAL A CA 1
ATOM 3510 C C . VAL A 1 448 ? 3.715 -15.172 -21.25 1 92.5 448 VAL A C 1
ATOM 3512 O O . VAL A 1 448 ? 4.879 -14.859 -21 1 92.5 448 VAL A O 1
ATOM 3515 N N . PHE A 1 449 ? 3.186 -14.984 -22.406 1 93.88 449 PHE A N 1
ATOM 3516 C CA . PHE A 1 449 ? 4.027 -14.547 -23.516 1 93.88 449 PHE A CA 1
ATOM 3517 C C . PHE A 1 449 ? 4.316 -13.055 -23.406 1 93.88 449 PHE A C 1
ATOM 3519 O O . PHE A 1 449 ? 5.336 -12.578 -23.922 1 93.88 449 PHE A O 1
ATOM 3526 N N . PHE A 1 450 ? 3.408 -12.359 -22.797 1 96.12 450 PHE A N 1
ATOM 3527 C CA . PHE A 1 450 ? 3.725 -10.977 -22.453 1 96.12 450 PHE A CA 1
ATOM 3528 C C . PHE A 1 450 ? 4.957 -10.914 -21.562 1 96.12 450 PHE A C 1
ATOM 3530 O O . PHE A 1 450 ? 5.918 -10.203 -21.875 1 96.12 450 PHE A O 1
ATOM 3537 N N . ALA A 1 451 ? 4.953 -11.688 -20.5 1 94.12 451 ALA A N 1
ATOM 3538 C CA . ALA A 1 451 ? 6.066 -11.711 -19.547 1 94.12 451 ALA A CA 1
ATOM 3539 C C . ALA A 1 451 ? 7.332 -12.258 -20.203 1 94.12 451 ALA A C 1
ATOM 3541 O O . ALA A 1 451 ? 8.43 -11.742 -19.969 1 94.12 451 ALA A O 1
ATOM 3542 N N . SER A 1 452 ? 7.211 -13.219 -21.031 1 91.44 452 SER A N 1
ATOM 3543 C CA . SER A 1 452 ? 8.352 -13.812 -21.719 1 91.44 452 SER A CA 1
ATOM 3544 C C . SER A 1 452 ? 8.992 -12.828 -22.688 1 91.44 452 SER A C 1
ATOM 3546 O O . SER A 1 452 ? 10.219 -12.766 -22.797 1 91.44 452 SER A O 1
ATOM 3548 N N . THR A 1 453 ? 8.156 -12.125 -23.375 1 94.12 453 THR A N 1
ATOM 3549 C CA . THR A 1 453 ? 8.656 -11.141 -24.312 1 94.12 453 THR A CA 1
ATOM 3550 C C . THR A 1 453 ? 9.453 -10.055 -23.594 1 94.12 453 THR A C 1
ATOM 3552 O O . THR A 1 453 ? 10.5 -9.625 -24.078 1 94.12 453 THR A O 1
ATOM 3555 N N . VAL A 1 454 ? 8.938 -9.664 -22.5 1 94.81 454 VAL A N 1
ATOM 3556 C CA . VAL A 1 454 ? 9.648 -8.656 -21.703 1 94.81 454 VAL A CA 1
ATOM 3557 C C . VAL A 1 454 ? 11.031 -9.172 -21.328 1 94.81 454 VAL A C 1
ATOM 3559 O O . VAL A 1 454 ? 12.031 -8.469 -21.484 1 94.81 454 VAL A O 1
ATOM 3562 N N . THR A 1 455 ? 11.133 -10.359 -20.891 1 90.75 455 THR A N 1
ATOM 3563 C CA . THR A 1 455 ? 12.406 -10.961 -20.5 1 90.75 455 THR A CA 1
ATOM 3564 C C . THR A 1 455 ? 13.32 -11.102 -21.719 1 90.75 455 THR A C 1
ATOM 3566 O O . THR A 1 455 ? 14.508 -10.797 -21.641 1 90.75 455 THR A O 1
ATOM 3569 N N . HIS A 1 456 ? 12.805 -11.492 -22.781 1 90.25 456 HIS A N 1
ATOM 3570 C CA . HIS A 1 456 ? 13.578 -11.711 -24 1 90.25 456 HIS A CA 1
ATOM 3571 C C . HIS A 1 456 ? 14.18 -10.398 -24.516 1 90.25 456 HIS A C 1
ATOM 3573 O O . HIS A 1 456 ? 15.344 -10.359 -24.906 1 90.25 456 HIS A O 1
ATOM 3579 N N . LEU A 1 457 ? 13.414 -9.43 -24.484 1 92 457 LEU A N 1
ATOM 3580 C CA . LEU A 1 457 ? 13.875 -8.141 -25 1 92 457 LEU A CA 1
ATOM 3581 C C . LEU A 1 457 ? 14.914 -7.523 -24.062 1 92 457 LEU A C 1
ATOM 3583 O O . LEU A 1 457 ? 15.789 -6.781 -24.516 1 92 457 LEU A O 1
ATOM 3587 N N . CYS A 1 458 ? 14.812 -7.809 -22.812 1 90.81 458 CYS A N 1
ATOM 3588 C CA . CYS A 1 458 ? 15.812 -7.324 -21.859 1 90.81 458 CYS A CA 1
ATOM 3589 C C . CYS A 1 458 ? 17.141 -8.031 -22.062 1 90.81 458 CYS A C 1
ATOM 3591 O O . CYS A 1 458 ? 18.203 -7.453 -21.797 1 90.81 458 CYS A O 1
ATOM 3593 N N . LEU A 1 459 ? 17.188 -9.242 -22.547 1 86.5 459 LEU A N 1
ATOM 3594 C CA . LEU A 1 459 ? 18.406 -10.047 -22.656 1 86.5 459 LEU A CA 1
ATOM 3595 C C . LEU A 1 459 ? 18.969 -9.977 -24.078 1 86.5 459 LEU A C 1
ATOM 3597 O O . LEU A 1 459 ? 20.156 -10.273 -24.281 1 86.5 459 LEU A O 1
ATOM 3601 N N . LYS A 1 460 ? 18.25 -9.617 -25.031 1 82.56 460 LYS A N 1
ATOM 3602 C CA . LYS A 1 460 ? 18.609 -9.672 -26.438 1 82.56 460 LYS A CA 1
ATOM 3603 C C . LYS A 1 460 ? 19.906 -8.914 -26.719 1 82.56 460 LYS A C 1
ATOM 3605 O O . LYS A 1 460 ? 20.812 -9.438 -27.375 1 82.56 460 LYS A O 1
ATOM 3610 N N . ASP A 1 461 ? 20.109 -7.66 -26.219 1 79.88 461 ASP A N 1
ATOM 3611 C CA . ASP A 1 461 ? 21.25 -6.82 -26.594 1 79.88 461 ASP A CA 1
ATOM 3612 C C . ASP A 1 461 ? 22.359 -6.891 -25.531 1 79.88 461 ASP A C 1
ATOM 3614 O O . ASP A 1 461 ? 23.406 -6.273 -25.688 1 79.88 461 ASP A O 1
ATOM 3618 N N . GLY A 1 462 ? 22.281 -7.777 -24.547 1 78.81 462 GLY A N 1
ATOM 3619 C CA . GLY A 1 462 ? 23.297 -7.887 -23.516 1 78.81 462 GLY A CA 1
ATOM 3620 C C . GLY A 1 462 ? 23.578 -6.574 -22.812 1 78.81 462 GLY A C 1
ATOM 3621 O O . GLY A 1 462 ? 24.703 -6.32 -22.359 1 78.81 462 GLY A O 1
ATOM 3622 N N . ASN A 1 463 ? 22.656 -5.684 -22.859 1 86.5 463 ASN A N 1
ATOM 3623 C CA . ASN A 1 463 ? 22.797 -4.402 -22.172 1 86.5 463 ASN A CA 1
ATOM 3624 C C . ASN A 1 463 ? 22.672 -4.566 -20.656 1 86.5 463 ASN A C 1
ATOM 3626 O O . ASN A 1 463 ? 21.672 -5.094 -20.172 1 86.5 463 ASN A O 1
ATOM 3630 N N . PRO A 1 464 ? 23.703 -4.113 -19.953 1 82.81 464 PRO A N 1
ATOM 3631 C CA . PRO A 1 464 ? 23.688 -4.293 -18.5 1 82.81 464 PRO A CA 1
ATOM 3632 C C . PRO A 1 464 ? 22.516 -3.596 -17.828 1 82.81 464 PRO A C 1
ATOM 3634 O O . PRO A 1 464 ? 21.984 -4.086 -16.812 1 82.81 464 PRO A O 1
ATOM 3637 N N . GLU A 1 465 ? 22.125 -2.49 -18.359 1 86.81 465 GLU A N 1
ATOM 3638 C CA . GLU A 1 465 ? 21 -1.768 -17.781 1 86.81 465 GLU A CA 1
ATOM 3639 C C . GLU A 1 465 ? 19.703 -2.57 -17.922 1 86.81 465 GLU A C 1
ATOM 3641 O O . GLU A 1 465 ? 18.906 -2.615 -16.984 1 86.81 465 GLU A O 1
ATOM 3646 N N . LEU A 1 466 ? 19.578 -3.137 -19.031 1 90.75 466 LEU A N 1
ATOM 3647 C CA . LEU A 1 466 ? 18.375 -3.93 -19.281 1 90.75 466 LEU A CA 1
ATOM 3648 C C . LEU A 1 466 ? 18.406 -5.227 -18.484 1 90.75 466 LEU A C 1
ATOM 3650 O O . LEU A 1 466 ? 17.359 -5.734 -18.078 1 90.75 466 LEU A O 1
ATOM 3654 N N . GLU A 1 467 ? 19.562 -5.762 -18.266 1 88.38 467 GLU A N 1
ATOM 3655 C CA . GLU A 1 467 ? 19.672 -6.953 -17.422 1 88.38 467 GLU A CA 1
ATOM 3656 C C . GLU A 1 467 ? 19.312 -6.648 -15.977 1 88.38 467 GLU A C 1
ATOM 3658 O O . GLU A 1 467 ? 18.672 -7.469 -15.305 1 88.38 467 GLU A O 1
ATOM 3663 N N . GLU A 1 468 ? 19.734 -5.484 -15.57 1 88.62 468 GLU A N 1
ATOM 3664 C CA . GLU A 1 468 ? 19.359 -5.051 -14.234 1 88.62 468 GLU A CA 1
ATOM 3665 C C . GLU A 1 468 ? 17.844 -4.836 -14.133 1 88.62 468 GLU A C 1
ATOM 3667 O O . GLU A 1 468 ? 17.234 -5.137 -13.102 1 88.62 468 GLU A O 1
ATOM 3672 N N . GLN A 1 469 ? 17.297 -4.301 -15.156 1 92.31 469 GLN A N 1
ATOM 3673 C CA . GLN A 1 469 ? 15.844 -4.117 -15.219 1 92.31 469 GLN A CA 1
ATOM 3674 C C . GLN A 1 469 ? 15.117 -5.453 -15.078 1 92.31 469 GLN A C 1
ATOM 3676 O O . GLN A 1 469 ? 14.141 -5.555 -14.328 1 92.31 469 GLN A O 1
ATOM 3681 N N . LYS A 1 470 ? 15.594 -6.398 -15.789 1 91.12 470 LYS A N 1
ATOM 3682 C CA . LYS A 1 470 ? 15.008 -7.73 -15.727 1 91.12 470 LYS A CA 1
ATOM 3683 C C . LYS A 1 470 ? 15.086 -8.297 -14.312 1 91.12 470 LYS A C 1
ATOM 3685 O O . LYS A 1 470 ? 14.102 -8.812 -13.781 1 91.12 470 LYS A O 1
ATOM 3690 N N . LYS A 1 471 ? 16.25 -8.203 -13.758 1 86.56 471 LYS A N 1
ATOM 3691 C CA . LYS A 1 471 ? 16.469 -8.742 -12.414 1 86.56 471 LYS A CA 1
ATOM 3692 C C . LYS A 1 471 ? 15.562 -8.039 -11.406 1 86.56 471 LYS A C 1
ATOM 3694 O O . LYS A 1 471 ? 14.977 -8.695 -10.539 1 86.56 471 LYS A O 1
ATOM 3699 N N . TYR A 1 472 ? 15.445 -6.777 -11.57 1 90.69 472 TYR A N 1
ATOM 3700 C CA . TYR A 1 472 ? 14.648 -6 -10.625 1 90.69 472 TYR A CA 1
ATOM 3701 C C . TYR A 1 472 ? 13.164 -6.324 -10.766 1 90.69 472 TYR A C 1
ATOM 3703 O O . TYR A 1 472 ? 12.477 -6.57 -9.766 1 90.69 472 TYR A O 1
ATOM 3711 N N . ILE A 1 473 ? 12.672 -6.367 -11.945 1 93 473 ILE A N 1
ATOM 3712 C CA . ILE A 1 473 ? 11.273 -6.684 -12.18 1 93 473 ILE A CA 1
ATOM 3713 C C . ILE A 1 473 ? 10.984 -8.125 -11.75 1 93 473 ILE A C 1
ATOM 3715 O O . ILE A 1 473 ? 9.938 -8.414 -11.172 1 93 473 ILE A O 1
ATOM 3719 N N . GLY A 1 474 ? 11.93 -8.984 -12.008 1 88.94 474 GLY A N 1
ATOM 3720 C CA . GLY A 1 474 ? 11.805 -10.367 -11.57 1 88.94 474 GLY A CA 1
ATOM 3721 C C . GLY A 1 474 ? 11.742 -10.508 -10.062 1 88.94 474 GLY A C 1
ATOM 3722 O O . GLY A 1 474 ? 10.984 -11.336 -9.539 1 88.94 474 GLY A O 1
ATOM 3723 N N . SER A 1 475 ? 12.516 -9.711 -9.445 1 86.94 475 SER A N 1
ATOM 3724 C CA . SER A 1 475 ? 12.5 -9.734 -7.984 1 86.94 475 SER A CA 1
ATOM 3725 C C . SER A 1 475 ? 11.164 -9.258 -7.434 1 86.94 475 SER A C 1
ATOM 3727 O O . SER A 1 475 ? 10.695 -9.75 -6.406 1 86.94 475 SER A O 1
ATOM 3729 N N . TRP A 1 476 ? 10.57 -8.344 -8.109 1 89.5 476 TRP A N 1
ATOM 3730 C CA . TRP A 1 476 ? 9.25 -7.863 -7.699 1 89.5 476 TRP A CA 1
ATOM 3731 C C . TRP A 1 476 ? 8.195 -8.945 -7.883 1 89.5 476 TRP A C 1
ATOM 3733 O O . TRP A 1 476 ? 7.332 -9.133 -7.023 1 89.5 476 TRP A O 1
ATOM 3743 N N . LEU A 1 477 ? 8.234 -9.602 -8.953 1 90 477 LEU A N 1
ATOM 3744 C CA . LEU A 1 477 ? 7.289 -10.68 -9.203 1 90 477 LEU A CA 1
ATOM 3745 C C . LEU A 1 477 ? 7.434 -11.781 -8.148 1 90 477 LEU A C 1
ATOM 3747 O O . LEU A 1 477 ? 6.434 -12.305 -7.652 1 90 477 LEU A O 1
ATOM 3751 N N . ALA A 1 478 ? 8.68 -12.07 -7.789 1 85.31 478 ALA A N 1
ATOM 3752 C CA . ALA A 1 478 ? 8.945 -13.062 -6.754 1 85.31 478 ALA A CA 1
ATOM 3753 C C . ALA A 1 478 ? 8.438 -12.586 -5.395 1 85.31 478 ALA A C 1
ATOM 3755 O O . ALA A 1 478 ? 7.859 -13.367 -4.633 1 85.31 478 ALA A O 1
ATOM 3756 N N . PHE A 1 479 ? 8.641 -11.398 -5.215 1 86.12 479 PHE A N 1
ATOM 3757 C CA . PHE A 1 479 ? 8.219 -10.812 -3.947 1 86.12 479 PHE A CA 1
ATOM 3758 C C . PHE A 1 479 ? 6.703 -10.859 -3.805 1 86.12 479 PHE A C 1
ATOM 3760 O O . PHE A 1 479 ? 6.188 -11.258 -2.76 1 86.12 479 PHE A O 1
ATOM 3767 N N . VAL A 1 480 ? 5.969 -10.469 -4.789 1 90.69 480 VAL A N 1
ATOM 3768 C CA . VAL A 1 480 ? 4.512 -10.445 -4.758 1 90.69 480 VAL A CA 1
ATOM 3769 C C . VAL A 1 480 ? 3.977 -11.867 -4.59 1 90.69 480 VAL A C 1
ATOM 3771 O O . VAL A 1 480 ? 3.016 -12.094 -3.85 1 90.69 480 VAL A O 1
ATOM 3774 N N . TRP A 1 481 ? 4.59 -12.781 -5.188 1 88.38 481 TRP A N 1
ATOM 3775 C CA . TRP A 1 481 ? 4.16 -14.172 -5.059 1 88.38 481 TRP A CA 1
ATOM 3776 C C . TRP A 1 481 ? 4.387 -14.68 -3.641 1 88.38 481 TRP A C 1
ATOM 3778 O O . TRP A 1 481 ? 3.463 -15.18 -2.998 1 88.38 481 TRP A O 1
ATOM 3788 N N . ASP A 1 482 ? 5.527 -14.516 -3.189 1 85.19 482 ASP A N 1
ATOM 3789 C CA . ASP A 1 482 ? 5.938 -15.133 -1.933 1 85.19 482 ASP A CA 1
ATOM 3790 C C . ASP A 1 482 ? 5.246 -14.469 -0.742 1 85.19 482 ASP A C 1
ATOM 3792 O O . ASP A 1 482 ? 4.883 -15.148 0.225 1 85.19 482 ASP A O 1
ATOM 3796 N N . GLN A 1 483 ? 5.062 -13.211 -0.9 1 85.94 483 GLN A N 1
ATOM 3797 C CA . GLN A 1 483 ? 4.594 -12.5 0.286 1 85.94 483 GLN A CA 1
ATOM 3798 C C . GLN A 1 483 ? 3.078 -12.328 0.261 1 85.94 483 GLN A C 1
ATOM 3800 O O . GLN A 1 483 ? 2.443 -12.211 1.312 1 85.94 483 GLN A O 1
ATOM 3805 N N . VAL A 1 484 ? 2.506 -12.352 -0.877 1 91.06 484 VAL A N 1
ATOM 3806 C CA . VAL A 1 484 ? 1.091 -12 -0.904 1 91.06 484 VAL A CA 1
ATOM 3807 C C . VAL A 1 484 ? 0.287 -13.141 -1.532 1 91.06 484 VAL A C 1
ATOM 3809 O O . VAL A 1 484 ? -0.49 -13.812 -0.848 1 91.06 484 VAL A O 1
ATOM 3812 N N . MET A 1 485 ? 0.591 -13.492 -2.723 1 92.19 485 MET A N 1
ATOM 3813 C CA . MET A 1 485 ? -0.309 -14.344 -3.496 1 92.19 485 MET A CA 1
ATOM 3814 C C . MET A 1 485 ? -0.247 -15.781 -3.006 1 92.19 485 MET A C 1
ATOM 3816 O O . MET A 1 485 ? -1.272 -16.469 -2.932 1 92.19 485 MET A O 1
ATOM 3820 N N . MET A 1 486 ? 0.958 -16.25 -2.672 1 91.44 486 MET A N 1
ATOM 3821 C CA . MET A 1 486 ? 1.09 -17.641 -2.232 1 91.44 486 MET A CA 1
ATOM 3822 C C . MET A 1 486 ? 0.323 -17.875 -0.936 1 91.44 486 MET A C 1
ATOM 3824 O O . MET A 1 486 ? -0.527 -18.766 -0.864 1 91.44 486 MET A O 1
ATOM 3828 N N . PRO A 1 487 ? 0.483 -17.062 0.086 1 92.69 487 PRO A N 1
ATOM 3829 C CA . PRO A 1 487 ? -0.277 -17.281 1.318 1 92.69 487 PRO A CA 1
ATOM 3830 C C . PRO A 1 487 ? -1.782 -17.109 1.122 1 92.69 487 PRO A C 1
ATOM 3832 O O . PRO A 1 487 ? -2.57 -17.875 1.679 1 92.69 487 PRO A O 1
ATOM 3835 N N . VAL A 1 488 ? -2.18 -16.188 0.326 1 94.69 488 VAL A N 1
ATOM 3836 C CA . VAL A 1 488 ? -3.6 -15.922 0.121 1 94.69 488 VAL A CA 1
ATOM 3837 C C . VAL A 1 488 ? -4.23 -17.078 -0.657 1 94.69 488 VAL A C 1
ATOM 3839 O O . VAL A 1 488 ? -5.273 -17.594 -0.26 1 94.69 488 VAL A O 1
ATOM 3842 N N . LEU A 1 489 ? -3.588 -17.469 -1.683 1 93.25 489 LEU A N 1
ATOM 3843 C CA . LEU A 1 489 ? -4.121 -18.5 -2.559 1 93.25 489 LEU A CA 1
ATOM 3844 C C . LEU A 1 489 ? -4.27 -19.828 -1.812 1 93.25 489 LEU A C 1
ATOM 3846 O O . LEU A 1 489 ? -5.34 -20.438 -1.828 1 93.25 489 LEU A O 1
ATOM 3850 N N . PHE A 1 490 ? -3.303 -20.188 -1.082 1 93.62 490 PHE A N 1
ATOM 3851 C CA . PHE A 1 490 ? -3.309 -21.516 -0.453 1 93.62 490 PHE A CA 1
ATOM 3852 C C . PHE A 1 490 ? -4.121 -21.484 0.835 1 93.62 490 PHE A C 1
ATOM 3854 O O . PHE A 1 490 ? -4.715 -22.5 1.217 1 93.62 490 PHE A O 1
ATOM 3861 N N . ALA A 1 491 ? -4.152 -20.359 1.508 1 94.88 491 ALA A N 1
ATOM 3862 C CA . ALA A 1 491 ? -5.02 -20.234 2.674 1 94.88 491 ALA A CA 1
ATOM 3863 C C . ALA A 1 491 ? -6.492 -20.344 2.275 1 94.88 491 ALA A C 1
ATOM 3865 O O . ALA A 1 491 ? -7.262 -21.062 2.912 1 94.88 491 ALA A O 1
ATOM 3866 N N . LEU A 1 492 ? -6.871 -19.688 1.228 1 93.56 492 LEU A N 1
ATOM 3867 C CA . LEU A 1 492 ? -8.266 -19.703 0.796 1 93.56 492 LEU A CA 1
ATOM 3868 C C . LEU A 1 492 ? -8.641 -21.047 0.2 1 93.56 492 LEU A C 1
ATOM 3870 O O . LEU A 1 492 ? -9.781 -21.5 0.335 1 93.56 492 LEU A O 1
ATOM 3874 N N . MET A 1 493 ? -7.684 -21.656 -0.429 1 92.12 493 MET A N 1
ATOM 3875 C CA . MET A 1 493 ? -7.93 -23.016 -0.895 1 92.12 493 MET A CA 1
ATOM 3876 C C . MET A 1 493 ? -8.227 -23.953 0.277 1 92.12 493 MET A C 1
ATOM 3878 O O . MET A 1 493 ? -9.156 -24.75 0.218 1 92.12 493 MET A O 1
ATOM 3882 N N . GLY A 1 494 ? -7.465 -23.781 1.3 1 92.5 494 GLY A N 1
ATOM 3883 C CA . GLY A 1 494 ? -7.652 -24.609 2.473 1 92.5 494 GLY A CA 1
ATOM 3884 C C . GLY A 1 494 ? -8.969 -24.375 3.18 1 92.5 494 GLY A C 1
ATOM 3885 O O . GLY A 1 494 ? -9.523 -25.266 3.812 1 92.5 494 GLY A O 1
ATOM 3886 N N . SER A 1 495 ? -9.508 -23.203 3.023 1 92.06 495 SER A N 1
ATOM 3887 C CA . SER A 1 495 ? -10.75 -22.844 3.697 1 92.06 495 SER A CA 1
ATOM 3888 C C . SER A 1 495 ? -11.945 -23.531 3.051 1 92.06 495 SER A C 1
ATOM 3890 O O . SER A 1 495 ? -13.047 -23.531 3.611 1 92.06 495 SER A O 1
ATOM 3892 N N . LYS A 1 496 ? -11.742 -24.156 1.912 1 87.5 496 LYS A N 1
ATOM 3893 C CA . LYS A 1 496 ? -12.828 -24.812 1.193 1 87.5 496 LYS A CA 1
ATOM 3894 C C . LYS A 1 496 ? -12.789 -26.328 1.415 1 87.5 496 LYS A C 1
ATOM 3896 O O . LYS A 1 496 ? -13.695 -27.047 0.977 1 87.5 496 LYS A O 1
ATOM 3901 N N . ILE A 1 497 ? -11.805 -26.75 2.107 1 88.56 497 ILE A N 1
ATOM 3902 C CA . ILE A 1 497 ? -11.578 -28.188 2.164 1 88.56 497 ILE A CA 1
ATOM 3903 C C . ILE A 1 497 ? -12.016 -28.719 3.523 1 88.56 497 ILE A C 1
ATOM 3905 O O . ILE A 1 497 ? -11.656 -28.172 4.562 1 88.56 497 ILE A O 1
ATOM 3909 N N . GLY A 1 498 ? -12.82 -29.719 3.453 1 88 498 GLY A N 1
ATOM 3910 C CA . GLY A 1 498 ? -13.188 -30.469 4.652 1 88 498 GLY A CA 1
ATOM 3911 C C . GLY A 1 498 ? -12.352 -31.703 4.867 1 88 498 GLY A C 1
ATOM 3912 O O . GLY A 1 498 ? -12.227 -32.531 3.967 1 88 498 GLY A O 1
ATOM 3913 N N . ILE A 1 499 ? -11.805 -31.797 5.996 1 86.62 499 ILE A N 1
ATOM 3914 C CA . ILE A 1 499 ? -10.922 -32.906 6.301 1 86.62 499 ILE A CA 1
ATOM 3915 C C . ILE A 1 499 ? -11.719 -34.219 6.254 1 86.62 499 ILE A C 1
ATOM 3917 O O . ILE A 1 499 ? -11.211 -35.25 5.797 1 86.62 499 ILE A O 1
ATOM 3921 N N . LEU A 1 500 ? -12.961 -34.125 6.598 1 85.31 500 LEU A N 1
ATOM 3922 C CA . LEU A 1 500 ? -13.797 -35.312 6.613 1 85.31 500 LEU A CA 1
ATOM 3923 C C . LEU A 1 500 ? -14.195 -35.719 5.199 1 85.31 500 LEU A C 1
ATOM 3925 O O . LEU A 1 500 ? -14.406 -36.906 4.926 1 85.31 500 LEU A O 1
ATOM 3929 N N . SER A 1 501 ? -14.125 -34.781 4.391 1 82.69 501 SER A N 1
ATOM 3930 C CA . SER A 1 501 ? -14.484 -35.062 3.004 1 82.69 501 SER A CA 1
ATOM 3931 C C . SER A 1 501 ? -13.305 -35.656 2.232 1 82.69 501 SER A C 1
ATOM 3933 O O . SER A 1 501 ? -13.484 -36.531 1.398 1 82.69 501 SER A O 1
ATOM 3935 N N . ILE A 1 502 ? -12.141 -35.25 2.498 1 85.75 502 ILE A N 1
ATOM 3936 C CA . ILE A 1 502 ? -10.953 -35.688 1.784 1 85.75 502 ILE A CA 1
ATOM 3937 C C . ILE A 1 502 ? -10.523 -37.062 2.303 1 85.75 502 ILE A C 1
ATOM 3939 O O . ILE A 1 502 ? -10.156 -37.938 1.521 1 85.75 502 ILE A O 1
ATOM 3943 N N . PHE A 1 503 ? -10.664 -37.25 3.59 1 87.81 503 PHE A N 1
ATOM 3944 C CA . PHE A 1 503 ? -10.227 -38.5 4.168 1 87.81 503 PHE A CA 1
ATOM 3945 C C . PHE A 1 503 ? -11.414 -39.438 4.43 1 87.81 503 PHE A C 1
ATOM 3947 O O . PHE A 1 503 ? -11.422 -40.156 5.418 1 87.81 503 PHE A O 1
ATOM 3954 N N . SER A 1 504 ? -12.312 -39.281 3.564 1 88.94 504 SER A N 1
ATOM 3955 C CA . SER A 1 504 ? -13.461 -40.156 3.631 1 88.94 504 SER A CA 1
ATOM 3956 C C . SER A 1 504 ? -13.148 -41.531 3.002 1 88.94 504 SER A C 1
ATOM 3958 O O . SER A 1 504 ? -12.242 -41.625 2.174 1 88.94 504 SER A O 1
ATOM 3960 N N . LYS A 1 505 ? -13.891 -42.531 3.342 1 89.44 505 LYS A N 1
ATOM 3961 C CA . LYS A 1 505 ? -13.672 -43.875 2.873 1 89.44 505 LYS A CA 1
ATOM 3962 C C . LYS A 1 505 ? -14 -44.031 1.387 1 89.44 505 LYS A C 1
ATOM 3964 O O . LYS A 1 505 ? -13.43 -44.875 0.694 1 89.44 505 LYS A O 1
ATOM 3969 N N . ASP A 1 506 ? -14.805 -43.156 0.903 1 88.12 506 ASP A N 1
ATOM 3970 C CA . ASP A 1 506 ? -15.25 -43.25 -0.482 1 88.12 506 ASP A CA 1
ATOM 3971 C C . ASP A 1 506 ? -14.352 -42.438 -1.413 1 88.12 506 ASP A C 1
ATOM 3973 O O . ASP A 1 506 ? -14.234 -42.75 -2.6 1 88.12 506 ASP A O 1
ATOM 3977 N N . PHE A 1 507 ? -13.672 -41.531 -0.89 1 91.5 507 PHE A N 1
ATOM 3978 C CA . PHE A 1 507 ? -12.914 -40.625 -1.757 1 91.5 507 PHE A CA 1
ATOM 3979 C C . PHE A 1 507 ? -11.422 -40.875 -1.644 1 91.5 507 PHE A C 1
ATOM 3981 O O . PHE A 1 507 ? -10.734 -41.031 -2.654 1 91.5 507 PHE A O 1
ATOM 3988 N N . PHE A 1 508 ? -10.844 -41.062 -0.519 1 93.19 508 PHE A N 1
ATOM 3989 C CA . PHE A 1 508 ? -9.414 -41.062 -0.242 1 93.19 508 PHE A CA 1
ATOM 3990 C C . PHE A 1 508 ? -8.711 -42.219 -0.945 1 93.19 508 PHE A C 1
ATOM 3992 O O . PHE A 1 508 ? -7.723 -42 -1.647 1 93.19 508 PHE A O 1
ATOM 3999 N N . PRO A 1 509 ? -9.258 -43.438 -0.808 1 93.69 509 PRO A N 1
ATOM 4000 C CA . PRO A 1 509 ? -8.562 -44.531 -1.489 1 93.69 509 PRO A CA 1
ATOM 4001 C C . PRO A 1 509 ? -8.539 -44.375 -3.006 1 93.69 509 PRO A C 1
ATOM 4003 O O . PRO A 1 509 ? -7.551 -44.719 -3.656 1 93.69 509 PRO A O 1
ATOM 4006 N N . MET A 1 510 ? -9.602 -43.906 -3.525 1 94.25 510 MET A N 1
ATOM 4007 C CA . MET A 1 510 ? -9.664 -43.688 -4.965 1 94.25 510 MET A CA 1
ATOM 4008 C C . MET A 1 510 ? -8.688 -42.594 -5.391 1 94.25 510 MET A C 1
ATOM 4010 O O . MET A 1 510 ? -8.055 -42.719 -6.441 1 94.25 510 MET A O 1
ATOM 4014 N N . ALA A 1 511 ? -8.617 -41.594 -4.582 1 94.56 511 ALA A N 1
ATOM 4015 C CA . ALA A 1 511 ? -7.699 -40.5 -4.863 1 94.56 511 ALA A CA 1
ATOM 4016 C C . ALA A 1 511 ? -6.25 -40.969 -4.82 1 94.56 511 ALA A C 1
ATOM 4018 O O . ALA A 1 511 ? -5.43 -40.531 -5.641 1 94.56 511 ALA A O 1
ATOM 4019 N N . VAL A 1 512 ? -5.906 -41.812 -3.916 1 94.94 512 VAL A N 1
ATOM 4020 C CA . VAL A 1 512 ? -4.551 -42.344 -3.771 1 94.94 512 VAL A CA 1
ATOM 4021 C C . VAL A 1 512 ? -4.188 -43.188 -4.984 1 94.94 512 VAL A C 1
ATOM 4023 O O . VAL A 1 512 ? -3.074 -43.094 -5.504 1 94.94 512 VAL A O 1
ATOM 4026 N N . VAL A 1 513 ? -5.152 -43.938 -5.418 1 95.44 513 VAL A N 1
ATOM 4027 C CA . VAL A 1 513 ? -4.914 -44.781 -6.594 1 95.44 513 VAL A CA 1
ATOM 4028 C C . VAL A 1 513 ? -4.645 -43.875 -7.809 1 95.44 513 VAL A C 1
ATOM 4030 O O . VAL A 1 513 ? -3.719 -44.156 -8.578 1 95.44 513 VAL A O 1
ATOM 4033 N N . CYS A 1 514 ? -5.453 -42.906 -7.945 1 94.81 514 CYS A N 1
ATOM 4034 C CA . CYS A 1 514 ? -5.262 -42 -9.047 1 94.81 514 CYS A CA 1
ATOM 4035 C C . CYS A 1 514 ? -3.898 -41.312 -8.969 1 94.81 514 CYS A C 1
ATOM 4037 O O . CYS A 1 514 ? -3.203 -41.188 -9.977 1 94.81 514 CYS A O 1
ATOM 4039 N N . LEU A 1 515 ? -3.527 -40.875 -7.773 1 95.31 515 LEU A N 1
ATOM 4040 C CA . LEU A 1 515 ? -2.273 -40.188 -7.547 1 95.31 515 LEU A CA 1
ATOM 4041 C C . LEU A 1 515 ? -1.079 -41.062 -7.863 1 95.31 515 LEU A C 1
ATOM 4043 O O . LEU A 1 515 ? -0.18 -40.688 -8.609 1 95.31 515 LEU A O 1
ATOM 4047 N N . VAL A 1 516 ? -1.073 -42.281 -7.383 1 95.25 516 VAL A N 1
ATOM 4048 C CA . VAL A 1 516 ? 0.061 -43.188 -7.52 1 95.25 516 VAL A CA 1
ATOM 4049 C C . VAL A 1 516 ? 0.168 -43.656 -8.969 1 95.25 516 VAL A C 1
ATOM 4051 O O . VAL A 1 516 ? 1.25 -43.625 -9.562 1 95.25 516 VAL A O 1
ATOM 4054 N N . CYS A 1 517 ? -0.967 -44 -9.555 1 95.88 517 CYS A N 1
ATOM 4055 C CA . CYS A 1 517 ? -0.952 -44.562 -10.906 1 95.88 517 CYS A CA 1
ATOM 4056 C C . CYS A 1 517 ? -0.605 -43.469 -11.93 1 95.88 517 CYS A C 1
ATOM 4058 O O . CYS A 1 517 ? 0.199 -43.719 -12.828 1 95.88 517 CYS A O 1
ATOM 4060 N N . SER A 1 518 ? -1.223 -42.406 -11.836 1 95.44 518 SER A N 1
ATOM 4061 C CA . SER A 1 518 ? -0.937 -41.344 -12.789 1 95.44 518 SER A CA 1
ATOM 4062 C C . SER A 1 518 ? 0.499 -40.844 -12.648 1 95.44 518 SER A C 1
ATOM 4064 O O . SER A 1 518 ? 1.157 -40.562 -13.648 1 95.44 518 SER A O 1
ATOM 4066 N N . THR A 1 519 ? 1.015 -40.75 -11.406 1 95.06 519 THR A N 1
ATOM 4067 C CA . THR A 1 519 ? 2.389 -40.312 -11.188 1 95.06 519 THR A CA 1
ATOM 4068 C C . THR A 1 519 ? 3.377 -41.344 -11.711 1 95.06 519 THR A C 1
ATOM 4070 O O . THR A 1 519 ? 4.441 -41 -12.219 1 95.06 519 THR A O 1
ATOM 4073 N N . ALA A 1 520 ? 2.998 -42.594 -11.609 1 96 520 ALA A N 1
ATOM 4074 C CA . ALA A 1 520 ? 3.844 -43.656 -12.156 1 96 520 ALA A CA 1
ATOM 4075 C C . ALA A 1 520 ? 3.996 -43.5 -13.664 1 96 520 ALA A C 1
ATOM 4077 O O . ALA A 1 520 ? 5.094 -43.688 -14.203 1 96 520 ALA A O 1
ATOM 4078 N N . VAL A 1 521 ? 2.93 -43.219 -14.266 1 96.94 521 VAL A N 1
ATOM 4079 C CA . VAL A 1 521 ? 2.965 -43.031 -15.711 1 96.94 521 VAL A CA 1
ATOM 4080 C C . VAL A 1 521 ? 3.857 -41.812 -16.047 1 96.94 521 VAL A C 1
ATOM 4082 O O . VAL A 1 521 ? 4.66 -41.906 -16.984 1 96.94 521 VAL A O 1
ATOM 4085 N N . ARG A 1 522 ? 3.754 -40.781 -15.312 1 96.19 522 ARG A N 1
ATOM 4086 C CA . ARG A 1 522 ? 4.578 -39.594 -15.562 1 96.19 522 ARG A CA 1
ATOM 4087 C C . ARG A 1 522 ? 6.062 -39.938 -15.406 1 96.19 522 ARG A C 1
ATOM 4089 O O . ARG A 1 522 ? 6.879 -39.531 -16.234 1 96.19 522 ARG A O 1
ATOM 4096 N N . LEU A 1 523 ? 6.387 -40.625 -14.344 1 95.31 523 LEU A N 1
ATOM 4097 C CA . LEU A 1 523 ? 7.781 -40.969 -14.078 1 95.31 523 LEU A CA 1
ATOM 4098 C C . LEU A 1 523 ? 8.352 -41.812 -15.211 1 95.31 523 LEU A C 1
ATOM 4100 O O . LEU A 1 523 ? 9.484 -41.594 -15.641 1 95.31 523 LEU A O 1
ATOM 4104 N N . LEU A 1 524 ? 7.539 -42.688 -15.695 1 95.75 524 LEU A N 1
ATOM 4105 C CA . LEU A 1 524 ? 7.977 -43.562 -16.766 1 95.75 524 LEU A CA 1
ATOM 4106 C C . LEU A 1 524 ? 8.195 -42.75 -18.062 1 95.75 524 LEU A C 1
ATOM 4108 O O . LEU A 1 524 ? 9.219 -42.906 -18.719 1 95.75 524 LEU A O 1
ATOM 4112 N N . VAL A 1 525 ? 7.277 -41.969 -18.359 1 96.31 525 VAL A N 1
ATOM 4113 C CA . VAL A 1 525 ? 7.348 -41.219 -19.594 1 96.31 525 VAL A CA 1
ATOM 4114 C C . VAL A 1 525 ? 8.469 -40.188 -19.516 1 96.31 525 VAL A C 1
ATOM 4116 O O . VAL A 1 525 ? 9.164 -39.938 -20.5 1 96.31 525 VAL A O 1
ATOM 4119 N N . THR A 1 526 ? 8.617 -39.531 -18.344 1 94.94 526 THR A N 1
ATOM 4120 C CA . THR A 1 526 ? 9.703 -38.594 -18.141 1 94.94 526 THR A CA 1
ATOM 4121 C C . THR A 1 526 ? 11.062 -39.281 -18.344 1 94.94 526 THR A C 1
ATOM 4123 O O . THR A 1 526 ? 11.969 -38.688 -18.953 1 94.94 526 THR A O 1
ATOM 4126 N N . PHE A 1 527 ? 11.164 -40.469 -17.828 1 94.12 527 PHE A N 1
ATOM 4127 C CA . PHE A 1 527 ? 12.406 -41.219 -17.969 1 94.12 527 PHE A CA 1
ATOM 4128 C C . PHE A 1 527 ? 12.695 -41.531 -19.438 1 94.12 527 PHE A C 1
ATOM 4130 O O . PHE A 1 527 ? 13.82 -41.344 -19.906 1 94.12 527 PHE A O 1
ATOM 4137 N N . VAL A 1 528 ? 11.703 -41.875 -20.156 1 92.94 528 VAL A N 1
ATOM 4138 C CA . VAL A 1 528 ? 11.852 -42.25 -21.562 1 92.94 528 VAL A CA 1
ATOM 4139 C C . VAL A 1 528 ? 12.172 -41 -22.391 1 92.94 528 VAL A C 1
ATOM 4141 O O . VAL A 1 528 ? 12.945 -41.062 -23.344 1 92.94 528 VAL A O 1
ATOM 4144 N N . ALA A 1 529 ? 11.617 -39.938 -22.062 1 90.94 529 ALA A N 1
ATOM 4145 C CA . ALA A 1 529 ? 11.812 -38.688 -22.797 1 90.94 529 ALA A CA 1
ATOM 4146 C C . ALA A 1 529 ? 13.25 -38.219 -22.703 1 90.94 529 ALA A C 1
ATOM 4148 O O . ALA A 1 529 ? 13.719 -37.438 -23.547 1 90.94 529 ALA A O 1
ATOM 4149 N N . GLN A 1 530 ? 14 -38.75 -21.703 1 89.38 530 GLN A N 1
ATOM 4150 C CA . GLN A 1 530 ? 15.367 -38.312 -21.469 1 89.38 530 GLN A CA 1
ATOM 4151 C C . GLN A 1 530 ? 16.375 -39.281 -22.078 1 89.38 530 GLN A C 1
ATOM 4153 O O . GLN A 1 530 ? 17.578 -39 -22.062 1 89.38 530 GLN A O 1
ATOM 4158 N N . LEU A 1 531 ? 16.156 -40.531 -22.562 1 86.56 531 LEU A N 1
ATOM 4159 C CA . LEU A 1 531 ? 17.062 -41.562 -23.031 1 86.56 531 LEU A CA 1
ATOM 4160 C C . LEU A 1 531 ? 17.953 -41.062 -24.156 1 86.56 531 LEU A C 1
ATOM 4162 O O . LEU A 1 531 ? 19.094 -41.5 -24.281 1 86.56 531 LEU A O 1
ATOM 4166 N N . GLY A 1 532 ? 17.969 -39.812 -24.688 1 77.12 532 GLY A N 1
ATOM 4167 C CA . GLY A 1 532 ? 18.781 -39.219 -25.75 1 77.12 532 GLY A CA 1
ATOM 4168 C C . GLY A 1 532 ? 19.406 -37.906 -25.359 1 77.12 532 GLY A C 1
ATOM 4169 O O . GLY A 1 532 ? 20.094 -37.281 -26.172 1 77.12 532 GLY A O 1
ATOM 4170 N N . ALA A 1 533 ? 19.344 -37.656 -24.141 1 78.5 533 ALA A N 1
ATOM 4171 C CA . ALA A 1 533 ? 19.781 -36.312 -23.75 1 78.5 533 ALA A CA 1
ATOM 4172 C C . ALA A 1 533 ? 21.219 -36.344 -23.219 1 78.5 533 ALA A C 1
ATOM 4174 O O . ALA A 1 533 ? 21.766 -35.312 -22.859 1 78.5 533 ALA A O 1
ATOM 4175 N N . GLY A 1 534 ? 22 -37.438 -23.172 1 80.25 534 GLY A N 1
ATOM 4176 C CA . GLY A 1 534 ? 23.375 -37.5 -22.734 1 80.25 534 GLY A CA 1
ATOM 4177 C C . GLY A 1 534 ? 23.547 -37.344 -21.234 1 80.25 534 GLY A C 1
ATOM 4178 O O . GLY A 1 534 ? 24.531 -36.781 -20.781 1 80.25 534 GLY A O 1
ATOM 4179 N N . MET A 1 535 ? 22.484 -37.719 -20.5 1 88 535 MET A N 1
ATOM 4180 C CA . MET A 1 535 ? 22.547 -37.625 -19.047 1 88 535 MET A CA 1
ATOM 4181 C C . MET A 1 535 ? 22.75 -39 -18.422 1 88 535 MET A C 1
ATOM 4183 O O . MET A 1 535 ? 22.484 -40.031 -19.062 1 88 535 MET A O 1
ATOM 4187 N N . THR A 1 536 ? 23.328 -39.031 -17.234 1 89.06 536 THR A N 1
ATOM 4188 C CA . THR A 1 536 ? 23.531 -40.25 -16.5 1 89.06 536 THR A CA 1
ATOM 4189 C C . THR A 1 536 ? 22.219 -40.781 -15.922 1 89.06 536 THR A C 1
ATOM 4191 O O . THR A 1 536 ? 21.219 -40.031 -15.867 1 89.06 536 THR A O 1
ATOM 4194 N N . PHE A 1 537 ? 22.234 -42.031 -15.586 1 91.38 537 PHE A N 1
ATOM 4195 C CA . PHE A 1 537 ? 21.031 -42.656 -15.031 1 91.38 537 PHE A CA 1
ATOM 4196 C C . PHE A 1 537 ? 20.594 -41.938 -13.758 1 91.38 537 PHE A C 1
ATOM 4198 O O . PHE A 1 537 ? 19.391 -41.719 -13.562 1 91.38 537 PHE A O 1
ATOM 4205 N N . LYS A 1 538 ? 21.469 -41.531 -12.961 1 91.31 538 LYS A N 1
ATOM 4206 C CA . LYS A 1 538 ? 21.141 -40.844 -11.711 1 91.31 538 LYS A CA 1
ATOM 4207 C C . LYS A 1 538 ? 20.609 -39.469 -11.969 1 91.31 538 LYS A C 1
ATOM 4209 O O . LYS A 1 538 ? 19.703 -39 -11.273 1 91.31 538 LYS A O 1
ATOM 4214 N N . GLU A 1 539 ? 21.141 -38.875 -12.93 1 91.62 539 GLU A N 1
ATOM 4215 C CA . GLU A 1 539 ? 20.656 -37.531 -13.297 1 91.62 539 GLU A CA 1
ATOM 4216 C C . GLU A 1 539 ? 19.234 -37.594 -13.852 1 91.62 539 GLU A C 1
ATOM 4218 O O . GLU A 1 539 ? 18.422 -36.719 -13.562 1 91.62 539 GLU A O 1
ATOM 4223 N N . LYS A 1 540 ? 19.016 -38.656 -14.609 1 92.44 540 LYS A N 1
ATOM 4224 C CA . LYS A 1 540 ? 17.688 -38.844 -15.164 1 92.44 540 LYS A CA 1
ATOM 4225 C C . LYS A 1 540 ? 16.656 -39.094 -14.055 1 92.44 540 LYS A C 1
ATOM 4227 O O . LYS A 1 540 ? 15.531 -38.594 -14.125 1 92.44 540 LYS A O 1
ATOM 4232 N N . LEU A 1 541 ? 17.062 -39.812 -13.055 1 92.25 541 LEU A N 1
ATOM 4233 C CA . LEU A 1 541 ? 16.172 -40.062 -11.922 1 92.25 541 LEU A CA 1
ATOM 4234 C C . LEU A 1 541 ? 15.922 -38.781 -11.125 1 92.25 541 LEU A C 1
ATOM 4236 O O . LEU A 1 541 ? 14.836 -38.594 -10.578 1 92.25 541 LEU A O 1
ATOM 4240 N N . LEU A 1 542 ? 16.891 -38 -11.07 1 91.62 542 LEU A N 1
ATOM 4241 C CA . LEU A 1 542 ? 16.734 -36.719 -10.375 1 91.62 542 LEU A CA 1
ATOM 4242 C C . LEU A 1 542 ? 15.711 -35.844 -11.078 1 91.62 542 LEU A C 1
ATOM 4244 O O . LEU A 1 542 ? 14.867 -35.219 -10.422 1 91.62 542 LEU A O 1
ATOM 4248 N N . VAL A 1 543 ? 15.734 -35.844 -12.367 1 91.62 543 VAL A N 1
ATOM 4249 C CA . VAL A 1 543 ? 14.766 -35.062 -13.141 1 91.62 543 VAL A CA 1
ATOM 4250 C C . VAL A 1 543 ? 13.367 -35.656 -12.953 1 91.62 543 VAL A C 1
ATOM 4252 O O . VAL A 1 543 ? 12.391 -34.906 -12.828 1 91.62 543 VAL A O 1
ATOM 4255 N N . CYS A 1 544 ? 13.312 -36.938 -12.922 1 92.81 544 CYS A N 1
ATOM 4256 C CA . CYS A 1 544 ? 12.031 -37.594 -12.719 1 92.81 544 CYS A CA 1
ATOM 4257 C C . CYS A 1 544 ? 11.43 -37.219 -11.367 1 92.81 544 CYS A C 1
ATOM 4259 O O . CYS A 1 544 ? 10.242 -36.906 -11.273 1 92.81 544 CYS A O 1
ATOM 4261 N N . ALA A 1 545 ? 12.188 -37.219 -10.391 1 89.44 545 ALA A N 1
ATOM 4262 C CA . ALA A 1 545 ? 11.711 -36.906 -9.039 1 89.44 545 ALA A CA 1
ATOM 4263 C C . ALA A 1 545 ? 11.406 -35.438 -8.891 1 89.44 545 ALA A C 1
ATOM 4265 O O . ALA A 1 545 ? 10.367 -35.062 -8.344 1 89.44 545 ALA A O 1
ATOM 4266 N N . GLY A 1 546 ? 12.227 -34.594 -9.406 1 88.5 546 GLY A N 1
ATOM 4267 C CA . GLY A 1 546 ? 12.055 -33.156 -9.273 1 88.5 546 GLY A CA 1
ATOM 4268 C C . GLY A 1 546 ? 10.938 -32.625 -10.141 1 88.5 546 GLY A C 1
ATOM 4269 O O . GLY A 1 546 ? 10.297 -31.625 -9.781 1 88.5 546 GLY A O 1
ATOM 4270 N N . TYR A 1 547 ? 10.703 -33.25 -11.266 1 90.88 547 TYR A N 1
ATOM 4271 C CA . TYR A 1 547 ? 9.719 -32.781 -12.234 1 90.88 547 TYR A CA 1
ATOM 4272 C C . TYR A 1 547 ? 8.352 -33.375 -11.977 1 90.88 547 TYR A C 1
ATOM 4274 O O . TYR A 1 547 ? 7.625 -33.719 -12.914 1 90.88 547 TYR A O 1
ATOM 4282 N N . SER A 1 548 ? 8.016 -33.594 -10.703 1 92.25 548 SER A N 1
ATOM 4283 C CA . SER A 1 548 ? 6.73 -34.156 -10.297 1 92.25 548 SER A CA 1
ATOM 4284 C C . SER A 1 548 ? 6.016 -33.25 -9.312 1 92.25 548 SER A C 1
ATOM 4286 O O . SER A 1 548 ? 4.957 -33.594 -8.789 1 92.25 548 SER A O 1
ATOM 4288 N N . GLY A 1 549 ? 6.582 -32.094 -9.07 1 91.19 549 GLY A N 1
ATOM 4289 C CA . GLY A 1 549 ? 6.004 -31.188 -8.102 1 91.19 549 GLY A CA 1
ATOM 4290 C C . GLY A 1 549 ? 4.75 -30.5 -8.594 1 91.19 549 GLY A C 1
ATOM 4291 O O . GLY A 1 549 ? 4.723 -29.984 -9.711 1 91.19 549 GLY A O 1
ATOM 4292 N N . LYS A 1 550 ? 3.646 -30.641 -7.797 1 91.62 550 LYS A N 1
ATOM 4293 C CA . LYS A 1 550 ? 2.352 -30.047 -8.125 1 91.62 550 LYS A CA 1
ATOM 4294 C C . LYS A 1 550 ? 1.897 -29.078 -7.043 1 91.62 550 LYS A C 1
ATOM 4296 O O . LYS A 1 550 ? 1.963 -29.391 -5.855 1 91.62 550 LYS A O 1
ATOM 4301 N N . ALA A 1 551 ? 1.44 -27.781 -7.445 1 90.56 551 ALA A N 1
ATOM 4302 C CA . ALA A 1 551 ? 1.03 -26.906 -6.355 1 90.56 551 ALA A CA 1
ATOM 4303 C C . ALA A 1 551 ? 0.179 -25.75 -6.879 1 90.56 551 ALA A C 1
ATOM 4305 O O . ALA A 1 551 ? -1.052 -25.797 -6.824 1 90.56 551 ALA A O 1
ATOM 4306 N N . SER A 1 552 ? 0.69 -24.781 -7.613 1 88.19 552 SER A N 1
ATOM 4307 C CA . SER A 1 552 ? 0.101 -23.469 -7.859 1 88.19 552 SER A CA 1
ATOM 4308 C C . SER A 1 552 ? -1.1 -23.578 -8.789 1 88.19 552 SER A C 1
ATOM 4310 O O . SER A 1 552 ? -2.16 -23.016 -8.508 1 88.19 552 SER A O 1
ATOM 4312 N N . ALA A 1 553 ? -0.961 -24.344 -9.875 1 90.56 553 ALA A N 1
ATOM 4313 C CA . ALA A 1 553 ? -2.062 -24.484 -10.828 1 90.56 553 ALA A CA 1
ATOM 4314 C C . ALA A 1 553 ? -3.232 -25.234 -10.203 1 90.56 553 ALA A C 1
ATOM 4316 O O . ALA A 1 553 ? -4.395 -24.906 -10.453 1 90.56 553 ALA A O 1
ATOM 4317 N N . GLN A 1 554 ? -2.918 -26.25 -9.43 1 93.62 554 GLN A N 1
ATOM 4318 C CA . GLN A 1 554 ? -3.955 -27.016 -8.75 1 93.62 554 GLN A CA 1
ATOM 4319 C C . GLN A 1 554 ? -4.723 -26.141 -7.762 1 93.62 554 GLN A C 1
ATOM 4321 O O . GLN A 1 554 ? -5.949 -26.234 -7.66 1 93.62 554 GLN A O 1
ATOM 4326 N N . ALA A 1 555 ? -3.984 -25.297 -7.098 1 90.56 555 ALA A N 1
ATOM 4327 C CA . ALA A 1 555 ? -4.602 -24.438 -6.086 1 90.56 555 ALA A CA 1
ATOM 4328 C C . ALA A 1 555 ? -5.512 -23.391 -6.73 1 90.56 555 ALA A C 1
ATOM 4330 O O . ALA A 1 555 ? -6.551 -23.031 -6.168 1 90.56 555 ALA A O 1
ATOM 4331 N N . SER A 1 556 ? -5.195 -22.953 -7.82 1 90.5 556 SER A N 1
ATOM 4332 C CA . SER A 1 556 ? -5.961 -21.891 -8.477 1 90.5 556 SER A CA 1
ATOM 4333 C C . SER A 1 556 ? -7.102 -22.469 -9.305 1 90.5 556 SER A C 1
ATOM 4335 O O . SER A 1 556 ? -8.273 -22.172 -9.055 1 90.5 556 SER A O 1
ATOM 4337 N N . LEU A 1 557 ? -6.777 -23.453 -10.203 1 92 557 LEU A N 1
ATOM 4338 C CA . LEU A 1 557 ? -7.746 -23.969 -11.164 1 92 557 LEU A CA 1
ATOM 4339 C C . LEU A 1 557 ? -8.695 -24.969 -10.492 1 92 557 LEU A C 1
ATOM 4341 O O . LEU A 1 557 ? -9.867 -25.047 -10.852 1 92 557 LEU A O 1
ATOM 4345 N N . GLY A 1 558 ? -8.164 -25.703 -9.578 1 91.06 558 GLY A N 1
ATOM 4346 C CA . GLY A 1 558 ? -9.016 -26.625 -8.859 1 91.06 558 GLY A CA 1
ATOM 4347 C C . GLY A 1 558 ? -10.125 -25.938 -8.078 1 91.06 558 GLY A C 1
ATOM 4348 O O . GLY A 1 558 ? -11.266 -26.406 -8.055 1 91.06 558 GLY A O 1
ATOM 4349 N N . ALA A 1 559 ? -9.766 -24.875 -7.484 1 88.44 559 ALA A N 1
ATOM 4350 C CA . ALA A 1 559 ? -10.742 -24.125 -6.699 1 88.44 559 ALA A CA 1
ATOM 4351 C C . ALA A 1 559 ? -11.68 -23.328 -7.602 1 88.44 559 ALA A C 1
ATOM 4353 O O . ALA A 1 559 ? -12.836 -23.094 -7.246 1 88.44 559 ALA A O 1
ATOM 4354 N N . LEU A 1 560 ? -11.195 -23 -8.672 1 87.06 560 LEU A N 1
ATOM 4355 C CA . LEU A 1 560 ? -11.953 -22.156 -9.586 1 87.06 560 LEU A CA 1
ATOM 4356 C C . LEU A 1 560 ? -13.164 -22.906 -10.141 1 87.06 560 LEU A C 1
ATOM 4358 O O . LEU A 1 560 ? -14.266 -22.359 -10.211 1 87.06 560 LEU A O 1
ATOM 4362 N N . ALA A 1 561 ? -13.039 -24.172 -10.453 1 86.44 561 ALA A N 1
ATOM 4363 C CA . ALA A 1 561 ? -14.141 -24.984 -10.969 1 86.44 561 ALA A CA 1
ATOM 4364 C C . ALA A 1 561 ? -15.266 -25.094 -9.938 1 86.44 561 ALA A C 1
ATOM 4366 O O . ALA A 1 561 ? -16.438 -24.922 -10.281 1 86.44 561 ALA A O 1
ATOM 4367 N N . ALA A 1 562 ? -14.859 -25.281 -8.758 1 88.94 562 ALA A N 1
ATOM 4368 C CA . ALA A 1 562 ? -15.844 -25.391 -7.688 1 88.94 562 ALA A CA 1
ATOM 4369 C C . ALA A 1 562 ? -16.547 -24.062 -7.438 1 88.94 562 ALA A C 1
ATOM 4371 O O . ALA A 1 562 ? -17.75 -24.031 -7.18 1 88.94 562 ALA A O 1
ATOM 4372 N N . THR A 1 563 ? -15.844 -23.016 -7.57 1 86.75 563 THR A N 1
ATOM 4373 C CA . THR A 1 563 ? -16.422 -21.703 -7.328 1 86.75 563 THR A CA 1
ATOM 4374 C C . THR A 1 563 ? -17.391 -21.328 -8.438 1 86.75 563 THR A C 1
ATOM 4376 O O . THR A 1 563 ? -18.422 -20.688 -8.18 1 86.75 563 THR A O 1
ATOM 4379 N N . LEU A 1 564 ? -17.141 -21.734 -9.594 1 85.25 564 LEU A N 1
ATOM 4380 C CA . LEU A 1 564 ? -18.016 -21.422 -10.719 1 85.25 564 LEU A CA 1
ATOM 4381 C C . LEU A 1 564 ? -19.344 -22.156 -10.594 1 85.25 564 LEU A C 1
ATOM 4383 O O . LEU A 1 564 ? -20.391 -21.594 -10.883 1 85.25 564 LEU A O 1
ATOM 4387 N N . VAL A 1 565 ? -19.297 -23.359 -10.078 1 88.88 565 VAL A N 1
ATOM 4388 C CA . VAL A 1 565 ? -20.516 -24.109 -9.859 1 88.88 565 VAL A CA 1
ATOM 4389 C C . VAL A 1 565 ? -21.297 -23.5 -8.695 1 88.88 565 VAL A C 1
ATOM 4391 O O . VAL A 1 565 ? -22.531 -23.406 -8.75 1 88.88 565 VAL A O 1
ATOM 4394 N N . ALA A 1 566 ? -20.594 -23.094 -7.715 1 86.81 566 ALA A N 1
ATOM 4395 C CA . ALA A 1 566 ? -21.219 -22.469 -6.555 1 86.81 566 ALA A CA 1
ATOM 4396 C C . ALA A 1 566 ? -21.922 -21.156 -6.941 1 86.81 566 ALA A C 1
ATOM 4398 O O . ALA A 1 566 ? -22.969 -20.828 -6.398 1 86.81 566 ALA A O 1
ATOM 4399 N N . ASP A 1 567 ? -21.312 -20.516 -7.828 1 83.06 567 ASP A N 1
ATOM 4400 C CA . ASP A 1 567 ? -21.906 -19.281 -8.328 1 83.06 567 ASP A CA 1
ATOM 4401 C C . ASP A 1 567 ? -23.219 -19.547 -9.047 1 83.06 567 ASP A C 1
ATOM 4403 O O . ASP A 1 567 ? -24.156 -18.766 -8.953 1 83.06 567 ASP A O 1
ATOM 4407 N N . GLU A 1 568 ? -23.328 -20.656 -9.68 1 84.62 568 GLU A N 1
ATOM 4408 C CA . GLU A 1 568 ? -24.562 -21.062 -10.344 1 84.62 568 GLU A CA 1
ATOM 4409 C C . GLU A 1 568 ? -25.641 -21.391 -9.336 1 84.62 568 GLU A C 1
ATOM 4411 O O . GLU A 1 568 ? -26.828 -21.125 -9.57 1 84.62 568 GLU A O 1
ATOM 4416 N N . PHE A 1 569 ? -25.25 -21.906 -8.25 1 85.81 569 PHE A N 1
ATOM 4417 C CA . PHE A 1 569 ? -26.172 -22.219 -7.172 1 85.81 569 PHE A CA 1
ATOM 4418 C C . PHE A 1 569 ? -26.75 -20.953 -6.555 1 85.81 569 PHE A C 1
ATOM 4420 O O . PHE A 1 569 ? -27.922 -20.891 -6.207 1 85.81 569 PHE A O 1
ATOM 4427 N N . GLU A 1 570 ? -25.938 -19.953 -6.453 1 79.44 570 GLU A N 1
ATOM 4428 C CA . GLU A 1 570 ? -26.344 -18.703 -5.82 1 79.44 570 GLU A CA 1
ATOM 4429 C C . GLU A 1 570 ? -27.281 -17.906 -6.727 1 79.44 570 GLU A C 1
ATOM 4431 O O . GLU A 1 570 ? -28.094 -17.109 -6.242 1 79.44 570 GLU A O 1
ATOM 4436 N N . LYS A 1 571 ? -27.25 -18.109 -7.961 1 78.25 571 LYS A N 1
ATOM 4437 C CA . LYS A 1 571 ? -28.078 -17.375 -8.914 1 78.25 571 LYS A CA 1
ATOM 4438 C C . LYS A 1 571 ? -29.484 -17.984 -8.984 1 78.25 571 LYS A C 1
ATOM 4440 O O . LYS A 1 571 ? -30.391 -17.391 -9.586 1 78.25 571 LYS A O 1
ATOM 4445 N N . LEU A 1 572 ? -29.562 -19.062 -8.242 1 84.88 572 LEU A N 1
ATOM 4446 C CA . LEU A 1 572 ? -30.891 -19.672 -8.203 1 84.88 572 LEU A CA 1
ATOM 4447 C C . LEU A 1 572 ? -31.859 -18.828 -7.391 1 84.88 572 LEU A C 1
ATOM 4449 O O . LEU A 1 572 ? -31.469 -18.203 -6.41 1 84.88 572 LEU A O 1
ATOM 4453 N N . THR A 1 573 ? -33.031 -18.625 -7.891 1 77.75 573 THR A N 1
ATOM 4454 C CA . THR A 1 573 ? -34.062 -17.875 -7.191 1 77.75 573 THR A CA 1
ATOM 4455 C C . THR A 1 573 ? -34.375 -18.531 -5.844 1 77.75 573 THR A C 1
ATOM 4457 O O . THR A 1 573 ? -34.25 -19.734 -5.688 1 77.75 573 THR A O 1
ATOM 4460 N N . PRO A 1 574 ? -34.594 -17.641 -4.855 1 79.75 574 PRO A N 1
ATOM 4461 C CA . PRO A 1 574 ? -34.938 -18.188 -3.545 1 79.75 574 PRO A CA 1
ATOM 4462 C C . PRO A 1 574 ? -36.125 -19.141 -3.602 1 79.75 574 PRO A C 1
ATOM 4464 O O . PRO A 1 574 ? -37.188 -18.797 -4.16 1 79.75 574 PRO A O 1
ATOM 4467 N N . GLY A 1 575 ? -35.969 -20.438 -3.318 1 78.38 575 GLY A N 1
ATOM 4468 C CA . GLY A 1 575 ? -37.062 -21.422 -3.307 1 78.38 575 GLY A CA 1
ATOM 4469 C C . GLY A 1 575 ? -36.938 -22.453 -4.418 1 78.38 575 GLY A C 1
ATOM 4470 O O . GLY A 1 575 ? -37.625 -23.469 -4.402 1 78.38 575 GLY A O 1
ATOM 4471 N N . GLU A 1 576 ? -36.125 -22.125 -5.426 1 83.06 576 GLU A N 1
ATOM 4472 C CA . GLU A 1 576 ? -35.969 -23.062 -6.535 1 83.06 576 GLU A CA 1
ATOM 4473 C C . GLU A 1 576 ? -35.031 -24.219 -6.148 1 83.06 576 GLU A C 1
ATOM 4475 O O . GLU A 1 576 ? -33.938 -24.016 -5.621 1 83.06 576 GLU A O 1
ATOM 4480 N N . LEU A 1 577 ? -35.594 -25.375 -6.199 1 84.94 577 LEU A N 1
ATOM 4481 C CA . LEU A 1 577 ? -34.781 -26.562 -5.906 1 84.94 577 LEU A CA 1
ATOM 4482 C C . LEU A 1 577 ? -33.75 -26.797 -6.996 1 84.94 577 LEU A C 1
ATOM 4484 O O . LEU A 1 577 ? -34.031 -26.641 -8.18 1 84.94 577 LEU A O 1
ATOM 4488 N N . PRO A 1 578 ? -32.562 -27.031 -6.637 1 86.56 578 PRO A N 1
ATOM 4489 C CA . PRO A 1 578 ? -31.5 -27.281 -7.625 1 86.56 578 PRO A CA 1
ATOM 4490 C C . PRO A 1 578 ? -31.781 -28.516 -8.484 1 86.56 578 PRO A C 1
ATOM 4492 O O . PRO A 1 578 ? -32.344 -29.5 -7.988 1 86.56 578 PRO A O 1
ATOM 4495 N N . SER A 1 579 ? -31.594 -28.469 -9.766 1 88.94 579 SER A N 1
ATOM 4496 C CA . SER A 1 579 ? -31.766 -29.578 -10.695 1 88.94 579 SER A CA 1
ATOM 4497 C C . SER A 1 579 ? -30.797 -30.719 -10.383 1 88.94 579 SER A C 1
ATOM 4499 O O . SER A 1 579 ? -29.766 -30.5 -9.742 1 88.94 579 SER A O 1
ATOM 4501 N N . ALA A 1 580 ? -31.125 -31.906 -10.703 1 88.81 580 ALA A N 1
ATOM 4502 C CA . ALA A 1 580 ? -30.281 -33.094 -10.5 1 88.81 580 ALA A CA 1
ATOM 4503 C C . ALA A 1 580 ? -28.938 -32.906 -11.211 1 88.81 580 ALA A C 1
ATOM 4505 O O . ALA A 1 580 ? -27.906 -33.344 -10.711 1 88.81 580 ALA A O 1
ATOM 4506 N N . GLU A 1 581 ? -28.953 -32.281 -12.32 1 86.5 581 GLU A N 1
ATOM 4507 C CA . GLU A 1 581 ? -27.719 -32.031 -13.086 1 86.5 581 GLU A CA 1
ATOM 4508 C C . GLU A 1 581 ? -26.797 -31.094 -12.344 1 86.5 581 GLU A C 1
ATOM 4510 O O . GLU A 1 581 ? -25.578 -31.281 -12.328 1 86.5 581 GLU A O 1
ATOM 4515 N N . LEU A 1 582 ? -27.359 -30.141 -11.727 1 89.31 582 LEU A N 1
ATOM 4516 C CA . LEU A 1 582 ? -26.562 -29.172 -10.992 1 89.31 582 LEU A CA 1
ATOM 4517 C C . LEU A 1 582 ? -25.953 -29.797 -9.742 1 89.31 582 LEU A C 1
ATOM 4519 O O . LEU A 1 582 ? -24.812 -29.484 -9.383 1 89.31 582 LEU A O 1
ATOM 4523 N N . LEU A 1 583 ? -26.688 -30.656 -9.156 1 90.81 583 LEU A N 1
ATOM 4524 C CA . LEU A 1 583 ? -26.172 -31.344 -7.984 1 90.81 583 LEU A CA 1
ATOM 4525 C C . LEU A 1 583 ? -25.016 -32.281 -8.352 1 90.81 583 LEU A C 1
ATOM 4527 O O . LEU A 1 583 ? -24.047 -32.375 -7.613 1 90.81 583 LEU A O 1
ATOM 4531 N N . LYS A 1 584 ? -25.156 -32.906 -9.484 1 90.44 584 LYS A N 1
ATOM 4532 C CA . LYS A 1 584 ? -24.078 -33.75 -9.969 1 90.44 584 LYS A CA 1
ATOM 4533 C C . LYS A 1 584 ? -22.844 -32.938 -10.305 1 90.44 584 LYS A C 1
ATOM 4535 O O . LYS A 1 584 ? -21.719 -33.344 -10 1 90.44 584 LYS A O 1
ATOM 4540 N N . ARG A 1 585 ? -23.047 -31.844 -10.891 1 90.56 585 ARG A N 1
ATOM 4541 C CA . ARG A 1 585 ? -21.938 -30.969 -11.242 1 90.56 585 ARG A CA 1
ATOM 4542 C C . ARG A 1 585 ? -21.219 -30.453 -9.992 1 90.56 585 ARG A C 1
ATOM 4544 O O . ARG A 1 585 ? -20 -30.281 -9.992 1 90.56 585 ARG A O 1
ATOM 4551 N N . LYS A 1 586 ? -22.016 -30.281 -8.992 1 91.44 586 LYS A N 1
ATOM 4552 C CA . LYS A 1 586 ? -21.422 -29.844 -7.73 1 91.44 586 LYS A CA 1
ATOM 4553 C C . LYS A 1 586 ? -20.531 -30.938 -7.145 1 91.44 586 LYS A C 1
ATOM 4555 O O . LYS A 1 586 ? -19.438 -30.656 -6.652 1 91.44 586 LYS A O 1
ATOM 4560 N N . GLU A 1 587 ? -20.969 -32.094 -7.234 1 90.75 587 GLU A N 1
ATOM 4561 C CA . GLU A 1 587 ? -20.188 -33.219 -6.742 1 90.75 587 GLU A CA 1
ATOM 4562 C C . GLU A 1 587 ? -18.891 -33.375 -7.551 1 90.75 587 GLU A C 1
ATOM 4564 O O . GLU A 1 587 ? -17.828 -33.594 -6.984 1 90.75 587 GLU A O 1
ATOM 4569 N N . TYR A 1 588 ? -19.031 -33.281 -8.852 1 92.94 588 TYR A N 1
ATOM 4570 C CA . TYR A 1 588 ? -17.875 -33.406 -9.727 1 92.94 588 TYR A CA 1
ATOM 4571 C C . TYR A 1 588 ? -16.859 -32.281 -9.445 1 92.94 588 TYR A C 1
ATOM 4573 O O . TYR A 1 588 ? -15.656 -32.562 -9.367 1 92.94 588 TYR A O 1
ATOM 4581 N N . ALA A 1 589 ? -17.359 -31.125 -9.273 1 92.25 589 ALA A N 1
ATOM 4582 C CA . ALA A 1 589 ? -16.5 -29.984 -9.008 1 92.25 589 ALA A CA 1
ATOM 4583 C C . ALA A 1 589 ? -15.789 -30.109 -7.664 1 92.25 589 ALA A C 1
ATOM 4585 O O . ALA A 1 589 ? -14.617 -29.766 -7.531 1 92.25 589 ALA A O 1
ATOM 4586 N N . THR A 1 590 ? -16.469 -30.609 -6.727 1 91.19 590 THR A N 1
ATOM 4587 C CA . THR A 1 590 ? -15.883 -30.828 -5.406 1 91.19 590 THR A CA 1
ATOM 4588 C C . THR A 1 590 ? -14.797 -31.906 -5.465 1 91.19 590 THR A C 1
ATOM 4590 O O . THR A 1 590 ? -13.781 -31.797 -4.781 1 91.19 590 THR A O 1
ATOM 4593 N N . ASN A 1 591 ? -15.062 -32.844 -6.277 1 92.19 591 ASN A N 1
ATOM 4594 C CA . ASN A 1 591 ? -14.047 -33.875 -6.469 1 92.19 591 ASN A CA 1
ATOM 4595 C C . ASN A 1 591 ? -12.766 -33.312 -7.078 1 92.19 591 ASN A C 1
ATOM 4597 O O . ASN A 1 591 ? -11.664 -33.625 -6.629 1 92.19 591 ASN A O 1
ATOM 4601 N N . VAL A 1 592 ? -12.969 -32.562 -8.055 1 93.31 592 VAL A N 1
ATOM 4602 C CA . VAL A 1 592 ? -11.828 -31.922 -8.719 1 93.31 592 VAL A CA 1
ATOM 4603 C C . VAL A 1 592 ? -11.047 -31.078 -7.719 1 93.31 592 VAL A C 1
ATOM 4605 O O . VAL A 1 592 ? -9.812 -31.125 -7.68 1 93.31 592 VAL A O 1
ATOM 4608 N N . GLN A 1 593 ? -11.734 -30.344 -6.926 1 92.88 593 GLN A N 1
ATOM 4609 C CA . GLN A 1 593 ? -11.109 -29.484 -5.934 1 92.88 593 GLN A CA 1
ATOM 4610 C C . GLN A 1 593 ? -10.367 -30.312 -4.883 1 92.88 593 GLN A C 1
ATOM 4612 O O . GLN A 1 593 ? -9.234 -29.984 -4.52 1 92.88 593 GLN A O 1
ATOM 4617 N N . GLN A 1 594 ? -10.914 -31.312 -4.422 1 92.5 594 GLN A N 1
ATOM 4618 C CA . GLN A 1 594 ? -10.328 -32.125 -3.371 1 92.5 594 GLN A CA 1
ATOM 4619 C C . GLN A 1 594 ? -9.109 -32.906 -3.883 1 92.5 594 GLN A C 1
ATOM 4621 O O . GLN A 1 594 ? -8.094 -33 -3.186 1 92.5 594 GLN A O 1
ATOM 4626 N N . ILE A 1 595 ? -9.219 -33.406 -5.059 1 94.06 595 ILE A N 1
ATOM 4627 C CA . ILE A 1 595 ? -8.086 -34.125 -5.633 1 94.06 595 ILE A CA 1
ATOM 4628 C C . ILE A 1 595 ? -6.926 -33.156 -5.855 1 94.06 595 ILE A C 1
ATOM 4630 O O . ILE A 1 595 ? -5.766 -33.5 -5.645 1 94.06 595 ILE A O 1
ATOM 4634 N N . SER A 1 596 ? -7.25 -31.984 -6.336 1 93.5 596 SER A N 1
ATOM 4635 C CA . SER A 1 596 ? -6.223 -30.969 -6.523 1 93.5 596 SER A CA 1
ATOM 4636 C C . SER A 1 596 ? -5.527 -30.641 -5.207 1 93.5 596 SER A C 1
ATOM 4638 O O . SER A 1 596 ? -4.301 -30.516 -5.16 1 93.5 596 SER A O 1
ATOM 4640 N N . ALA A 1 597 ? -6.281 -30.5 -4.184 1 91.75 597 ALA A N 1
ATOM 4641 C CA . ALA A 1 597 ? -5.715 -30.203 -2.869 1 91.75 597 ALA A CA 1
ATOM 4642 C C . ALA A 1 597 ? -4.816 -31.344 -2.4 1 91.75 597 ALA A C 1
ATOM 4644 O O . ALA A 1 597 ? -3.75 -31.109 -1.824 1 91.75 597 ALA A O 1
ATOM 4645 N N . MET A 1 598 ? -5.207 -32.5 -2.666 1 92.12 598 MET A N 1
ATOM 4646 C CA . MET A 1 598 ? -4.426 -33.656 -2.266 1 92.12 598 MET A CA 1
ATOM 4647 C C . MET A 1 598 ? -3.092 -33.719 -3.008 1 92.12 598 MET A C 1
ATOM 4649 O O . MET A 1 598 ? -2.061 -34.031 -2.422 1 92.12 598 MET A O 1
ATOM 4653 N N . TYR A 1 599 ? -3.158 -33.406 -4.246 1 93.25 599 TYR A N 1
ATOM 4654 C CA . TYR A 1 599 ? -1.93 -33.375 -5.035 1 93.25 599 TYR A CA 1
ATOM 4655 C C . TYR A 1 599 ? -0.961 -32.344 -4.488 1 93.25 599 TYR A C 1
ATOM 4657 O O . TYR A 1 599 ? 0.247 -32.594 -4.426 1 93.25 599 TYR A O 1
ATOM 4665 N N . VAL A 1 600 ? -1.438 -31.188 -4.098 1 91.75 600 VAL A N 1
ATOM 4666 C CA . VAL A 1 600 ? -0.597 -30.141 -3.527 1 91.75 600 VAL A CA 1
ATOM 4667 C C . VAL A 1 600 ? 0.007 -30.609 -2.211 1 91.75 600 VAL A C 1
ATOM 4669 O O . VAL A 1 600 ? 1.207 -30.453 -1.977 1 91.75 600 VAL A O 1
ATOM 4672 N N . MET A 1 601 ? -0.761 -31.266 -1.39 1 89.5 601 MET A N 1
ATOM 4673 C CA . MET A 1 601 ? -0.364 -31.688 -0.05 1 89.5 601 MET A CA 1
ATOM 4674 C C . MET A 1 601 ? 0.766 -32.719 -0.114 1 89.5 601 MET A C 1
ATOM 4676 O O . MET A 1 601 ? 1.688 -32.688 0.701 1 89.5 601 MET A O 1
ATOM 4680 N N . PHE A 1 602 ? 0.791 -33.469 -1.143 1 89.94 602 PHE A N 1
ATOM 4681 C CA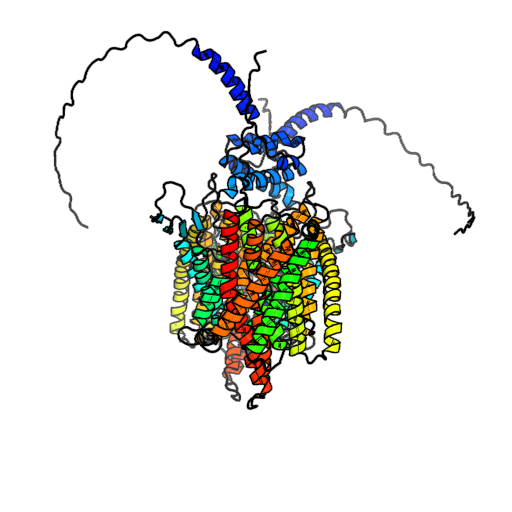 . PHE A 1 602 ? 1.716 -34.594 -1.109 1 89.94 602 PHE A CA 1
ATOM 4682 C C . PHE A 1 602 ? 2.818 -34.406 -2.146 1 89.94 602 PHE A C 1
ATOM 4684 O O . PHE A 1 602 ? 3.994 -34.656 -1.856 1 89.94 602 PHE A O 1
ATOM 4691 N N . MET A 1 603 ? 2.475 -33.969 -3.268 1 92.12 603 MET A N 1
ATOM 4692 C CA . MET A 1 603 ? 3.434 -34 -4.367 1 92.12 603 MET A CA 1
ATOM 4693 C C . MET A 1 603 ? 4.406 -32.812 -4.277 1 92.12 603 MET A C 1
ATOM 4695 O O . MET A 1 603 ? 5.539 -32.906 -4.75 1 92.12 603 MET A O 1
ATOM 4699 N N . ALA A 1 604 ? 3.941 -31.734 -3.715 1 89.56 604 ALA A N 1
ATOM 4700 C CA . ALA A 1 604 ? 4.859 -30.609 -3.539 1 89.56 604 ALA A CA 1
ATOM 4701 C C . ALA A 1 604 ? 6 -30.984 -2.596 1 89.56 604 ALA A C 1
ATOM 4703 O O . ALA A 1 604 ? 7.168 -30.703 -2.887 1 89.56 604 ALA A O 1
ATOM 4704 N N . ALA A 1 605 ? 5.656 -31.594 -1.496 1 87.75 605 ALA A N 1
ATOM 4705 C CA . ALA A 1 605 ? 6.66 -32 -0.522 1 87.75 605 ALA A CA 1
ATOM 4706 C C . ALA A 1 605 ? 7.562 -33.094 -1.097 1 87.75 605 ALA A C 1
ATOM 4708 O O . ALA A 1 605 ? 8.781 -33.031 -0.948 1 87.75 605 ALA A O 1
ATOM 4709 N N . PHE A 1 606 ? 6.965 -34 -1.76 1 90.69 606 PHE A N 1
ATOM 4710 C CA . PHE A 1 606 ? 7.715 -35.094 -2.344 1 90.69 606 PHE A CA 1
ATOM 4711 C C . PHE A 1 606 ? 8.734 -34.594 -3.35 1 90.69 606 PHE A C 1
ATOM 4713 O O . PHE A 1 606 ? 9.914 -34.969 -3.295 1 90.69 606 PHE A O 1
ATOM 4720 N N . ALA A 1 607 ? 8.32 -33.781 -4.215 1 90.19 607 ALA A N 1
ATOM 4721 C CA . ALA A 1 607 ? 9.195 -33.281 -5.27 1 90.19 607 ALA A CA 1
ATOM 4722 C C . ALA A 1 607 ? 10.312 -32.438 -4.688 1 90.19 607 ALA A C 1
ATOM 4724 O O . ALA A 1 607 ? 11.461 -32.531 -5.117 1 90.19 607 ALA A O 1
ATOM 4725 N N . SER A 1 608 ? 10 -31.609 -3.746 1 86.38 608 SER A N 1
ATOM 4726 C CA . SER A 1 608 ? 10.992 -30.719 -3.158 1 86.38 608 SER A CA 1
ATOM 4727 C C . SER A 1 608 ? 12.062 -31.5 -2.4 1 86.38 608 SER A C 1
ATOM 4729 O O . SER A 1 608 ? 13.258 -31.266 -2.588 1 86.38 608 SER A O 1
ATOM 4731 N N . ILE A 1 609 ? 11.672 -32.469 -1.615 1 86 609 ILE A N 1
ATOM 4732 C CA . ILE A 1 609 ? 12.609 -33.25 -0.82 1 86 609 ILE A CA 1
ATOM 4733 C C . ILE A 1 609 ? 13.469 -34.125 -1.74 1 86 609 ILE A C 1
ATOM 4735 O O . ILE A 1 609 ? 14.688 -34.188 -1.575 1 86 609 ILE A O 1
ATOM 4739 N N . SER A 1 610 ? 12.867 -34.656 -2.693 1 89 610 SER A N 1
ATOM 4740 C CA . SER A 1 610 ? 13.594 -35.531 -3.611 1 89 610 SER A CA 1
ATOM 4741 C C . SER A 1 610 ? 14.578 -34.75 -4.465 1 89 610 SER A C 1
ATOM 4743 O O . SER A 1 610 ? 15.688 -35.219 -4.738 1 89 610 SER A O 1
ATOM 4745 N N . LEU A 1 611 ? 14.172 -33.625 -4.844 1 87.12 611 LEU A N 1
ATOM 4746 C CA . LEU A 1 611 ? 15.023 -32.781 -5.68 1 87.12 611 LEU A CA 1
ATOM 4747 C C . LEU A 1 611 ? 16.234 -32.281 -4.891 1 87.12 611 LEU A C 1
ATOM 4749 O O . LEU A 1 611 ? 17.375 -32.375 -5.355 1 87.12 611 LEU A O 1
ATOM 4753 N N . VAL A 1 612 ? 16.031 -31.781 -3.758 1 82.06 612 VAL A N 1
ATOM 4754 C CA . VAL A 1 612 ? 17.109 -31.188 -2.979 1 82.06 612 VAL A CA 1
ATOM 4755 C C . VAL A 1 612 ? 18.031 -32.281 -2.453 1 82.06 612 VAL A C 1
ATOM 4757 O O . VAL A 1 612 ? 19.25 -32.219 -2.639 1 82.06 612 VAL A O 1
ATOM 4760 N N . ARG A 1 613 ? 17.484 -33.281 -1.88 1 84.31 613 ARG A N 1
ATOM 4761 C CA . ARG A 1 613 ? 18.312 -34.375 -1.343 1 84.31 613 ARG A CA 1
ATOM 4762 C C . ARG A 1 613 ? 18.969 -35.156 -2.465 1 84.31 613 ARG A C 1
ATOM 4764 O O . ARG A 1 613 ? 20.141 -35.562 -2.35 1 84.31 613 ARG A O 1
ATOM 4771 N N . GLY A 1 614 ? 18.203 -35.406 -3.438 1 88.25 614 GLY A N 1
ATOM 4772 C CA . GLY A 1 614 ? 18.781 -36.094 -4.59 1 88.25 614 GLY A CA 1
ATOM 4773 C C . GLY A 1 614 ? 19.828 -35.281 -5.309 1 88.25 614 GLY A C 1
ATOM 4774 O O . GLY A 1 614 ? 20.844 -35.812 -5.754 1 88.25 614 GLY A O 1
ATOM 4775 N N . GLY A 1 615 ? 19.594 -33.969 -5.418 1 86.62 615 GLY A N 1
ATOM 4776 C CA . GLY A 1 615 ? 20.562 -33.094 -6.059 1 86.62 615 GLY A CA 1
ATOM 4777 C C . GLY A 1 615 ? 21.891 -33.031 -5.324 1 86.62 615 GLY A C 1
ATOM 4778 O O . GLY A 1 615 ? 22.953 -33.094 -5.945 1 86.62 615 GLY A O 1
ATOM 4779 N N . VAL A 1 616 ? 21.828 -33 -4.047 1 82.94 616 VAL A N 1
ATOM 4780 C CA . VAL A 1 616 ? 23.031 -32.938 -3.227 1 82.94 616 VAL A CA 1
ATOM 4781 C C . VAL A 1 616 ? 23.797 -34.25 -3.336 1 82.94 616 VAL A C 1
ATOM 4783 O O . VAL A 1 616 ? 25.031 -34.25 -3.316 1 82.94 616 VAL A O 1
ATOM 4786 N N . ALA A 1 617 ? 23.094 -35.281 -3.57 1 86.69 617 ALA A N 1
ATOM 4787 C CA . ALA A 1 617 ? 23.719 -36.594 -3.605 1 86.69 617 ALA A CA 1
ATOM 4788 C C . ALA A 1 617 ? 24.281 -36.906 -4.988 1 86.69 617 ALA A C 1
ATOM 4790 O O . ALA A 1 617 ? 25.297 -37.562 -5.113 1 86.69 617 ALA A O 1
ATOM 4791 N N . ILE A 1 618 ? 23.75 -36.344 -5.984 1 88.62 618 ILE A N 1
ATOM 4792 C CA . ILE A 1 618 ? 24.062 -36.812 -7.332 1 88.62 618 ILE A CA 1
ATOM 4793 C C . ILE A 1 618 ? 24.891 -35.75 -8.062 1 88.62 618 ILE A C 1
ATOM 4795 O O . ILE A 1 618 ? 25.812 -36.094 -8.812 1 88.62 618 ILE A O 1
ATOM 4799 N N . LEU A 1 619 ? 24.641 -34.469 -7.91 1 87.25 619 LEU A N 1
ATOM 4800 C CA . LEU A 1 619 ? 25.25 -33.406 -8.703 1 87.25 619 LEU A CA 1
ATOM 4801 C C . LEU A 1 619 ? 26.625 -33.031 -8.148 1 87.25 619 LEU A C 1
ATOM 4803 O O . LEU A 1 619 ? 26.812 -33.031 -6.934 1 87.25 619 LEU A O 1
ATOM 4807 N N . PRO A 1 620 ? 27.5 -32.781 -9.07 1 79.5 620 PRO A N 1
ATOM 4808 C CA . PRO A 1 620 ? 28.844 -32.375 -8.633 1 79.5 620 PRO A CA 1
ATOM 4809 C C . PRO A 1 620 ? 28.875 -30.984 -8.016 1 79.5 620 PRO A C 1
ATOM 4811 O O . PRO A 1 620 ? 28.125 -30.094 -8.445 1 79.5 620 PRO A O 1
ATOM 4814 N N . ARG A 1 621 ? 29.484 -30.922 -6.977 1 77.12 621 ARG A N 1
ATOM 4815 C CA . ARG A 1 621 ? 29.656 -29.625 -6.312 1 77.12 621 ARG A CA 1
ATOM 4816 C C . ARG A 1 621 ? 30.844 -28.859 -6.883 1 77.12 621 ARG A C 1
ATOM 4818 O O . ARG A 1 621 ? 31.953 -29.391 -6.957 1 77.12 621 ARG A O 1
ATOM 4825 N N . VAL A 1 622 ? 30.656 -28.031 -7.688 1 61.59 622 VAL A N 1
ATOM 4826 C CA . VAL A 1 622 ? 31.766 -27.156 -8.078 1 61.59 622 VAL A CA 1
ATOM 4827 C C . VAL A 1 622 ? 32.062 -26.156 -6.973 1 61.59 622 VAL A C 1
ATOM 4829 O O . VAL A 1 622 ? 31.172 -25.406 -6.562 1 61.59 622 VAL A O 1
ATOM 4832 N N . LYS A 1 623 ? 32.906 -26.703 -6.16 1 49.16 623 LYS A N 1
ATOM 4833 C CA . LYS A 1 623 ? 33.312 -25.703 -5.176 1 49.16 623 LYS A CA 1
ATOM 4834 C C . LYS A 1 623 ? 33.438 -24.328 -5.812 1 49.16 623 LYS A C 1
ATOM 4836 O O . LYS A 1 623 ? 34 -24.203 -6.906 1 49.16 623 LYS A O 1
ATOM 4841 N N . PRO A 1 624 ? 32.656 -23.578 -5.441 1 43.5 624 PRO A N 1
ATOM 4842 C CA . PRO A 1 624 ? 33.094 -22.297 -6.023 1 43.5 624 PRO A CA 1
ATOM 4843 C C . PRO A 1 624 ? 34.594 -22.172 -6.148 1 43.5 624 PRO A C 1
ATOM 4845 O O . PRO A 1 624 ? 35.344 -22.594 -5.246 1 43.5 624 PRO A O 1
ATOM 4848 N N . ASP A 1 625 ? 35.094 -22.609 -7.441 1 35.44 625 ASP A N 1
ATOM 4849 C CA . ASP A 1 625 ? 36.531 -22.375 -7.516 1 35.44 625 ASP A CA 1
ATOM 4850 C C . ASP A 1 625 ? 37 -21.391 -6.434 1 35.44 625 ASP A C 1
ATOM 4852 O O . ASP A 1 625 ? 36.5 -20.25 -6.375 1 35.44 625 ASP A O 1
ATOM 4856 N N . LYS A 1 626 ? 37.25 -22.031 -5.418 1 36.62 626 LYS A N 1
ATOM 4857 C CA . LYS A 1 626 ? 38.281 -21.094 -4.934 1 36.62 626 LYS A CA 1
ATOM 4858 C C . LYS A 1 626 ? 39.281 -20.75 -6.039 1 36.62 626 LYS A C 1
ATOM 4860 O O . LYS A 1 626 ? 39.719 -21.625 -6.781 1 36.62 626 LYS A O 1
ATOM 4865 N N . LYS A 1 627 ? 39.344 -19.734 -6.738 1 31.44 627 LYS A N 1
ATOM 4866 C CA . LYS A 1 627 ? 40.562 -19.438 -7.5 1 31.44 627 LYS A CA 1
ATOM 4867 C C . LYS A 1 627 ? 41.719 -20.25 -6.977 1 31.44 627 LYS A C 1
ATOM 4869 O O . LYS A 1 627 ? 42.219 -20.016 -5.867 1 31.44 627 LYS A O 1
ATOM 4874 N N . LYS A 1 628 ? 41.812 -21.594 -7.16 1 33.56 628 LYS A N 1
ATOM 4875 C CA . LYS A 1 628 ? 43.125 -22.188 -6.953 1 33.56 628 LYS A CA 1
ATOM 4876 C C . LYS A 1 628 ? 44.219 -21.406 -7.691 1 33.56 628 LYS A C 1
ATOM 4878 O O . LYS A 1 628 ? 44 -21 -8.844 1 33.56 628 LYS A O 1
ATOM 4883 N N . PRO A 1 629 ? 45.312 -20.922 -7.129 1 32.41 629 PRO A N 1
ATOM 4884 C CA . PRO A 1 629 ? 46.531 -20.453 -7.84 1 32.41 629 PRO A CA 1
ATOM 4885 C C . PRO A 1 629 ? 47.031 -21.453 -8.859 1 32.41 629 PRO A C 1
ATOM 4887 O O . PRO A 1 629 ? 46.906 -22.672 -8.664 1 32.41 629 PRO A O 1
ATOM 4890 N N . ALA A 1 630 ? 46.906 -21.188 -10.188 1 29.23 630 ALA A N 1
ATOM 4891 C CA . ALA A 1 630 ? 47.531 -21.938 -11.281 1 29.23 630 ALA A CA 1
ATOM 4892 C C . ALA A 1 630 ? 48.812 -22.625 -10.828 1 29.23 630 ALA A C 1
ATOM 4894 O O . ALA A 1 630 ? 49.656 -22 -10.156 1 29.23 630 ALA A O 1
ATOM 4895 N N . PRO A 1 631 ? 48.875 -23.891 -10.82 1 29.47 631 PRO A N 1
ATOM 4896 C CA . PRO A 1 631 ? 50.156 -24.594 -10.516 1 29.47 631 PRO A CA 1
ATOM 4897 C C . PRO A 1 631 ? 51.281 -24.141 -11.414 1 29.47 631 PRO A C 1
ATOM 4899 O O . PRO A 1 631 ? 51.094 -23.906 -12.609 1 29.47 631 PRO A O 1
ATOM 4902 N N . THR A 1 632 ? 52.344 -23.312 -10.953 1 29.03 632 THR A N 1
ATOM 4903 C CA . THR A 1 632 ? 53.656 -23 -11.508 1 29.03 632 THR A CA 1
ATOM 4904 C C . THR A 1 632 ? 54.375 -24.281 -11.898 1 29.03 632 THR A C 1
ATOM 4906 O O . THR A 1 632 ? 54.844 -25.031 -11.031 1 29.03 632 THR A O 1
ATOM 4909 N N . SER A 1 633 ? 53.875 -25.125 -12.836 1 26.09 633 SER A N 1
ATOM 4910 C CA . SER A 1 633 ? 54.688 -26.234 -13.344 1 26.09 633 SER A CA 1
ATOM 4911 C C . SER A 1 633 ? 56.031 -25.75 -13.875 1 26.09 633 SER A C 1
ATOM 4913 O O . SER A 1 633 ? 56.094 -25.125 -14.938 1 26.09 633 SER A O 1
ATOM 4915 N N . ILE A 1 634 ? 57.062 -25.219 -13.156 1 28.67 634 ILE A N 1
ATOM 4916 C CA . ILE A 1 634 ? 58.469 -25.047 -13.445 1 28.67 634 ILE A CA 1
ATOM 4917 C C . ILE A 1 634 ? 59.125 -26.406 -13.719 1 28.67 634 ILE A C 1
ATOM 4919 O O . ILE A 1 634 ? 59.531 -27.109 -12.781 1 28.67 634 ILE A O 1
ATOM 4923 N N . ASP A 1 635 ? 58.594 -27.359 -14.461 1 26.03 635 ASP A N 1
ATOM 4924 C CA . ASP A 1 635 ? 59.469 -28.484 -14.797 1 26.03 635 ASP A CA 1
ATOM 4925 C C . ASP A 1 635 ? 60.625 -28.031 -15.688 1 26.03 635 ASP A C 1
ATOM 4927 O O . ASP A 1 635 ? 60.406 -27.453 -16.766 1 26.03 635 ASP A O 1
ATOM 4931 N N . GLY A 1 636 ? 61.875 -27.578 -15.172 1 25.77 636 GLY A N 1
ATOM 4932 C CA . GLY A 1 636 ? 63.25 -27.5 -15.641 1 25.77 636 GLY A CA 1
ATOM 4933 C C . GLY A 1 636 ? 63.688 -28.719 -16.422 1 25.77 636 GLY A C 1
ATOM 4934 O O . GLY A 1 636 ? 63.875 -29.797 -15.852 1 25.77 636 GLY A O 1
ATOM 4935 N N . GLY A 1 637 ? 63.125 -29.016 -17.547 1 23.84 637 GLY A N 1
ATOM 4936 C CA . GLY A 1 637 ? 63.75 -29.984 -18.422 1 23.84 637 GLY A CA 1
ATOM 4937 C C . GLY A 1 637 ? 65.188 -29.625 -18.75 1 23.84 637 GLY A C 1
ATOM 4938 O O . GLY A 1 637 ? 65.438 -28.562 -19.328 1 23.84 637 GLY A O 1
ATOM 4939 N N . GLY A 1 638 ? 66.25 -30.016 -17.984 1 23.16 638 GLY A N 1
ATOM 4940 C CA . GLY A 1 638 ? 67.688 -30.281 -18.078 1 23.16 638 GLY A CA 1
ATOM 4941 C C . GLY A 1 638 ? 68.062 -31.125 -19.281 1 23.16 638 GLY A C 1
ATOM 4942 O O . GLY A 1 638 ? 69.25 -31.391 -19.531 1 23.16 638 GLY A O 1
ATOM 4943 N N . ARG A 1 639 ? 67.375 -31.5 -20.328 1 21.55 639 ARG A N 1
ATOM 4944 C CA . ARG A 1 639 ? 68.25 -31.844 -21.453 1 21.55 639 ARG A CA 1
ATOM 4945 C C . ARG A 1 639 ? 68.562 -30.625 -22.312 1 21.55 639 ARG A C 1
ATOM 4947 O O . ARG A 1 639 ? 67.688 -29.766 -22.5 1 21.55 639 ARG A O 1
ATOM 4954 N N . MET B 1 1 ? 17.984 17.391 61.156 1 15.38 1 MET B N 1
ATOM 4955 C CA . MET B 1 1 ? 18.656 16.719 62.281 1 15.38 1 MET B CA 1
ATOM 4956 C C . MET B 1 1 ? 19.438 15.516 61.781 1 15.38 1 MET B C 1
ATOM 4958 O O . MET B 1 1 ? 19.203 15.008 60.688 1 15.38 1 MET B O 1
ATOM 4962 N N . SER B 1 2 ? 19.812 14.555 62.781 1 15.61 2 SER B N 1
ATOM 4963 C CA . SER B 1 2 ? 21.016 13.953 63.375 1 15.61 2 SER B CA 1
ATOM 4964 C C . SER B 1 2 ? 21.328 12.609 62.719 1 15.61 2 SER B C 1
ATOM 4966 O O . SER B 1 2 ? 22.5 12.258 62.562 1 15.61 2 SER B O 1
ATOM 4968 N N . ARG B 1 3 ? 20.438 11.664 62.812 1 16.64 3 ARG B N 1
ATOM 4969 C CA . ARG B 1 3 ? 20.922 10.586 63.688 1 16.64 3 ARG B CA 1
ATOM 4970 C C . ARG B 1 3 ? 21.984 9.758 62.969 1 16.64 3 ARG B C 1
ATOM 4972 O O . ARG B 1 3 ? 22.016 9.703 61.719 1 16.64 3 ARG B O 1
ATOM 4979 N N . PRO B 1 4 ? 22.594 8.812 63.75 1 16.41 4 PRO B N 1
ATOM 4980 C CA . PRO B 1 4 ? 23.875 8.203 64.062 1 16.41 4 PRO B CA 1
ATOM 4981 C C . PRO B 1 4 ? 24.234 7.023 63.156 1 16.41 4 PRO B C 1
ATOM 4983 O O . PRO B 1 4 ? 25.344 6.965 62.625 1 16.41 4 PRO B O 1
ATOM 4986 N N . PHE B 1 5 ? 23.531 5.906 63.406 1 16 5 PHE B N 1
ATOM 4987 C CA . PHE B 1 5 ? 24.172 4.852 64.188 1 16 5 PHE B CA 1
ATOM 4988 C C . PHE B 1 5 ? 25.109 4.035 63.281 1 16 5 PHE B C 1
ATOM 4990 O O . PHE B 1 5 ? 24.984 4.039 62.062 1 16 5 PHE B O 1
ATOM 4997 N N . ASP B 1 6 ? 25.438 2.777 63.719 1 15.42 6 ASP B N 1
ATOM 4998 C CA . ASP B 1 6 ? 26.438 1.891 64.312 1 15.42 6 ASP B CA 1
ATOM 4999 C C . ASP B 1 6 ? 26.969 0.907 63.25 1 15.42 6 ASP B C 1
ATOM 5001 O O . ASP B 1 6 ? 26.391 0.771 62.188 1 15.42 6 ASP B O 1
ATOM 5005 N N . GLU B 1 7 ? 27.047 -0.39 63.656 1 15.58 7 GLU B N 1
ATOM 5006 C CA . GLU B 1 7 ? 28.125 -1.261 64.125 1 15.58 7 GLU B CA 1
ATOM 5007 C C . GLU B 1 7 ? 28.594 -2.189 63 1 15.58 7 GLU B C 1
ATOM 5009 O O . GLU B 1 7 ? 28 -2.232 61.938 1 15.58 7 GLU B O 1
ATOM 5014 N N . GLU B 1 8 ? 28.703 -3.547 63.281 1 14.02 8 GLU B N 1
ATOM 5015 C CA . GLU B 1 8 ? 29.734 -4.539 63.594 1 14.02 8 GLU B CA 1
ATOM 5016 C C . GLU B 1 8 ? 29.828 -5.59 62.5 1 14.02 8 GLU B C 1
ATOM 5018 O O . GLU B 1 8 ? 30.859 -6.273 62.375 1 14.02 8 GLU B O 1
ATOM 5023 N N . LYS B 1 9 ? 28.719 -5.941 61.781 1 15.2 9 LYS B N 1
ATOM 5024 C CA . LYS B 1 9 ? 28.656 -7.398 61.875 1 15.2 9 LYS B CA 1
ATOM 5025 C C . LYS B 1 9 ? 29.969 -8.039 61.469 1 15.2 9 LYS B C 1
ATOM 5027 O O . LYS B 1 9 ? 30.719 -7.484 60.656 1 15.2 9 LYS B O 1
ATOM 5032 N N . ASP B 1 10 ? 30.141 -9.281 61.938 1 14.98 10 ASP B N 1
ATOM 5033 C CA . ASP B 1 10 ? 30.906 -10.43 62.406 1 14.98 10 ASP B CA 1
ATOM 5034 C C . ASP B 1 10 ? 31.734 -11.047 61.281 1 14.98 10 ASP B C 1
ATOM 5036 O O . ASP B 1 10 ? 31.453 -10.805 60.125 1 14.98 10 ASP B O 1
ATOM 5040 N N . ARG B 1 11 ? 32.312 -12.195 61.656 1 14.68 11 ARG B N 1
ATOM 5041 C CA . ARG B 1 11 ? 33.531 -12.969 61.812 1 14.68 11 ARG B CA 1
ATOM 5042 C C . ARG B 1 11 ? 33.75 -13.891 60.594 1 14.68 11 ARG B C 1
ATOM 5044 O O . ARG B 1 11 ? 34.875 -14.125 60.188 1 14.68 11 ARG B O 1
ATOM 5051 N N . VAL B 1 12 ? 32.656 -14.57 60.094 1 15.04 12 VAL B N 1
ATOM 5052 C CA . VAL B 1 12 ? 32.906 -16 60.25 1 15.04 12 VAL B CA 1
ATOM 5053 C C . VAL B 1 12 ? 34.062 -16.422 59.375 1 15.04 12 VAL B C 1
ATOM 5055 O O . VAL B 1 12 ? 34.344 -15.789 58.344 1 15.04 12 VAL B O 1
ATOM 5058 N N . SER B 1 13 ? 34.594 -17.625 59.75 1 14.55 13 SER B N 1
ATOM 5059 C CA . SER B 1 13 ? 35.75 -18.469 60 1 14.55 13 SER B CA 1
ATOM 5060 C C . SER B 1 13 ? 36.312 -19.031 58.688 1 14.55 13 SER B C 1
ATOM 5062 O O . SER B 1 13 ? 37.5 -18.859 58.406 1 14.55 13 SER B O 1
ATOM 5064 N N . SER B 1 14 ? 36 -20.328 58.531 1 15.02 14 SER B N 1
ATOM 5065 C CA . SER B 1 14 ? 36.938 -21.422 58.781 1 15.02 14 SER B CA 1
ATOM 5066 C C . SER B 1 14 ? 37.719 -21.766 57.531 1 15.02 14 SER B C 1
ATOM 5068 O O . SER B 1 14 ? 37.406 -21.297 56.438 1 15.02 14 SER B O 1
ATOM 5070 N N . VAL B 1 15 ? 38.031 -23.062 57.406 1 14.93 15 VAL B N 1
ATOM 5071 C CA . VAL B 1 15 ? 39.219 -23.922 57.5 1 14.93 15 VAL B CA 1
ATOM 5072 C C . VAL B 1 15 ? 39.625 -24.406 56.125 1 14.93 15 VAL B C 1
ATOM 5074 O O . VAL B 1 15 ? 40.812 -24.438 55.781 1 14.93 15 VAL B O 1
ATOM 5077 N N . PHE B 1 16 ? 38.656 -24.812 55.156 1 15.55 16 PHE B N 1
ATOM 5078 C CA . PHE B 1 16 ? 39 -26.219 54.906 1 15.55 16 PHE B CA 1
ATOM 5079 C C . PHE B 1 16 ? 40.281 -26.312 54.062 1 15.55 16 PHE B C 1
ATOM 5081 O O . PHE B 1 16 ? 40.562 -25.438 53.25 1 15.55 16 PHE B O 1
ATOM 5088 N N . GLU B 1 17 ? 41.031 -27.375 54.344 1 15.26 17 GLU B N 1
ATOM 5089 C CA . GLU B 1 17 ? 42.375 -27.984 54.312 1 15.26 17 GLU B CA 1
ATOM 5090 C C . GLU B 1 17 ? 42.75 -28.422 52.906 1 15.26 17 GLU B C 1
ATOM 5092 O O . GLU B 1 17 ? 43.906 -28.375 52.531 1 15.26 17 GLU B O 1
ATOM 5097 N N . PRO B 1 18 ? 41.781 -28.781 51.969 1 15.52 18 PRO B N 1
ATOM 5098 C CA . PRO B 1 18 ? 42.219 -30.109 51.562 1 15.52 18 PRO B CA 1
ATOM 5099 C C . PRO B 1 18 ? 43.594 -30.078 50.875 1 15.52 18 PRO B C 1
ATOM 5101 O O . PRO B 1 18 ? 44 -29.031 50.344 1 15.52 18 PRO B O 1
ATOM 5104 N N . GLN B 1 19 ? 44.156 -31.266 50.875 1 15.22 19 GLN B N 1
ATOM 5105 C CA . GLN B 1 19 ? 45.438 -32 50.875 1 15.22 19 GLN B CA 1
ATOM 5106 C C . GLN B 1 19 ? 46.125 -31.922 49.531 1 15.22 19 GLN B C 1
ATOM 5108 O O . GLN B 1 19 ? 47.281 -31.5 49.438 1 15.22 19 GLN B O 1
ATOM 5113 N N . GLU B 1 20 ? 46.25 -33.094 48.969 1 14.66 20 GLU B N 1
ATOM 5114 C CA . GLU B 1 20 ? 47.5 -33.844 48.781 1 14.66 20 GLU B CA 1
ATOM 5115 C C . GLU B 1 20 ? 48.062 -33.625 47.406 1 14.66 20 GLU B C 1
ATOM 5117 O O . GLU B 1 20 ? 49.281 -33.344 47.25 1 14.66 20 GLU B O 1
ATOM 5122 N N . ARG B 1 21 ? 47.375 -34.156 46.312 1 14.8 21 ARG B N 1
ATOM 5123 C CA . ARG B 1 21 ? 48.094 -35.344 45.781 1 14.8 21 ARG B CA 1
ATOM 5124 C C . ARG B 1 21 ? 49.25 -34.938 44.906 1 14.8 21 ARG B C 1
ATOM 5126 O O . ARG B 1 21 ? 49.344 -33.781 44.469 1 14.8 21 ARG B O 1
ATOM 5133 N N . GLY B 1 22 ? 49.375 -35.688 43.75 1 15.01 22 GLY B N 1
ATOM 5134 C CA . GLY B 1 22 ? 50.375 -36.594 43.25 1 15.01 22 GLY B CA 1
ATOM 5135 C C . GLY B 1 22 ? 51.375 -35.938 42.281 1 15.01 22 GLY B C 1
ATOM 5136 O O . GLY B 1 22 ? 51.094 -34.875 41.781 1 15.01 22 GLY B O 1
ATOM 5137 N N . HIS B 1 23 ? 52.438 -36.656 41.938 1 15.95 23 HIS B N 1
ATOM 5138 C CA . HIS B 1 23 ? 53.875 -36.656 41.625 1 15.95 23 HIS B CA 1
ATOM 5139 C C . HIS B 1 23 ? 54.125 -36.406 40.156 1 15.95 23 HIS B C 1
ATOM 5141 O O . HIS B 1 23 ? 55.219 -36.062 39.75 1 15.95 23 HIS B O 1
ATOM 5147 N N . ALA B 1 24 ? 53.125 -36.594 39.156 1 15.98 24 ALA B N 1
ATOM 5148 C CA . ALA B 1 24 ? 53.781 -37.406 38.156 1 15.98 24 ALA B CA 1
ATOM 5149 C C . ALA B 1 24 ? 54.906 -36.656 37.438 1 15.98 24 ALA B C 1
ATOM 5151 O O . ALA B 1 24 ? 54.875 -35.406 37.375 1 15.98 24 ALA B O 1
ATOM 5152 N N . ASP B 1 25 ? 55.812 -37.406 36.719 1 15.93 25 ASP B N 1
ATOM 5153 C CA . ASP B 1 25 ? 57.219 -37.594 36.344 1 15.93 25 ASP B CA 1
ATOM 5154 C C . ASP B 1 25 ? 57.531 -36.781 35.094 1 15.93 25 ASP B C 1
ATOM 5156 O O . ASP B 1 25 ? 58.594 -36.125 35.031 1 15.93 25 ASP B O 1
ATOM 5160 N N . GLU B 1 26 ? 56.844 -36.906 33.875 1 16.95 26 GLU B N 1
ATOM 5161 C CA . GLU B 1 26 ? 57.625 -37.5 32.812 1 16.95 26 GLU B CA 1
ATOM 5162 C C . GLU B 1 26 ? 58.562 -36.5 32.188 1 16.95 26 GLU B C 1
ATOM 5164 O O . GLU B 1 26 ? 58.375 -35.281 32.344 1 16.95 26 GLU B O 1
ATOM 5169 N N . GLY B 1 27 ? 59.156 -36.906 30.938 1 17.48 27 GLY B N 1
ATOM 5170 C CA . GLY B 1 27 ? 60.406 -37.125 30.219 1 17.48 27 GLY B CA 1
ATOM 5171 C C . GLY B 1 27 ? 60.844 -35.938 29.391 1 17.48 27 GLY B C 1
ATOM 5172 O O . GLY B 1 27 ? 60.062 -35 29.188 1 17.48 27 GLY B O 1
ATOM 5173 N N . ASP B 1 28 ? 61.844 -36.125 28.547 1 18.91 28 ASP B N 1
ATOM 5174 C CA . ASP B 1 28 ? 63.156 -35.594 28.125 1 18.91 28 ASP B CA 1
ATOM 5175 C C . ASP B 1 28 ? 63 -34.719 26.891 1 18.91 28 ASP B C 1
ATOM 5177 O O . ASP B 1 28 ? 63.969 -34.094 26.453 1 18.91 28 ASP B O 1
ATOM 5181 N N . GLY B 1 29 ? 61.938 -34.656 26.109 1 19.39 29 GLY B N 1
ATOM 5182 C CA . GLY B 1 29 ? 62.188 -34.594 24.672 1 19.39 29 GLY B CA 1
ATOM 5183 C C . GLY B 1 29 ? 62.688 -33.219 24.219 1 19.39 29 GLY B C 1
ATOM 5184 O O . GLY B 1 29 ? 61.875 -32.312 24 1 19.39 29 GLY B O 1
ATOM 5185 N N . ARG B 1 30 ? 63.938 -32.812 24.5 1 20.23 30 ARG B N 1
ATOM 5186 C CA . ARG B 1 30 ? 64.438 -31.469 24.312 1 20.23 30 ARG B CA 1
ATOM 5187 C C . ARG B 1 30 ? 64.688 -31.172 22.828 1 20.23 30 ARG B C 1
ATOM 5189 O O . ARG B 1 30 ? 64.812 -30.016 22.438 1 20.23 30 ARG B O 1
ATOM 5196 N N . ASP B 1 31 ? 65.125 -32.156 22.062 1 19.14 31 ASP B N 1
ATOM 5197 C CA . ASP B 1 31 ? 66.25 -31.797 21.219 1 19.14 31 ASP B CA 1
ATOM 5198 C C . ASP B 1 31 ? 65.812 -30.906 20.047 1 19.14 31 ASP B C 1
ATOM 5200 O O . ASP B 1 31 ? 66.625 -30.156 19.516 1 19.14 31 ASP B O 1
ATOM 5204 N N . ALA B 1 32 ? 64.875 -31.281 19.266 1 23.55 32 ALA B N 1
ATOM 5205 C CA . ALA B 1 32 ? 64.875 -31.062 17.828 1 23.55 32 ALA B CA 1
ATOM 5206 C C . ALA B 1 32 ? 64.562 -29.609 17.484 1 23.55 32 ALA B C 1
ATOM 5208 O O . ALA B 1 32 ? 63.5 -29.266 17.016 1 23.55 32 ALA B O 1
ATOM 5209 N N . VAL B 1 33 ? 65 -28.578 18.234 1 23.44 33 VAL B N 1
ATOM 5210 C CA . VAL B 1 33 ? 64.438 -27.25 18.031 1 23.44 33 VAL B CA 1
ATOM 5211 C C . VAL B 1 33 ? 65.125 -26.562 16.859 1 23.44 33 VAL B C 1
ATOM 5213 O O . VAL B 1 33 ? 64.75 -25.469 16.453 1 23.44 33 VAL B O 1
ATOM 5216 N N . GLY B 1 34 ? 66.312 -27.125 16.453 1 22.23 34 GLY B N 1
ATOM 5217 C CA . GLY B 1 34 ? 67.188 -26.125 15.836 1 22.23 34 GLY B CA 1
ATOM 5218 C C . GLY B 1 34 ? 66.75 -25.75 14.438 1 22.23 34 GLY B C 1
ATOM 5219 O O . GLY B 1 34 ? 67 -24.609 14 1 22.23 34 GLY B O 1
ATOM 5220 N N . MET B 1 35 ? 66.562 -26.812 13.602 1 24.08 35 MET B N 1
ATOM 5221 C CA . MET B 1 35 ? 66.688 -26.625 12.164 1 24.08 35 MET B CA 1
ATOM 5222 C C . MET B 1 35 ? 65.562 -25.781 11.625 1 24.08 35 MET B C 1
ATOM 5224 O O . MET B 1 35 ? 65.438 -25.562 10.422 1 24.08 35 MET B O 1
ATOM 5228 N N . ALA B 1 36 ? 64.5 -25.5 12.438 1 25.7 36 ALA B N 1
ATOM 5229 C CA . ALA B 1 36 ? 63.281 -24.984 11.859 1 25.7 36 ALA B CA 1
ATOM 5230 C C . ALA B 1 36 ? 63.438 -23.516 11.484 1 25.7 36 ALA B C 1
ATOM 5232 O O . ALA B 1 36 ? 62.531 -22.906 10.938 1 25.7 36 ALA B O 1
ATOM 5233 N N . GLU B 1 37 ? 64.625 -22.938 11.836 1 26.83 37 GLU B N 1
ATOM 5234 C CA . GLU B 1 37 ? 64.625 -21.484 11.711 1 26.83 37 GLU B CA 1
ATOM 5235 C C . GLU B 1 37 ? 64.812 -21.047 10.258 1 26.83 37 GLU B C 1
ATOM 5237 O O . GLU B 1 37 ? 64.25 -20.047 9.828 1 26.83 37 GLU B O 1
ATOM 5242 N N . PHE B 1 38 ? 65.812 -21.781 9.578 1 28.05 38 PHE B N 1
ATOM 5243 C CA . PHE B 1 38 ? 66.312 -21.188 8.352 1 28.05 38 PHE B CA 1
ATOM 5244 C C . PHE B 1 38 ? 65.25 -21.188 7.258 1 28.05 38 PHE B C 1
ATOM 5246 O O . PHE B 1 38 ? 65.25 -20.312 6.391 1 28.05 38 PHE B O 1
ATOM 5253 N N . GLN B 1 39 ? 64.5 -22.297 7.137 1 28.28 39 GLN B N 1
ATOM 5254 C CA . GLN B 1 39 ? 63.531 -22.359 6.031 1 28.28 39 GLN B CA 1
ATOM 5255 C C . GLN B 1 39 ? 62.469 -21.297 6.188 1 28.28 39 GLN B C 1
ATOM 5257 O O . GLN B 1 39 ? 61.562 -21.172 5.336 1 28.28 39 GLN B O 1
ATOM 5262 N N . ARG B 1 40 ? 62.562 -20.547 7.336 1 31.73 40 ARG B N 1
ATOM 5263 C CA . ARG B 1 40 ? 61.5 -19.562 7.535 1 31.73 40 ARG B CA 1
ATOM 5264 C C . ARG B 1 40 ? 61.719 -18.312 6.68 1 31.73 40 ARG B C 1
ATOM 5266 O O . ARG B 1 40 ? 60.781 -17.594 6.352 1 31.73 40 ARG B O 1
ATOM 5273 N N . GLU B 1 41 ? 63.094 -18.031 6.449 1 32.69 41 GLU B N 1
ATOM 5274 C CA . GLU B 1 41 ? 63.312 -16.734 5.82 1 32.69 41 GLU B CA 1
ATOM 5275 C C . GLU B 1 41 ? 62.875 -16.75 4.359 1 32.69 41 GLU B C 1
ATOM 5277 O O . GLU B 1 41 ? 62.312 -15.781 3.867 1 32.69 41 GLU B O 1
ATOM 5282 N N . SER B 1 42 ? 63.344 -17.781 3.605 1 34.12 42 SER B N 1
ATOM 5283 C CA . SER B 1 42 ? 63.031 -17.781 2.184 1 34.12 42 SER B CA 1
ATOM 5284 C C . SER B 1 42 ? 61.531 -17.906 1.957 1 34.12 42 SER B C 1
ATOM 5286 O O . SER B 1 42 ? 61.031 -17.516 0.902 1 34.12 42 SER B O 1
ATOM 5288 N N . ALA B 1 43 ? 60.875 -18.5 2.857 1 34.94 43 ALA B N 1
ATOM 5289 C CA . ALA B 1 43 ? 59.438 -18.594 2.777 1 34.94 43 ALA B CA 1
ATOM 5290 C C . ALA B 1 43 ? 58.781 -17.25 3.01 1 34.94 43 ALA B C 1
ATOM 5292 O O . ALA B 1 43 ? 57.625 -17.016 2.582 1 34.94 43 ALA B O 1
ATOM 5293 N N . ARG B 1 44 ? 59.531 -16.391 3.766 1 34.22 44 ARG B N 1
ATOM 5294 C CA . ARG B 1 44 ? 58.938 -15.086 3.984 1 34.22 44 ARG B CA 1
ATOM 5295 C C . ARG B 1 44 ? 58.938 -14.266 2.699 1 34.22 44 ARG B C 1
ATOM 5297 O O . ARG B 1 44 ? 58 -13.531 2.426 1 34.22 44 ARG B O 1
ATOM 5304 N N . ASP B 1 45 ? 60.125 -14.297 2.01 1 37.06 45 ASP B N 1
ATOM 5305 C CA . ASP B 1 45 ? 60.188 -13.453 0.82 1 37.06 45 ASP B CA 1
ATOM 5306 C C . ASP B 1 45 ? 59.219 -13.953 -0.251 1 37.06 45 ASP B C 1
ATOM 5308 O O . ASP B 1 45 ? 58.594 -13.156 -0.964 1 37.06 45 ASP B O 1
ATOM 5312 N N . ASN B 1 46 ? 59.188 -15.297 -0.445 1 36.06 46 ASN B N 1
ATOM 5313 C CA . ASN B 1 46 ? 58.156 -15.789 -1.356 1 36.06 46 ASN B CA 1
ATOM 5314 C C . ASN B 1 46 ? 56.75 -15.531 -0.811 1 36.06 46 ASN B C 1
ATOM 5316 O O . ASN B 1 46 ? 55.781 -15.609 -1.55 1 36.06 46 ASN B O 1
ATOM 5320 N N . LEU B 1 47 ? 56.688 -15.461 0.557 1 35.47 47 LEU B N 1
ATOM 5321 C CA . LEU B 1 47 ? 55.375 -15.117 1.09 1 35.47 47 LEU B CA 1
ATOM 5322 C C . LEU B 1 47 ? 55.031 -13.664 0.791 1 35.47 47 LEU B C 1
ATOM 5324 O O . LEU B 1 47 ? 53.875 -13.32 0.597 1 35.47 47 LEU B O 1
ATOM 5328 N N . GLN B 1 48 ? 56.188 -12.82 0.831 1 35.06 48 GLN B N 1
ATOM 5329 C CA . GLN B 1 48 ? 55.844 -11.445 0.482 1 35.06 48 GLN B CA 1
ATOM 5330 C C . GLN B 1 48 ? 55.406 -11.336 -0.978 1 35.06 48 GLN B C 1
ATOM 5332 O O . GLN B 1 48 ? 54.5 -10.578 -1.306 1 35.06 48 GLN B O 1
ATOM 5337 N N . ASP B 1 49 ? 56.188 -11.914 -1.879 1 35.28 49 ASP B N 1
ATOM 5338 C CA . ASP B 1 49 ? 55.781 -11.859 -3.279 1 35.28 49 ASP B CA 1
ATOM 5339 C C . ASP B 1 49 ? 54.5 -12.633 -3.498 1 35.28 49 ASP B C 1
ATOM 5341 O O . ASP B 1 49 ? 53.688 -12.266 -4.359 1 35.28 49 ASP B O 1
ATOM 5345 N N . GLU B 1 50 ? 54.344 -13.789 -2.803 1 34.47 50 GLU B N 1
ATOM 5346 C CA . GLU B 1 50 ? 53.062 -14.492 -2.883 1 34.47 50 GLU B CA 1
ATOM 5347 C C . GLU B 1 50 ? 51.938 -13.695 -2.219 1 34.47 50 GLU B C 1
ATOM 5349 O O . GLU B 1 50 ? 50.781 -13.758 -2.654 1 34.47 50 GLU B O 1
ATOM 5354 N N . VAL B 1 51 ? 52.281 -13.008 -1.104 1 34.28 51 VAL B N 1
ATOM 5355 C CA . VAL B 1 51 ? 51.25 -12.086 -0.58 1 34.28 51 VAL B CA 1
ATOM 5356 C C . VAL B 1 51 ? 51.031 -10.961 -1.586 1 34.28 51 VAL B C 1
ATOM 5358 O O . VAL B 1 51 ? 49.875 -10.523 -1.772 1 34.28 51 VAL B O 1
ATOM 5361 N N . ALA B 1 52 ? 52.125 -10.453 -2.252 1 34 52 ALA B N 1
ATOM 5362 C CA . ALA B 1 52 ? 51.906 -9.461 -3.301 1 34 52 ALA B CA 1
ATOM 5363 C C . ALA B 1 52 ? 51.188 -10.07 -4.492 1 34 52 ALA B C 1
ATOM 5365 O O . ALA B 1 52 ? 50.375 -9.398 -5.129 1 34 52 ALA B O 1
ATOM 5366 N N . SER B 1 53 ? 51.594 -11.195 -4.945 1 31.75 53 SER B N 1
ATOM 5367 C CA . SER B 1 53 ? 50.875 -11.852 -6.023 1 31.75 53 SER B CA 1
ATOM 5368 C C . SER B 1 53 ? 49.5 -12.297 -5.562 1 31.75 53 SER B C 1
ATOM 5370 O O . SER B 1 53 ? 48.656 -12.727 -6.375 1 31.75 53 SER B O 1
ATOM 5372 N N . GLN B 1 54 ? 49.312 -12.664 -4.363 1 30.47 54 GLN B N 1
ATOM 5373 C CA . GLN B 1 54 ? 48 -12.844 -3.805 1 30.47 54 GLN B CA 1
ATOM 5374 C C . GLN B 1 54 ? 47.219 -11.531 -3.809 1 30.47 54 GLN B C 1
ATOM 5376 O O . GLN B 1 54 ? 46.062 -11.484 -3.354 1 30.47 54 GLN B O 1
ATOM 5381 N N . LYS B 1 55 ? 48 -10.414 -3.965 1 33.34 55 LYS B N 1
ATOM 5382 C CA . LYS B 1 55 ? 47.219 -9.18 -4.086 1 33.34 55 LYS B CA 1
ATOM 5383 C C . LYS B 1 55 ? 46.062 -9.352 -5.059 1 33.34 55 LYS B C 1
ATOM 5385 O O . LYS B 1 55 ? 44.906 -9.039 -4.73 1 33.34 55 LYS B O 1
ATOM 5390 N N . ILE B 1 56 ? 46.156 -8.484 -6.172 1 32.53 56 ILE B N 1
ATOM 5391 C CA . ILE B 1 56 ? 45.125 -7.789 -6.953 1 32.53 56 ILE B CA 1
ATOM 5392 C C . ILE B 1 56 ? 44.406 -8.781 -7.867 1 32.53 56 ILE B C 1
ATOM 5394 O O . ILE B 1 56 ? 44.625 -8.789 -9.086 1 32.53 56 ILE B O 1
ATOM 5398 N N . GLU B 1 57 ? 44.688 -10 -7.812 1 32.69 57 GLU B N 1
ATOM 5399 C CA . GLU B 1 57 ? 43.594 -10.492 -8.641 1 32.69 57 GLU B CA 1
ATOM 5400 C C . GLU B 1 57 ? 42.281 -9.852 -8.242 1 32.69 57 GLU B C 1
ATOM 5402 O O . GLU B 1 57 ? 41.625 -10.312 -7.305 1 32.69 57 GLU B O 1
ATOM 5407 N N . ILE B 1 58 ? 42.219 -8.641 -7.844 1 39.06 58 ILE B N 1
ATOM 5408 C CA . ILE B 1 58 ? 41.125 -7.68 -7.914 1 39.06 58 ILE B CA 1
ATOM 5409 C C . ILE B 1 58 ? 40.156 -8.109 -8.992 1 39.06 58 ILE B C 1
ATOM 5411 O O . ILE B 1 58 ? 40.531 -8.305 -10.148 1 39.06 58 ILE B O 1
ATOM 5415 N N . ASN B 1 59 ? 39.062 -8.656 -8.688 1 41.34 59 ASN B N 1
ATOM 5416 C CA . ASN B 1 59 ? 38 -9.031 -9.578 1 41.34 59 ASN B CA 1
ATOM 5417 C C . ASN B 1 59 ? 37.906 -8.094 -10.781 1 41.34 59 ASN B C 1
ATOM 5419 O O . ASN B 1 59 ? 37.562 -6.914 -10.633 1 41.34 59 ASN B O 1
ATOM 5423 N N . THR B 1 60 ? 38.812 -8.141 -11.703 1 44.97 60 THR B N 1
ATOM 5424 C CA . THR B 1 60 ? 38.875 -7.559 -13.039 1 44.97 60 THR B CA 1
ATOM 5425 C C . THR B 1 60 ? 37.5 -7.164 -13.547 1 44.97 60 THR B C 1
ATOM 5427 O O . THR B 1 60 ? 37.375 -6.18 -14.281 1 44.97 60 THR B O 1
ATOM 5430 N N . VAL B 1 61 ? 36.562 -7.945 -13.273 1 47.16 61 VAL B N 1
ATOM 5431 C CA . VAL B 1 61 ? 35.219 -7.695 -13.82 1 47.16 61 VAL B CA 1
ATOM 5432 C C . VAL B 1 61 ? 34.688 -6.359 -13.305 1 47.16 61 VAL B C 1
ATOM 5434 O O . VAL B 1 61 ? 34.094 -5.586 -14.07 1 47.16 61 VAL B O 1
ATOM 5437 N N . SER B 1 62 ? 35 -5.996 -12.047 1 57.25 62 SER B N 1
ATOM 5438 C CA . SER B 1 62 ? 34.469 -4.75 -11.531 1 57.25 62 SER B CA 1
ATOM 5439 C C . SER B 1 62 ? 35.312 -3.551 -11.945 1 57.25 62 SER B C 1
ATOM 5441 O O . SER B 1 62 ? 34.781 -2.469 -12.203 1 57.25 62 SER B O 1
ATOM 5443 N N . LEU B 1 63 ? 36.625 -3.73 -12.109 1 63.22 63 LEU B N 1
ATOM 5444 C CA . LEU B 1 63 ? 37.5 -2.645 -12.539 1 63.22 63 LEU B CA 1
ATOM 5445 C C . LEU B 1 63 ? 37.281 -2.324 -14.016 1 63.22 63 LEU B C 1
ATOM 5447 O O . LEU B 1 63 ? 37.625 -1.23 -14.469 1 63.22 63 LEU B O 1
ATOM 5451 N N . SER B 1 64 ? 36.719 -3.33 -14.602 1 62.16 64 SER B N 1
ATOM 5452 C CA . SER B 1 64 ? 36.5 -3.115 -16.031 1 62.16 64 SER B CA 1
ATOM 5453 C C . SER B 1 64 ? 35.438 -2.057 -16.281 1 62.16 64 SER B C 1
ATOM 5455 O O . SER B 1 64 ? 35.406 -1.453 -17.344 1 62.16 64 SER B O 1
ATOM 5457 N N . ALA B 1 65 ? 34.688 -1.742 -15.242 1 68.12 65 ALA B N 1
ATOM 5458 C CA . ALA B 1 65 ? 33.625 -0.759 -15.445 1 68.12 65 ALA B CA 1
ATOM 5459 C C . ALA B 1 65 ? 34.125 0.655 -15.172 1 68.12 65 ALA B C 1
ATOM 5461 O O . ALA B 1 65 ? 33.406 1.632 -15.406 1 68.12 65 ALA B O 1
ATOM 5462 N N . VAL B 1 66 ? 35.438 0.691 -14.688 1 79.31 66 VAL B N 1
ATOM 5463 C CA . VAL B 1 66 ? 36 1.988 -14.344 1 79.31 66 VAL B CA 1
ATOM 5464 C C . VAL B 1 66 ? 37.031 2.398 -15.391 1 79.31 66 VAL B C 1
ATOM 5466 O O . VAL B 1 66 ? 37.812 1.566 -15.867 1 79.31 66 VAL B O 1
ATOM 5469 N N . PRO B 1 67 ? 36.969 3.594 -15.875 1 79.75 67 PRO B N 1
ATOM 5470 C CA . PRO B 1 67 ? 37.969 4.062 -16.844 1 79.75 67 PRO B CA 1
ATOM 5471 C C . PRO B 1 67 ? 39.406 3.889 -16.328 1 79.75 67 PRO B C 1
ATOM 5473 O O . PRO B 1 67 ? 39.625 3.867 -15.117 1 79.75 67 PRO B O 1
ATOM 5476 N N . GLU B 1 68 ? 40.375 3.824 -17.188 1 82.06 68 GLU B N 1
ATOM 5477 C CA . GLU B 1 68 ? 41.781 3.5 -16.906 1 82.06 68 GLU B CA 1
ATOM 5478 C C . GLU B 1 68 ? 42.406 4.539 -15.984 1 82.06 68 GLU B C 1
ATOM 5480 O O . GLU B 1 68 ? 43.219 4.195 -15.102 1 82.06 68 GLU B O 1
ATOM 5485 N N . HIS B 1 69 ? 41.969 5.875 -16.141 1 85.06 69 HIS B N 1
ATOM 5486 C CA . HIS B 1 69 ? 42.594 6.922 -15.344 1 85.06 69 HIS B CA 1
ATOM 5487 C C . HIS B 1 69 ? 42.125 6.84 -13.891 1 85.06 69 HIS B C 1
ATOM 5489 O O . HIS B 1 69 ? 42.75 7.449 -13.008 1 85.06 69 HIS B O 1
ATOM 5495 N N . LEU B 1 70 ? 41.188 6.09 -13.594 1 88.69 70 LEU B N 1
ATOM 5496 C CA . LEU B 1 70 ? 40.688 5.953 -12.234 1 88.69 70 LEU B CA 1
ATOM 5497 C C . LEU B 1 70 ? 41.062 4.609 -11.633 1 88.69 70 LEU B C 1
ATOM 5499 O O . LEU B 1 70 ? 40.719 4.305 -10.5 1 88.69 70 LEU B O 1
ATOM 5503 N N . HIS B 1 71 ? 41.844 3.84 -12.32 1 86 71 HIS B N 1
ATOM 5504 C CA . HIS B 1 71 ? 42.188 2.502 -11.859 1 86 71 HIS B CA 1
ATOM 5505 C C . HIS B 1 71 ? 43.031 2.562 -10.586 1 86 71 HIS B C 1
ATOM 5507 O O . HIS B 1 71 ? 42.844 1.747 -9.68 1 86 71 HIS B O 1
ATOM 5513 N N . SER B 1 72 ? 43.969 3.576 -10.555 1 85.06 72 SER B N 1
ATOM 5514 C CA . SER B 1 72 ? 44.812 3.689 -9.359 1 85.06 72 SER B CA 1
ATOM 5515 C C . SER B 1 72 ? 43.969 3.979 -8.117 1 85.06 72 SER B C 1
ATOM 5517 O O . SER B 1 72 ? 44.219 3.389 -7.062 1 85.06 72 SER B O 1
ATOM 5519 N N . LEU B 1 73 ? 43.062 4.805 -8.258 1 88.5 73 LEU B N 1
ATOM 5520 C CA . LEU B 1 73 ? 42.188 5.156 -7.148 1 88.5 73 LEU B CA 1
ATOM 5521 C C . LEU B 1 73 ? 41.281 3.984 -6.77 1 88.5 73 LEU B C 1
ATOM 5523 O O . LEU B 1 73 ? 41.062 3.713 -5.586 1 88.5 73 LEU B O 1
ATOM 5527 N N . ALA B 1 74 ? 40.75 3.309 -7.727 1 87.19 74 ALA B N 1
ATOM 5528 C CA . ALA B 1 74 ? 39.875 2.162 -7.5 1 87.19 74 ALA B CA 1
ATOM 5529 C C . ALA B 1 74 ? 40.625 1.037 -6.785 1 87.19 74 ALA B C 1
ATOM 5531 O O . ALA B 1 74 ? 40.062 0.374 -5.906 1 87.19 74 ALA B O 1
ATOM 5532 N N . CYS B 1 75 ? 41.844 0.847 -7.102 1 85.19 75 CYS B N 1
ATOM 5533 C CA . CYS B 1 75 ? 42.656 -0.177 -6.438 1 85.19 75 CYS B CA 1
ATOM 5534 C C . CYS B 1 75 ? 42.906 0.194 -4.984 1 85.19 75 CYS B C 1
ATOM 5536 O O . CYS B 1 75 ? 42.844 -0.663 -4.102 1 85.19 75 CYS B O 1
ATOM 5538 N N . ARG B 1 76 ? 43.156 1.439 -4.746 1 86.12 76 ARG B N 1
ATOM 5539 C CA . ARG B 1 76 ? 43.375 1.902 -3.381 1 86.12 76 ARG B CA 1
ATOM 5540 C C . ARG B 1 76 ? 42.125 1.699 -2.527 1 86.12 76 ARG B C 1
ATOM 5542 O O . ARG B 1 76 ? 42.219 1.338 -1.354 1 86.12 76 ARG B O 1
ATOM 5549 N N . ILE B 1 77 ? 41.031 1.959 -3.062 1 88.62 77 ILE B N 1
ATOM 5550 C CA . ILE B 1 77 ? 39.781 1.812 -2.355 1 88.62 77 ILE B CA 1
ATOM 5551 C C . ILE B 1 77 ? 39.531 0.336 -2.062 1 88.62 77 ILE B C 1
ATOM 5553 O O . ILE B 1 77 ? 39.062 -0.015 -0.979 1 88.62 77 ILE B O 1
ATOM 5557 N N . ASN B 1 78 ? 39.812 -0.473 -3.01 1 82 78 ASN B N 1
ATOM 5558 C CA . ASN B 1 78 ? 39.594 -1.904 -2.857 1 82 78 ASN B CA 1
ATOM 5559 C C . ASN B 1 78 ? 40.5 -2.512 -1.788 1 82 78 ASN B C 1
ATOM 5561 O O . ASN B 1 78 ? 40.188 -3.555 -1.217 1 82 78 ASN B O 1
ATOM 5565 N N . ASP B 1 79 ? 41.625 -1.824 -1.461 1 82.06 79 ASP B N 1
ATOM 5566 C CA . ASP B 1 79 ? 42.594 -2.352 -0.495 1 82.06 79 ASP B CA 1
ATOM 5567 C C . ASP B 1 79 ? 42.312 -1.837 0.912 1 82.06 79 ASP B C 1
ATOM 5569 O O . ASP B 1 79 ? 43 -2.193 1.867 1 82.06 79 ASP B O 1
ATOM 5573 N N . LEU B 1 80 ? 41.25 -1.12 1.034 1 87.62 80 LEU B N 1
ATOM 5574 C CA . LEU B 1 80 ? 40.906 -0.581 2.348 1 87.62 80 LEU B CA 1
ATOM 5575 C C . LEU B 1 80 ? 40.312 -1.66 3.238 1 87.62 80 LEU B C 1
ATOM 5577 O O . LEU B 1 80 ? 39.75 -2.629 2.744 1 87.62 80 LEU B O 1
ATOM 5581 N N . ASN B 1 81 ? 40.531 -1.486 4.562 1 84.44 81 ASN B N 1
ATOM 5582 C CA . ASN B 1 81 ? 39.844 -2.365 5.52 1 84.44 81 ASN B CA 1
ATOM 5583 C C . ASN B 1 81 ? 38.344 -2.146 5.527 1 84.44 81 ASN B C 1
ATOM 5585 O O . ASN B 1 81 ? 37.844 -1.173 4.957 1 84.44 81 ASN B O 1
ATOM 5589 N N . GLU B 1 82 ? 37.656 -3.049 6.152 1 84.5 82 GLU B N 1
ATOM 5590 C CA . GLU B 1 82 ? 36.219 -3.045 6.133 1 84.5 82 GLU B CA 1
ATOM 5591 C C . GLU B 1 82 ? 35.656 -1.758 6.73 1 84.5 82 GLU B C 1
ATOM 5593 O O . GLU B 1 82 ? 34.688 -1.182 6.203 1 84.5 82 GLU B O 1
ATOM 5598 N N . THR B 1 83 ? 36.25 -1.281 7.727 1 84.31 83 THR B N 1
ATOM 5599 C CA . THR B 1 83 ? 35.75 -0.076 8.391 1 84.31 83 THR B CA 1
ATOM 5600 C C . THR B 1 83 ? 35.969 1.15 7.508 1 84.31 83 THR B C 1
ATOM 5602 O O . THR B 1 83 ? 35.062 1.968 7.344 1 84.31 83 THR B O 1
ATOM 5605 N N . ASP B 1 84 ? 37.125 1.188 6.918 1 86.81 84 ASP B N 1
ATOM 5606 C CA . ASP B 1 84 ? 37.469 2.338 6.086 1 86.81 84 ASP B CA 1
ATOM 5607 C C . ASP B 1 84 ? 36.688 2.336 4.785 1 86.81 84 ASP B C 1
ATOM 5609 O O . ASP B 1 84 ? 36.281 3.395 4.289 1 86.81 84 ASP B O 1
ATOM 5613 N N . LEU B 1 85 ? 36.469 1.205 4.305 1 87.12 85 LEU B N 1
ATOM 5614 C CA . LEU B 1 85 ? 35.688 1.097 3.078 1 87.12 85 LEU B CA 1
ATOM 5615 C C . LEU B 1 85 ? 34.281 1.598 3.293 1 87.12 85 LEU B C 1
ATOM 5617 O O . LEU B 1 85 ? 33.719 2.303 2.443 1 87.12 85 LEU B O 1
ATOM 5621 N N . ALA B 1 86 ? 33.719 1.217 4.383 1 85.12 86 ALA B N 1
ATOM 5622 C CA . ALA B 1 86 ? 32.375 1.665 4.688 1 85.12 86 ALA B CA 1
ATOM 5623 C C . ALA B 1 86 ? 32.312 3.182 4.848 1 85.12 86 ALA B C 1
ATOM 5625 O O . ALA B 1 86 ? 31.359 3.828 4.402 1 85.12 86 ALA B O 1
ATOM 5626 N N . MET B 1 87 ? 33.281 3.729 5.383 1 84.62 87 MET B N 1
ATOM 5627 C CA . MET B 1 87 ? 33.312 5.172 5.602 1 84.62 87 MET B CA 1
ATOM 5628 C C . MET B 1 87 ? 33.469 5.918 4.281 1 84.62 87 MET B C 1
ATOM 5630 O O . MET B 1 87 ? 32.812 6.93 4.055 1 84.62 87 MET B O 1
ATOM 5634 N N . ILE B 1 88 ? 34.344 5.387 3.447 1 85.38 88 ILE B N 1
ATOM 5635 C CA . ILE B 1 88 ? 34.594 6.047 2.168 1 85.38 88 ILE B CA 1
ATOM 5636 C C . ILE B 1 88 ? 33.344 5.902 1.275 1 85.38 88 ILE B C 1
ATOM 5638 O O . ILE B 1 88 ? 33 6.82 0.529 1 85.38 88 ILE B O 1
ATOM 5642 N N . ALA B 1 89 ? 32.75 4.793 1.352 1 84.06 89 ALA B N 1
ATOM 5643 C CA . ALA B 1 89 ? 31.516 4.602 0.582 1 84.06 89 ALA B CA 1
ATOM 5644 C C . ALA B 1 89 ? 30.469 5.633 0.971 1 84.06 89 ALA B C 1
ATOM 5646 O O . ALA B 1 89 ? 29.812 6.219 0.105 1 84.06 89 ALA B O 1
ATOM 5647 N N . ASP B 1 90 ? 30.297 5.855 2.197 1 81.56 90 ASP B N 1
ATOM 5648 C CA . ASP B 1 90 ? 29.344 6.844 2.686 1 81.56 90 ASP B CA 1
ATOM 5649 C C . ASP B 1 90 ? 29.734 8.25 2.242 1 81.56 90 ASP B C 1
ATOM 5651 O O . ASP B 1 90 ? 28.891 9.039 1.819 1 81.56 90 ASP B O 1
ATOM 5655 N N . PHE B 1 91 ? 30.984 8.539 2.336 1 81.88 91 PHE B N 1
ATOM 5656 C CA . PHE B 1 91 ? 31.5 9.852 1.953 1 81.88 91 PHE B CA 1
ATOM 5657 C C . PHE B 1 91 ? 31.266 10.102 0.466 1 81.88 91 PHE B C 1
ATOM 5659 O O . PHE B 1 91 ? 30.812 11.18 0.074 1 81.88 91 PHE B O 1
ATOM 5666 N N . THR B 1 92 ? 31.656 9.141 -0.33 1 83.31 92 THR B N 1
ATOM 5667 C CA . THR B 1 92 ? 31.531 9.289 -1.776 1 83.31 92 THR B CA 1
ATOM 5668 C C . THR B 1 92 ? 30.062 9.477 -2.178 1 83.31 92 THR B C 1
ATOM 5670 O O . THR B 1 92 ? 29.75 10.289 -3.051 1 83.31 92 THR B O 1
ATOM 5673 N N . GLU B 1 93 ? 29.203 8.742 -1.605 1 82.31 93 GLU B N 1
ATOM 5674 C CA . GLU B 1 93 ? 27.781 8.867 -1.917 1 82.31 93 GLU B CA 1
ATOM 5675 C C . GLU B 1 93 ? 27.25 10.25 -1.537 1 82.31 93 GLU B C 1
ATOM 5677 O O . GLU B 1 93 ? 26.484 10.852 -2.293 1 82.31 93 GLU B O 1
ATOM 5682 N N . ASN B 1 94 ? 27.594 10.742 -0.415 1 78.31 94 ASN B N 1
ATOM 5683 C CA . ASN B 1 94 ? 27.172 12.062 0.026 1 78.31 94 ASN B CA 1
ATOM 5684 C C . ASN B 1 94 ? 27.719 13.164 -0.875 1 78.31 94 ASN B C 1
ATOM 5686 O O . ASN B 1 94 ? 27.016 14.141 -1.171 1 78.31 94 ASN B O 1
ATOM 5690 N N . SER B 1 95 ? 29.016 13.016 -1.261 1 78.38 95 SER B N 1
ATOM 5691 C CA . SER B 1 95 ? 29.609 13.984 -2.166 1 78.38 95 SER B CA 1
ATOM 5692 C C . SER B 1 95 ? 28.922 13.977 -3.525 1 78.38 95 SER B C 1
ATOM 5694 O O . SER B 1 95 ? 28.703 15.039 -4.117 1 78.38 95 SER B O 1
ATOM 5696 N N . ALA B 1 96 ? 28.641 12.82 -3.998 1 80.44 96 ALA B N 1
ATOM 5697 C CA . ALA B 1 96 ? 27.969 12.711 -5.281 1 80.44 96 ALA B CA 1
ATOM 5698 C C . ALA B 1 96 ? 26.562 13.297 -5.207 1 80.44 96 ALA B C 1
ATOM 5700 O O . ALA B 1 96 ? 26.094 13.922 -6.16 1 80.44 96 ALA B O 1
ATOM 5701 N N . LYS B 1 97 ? 25.797 13.047 -4.195 1 76.06 97 LYS B N 1
ATOM 5702 C CA . LYS B 1 97 ? 24.438 13.57 -4.023 1 76.06 97 LYS B CA 1
ATOM 5703 C C . LYS B 1 97 ? 24.438 15.094 -3.977 1 76.06 97 LYS B C 1
ATOM 5705 O O . LYS B 1 97 ? 23.531 15.734 -4.5 1 76.06 97 LYS B O 1
ATOM 5710 N N . ARG B 1 98 ? 25.438 15.648 -3.438 1 69.69 98 ARG B N 1
ATOM 5711 C CA . ARG B 1 98 ? 25.562 17.094 -3.285 1 69.69 98 ARG B CA 1
ATOM 5712 C C . ARG B 1 98 ? 25.938 17.766 -4.605 1 69.69 98 ARG B C 1
ATOM 5714 O O . ARG B 1 98 ? 25.359 18.781 -4.992 1 69.69 98 ARG B O 1
ATOM 5721 N N . ASP B 1 99 ? 26.812 17.141 -5.328 1 70.75 99 ASP B N 1
ATOM 5722 C CA . ASP B 1 99 ? 27.422 17.844 -6.449 1 70.75 99 ASP B CA 1
ATOM 5723 C C . ASP B 1 99 ? 26.828 17.375 -7.777 1 70.75 99 ASP B C 1
ATOM 5725 O O . ASP B 1 99 ? 26.812 18.141 -8.75 1 70.75 99 ASP B O 1
ATOM 5729 N N . VAL B 1 100 ? 26.469 16.156 -7.828 1 75.44 100 VAL B N 1
ATOM 5730 C CA . VAL B 1 100 ? 26.094 15.625 -9.125 1 75.44 100 VAL B CA 1
ATOM 5731 C C . VAL B 1 100 ? 24.578 15.359 -9.156 1 75.44 100 VAL B C 1
ATOM 5733 O O . VAL B 1 100 ? 23.875 15.836 -10.055 1 75.44 100 VAL B O 1
ATOM 5736 N N . TYR B 1 101 ? 24.031 14.719 -8.164 1 72.75 101 TYR B N 1
ATOM 5737 C CA . TYR B 1 101 ? 22.641 14.273 -8.195 1 72.75 101 TYR B CA 1
ATOM 5738 C C . TYR B 1 101 ? 21.688 15.445 -8.039 1 72.75 101 TYR B C 1
ATOM 5740 O O . TYR B 1 101 ? 20.562 15.414 -8.539 1 72.75 101 TYR B O 1
ATOM 5748 N N . SER B 1 102 ? 22.062 16.422 -7.332 1 62.97 102 SER B N 1
ATOM 5749 C CA . SER B 1 102 ? 21.219 17.578 -7.082 1 62.97 102 SER B CA 1
ATOM 5750 C C . SER B 1 102 ? 20.938 18.344 -8.367 1 62.97 102 SER B C 1
ATOM 5752 O O . SER B 1 102 ? 19.969 19.109 -8.445 1 62.97 102 SER B O 1
ATOM 5754 N N . LEU B 1 103 ? 21.781 18.109 -9.383 1 57 103 LEU B N 1
ATOM 5755 C CA . LEU B 1 103 ? 21.641 18.828 -10.648 1 57 103 LEU B CA 1
ATOM 5756 C C . LEU B 1 103 ? 20.562 18.188 -11.523 1 57 103 LEU B C 1
ATOM 5758 O O . LEU B 1 103 ? 20.156 18.766 -12.531 1 57 103 LEU B O 1
ATOM 5762 N N . LEU B 1 104 ? 20.203 17.062 -11.164 1 58.31 104 LEU B N 1
ATOM 5763 C CA . LEU B 1 104 ? 19.219 16.375 -12 1 58.31 104 LEU B CA 1
ATOM 5764 C C . LEU B 1 104 ? 17.828 17 -11.805 1 58.31 104 LEU B C 1
ATOM 5766 O O . LEU B 1 104 ? 17.391 17.203 -10.672 1 58.31 104 LEU B O 1
ATOM 5770 N N . PRO B 1 105 ? 17.422 17.75 -12.867 1 51.56 105 PRO B N 1
ATOM 5771 C CA . PRO B 1 105 ? 16.062 18.281 -12.719 1 51.56 105 PRO B CA 1
ATOM 5772 C C . PRO B 1 105 ? 15.062 17.234 -12.273 1 51.56 105 PRO B C 1
ATOM 5774 O O . PRO B 1 105 ? 14.891 16.219 -12.953 1 51.56 105 PRO B O 1
ATOM 5777 N N . TYR B 1 106 ? 15.234 16.75 -11.164 1 47.91 106 TYR B N 1
ATOM 5778 C CA . TYR B 1 106 ? 14.258 15.773 -10.695 1 47.91 106 TYR B CA 1
ATOM 5779 C C . TYR B 1 106 ? 12.867 16.391 -10.617 1 47.91 106 TYR B C 1
ATOM 5781 O O . TYR B 1 106 ? 12.68 17.438 -10.016 1 47.91 106 TYR B O 1
ATOM 5789 N N . THR B 1 107 ? 12.195 16.188 -11.703 1 48.16 107 THR B N 1
ATOM 5790 C CA . THR B 1 107 ? 10.797 16.562 -11.562 1 48.16 107 THR B CA 1
ATOM 5791 C C . THR B 1 107 ? 10.234 16.078 -10.227 1 48.16 107 THR B C 1
ATOM 5793 O O . THR B 1 107 ? 10.219 14.883 -9.953 1 48.16 107 THR B O 1
ATOM 5796 N N . GLY B 1 108 ? 10.664 16.5 -9.25 1 44.16 108 GLY B N 1
ATOM 5797 C CA . GLY B 1 108 ? 10.164 16.281 -7.902 1 44.16 108 GLY B CA 1
ATOM 5798 C C . GLY B 1 108 ? 8.914 15.43 -7.863 1 44.16 108 GLY B C 1
ATOM 5799 O O . GLY B 1 108 ? 8.57 14.766 -8.844 1 44.16 108 GLY B O 1
ATOM 5800 N N . SER B 1 109 ? 7.844 16.094 -7.07 1 48.19 109 SER B N 1
ATOM 5801 C CA . SER B 1 109 ? 6.754 15.648 -6.211 1 48.19 109 SER B CA 1
ATOM 5802 C C . SER B 1 109 ? 5.703 14.875 -7.008 1 48.19 109 SER B C 1
ATOM 5804 O O . SER B 1 109 ? 5.398 13.727 -6.688 1 48.19 109 SER B O 1
ATOM 5806 N N . ASN B 1 110 ? 4.754 15.742 -7.57 1 55.84 110 ASN B N 1
ATOM 5807 C CA . ASN B 1 110 ? 3.537 15.172 -8.141 1 55.84 110 ASN B CA 1
ATOM 5808 C C . ASN B 1 110 ? 3.635 15.055 -9.656 1 55.84 110 ASN B C 1
ATOM 5810 O O . ASN B 1 110 ? 3.922 16.031 -10.352 1 55.84 110 ASN B O 1
ATOM 5814 N N . TRP B 1 111 ? 3.826 13.867 -10.234 1 57.78 111 TRP B N 1
ATOM 5815 C CA . TRP B 1 111 ? 3.971 13.516 -11.641 1 57.78 111 TRP B CA 1
ATOM 5816 C C . TRP B 1 111 ? 3.035 14.352 -12.508 1 57.78 111 TRP B C 1
ATOM 5818 O O . TRP B 1 111 ? 3.262 14.492 -13.711 1 57.78 111 TRP B O 1
ATOM 5828 N N . PHE B 1 112 ? 2.049 14.93 -11.898 1 62.78 112 PHE B N 1
ATOM 5829 C CA . PHE B 1 112 ? 1.071 15.609 -12.742 1 62.78 112 PHE B CA 1
ATOM 5830 C C . PHE B 1 112 ? 1.269 17.125 -12.703 1 62.78 112 PHE B C 1
ATOM 5832 O O . PHE B 1 112 ? 0.597 17.859 -13.422 1 62.78 112 PHE B O 1
ATOM 5839 N N . LEU B 1 113 ? 2.213 17.547 -11.922 1 64.56 113 LEU B N 1
ATOM 5840 C CA . LEU B 1 113 ? 2.365 18.984 -11.797 1 64.56 113 LEU B CA 1
ATOM 5841 C C . LEU B 1 113 ? 3.551 19.484 -12.625 1 64.56 113 LEU B C 1
ATOM 5843 O O . LEU B 1 113 ? 4.617 18.859 -12.625 1 64.56 113 LEU B O 1
ATOM 5847 N N . PRO B 1 114 ? 3.289 20.5 -13.453 1 64.44 114 PRO B N 1
ATOM 5848 C CA . PRO B 1 114 ? 4.363 21.062 -14.273 1 64.44 114 PRO B CA 1
ATOM 5849 C C . PRO B 1 114 ? 5.465 21.703 -13.438 1 64.44 114 PRO B C 1
ATOM 5851 O O . PRO B 1 114 ? 5.227 22.094 -12.289 1 64.44 114 PRO B O 1
ATOM 5854 N N . GLN B 1 115 ? 6.684 21.656 -13.93 1 68.06 115 GLN B N 1
ATOM 5855 C CA . GLN B 1 115 ? 7.781 22.406 -13.312 1 68.06 115 GLN B CA 1
ATOM 5856 C C . GLN B 1 115 ? 7.766 23.859 -13.758 1 68.06 115 GLN B C 1
ATOM 5858 O O . GLN B 1 115 ? 7.543 24.156 -14.93 1 68.06 115 GLN B O 1
ATOM 5863 N N . ILE B 1 116 ? 7.75 24.781 -12.812 1 67.25 116 ILE B N 1
ATOM 5864 C CA . ILE B 1 116 ? 7.73 26.203 -13.133 1 67.25 116 ILE B CA 1
ATOM 5865 C C . ILE B 1 116 ? 9.133 26.797 -12.953 1 67.25 116 ILE B C 1
ATOM 5867 O O . ILE B 1 116 ? 9.758 26.609 -11.906 1 67.25 116 ILE B O 1
ATOM 5871 N N . LYS B 1 117 ? 9.742 27.156 -14.039 1 68.44 117 LYS B N 1
ATOM 5872 C 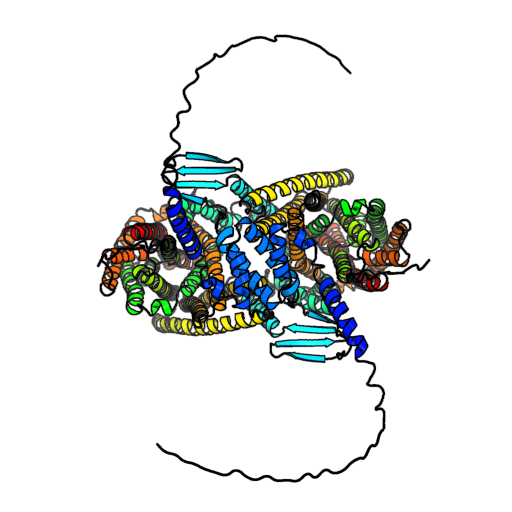CA . LYS B 1 117 ? 11.023 27.859 -13.992 1 68.44 117 LYS B CA 1
ATOM 5873 C C . LYS B 1 117 ? 10.852 29.344 -14.344 1 68.44 117 LYS B C 1
ATOM 5875 O O . LYS B 1 117 ? 10.047 29.688 -15.203 1 68.44 117 LYS B O 1
ATOM 5880 N N . GLU B 1 118 ? 11.438 30.203 -13.508 1 67.69 118 GLU B N 1
ATOM 5881 C CA . GLU B 1 118 ? 11.398 31.625 -13.836 1 67.69 118 GLU B CA 1
ATOM 5882 C C . GLU B 1 118 ? 12.32 31.953 -15.008 1 67.69 118 GLU B C 1
ATOM 5884 O O . GLU B 1 118 ? 13.406 31.391 -15.125 1 67.69 118 GLU B O 1
ATOM 5889 N N . VAL B 1 119 ? 11.664 32.625 -15.906 1 67.69 119 VAL B N 1
ATOM 5890 C CA . VAL B 1 119 ? 12.391 33 -17.109 1 67.69 119 VAL B CA 1
ATOM 5891 C C . VAL B 1 119 ? 13.539 33.938 -16.75 1 67.69 119 VAL B C 1
ATOM 5893 O O . VAL B 1 119 ? 13.391 34.812 -15.914 1 67.69 119 VAL B O 1
ATOM 5896 N N . GLU B 1 120 ? 14.82 33.438 -17.031 1 64.12 120 GLU B N 1
ATOM 5897 C CA . GLU B 1 120 ? 15.992 34.281 -16.812 1 64.12 120 GLU B CA 1
ATOM 5898 C C . GLU B 1 120 ? 15.961 35.531 -17.734 1 64.12 120 GLU B C 1
ATOM 5900 O O . GLU B 1 120 ? 15.125 35.594 -18.625 1 64.12 120 GLU B O 1
ATOM 5905 N N . GLU B 1 121 ? 16.875 36.531 -17.406 1 63.5 121 GLU B N 1
ATOM 5906 C CA . GLU B 1 121 ? 17 37.781 -18.156 1 63.5 121 GLU B CA 1
ATOM 5907 C C . GLU B 1 121 ? 17.344 37.5 -19.625 1 63.5 121 GLU B C 1
ATOM 5909 O O . GLU B 1 121 ? 18.344 36.844 -19.906 1 63.5 121 GLU B O 1
ATOM 5914 N N . GLY B 1 122 ? 16.438 37.719 -20.609 1 65.5 122 GLY B N 1
ATOM 5915 C CA . GLY B 1 122 ? 16.641 37.625 -22.047 1 65.5 122 GLY B CA 1
ATOM 5916 C C . GLY B 1 122 ? 15.656 36.688 -22.719 1 65.5 122 GLY B C 1
ATOM 5917 O O . GLY B 1 122 ? 15.602 36.625 -23.953 1 65.5 122 GLY B O 1
ATOM 5918 N N . GLU B 1 123 ? 15.109 35.906 -21.859 1 69.44 123 GLU B N 1
ATOM 5919 C CA . GLU B 1 123 ? 14.164 34.969 -22.469 1 69.44 123 GLU B CA 1
ATOM 5920 C C . GLU B 1 123 ? 12.797 35.625 -22.656 1 69.44 123 GLU B C 1
ATOM 5922 O O . GLU B 1 123 ? 12.445 36.562 -21.938 1 69.44 123 GLU B O 1
ATOM 5927 N N . ARG B 1 124 ? 12.172 35.406 -23.812 1 72.81 124 ARG B N 1
ATOM 5928 C CA . ARG B 1 124 ? 10.875 35.969 -24.156 1 72.81 124 ARG B CA 1
ATOM 5929 C C . ARG B 1 124 ? 9.836 35.625 -23.094 1 72.81 124 ARG B C 1
ATOM 5931 O O . ARG B 1 124 ? 9.852 34.5 -22.531 1 72.81 124 ARG B O 1
ATOM 5938 N N . ASN B 1 125 ? 8.969 36.5 -22.734 1 76.5 125 ASN B N 1
ATOM 5939 C CA . ASN B 1 125 ? 7.934 36.344 -21.719 1 76.5 125 ASN B CA 1
ATOM 5940 C C . ASN B 1 125 ? 6.789 35.469 -22.203 1 76.5 125 ASN B C 1
ATOM 5942 O O . ASN B 1 125 ? 5.953 35.031 -21.422 1 76.5 125 ASN B O 1
ATOM 5946 N N . TRP B 1 126 ? 6.66 35.312 -23.594 1 75 126 TRP B N 1
ATOM 5947 C CA . TRP B 1 126 ? 5.645 34.438 -24.156 1 75 126 TRP B CA 1
ATOM 5948 C C . TRP B 1 126 ? 6.262 33.469 -25.188 1 75 126 TRP B C 1
ATOM 5950 O O . TRP B 1 126 ? 6.855 33.906 -26.172 1 75 126 TRP B O 1
ATOM 5960 N N . ASP B 1 127 ? 6.547 32.25 -24.812 1 78 127 ASP B N 1
ATOM 5961 C CA . ASP B 1 127 ? 7.137 31.281 -25.734 1 78 127 ASP B CA 1
ATOM 5962 C C . ASP B 1 127 ? 6.496 29.906 -25.594 1 78 127 ASP B C 1
ATOM 5964 O O . ASP B 1 127 ? 5.941 29.578 -24.547 1 78 127 ASP B O 1
ATOM 5968 N N . PHE B 1 128 ? 6.141 29.328 -26.719 1 81.12 128 PHE B N 1
ATOM 5969 C CA . PHE B 1 128 ? 5.672 27.953 -26.766 1 81.12 128 PHE B CA 1
ATOM 5970 C C . PHE B 1 128 ? 6.68 27.047 -27.469 1 81.12 128 PHE B C 1
ATOM 5972 O O . PHE B 1 128 ? 7.012 27.266 -28.625 1 81.12 128 PHE B O 1
ATOM 5979 N N . ARG B 1 129 ? 7.418 26.25 -26.703 1 77.81 129 ARG B N 1
ATOM 5980 C CA . ARG B 1 129 ? 8.398 25.328 -27.297 1 77.81 129 ARG B CA 1
ATOM 5981 C C . ARG B 1 129 ? 8.016 23.875 -27.047 1 77.81 129 ARG B C 1
ATOM 5983 O O . ARG B 1 129 ? 7.562 23.531 -25.953 1 77.81 129 ARG B O 1
ATOM 5990 N N . CYS B 1 130 ? 7.926 23.031 -28.047 1 75.44 130 CYS B N 1
ATOM 5991 C CA . CYS B 1 130 ? 7.719 21.594 -27.922 1 75.44 130 CYS B CA 1
ATOM 5992 C C . CYS B 1 130 ? 9.008 20.844 -28.203 1 75.44 130 CYS B C 1
ATOM 5994 O O . CYS B 1 130 ? 9.602 20.984 -29.281 1 75.44 130 CYS B O 1
ATOM 5996 N N . ASP B 1 131 ? 9.594 20.25 -27.109 1 70.44 131 ASP B N 1
ATOM 5997 C CA . ASP B 1 131 ? 10.812 19.469 -27.297 1 70.44 131 ASP B CA 1
ATOM 5998 C C . ASP B 1 131 ? 10.516 18.109 -27.891 1 70.44 131 ASP B C 1
ATOM 6000 O O . ASP B 1 131 ? 9.375 17.656 -27.891 1 70.44 131 ASP B O 1
ATOM 6004 N N . ALA B 1 132 ? 11.516 17.516 -28.594 1 61.22 132 ALA B N 1
ATOM 6005 C CA . ALA B 1 132 ? 11.43 16.25 -29.328 1 61.22 132 ALA B CA 1
ATOM 6006 C C . ALA B 1 132 ? 10.969 15.117 -28.406 1 61.22 132 ALA B C 1
ATOM 6008 O O . ALA B 1 132 ? 10.344 14.156 -28.859 1 61.22 132 ALA B O 1
ATOM 6009 N N . TYR B 1 133 ? 11.188 15.242 -27.141 1 64.94 133 TYR B N 1
ATOM 6010 C CA . TYR B 1 133 ? 10.852 14.07 -26.328 1 64.94 133 TYR B CA 1
ATOM 6011 C C . TYR B 1 133 ? 9.523 14.266 -25.609 1 64.94 133 TYR B C 1
ATOM 6013 O O . TYR B 1 133 ? 9.289 13.664 -24.562 1 64.94 133 TYR B O 1
ATOM 6021 N N . GLY B 1 134 ? 8.758 15.133 -26.188 1 67.12 134 GLY B N 1
ATOM 6022 C CA . GLY B 1 134 ? 7.383 15.242 -25.719 1 67.12 134 GLY B CA 1
ATOM 6023 C C . GLY B 1 134 ? 7.223 16.203 -24.562 1 67.12 134 GLY B C 1
ATOM 6024 O O . GLY B 1 134 ? 6.223 16.156 -23.844 1 67.12 134 GLY B O 1
ATOM 6025 N N . ARG B 1 135 ? 8.281 17.047 -24.281 1 76.38 135 ARG B N 1
ATOM 6026 C CA . ARG B 1 135 ? 8.141 18.094 -23.266 1 76.38 135 ARG B CA 1
ATOM 6027 C C . ARG B 1 135 ? 7.688 19.406 -23.875 1 76.38 135 ARG B C 1
ATOM 6029 O O . ARG B 1 135 ? 8.242 19.844 -24.891 1 76.38 135 ARG B O 1
ATOM 6036 N N . MET B 1 136 ? 6.52 19.844 -23.422 1 79.56 136 MET B N 1
ATOM 6037 C CA . MET B 1 136 ? 5.996 21.125 -23.875 1 79.56 136 MET B CA 1
ATOM 6038 C C . MET B 1 136 ? 6.324 22.219 -22.875 1 79.56 136 MET B C 1
ATOM 6040 O O . MET B 1 136 ? 6.09 22.062 -21.672 1 79.56 136 MET B O 1
ATOM 6044 N N . SER B 1 137 ? 7.047 23.234 -23.266 1 80.69 137 SER B N 1
ATOM 6045 C CA . SER B 1 137 ? 7.352 24.375 -22.406 1 80.69 137 SER B CA 1
ATOM 6046 C C . SER B 1 137 ? 6.551 25.609 -22.812 1 80.69 137 SER B C 1
ATOM 6048 O O . SER B 1 137 ? 6.594 26.016 -23.984 1 80.69 137 SER B O 1
ATOM 6050 N N . VAL B 1 138 ? 5.656 26 -21.938 1 79.44 138 VAL B N 1
ATOM 6051 C CA . VAL B 1 138 ? 4.848 27.203 -22.172 1 79.44 138 VAL B CA 1
ATOM 6052 C C . VAL B 1 138 ? 5.297 28.328 -21.25 1 79.44 138 VAL B C 1
ATOM 6054 O O . VAL B 1 138 ? 5.305 28.156 -20.016 1 79.44 138 VAL B O 1
ATOM 6057 N N . THR B 1 139 ? 5.852 29.297 -21.781 1 78.25 139 THR B N 1
ATOM 6058 C CA . THR B 1 139 ? 6.246 30.453 -20.984 1 78.25 139 THR B CA 1
ATOM 6059 C C . THR B 1 139 ? 5.141 31.516 -20.984 1 78.25 139 THR B C 1
ATOM 6061 O O . THR B 1 139 ? 4.73 32 -22.047 1 78.25 139 THR B O 1
ATOM 6064 N N . ILE B 1 140 ? 4.492 31.672 -19.859 1 71.75 140 ILE B N 1
ATOM 6065 C CA . ILE B 1 140 ? 3.459 32.688 -19.703 1 71.75 140 ILE B CA 1
ATOM 6066 C C . ILE B 1 140 ? 3.908 33.719 -18.672 1 71.75 140 ILE B C 1
ATOM 6068 O O . ILE B 1 140 ? 4.223 33.406 -17.531 1 71.75 140 ILE B O 1
ATOM 6072 N N . TRP B 1 141 ? 3.766 35 -18.969 1 69.5 141 TRP B N 1
ATOM 6073 C CA . TRP B 1 141 ? 4.043 36.156 -18.109 1 69.5 141 TRP B CA 1
ATOM 6074 C C . TRP B 1 141 ? 5.367 35.969 -17.375 1 69.5 141 TRP B C 1
ATOM 6076 O O . TRP B 1 141 ? 5.445 36.156 -16.156 1 69.5 141 TRP B O 1
ATOM 6086 N N . GLY B 1 142 ? 6.371 35.375 -18.047 1 68.56 142 GLY B N 1
ATOM 6087 C CA . GLY B 1 142 ? 7.703 35.281 -17.484 1 68.56 142 GLY B CA 1
ATOM 6088 C C . GLY B 1 142 ? 7.926 33.969 -16.734 1 68.56 142 GLY B C 1
ATOM 6089 O O . GLY B 1 142 ? 8.984 33.75 -16.141 1 68.56 142 GLY B O 1
ATOM 6090 N N . ARG B 1 143 ? 6.914 33.188 -16.734 1 75.44 143 ARG B N 1
ATOM 6091 C CA . ARG B 1 143 ? 7.066 31.875 -16.094 1 75.44 143 ARG B CA 1
ATOM 6092 C C . ARG B 1 143 ? 6.953 30.75 -17.125 1 75.44 143 ARG B C 1
ATOM 6094 O O . ARG B 1 143 ? 6.031 30.734 -17.938 1 75.44 143 ARG B O 1
ATOM 6101 N N . CYS B 1 144 ? 8 30 -17.094 1 76.5 144 CYS B N 1
ATOM 6102 C CA . CYS B 1 144 ? 8.047 28.891 -18.047 1 76.5 144 CYS B CA 1
ATOM 6103 C C . CYS B 1 144 ? 7.496 27.609 -17.406 1 76.5 144 CYS B C 1
ATOM 6105 O O . CYS B 1 144 ? 8.031 27.125 -16.406 1 76.5 144 CYS B O 1
ATOM 6107 N N . LEU B 1 145 ? 6.355 27.234 -17.906 1 75.75 145 LEU B N 1
ATOM 6108 C CA . LEU B 1 145 ? 5.746 25.984 -17.453 1 75.75 145 LEU B CA 1
ATOM 6109 C C . LEU B 1 145 ? 6.199 24.812 -18.328 1 75.75 145 LEU B C 1
ATOM 6111 O O . LEU B 1 145 ? 5.969 24.812 -19.547 1 75.75 145 LEU B O 1
ATOM 6115 N N . VAL B 1 146 ? 6.977 23.922 -17.812 1 77.25 146 VAL B N 1
ATOM 6116 C CA . VAL B 1 146 ? 7.41 22.75 -18.562 1 77.25 146 VAL B CA 1
ATOM 6117 C C . VAL B 1 146 ? 6.488 21.578 -18.25 1 77.25 146 VAL B C 1
ATOM 6119 O O . VAL B 1 146 ? 6.383 21.141 -17.094 1 77.25 146 VAL B O 1
ATOM 6122 N N . LEU B 1 147 ? 5.715 21.188 -19.234 1 74.69 147 LEU B N 1
ATOM 6123 C CA . LEU B 1 147 ? 4.77 20.078 -19.078 1 74.69 147 LEU B CA 1
ATOM 6124 C C . LEU B 1 147 ? 5.25 18.844 -19.828 1 74.69 147 LEU B C 1
ATOM 6126 O O . LEU B 1 147 ? 5.383 18.875 -21.047 1 74.69 147 LEU B O 1
ATOM 6130 N N . PRO B 1 148 ? 5.641 17.781 -19.125 1 78.56 148 PRO B N 1
ATOM 6131 C CA . PRO B 1 148 ? 5.945 16.516 -19.812 1 78.56 148 PRO B CA 1
ATOM 6132 C C . PRO B 1 148 ? 4.691 15.812 -20.328 1 78.56 148 PRO B C 1
ATOM 6134 O O . PRO B 1 148 ? 4.199 14.875 -19.703 1 78.56 148 PRO B O 1
ATOM 6137 N N . VAL B 1 149 ? 4.23 16.188 -21.531 1 79.56 149 VAL B N 1
ATOM 6138 C CA . VAL B 1 149 ? 2.938 15.797 -22.078 1 79.56 149 VAL B CA 1
ATOM 6139 C C . VAL B 1 149 ? 2.904 14.281 -22.281 1 79.56 149 VAL B C 1
ATOM 6141 O O . VAL B 1 149 ? 1.924 13.625 -21.922 1 79.56 149 VAL B O 1
ATOM 6144 N N . ILE B 1 150 ? 3.977 13.68 -22.812 1 81.94 150 ILE B N 1
ATOM 6145 C CA . ILE B 1 150 ? 3.988 12.242 -23.078 1 81.94 150 ILE B CA 1
ATOM 6146 C C . ILE B 1 150 ? 3.891 11.477 -21.75 1 81.94 150 ILE B C 1
ATOM 6148 O O . ILE B 1 150 ? 3.182 10.469 -21.672 1 81.94 150 ILE B O 1
ATOM 6152 N N . ASN B 1 151 ? 4.543 11.984 -20.766 1 81.06 151 ASN B N 1
ATOM 6153 C CA . ASN B 1 151 ? 4.496 11.32 -19.469 1 81.06 151 ASN B CA 1
ATOM 6154 C C . ASN B 1 151 ? 3.117 11.445 -18.828 1 81.06 151 ASN B C 1
ATOM 6156 O O . ASN B 1 151 ? 2.656 10.523 -18.156 1 81.06 151 ASN B O 1
ATOM 6160 N N . ILE B 1 152 ? 2.514 12.547 -19.047 1 81.5 152 ILE B N 1
ATOM 6161 C CA . ILE B 1 152 ? 1.167 12.734 -18.531 1 81.5 152 ILE B CA 1
ATOM 6162 C C . ILE B 1 152 ? 0.201 11.773 -19.219 1 81.5 152 ILE B C 1
ATOM 6164 O O . ILE B 1 152 ? -0.638 11.148 -18.562 1 81.5 152 ILE B O 1
ATOM 6168 N N . PHE B 1 153 ? 0.361 11.641 -20.5 1 85 153 PHE B N 1
ATOM 6169 C CA . PHE B 1 153 ? -0.504 10.742 -21.25 1 85 153 PHE B CA 1
ATOM 6170 C C . PHE B 1 153 ? -0.285 9.297 -20.812 1 85 153 PHE B C 1
ATOM 6172 O O . PHE B 1 153 ? -1.24 8.523 -20.703 1 85 153 PHE B O 1
ATOM 6179 N N . LEU B 1 154 ? 0.933 8.961 -20.609 1 87.56 154 LEU B N 1
ATOM 6180 C CA . LEU B 1 154 ? 1.234 7.594 -20.188 1 87.56 154 LEU B CA 1
ATOM 6181 C C . LEU B 1 154 ? 0.656 7.305 -18.812 1 87.56 154 LEU B C 1
ATOM 6183 O O . LEU B 1 154 ? 0.104 6.227 -18.578 1 87.56 154 LEU B O 1
ATOM 6187 N N . ARG B 1 155 ? 0.746 8.219 -17.953 1 87.31 155 ARG B N 1
ATOM 6188 C CA . ARG B 1 155 ? 0.209 8.023 -16.609 1 87.31 155 ARG B CA 1
ATOM 6189 C C . ARG B 1 155 ? -1.316 8.023 -16.625 1 87.31 155 ARG B C 1
ATOM 6191 O O . ARG B 1 155 ? -1.949 7.309 -15.844 1 87.31 155 ARG B O 1
ATOM 6198 N N . LEU B 1 156 ? -1.881 8.789 -17.5 1 87 156 LEU B N 1
ATOM 6199 C CA . LEU B 1 156 ? -3.328 8.734 -17.672 1 87 156 LEU B CA 1
ATOM 6200 C C . LEU B 1 156 ? -3.766 7.383 -18.219 1 87 156 LEU B C 1
ATOM 6202 O O . LEU B 1 156 ? -4.801 6.852 -17.828 1 87 156 LEU B O 1
ATOM 6206 N N . ALA B 1 157 ? -2.975 6.898 -19.094 1 90.88 157 ALA B N 1
ATOM 6207 C CA . ALA B 1 157 ? -3.262 5.574 -19.641 1 90.88 157 ALA B CA 1
ATOM 6208 C C . ALA B 1 157 ? -3.207 4.512 -18.547 1 90.88 157 ALA B C 1
ATOM 6210 O O . ALA B 1 157 ? -4.004 3.568 -18.547 1 90.88 157 ALA B O 1
ATOM 6211 N N . VAL B 1 158 ? -2.301 4.684 -17.641 1 91.94 158 VAL B N 1
ATOM 6212 C CA . VAL B 1 158 ? -2.186 3.723 -16.547 1 91.94 158 VAL B CA 1
ATOM 6213 C C . VAL B 1 158 ? -3.402 3.83 -15.641 1 91.94 158 VAL B C 1
ATOM 6215 O O . VAL B 1 158 ? -3.906 2.82 -15.141 1 91.94 158 VAL B O 1
ATOM 6218 N N . VAL B 1 159 ? -3.9 5.02 -15.406 1 90.25 159 VAL B N 1
ATOM 6219 C CA . VAL B 1 159 ? -5.102 5.211 -14.594 1 90.25 159 VAL B CA 1
ATOM 6220 C C . VAL B 1 159 ? -6.289 4.531 -15.266 1 90.25 159 VAL B C 1
ATOM 6222 O O . VAL B 1 159 ? -7.086 3.861 -14.602 1 90.25 159 VAL B O 1
ATOM 6225 N N . VAL B 1 160 ? -6.336 4.684 -16.578 1 92.12 160 VAL B N 1
ATOM 6226 C CA . VAL B 1 160 ? -7.406 4.039 -17.328 1 92.12 160 VAL B CA 1
ATOM 6227 C C . VAL B 1 160 ? -7.242 2.521 -17.266 1 92.12 160 VAL B C 1
ATOM 6229 O O . VAL B 1 160 ? -8.227 1.792 -17.141 1 92.12 160 VAL B O 1
ATOM 6232 N N . LEU B 1 161 ? -6.023 2.078 -17.344 1 93.56 161 LEU B N 1
ATOM 6233 C CA . LEU B 1 161 ? -5.758 0.646 -17.234 1 93.56 161 LEU B CA 1
ATOM 6234 C C . LEU B 1 161 ? -6.152 0.123 -15.859 1 93.56 161 LEU B C 1
ATOM 6236 O O . LEU B 1 161 ? -6.699 -0.976 -15.742 1 93.56 161 LEU B O 1
ATOM 6240 N N . CYS B 1 162 ? -5.852 0.88 -14.844 1 93 162 CYS B N 1
ATOM 6241 C CA . CYS B 1 162 ? -6.246 0.5 -13.492 1 93 162 CYS B CA 1
ATOM 6242 C C . CYS B 1 162 ? -7.762 0.374 -13.391 1 93 162 CYS B C 1
ATOM 6244 O O . CYS B 1 162 ? -8.266 -0.595 -12.82 1 93 162 CYS B O 1
ATOM 6246 N N . TRP B 1 163 ? -8.438 1.31 -13.969 1 92 163 TRP B N 1
ATOM 6247 C CA . TRP B 1 163 ? -9.898 1.268 -13.969 1 92 163 TRP B CA 1
ATOM 6248 C C . TRP B 1 163 ? -10.406 0.06 -14.742 1 92 163 TRP B C 1
ATOM 6250 O O . TRP B 1 163 ? -11.32 -0.634 -14.297 1 92 163 TRP B O 1
ATOM 6260 N N . PHE B 1 164 ? -9.781 -0.165 -15.867 1 92.56 164 PHE B N 1
ATOM 6261 C CA . PHE B 1 164 ? -10.188 -1.29 -16.703 1 92.56 164 PHE B CA 1
ATOM 6262 C C . PHE B 1 164 ? -9.961 -2.611 -15.977 1 92.56 164 PHE B C 1
ATOM 6264 O O . PHE B 1 164 ? -10.805 -3.514 -16.047 1 92.56 164 PHE B O 1
ATOM 6271 N N . ALA B 1 165 ? -8.867 -2.734 -15.336 1 92.31 165 ALA B N 1
ATOM 6272 C CA . ALA B 1 165 ? -8.586 -3.939 -14.562 1 92.31 165 ALA B CA 1
ATOM 6273 C C . ALA B 1 165 ? -9.594 -4.117 -13.43 1 92.31 165 ALA B C 1
ATOM 6275 O O . ALA B 1 165 ? -10.133 -5.211 -13.242 1 92.31 165 ALA B O 1
ATOM 6276 N N . LEU B 1 166 ? -9.891 -3.072 -12.719 1 91.62 166 LEU B N 1
ATOM 6277 C CA . LEU B 1 166 ? -10.852 -3.141 -11.625 1 91.62 166 LEU B CA 1
ATOM 6278 C C . LEU B 1 166 ? -12.242 -3.473 -12.141 1 91.62 166 LEU B C 1
ATOM 6280 O O . LEU B 1 166 ? -13.008 -4.176 -11.477 1 91.62 166 LEU B O 1
ATOM 6284 N N . TRP B 1 167 ? -12.539 -2.902 -13.352 1 91.38 167 TRP B N 1
ATOM 6285 C CA . TRP B 1 167 ? -13.828 -3.152 -13.992 1 91.38 167 TRP B CA 1
ATOM 6286 C C . TRP B 1 167 ? -14 -4.637 -14.297 1 91.38 167 TRP B C 1
ATOM 6288 O O . TRP B 1 167 ? -15.117 -5.156 -14.258 1 91.38 167 TRP B O 1
ATOM 6298 N N . ASN B 1 168 ? -12.867 -5.352 -14.508 1 90.44 168 ASN B N 1
ATOM 6299 C CA . ASN B 1 168 ? -12.922 -6.781 -14.797 1 90.44 168 ASN B CA 1
ATOM 6300 C C . ASN B 1 168 ? -12.867 -7.617 -13.523 1 90.44 168 ASN B C 1
ATOM 6302 O O . ASN B 1 168 ? -13.375 -8.742 -13.492 1 90.44 168 ASN B O 1
ATOM 6306 N N . ILE B 1 169 ? -12.32 -7.121 -12.453 1 90.06 169 ILE B N 1
ATOM 6307 C CA . ILE B 1 169 ? -12.109 -7.879 -11.227 1 90.06 169 ILE B CA 1
ATOM 6308 C C . ILE B 1 169 ? -13.328 -7.738 -10.32 1 90.06 169 ILE B C 1
ATOM 6310 O O . ILE B 1 169 ? -13.789 -8.719 -9.734 1 90.06 169 ILE B O 1
ATOM 6314 N N . LEU B 1 170 ? -13.875 -6.48 -10.219 1 88.69 170 LEU B N 1
ATOM 6315 C CA . LEU B 1 170 ? -14.961 -6.184 -9.289 1 88.69 170 LEU B CA 1
ATOM 6316 C C . LEU B 1 170 ? -16.297 -6.109 -10.023 1 88.69 170 LEU B C 1
ATOM 6318 O O . LEU B 1 170 ? -16.344 -6 -11.25 1 88.69 170 LEU B O 1
ATOM 6322 N N . PRO B 1 171 ? -17.391 -6.266 -9.273 1 86.75 171 PRO B N 1
ATOM 6323 C CA . PRO B 1 171 ? -18.688 -6.051 -9.906 1 86.75 171 PRO B CA 1
ATOM 6324 C C . PRO B 1 171 ? -18.828 -4.672 -10.547 1 86.75 171 PRO B C 1
ATOM 6326 O O . PRO B 1 171 ? -18.344 -3.682 -9.992 1 86.75 171 PRO B O 1
ATOM 6329 N N . HIS B 1 172 ? -19.453 -4.637 -11.656 1 89.62 172 HIS B N 1
ATOM 6330 C CA . HIS B 1 172 ? -19.516 -3.441 -12.484 1 89.62 172 HIS B CA 1
ATOM 6331 C C . HIS B 1 172 ? -20.203 -2.293 -11.75 1 89.62 172 HIS B C 1
ATOM 6333 O O . HIS B 1 172 ? -19.828 -1.13 -11.93 1 89.62 172 HIS B O 1
ATOM 6339 N N . TRP B 1 173 ? -21.125 -2.549 -10.828 1 89.06 173 TRP B N 1
ATOM 6340 C CA . TRP B 1 173 ? -21.875 -1.488 -10.172 1 89.06 173 TRP B CA 1
ATOM 6341 C C . TRP B 1 173 ? -21 -0.695 -9.219 1 89.06 173 TRP B C 1
ATOM 6343 O O . TRP B 1 173 ? -21.297 0.457 -8.898 1 89.06 173 TRP B O 1
ATOM 6353 N N . LEU B 1 174 ? -19.891 -1.218 -8.859 1 88.88 174 LEU B N 1
ATOM 6354 C CA . LEU B 1 174 ? -18.984 -0.54 -7.941 1 88.88 174 LEU B CA 1
ATOM 6355 C C . LEU B 1 174 ? -18.078 0.437 -8.688 1 88.88 174 LEU B C 1
ATOM 6357 O O . LEU B 1 174 ? -17.656 1.445 -8.125 1 88.88 174 LEU B O 1
ATOM 6361 N N . VAL B 1 175 ? -17.797 0.155 -9.992 1 91.31 175 VAL B N 1
ATOM 6362 C CA . VAL B 1 175 ? -16.75 0.893 -10.695 1 91.31 175 VAL B CA 1
ATOM 6363 C C . VAL B 1 175 ? -17.375 1.702 -11.836 1 91.31 175 VAL B C 1
ATOM 6365 O O . VAL B 1 175 ? -16.672 2.158 -12.734 1 91.31 175 VAL B O 1
ATOM 6368 N N . GLU B 1 176 ? -18.656 1.852 -11.852 1 91.62 176 GLU B N 1
ATOM 6369 C CA . GLU B 1 176 ? -19.375 2.699 -12.797 1 91.62 176 GLU B CA 1
ATOM 6370 C C . GLU B 1 176 ? -19.953 3.926 -12.102 1 91.62 176 GLU B C 1
ATOM 6372 O O . GLU B 1 176 ? -19.984 3.996 -10.875 1 91.62 176 GLU B O 1
ATOM 6377 N N . PRO B 1 177 ? -20.234 4.941 -12.898 1 89.31 177 PRO B N 1
ATOM 6378 C CA . PRO B 1 177 ? -20.797 6.145 -12.281 1 89.31 177 PRO B CA 1
ATOM 6379 C C . PRO B 1 177 ? -21.984 5.848 -11.383 1 89.31 177 PRO B C 1
ATOM 6381 O O . PRO B 1 177 ? -22.891 5.105 -11.773 1 89.31 177 PRO B O 1
ATOM 6384 N N . GLY B 1 178 ? -21.875 6.34 -10.219 1 89.69 178 GLY B N 1
ATOM 6385 C CA . GLY B 1 178 ? -22.891 6.062 -9.203 1 89.69 178 GLY B CA 1
ATOM 6386 C C . GLY B 1 178 ? -22.453 4.984 -8.227 1 89.69 178 GLY B C 1
ATOM 6387 O O . GLY B 1 178 ? -23.156 4.727 -7.238 1 89.69 178 GLY B O 1
ATOM 6388 N N . GLY B 1 179 ? -21.281 4.469 -8.516 1 91.06 179 GLY B N 1
ATOM 6389 C CA . GLY B 1 179 ? -20.797 3.377 -7.684 1 91.06 179 GLY B CA 1
ATOM 6390 C C . GLY B 1 179 ? -20.016 3.854 -6.473 1 91.06 179 GLY B C 1
ATOM 6391 O O . GLY B 1 179 ? -19.531 4.988 -6.441 1 91.06 179 GLY B O 1
ATOM 6392 N N . TYR B 1 180 ? -19.812 2.977 -5.496 1 90.12 180 TYR B N 1
ATOM 6393 C CA . TYR B 1 180 ? -19.203 3.303 -4.219 1 90.12 180 TYR B CA 1
ATOM 6394 C C . TYR B 1 180 ? -17.688 3.502 -4.375 1 90.12 180 TYR B C 1
ATOM 6396 O O . TYR B 1 180 ? -17.062 4.176 -3.557 1 90.12 180 TYR B O 1
ATOM 6404 N N . VAL B 1 181 ? -17.172 2.939 -5.438 1 90.75 181 VAL B N 1
ATOM 6405 C CA . VAL B 1 181 ? -15.734 3.064 -5.633 1 90.75 181 VAL B CA 1
ATOM 6406 C C . VAL B 1 181 ? -15.453 4.121 -6.695 1 90.75 181 VAL B C 1
ATOM 6408 O O . VAL B 1 181 ? -14.539 4.938 -6.539 1 90.75 181 VAL B O 1
ATOM 6411 N N . TRP B 1 182 ? -16.219 4.203 -7.684 1 91.88 182 TRP B N 1
ATOM 6412 C CA . TRP B 1 182 ? -16 5.086 -8.82 1 91.88 182 TRP B CA 1
ATOM 6413 C C . TRP B 1 182 ? -16.094 6.547 -8.406 1 91.88 182 TRP B C 1
ATOM 6415 O O . TRP B 1 182 ? -15.18 7.332 -8.641 1 91.88 182 TRP B O 1
ATOM 6425 N N . ASP B 1 183 ? -17.125 6.918 -7.77 1 93.88 183 ASP B N 1
ATOM 6426 C CA . ASP B 1 183 ? -17.406 8.328 -7.504 1 93.88 183 ASP B CA 1
ATOM 6427 C C . ASP B 1 183 ? -16.359 8.938 -6.586 1 93.88 183 ASP B C 1
ATOM 6429 O O . ASP B 1 183 ? -15.805 10 -6.883 1 93.88 183 ASP B O 1
ATOM 6433 N N . PRO B 1 184 ? -16.094 8.266 -5.445 1 94.31 184 PRO B N 1
ATOM 6434 C CA . PRO B 1 184 ? -15.039 8.836 -4.59 1 94.31 184 PRO B CA 1
ATOM 6435 C C . PRO B 1 184 ? -13.672 8.867 -5.27 1 94.31 184 PRO B C 1
ATOM 6437 O O . PRO B 1 184 ? -12.922 9.836 -5.113 1 94.31 184 PRO B O 1
ATOM 6440 N N . ALA B 1 185 ? -13.32 7.867 -5.992 1 93.56 185 ALA B N 1
ATOM 6441 C CA . ALA B 1 185 ? -12.016 7.812 -6.645 1 93.56 185 ALA B CA 1
ATOM 6442 C C . ALA B 1 185 ? -11.891 8.891 -7.715 1 93.56 185 ALA B C 1
ATOM 6444 O O . ALA B 1 185 ? -10.875 9.586 -7.789 1 93.56 185 ALA B O 1
ATOM 6445 N N . VAL B 1 186 ? -12.898 9.125 -8.508 1 93.19 186 VAL B N 1
ATOM 6446 C CA . VAL B 1 186 ? -12.844 10.055 -9.633 1 93.19 186 VAL B CA 1
ATOM 6447 C C . VAL B 1 186 ? -12.812 11.492 -9.117 1 93.19 186 VAL B C 1
ATOM 6449 O O . VAL B 1 186 ? -12.039 12.32 -9.609 1 93.19 186 VAL B O 1
ATOM 6452 N N . ILE B 1 187 ? -13.641 11.781 -8.102 1 94.94 187 ILE B N 1
ATOM 6453 C CA . ILE B 1 187 ? -13.672 13.156 -7.609 1 94.94 187 ILE B CA 1
ATOM 6454 C C . ILE B 1 187 ? -12.32 13.508 -6.992 1 94.94 187 ILE B C 1
ATOM 6456 O O . ILE B 1 187 ? -11.859 14.648 -7.121 1 94.94 187 ILE B O 1
ATOM 6460 N N . VAL B 1 188 ? -11.711 12.578 -6.312 1 95 188 VAL B N 1
ATOM 6461 C CA . VAL B 1 188 ? -10.422 12.836 -5.668 1 95 188 VAL B CA 1
ATOM 6462 C C . VAL B 1 188 ? -9.344 13.023 -6.73 1 95 188 VAL B C 1
ATOM 6464 O O . VAL B 1 188 ? -8.562 13.977 -6.668 1 95 188 VAL B O 1
ATOM 6467 N N . ILE B 1 189 ? -9.352 12.188 -7.734 1 91.44 189 ILE B N 1
ATOM 6468 C CA . ILE B 1 189 ? -8.32 12.25 -8.766 1 91.44 189 ILE B CA 1
ATOM 6469 C C . ILE B 1 189 ? -8.5 13.523 -9.602 1 91.44 189 ILE B C 1
ATOM 6471 O O . ILE B 1 189 ? -7.539 14.258 -9.828 1 91.44 189 ILE B O 1
ATOM 6475 N N . VAL B 1 190 ? -9.68 13.805 -10.016 1 91.06 190 VAL B N 1
ATOM 6476 C CA . VAL B 1 190 ? -9.953 14.961 -10.867 1 91.06 190 VAL B CA 1
ATOM 6477 C C . VAL B 1 190 ? -9.656 16.25 -10.102 1 91.06 190 VAL B C 1
ATOM 6479 O O . VAL B 1 190 ? -9 17.156 -10.617 1 91.06 190 VAL B O 1
ATOM 6482 N N . SER B 1 191 ? -10.133 16.312 -8.898 1 93.75 191 SER B N 1
ATOM 6483 C CA . SER B 1 191 ? -9.906 17.516 -8.109 1 93.75 191 SER B CA 1
ATOM 6484 C C . SER B 1 191 ? -8.43 17.719 -7.801 1 93.75 191 SER B C 1
ATOM 6486 O O . SER B 1 191 ? -7.934 18.844 -7.801 1 93.75 191 SER B O 1
ATOM 6488 N N . ALA B 1 192 ? -7.766 16.656 -7.52 1 90.81 192 ALA B N 1
ATOM 6489 C CA . ALA B 1 192 ? -6.344 16.734 -7.195 1 90.81 192 ALA B CA 1
ATOM 6490 C C . ALA B 1 192 ? -5.527 17.172 -8.414 1 90.81 192 ALA B C 1
ATOM 6492 O O . ALA B 1 192 ? -4.648 18.031 -8.305 1 90.81 192 ALA B O 1
ATOM 6493 N N . VAL B 1 193 ? -5.832 16.656 -9.57 1 86.5 193 VAL B N 1
ATOM 6494 C CA . VAL B 1 193 ? -5.051 16.922 -10.773 1 86.5 193 VAL B CA 1
ATOM 6495 C C . VAL B 1 193 ? -5.387 18.312 -11.312 1 86.5 193 VAL B C 1
ATOM 6497 O O . VAL B 1 193 ? -4.5 19.141 -11.492 1 86.5 193 VAL B O 1
ATOM 6500 N N . VAL B 1 194 ? -6.656 18.562 -11.516 1 88.06 194 VAL B N 1
ATOM 6501 C CA . VAL B 1 194 ? -7.078 19.828 -12.109 1 88.06 194 VAL B CA 1
ATOM 6502 C C . VAL B 1 194 ? -6.875 20.969 -11.109 1 88.06 194 VAL B C 1
ATOM 6504 O O . VAL B 1 194 ? -6.344 22.016 -11.461 1 88.06 194 VAL B O 1
ATOM 6507 N N . GLY B 1 195 ? -7.32 20.719 -9.93 1 89.19 195 GLY B N 1
ATOM 6508 C CA . GLY B 1 195 ? -7.137 21.734 -8.898 1 89.19 195 GLY B CA 1
ATOM 6509 C C . GLY B 1 195 ? -5.68 22.031 -8.602 1 89.19 195 GLY B C 1
ATOM 6510 O O . GLY B 1 195 ? -5.305 23.188 -8.398 1 89.19 195 GLY B O 1
ATOM 6511 N N . GLY B 1 196 ? -4.887 20.953 -8.531 1 83.38 196 GLY B N 1
ATOM 6512 C CA . GLY B 1 196 ? -3.459 21.141 -8.312 1 83.38 196 GLY B CA 1
ATOM 6513 C C . GLY B 1 196 ? -2.783 21.922 -9.43 1 83.38 196 GLY B C 1
ATOM 6514 O O . GLY B 1 196 ? -1.932 22.766 -9.172 1 83.38 196 GLY B O 1
ATOM 6515 N N . LEU B 1 197 ? -3.201 21.688 -10.625 1 80.12 197 LEU B N 1
ATOM 6516 C CA . LEU B 1 197 ? -2.641 22.359 -11.789 1 80.12 197 LEU B CA 1
ATOM 6517 C C . LEU B 1 197 ? -2.984 23.859 -11.773 1 80.12 197 LEU B C 1
ATOM 6519 O O . LEU B 1 197 ? -2.113 24.703 -11.984 1 80.12 197 LEU B O 1
ATOM 6523 N N . ILE B 1 198 ? -4.188 24.156 -11.469 1 83 198 ILE B N 1
ATOM 6524 C CA . ILE B 1 198 ? -4.652 25.531 -11.445 1 83 198 ILE B CA 1
ATOM 6525 C C . ILE B 1 198 ? -3.922 26.312 -10.352 1 83 198 ILE B C 1
ATOM 6527 O O . ILE B 1 198 ? -3.455 27.422 -10.578 1 83 198 ILE B O 1
ATOM 6531 N N . CYS B 1 199 ? -3.801 25.703 -9.234 1 83.12 199 CYS B N 1
ATOM 6532 C CA . CYS B 1 199 ? -3.178 26.375 -8.102 1 83.12 199 CYS B CA 1
ATOM 6533 C C . CYS B 1 199 ? -1.683 26.562 -8.336 1 83.12 199 CYS B C 1
ATOM 6535 O O . CYS B 1 199 ? -1.093 27.531 -7.855 1 83.12 199 CYS B O 1
ATOM 6537 N N . ARG B 1 200 ? -1.146 25.625 -8.977 1 75.12 200 ARG B N 1
ATOM 6538 C CA . ARG B 1 200 ? 0.276 25.766 -9.273 1 75.12 200 ARG B CA 1
ATOM 6539 C C . ARG B 1 200 ? 0.53 26.938 -10.211 1 75.12 200 ARG B C 1
ATOM 6541 O O . ARG B 1 200 ? 1.516 27.656 -10.055 1 75.12 200 ARG B O 1
ATOM 6548 N N . VAL B 1 201 ? -0.375 27.141 -11.148 1 72.44 201 VAL B N 1
ATOM 6549 C CA . VAL B 1 201 ? -0.26 28.25 -12.094 1 72.44 201 VAL B CA 1
ATOM 6550 C C . VAL B 1 201 ? -0.501 29.578 -11.367 1 72.44 201 VAL B C 1
ATOM 6552 O O . VAL B 1 201 ? 0.187 30.562 -11.625 1 72.44 201 VAL B O 1
ATOM 6555 N N . LEU B 1 202 ? -1.42 29.516 -10.43 1 72.56 202 LEU B N 1
ATOM 6556 C CA . LEU B 1 202 ? -1.792 30.734 -9.711 1 72.56 202 LEU B CA 1
ATOM 6557 C C . LEU B 1 202 ? -0.896 30.938 -8.492 1 72.56 202 LEU B C 1
ATOM 6559 O O . LEU B 1 202 ? -0.938 31.984 -7.852 1 72.56 202 LEU B O 1
ATOM 6563 N N . GLN B 1 203 ? -0.152 29.922 -8.117 1 73.12 203 GLN B N 1
ATOM 6564 C CA . GLN B 1 203 ? 0.76 29.953 -6.98 1 73.12 203 GLN B CA 1
ATOM 6565 C C . GLN B 1 203 ? -0.005 30.078 -5.664 1 73.12 203 GLN B C 1
ATOM 6567 O O . GLN B 1 203 ? 0.33 30.922 -4.82 1 73.12 203 GLN B O 1
ATOM 6572 N N . ILE B 1 204 ? -1.041 29.453 -5.551 1 80.56 204 ILE B N 1
ATOM 6573 C CA . ILE B 1 204 ? -1.814 29.344 -4.32 1 80.56 204 ILE B CA 1
ATOM 6574 C C . ILE B 1 204 ? -1.737 27.906 -3.793 1 80.56 204 ILE B C 1
ATOM 6576 O O . ILE B 1 204 ? -1.31 27 -4.508 1 80.56 204 ILE B O 1
ATOM 6580 N N . PRO B 1 205 ? -1.99 27.719 -2.531 1 81.88 205 PRO B N 1
ATOM 6581 C CA . PRO B 1 205 ? -1.938 26.359 -1.98 1 81.88 205 PRO B CA 1
ATOM 6582 C C . PRO B 1 205 ? -2.877 25.391 -2.699 1 81.88 205 PRO B C 1
ATOM 6584 O O . PRO B 1 205 ? -4.02 25.75 -3.004 1 81.88 205 PRO B O 1
ATOM 6587 N N . PRO B 1 206 ? -2.414 24.266 -2.957 1 85.5 206 PRO B N 1
ATOM 6588 C CA . PRO B 1 206 ? -3.184 23.297 -3.75 1 85.5 206 PRO B CA 1
ATOM 6589 C C . PRO B 1 206 ? -4.5 22.906 -3.086 1 85.5 206 PRO B C 1
ATOM 6591 O O . PRO B 1 206 ? -5.461 22.547 -3.775 1 85.5 206 PRO B O 1
ATOM 6594 N N . LEU B 1 207 ? -4.586 22.953 -1.799 1 88.44 207 LEU B N 1
ATOM 6595 C CA . LEU B 1 207 ? -5.793 22.516 -1.104 1 88.44 207 LEU B CA 1
ATOM 6596 C C . LEU B 1 207 ? -6.996 23.359 -1.521 1 88.44 207 LEU B C 1
ATOM 6598 O O . LEU B 1 207 ? -8.125 22.859 -1.549 1 88.44 207 LEU B O 1
ATOM 6602 N N . VAL B 1 208 ? -6.762 24.625 -1.88 1 90.31 208 VAL B N 1
ATOM 6603 C CA . VAL B 1 208 ? -7.836 25.516 -2.303 1 90.31 208 VAL B CA 1
ATOM 6604 C C . VAL B 1 208 ? -8.383 25.078 -3.656 1 90.31 208 VAL B C 1
ATOM 6606 O O . VAL B 1 208 ? -9.594 25 -3.852 1 90.31 208 VAL B O 1
ATOM 6609 N N . GLY B 1 209 ? -7.473 24.797 -4.527 1 90.56 209 GLY B N 1
ATOM 6610 C CA . GLY B 1 209 ? -7.891 24.328 -5.844 1 90.56 209 GLY B CA 1
ATOM 6611 C C . GLY B 1 209 ? -8.648 23.016 -5.797 1 90.56 209 GLY B C 1
ATOM 6612 O O . GLY B 1 209 ? -9.641 22.844 -6.5 1 90.56 209 GLY B O 1
ATOM 6613 N N . VAL B 1 210 ? -8.219 22.094 -5.012 1 92.69 210 VAL B N 1
ATOM 6614 C CA . VAL B 1 210 ? -8.883 20.797 -4.875 1 92.69 210 VAL B CA 1
ATOM 6615 C C . VAL B 1 210 ? -10.305 21 -4.371 1 92.69 210 VAL B C 1
ATOM 6617 O O . VAL B 1 210 ? -11.25 20.391 -4.895 1 92.69 210 VAL B O 1
ATOM 6620 N N . LEU B 1 211 ? -10.445 21.906 -3.434 1 93 211 LEU B N 1
ATOM 6621 C CA . LEU B 1 211 ? -11.766 22.172 -2.871 1 93 211 LEU B CA 1
ATOM 6622 C C . LEU B 1 211 ? -12.688 22.781 -3.918 1 93 211 LEU B C 1
ATOM 6624 O O . LEU B 1 211 ? -13.82 22.312 -4.102 1 93 211 LEU B O 1
ATOM 6628 N N . TRP B 1 212 ? -12.211 23.719 -4.629 1 93.12 212 TRP B N 1
ATOM 6629 C CA . TRP B 1 212 ? -13.023 24.422 -5.621 1 93.12 212 TRP B CA 1
ATOM 6630 C C . TRP B 1 212 ? -13.461 23.469 -6.727 1 93.12 212 TRP B C 1
ATOM 6632 O O . TRP B 1 212 ? -14.625 23.469 -7.133 1 93.12 212 TRP B O 1
ATOM 6642 N N . ILE B 1 213 ? -12.578 22.672 -7.191 1 94.06 213 ILE B N 1
ATOM 6643 C CA . ILE B 1 213 ? -12.898 21.75 -8.273 1 94.06 213 ILE B CA 1
ATOM 6644 C C . ILE B 1 213 ? -13.875 20.688 -7.773 1 94.06 213 ILE B C 1
ATOM 6646 O O . ILE B 1 213 ? -14.781 20.266 -8.5 1 94.06 213 ILE B O 1
ATOM 6650 N N . ALA B 1 214 ? -13.711 20.25 -6.574 1 95.31 214 ALA B N 1
ATOM 6651 C CA . ALA B 1 214 ? -14.625 19.266 -6 1 95.31 214 ALA B CA 1
ATOM 6652 C C . ALA B 1 214 ? -16.031 19.844 -5.871 1 95.31 214 ALA B C 1
ATOM 6654 O O . ALA B 1 214 ? -17.016 19.141 -6.125 1 95.31 214 ALA B O 1
ATOM 6655 N N . ILE B 1 215 ? -16.109 21.078 -5.492 1 93.38 215 ILE B N 1
ATOM 6656 C CA . ILE B 1 215 ? -17.406 21.75 -5.398 1 93.38 215 ILE B CA 1
ATOM 6657 C C . ILE B 1 215 ? -18.047 21.828 -6.781 1 93.38 215 ILE B C 1
ATOM 6659 O O . ILE B 1 215 ? -19.234 21.531 -6.934 1 93.38 215 ILE B O 1
ATOM 6663 N N . MET B 1 216 ? -17.25 22.172 -7.738 1 93.5 216 MET B N 1
ATOM 6664 C CA . MET B 1 216 ? -17.766 22.25 -9.102 1 93.5 216 MET B CA 1
ATOM 6665 C C . MET B 1 216 ? -18.219 20.875 -9.594 1 93.5 216 MET B C 1
ATOM 6667 O O . MET B 1 216 ? -19.266 20.75 -10.227 1 93.5 216 MET B O 1
ATOM 6671 N N . TRP B 1 217 ? -17.438 19.906 -9.25 1 93.12 217 TRP B N 1
ATOM 6672 C CA . TRP B 1 217 ? -17.75 18.531 -9.664 1 93.12 217 TRP B CA 1
ATOM 6673 C C . TRP B 1 217 ? -19.047 18.047 -9.047 1 93.12 217 TRP B C 1
ATOM 6675 O O . TRP B 1 217 ? -19.797 17.281 -9.664 1 93.12 217 TRP B O 1
ATOM 6685 N N . ASN B 1 218 ? -19.312 18.469 -7.875 1 93.19 218 ASN B N 1
ATOM 6686 C CA . ASN B 1 218 ? -20.516 18.078 -7.16 1 93.19 218 ASN B CA 1
ATOM 6687 C C . ASN B 1 218 ? -21.75 18.797 -7.699 1 93.19 218 ASN B C 1
ATOM 6689 O O . ASN B 1 218 ? -22.875 18.312 -7.531 1 93.19 218 ASN B O 1
ATOM 6693 N N . ASN B 1 219 ? -21.609 19.875 -8.398 1 92.5 219 ASN B N 1
ATOM 6694 C CA . ASN B 1 219 ? -22.75 20.703 -8.773 1 92.5 219 ASN B CA 1
ATOM 6695 C C . ASN B 1 219 ? -22.984 20.703 -10.281 1 92.5 219 ASN B C 1
ATOM 6697 O O . ASN B 1 219 ? -23.984 21.234 -10.766 1 92.5 219 ASN B O 1
ATOM 6701 N N . ILE B 1 220 ? -22.109 20.156 -11.062 1 85.94 220 ILE B N 1
ATOM 6702 C CA . ILE B 1 220 ? -22.266 20.062 -12.508 1 85.94 220 ILE B CA 1
ATOM 6703 C C . ILE B 1 220 ? -22.734 18.656 -12.883 1 85.94 220 ILE B C 1
ATOM 6705 O O . ILE B 1 220 ? -22.109 17.656 -12.523 1 85.94 220 ILE B O 1
ATOM 6709 N N . PRO B 1 221 ? -23.672 18.484 -13.68 1 80.44 221 PRO B N 1
ATOM 6710 C CA . PRO B 1 221 ? -24.672 19.438 -14.195 1 80.44 221 PRO B CA 1
ATOM 6711 C C . PRO B 1 221 ? -25.703 19.828 -13.141 1 80.44 221 PRO B C 1
ATOM 6713 O O . PRO B 1 221 ? -26.234 20.938 -13.188 1 80.44 221 PRO B O 1
ATOM 6716 N N . TYR B 1 222 ? -26.109 18.75 -12.273 1 84.5 222 TYR B N 1
ATOM 6717 C CA . TYR B 1 222 ? -26.969 19.016 -11.133 1 84.5 222 TYR B CA 1
ATOM 6718 C C . TYR B 1 222 ? -26.344 18.531 -9.836 1 84.5 222 TYR B C 1
ATOM 6720 O O . TYR B 1 222 ? -25.359 17.766 -9.859 1 84.5 222 TYR B O 1
ATOM 6728 N N . GLU B 1 223 ? -26.844 19.094 -8.812 1 85.75 223 GLU B N 1
ATOM 6729 C CA . GLU B 1 223 ? -26.266 18.766 -7.508 1 85.75 223 GLU B CA 1
ATOM 6730 C C . GLU B 1 223 ? -26.312 17.266 -7.23 1 85.75 223 GLU B C 1
ATOM 6732 O O . GLU B 1 223 ? -27.344 16.625 -7.43 1 85.75 223 GLU B O 1
ATOM 6737 N N . HIS B 1 224 ? -25.234 16.656 -6.941 1 85.12 224 HIS B N 1
ATOM 6738 C CA . HIS B 1 224 ? -25.094 15.281 -6.48 1 85.12 224 HIS B CA 1
ATOM 6739 C C . HIS B 1 224 ? -25.203 14.297 -7.637 1 85.12 224 HIS B C 1
ATOM 6741 O O . HIS B 1 224 ? -25.359 13.094 -7.422 1 85.12 224 HIS B O 1
ATOM 6747 N N . TYR B 1 225 ? -25.141 14.766 -8.859 1 84.38 225 TYR B N 1
ATOM 6748 C CA . TYR B 1 225 ? -25.25 13.867 -10.008 1 84.38 225 TYR B CA 1
ATOM 6749 C C . TYR B 1 225 ? -24.031 12.961 -10.109 1 84.38 225 TYR B C 1
ATOM 6751 O O . TYR B 1 225 ? -24.172 11.75 -10.297 1 84.38 225 TYR B O 1
ATOM 6759 N N . LEU B 1 226 ? -22.906 13.469 -9.883 1 87.12 226 LEU B N 1
ATOM 6760 C CA . LEU B 1 226 ? -21.672 12.727 -10.07 1 87.12 226 LEU B CA 1
ATOM 6761 C C . LEU B 1 226 ? -21.125 12.219 -8.742 1 87.12 226 LEU B C 1
ATOM 6763 O O . LEU B 1 226 ? -20.078 11.578 -8.695 1 87.12 226 LEU B O 1
ATOM 6767 N N . THR B 1 227 ? -21.812 12.469 -7.609 1 90.81 227 THR B N 1
ATOM 6768 C CA . THR B 1 227 ? -21.266 12.148 -6.297 1 90.81 227 THR B CA 1
ATOM 6769 C C . THR B 1 227 ? -22.25 11.305 -5.488 1 90.81 227 THR B C 1
ATOM 6771 O O . THR B 1 227 ? -22.156 11.227 -4.262 1 90.81 227 THR B O 1
ATOM 6774 N N . THR B 1 228 ? -23.203 10.688 -6.137 1 88.81 228 THR B N 1
ATOM 6775 C CA . THR B 1 228 ? -24.234 9.906 -5.469 1 88.81 228 THR B CA 1
ATOM 6776 C C . THR B 1 228 ? -23.625 8.68 -4.781 1 88.81 228 THR B C 1
ATOM 6778 O O . THR B 1 228 ? -24.109 8.242 -3.736 1 88.81 228 THR B O 1
ATOM 6781 N N . GLY B 1 229 ? -22.547 8.242 -5.324 1 89.94 229 GLY B N 1
ATOM 6782 C CA . GLY B 1 229 ? -21.953 7.016 -4.828 1 89.94 229 GLY B CA 1
ATOM 6783 C C . GLY B 1 229 ? -21.094 7.23 -3.594 1 89.94 229 GLY B C 1
ATOM 6784 O O . GLY B 1 229 ? -20.641 6.266 -2.971 1 89.94 229 GLY B O 1
ATOM 6785 N N . ILE B 1 230 ? -20.938 8.453 -3.133 1 91.69 230 ILE B N 1
ATOM 6786 C CA . ILE B 1 230 ? -20.125 8.734 -1.954 1 91.69 230 ILE B CA 1
ATOM 6787 C C . ILE B 1 230 ? -20.969 8.562 -0.692 1 91.69 230 ILE B C 1
ATOM 6789 O O . ILE B 1 230 ? -21.828 9.391 -0.402 1 91.69 230 ILE B O 1
ATOM 6793 N N . VAL B 1 231 ? -20.672 7.543 0.073 1 87.69 231 VAL B N 1
ATOM 6794 C CA . VAL B 1 231 ? -21.484 7.16 1.23 1 87.69 231 VAL B CA 1
ATOM 6795 C C . VAL B 1 231 ? -21.047 7.973 2.449 1 87.69 231 VAL B C 1
ATOM 6797 O O . VAL B 1 231 ? -19.906 8.445 2.516 1 87.69 231 VAL B O 1
ATOM 6800 N N . LEU B 1 232 ? -21.922 8.109 3.375 1 86.44 232 LEU B N 1
ATOM 6801 C CA . LEU B 1 232 ? -21.75 8.938 4.562 1 86.44 232 LEU B CA 1
ATOM 6802 C C . LEU B 1 232 ? -20.609 8.414 5.43 1 86.44 232 LEU B C 1
ATOM 6804 O O . LEU B 1 232 ? -19.766 9.188 5.902 1 86.44 232 LEU B O 1
ATOM 6808 N N . PRO B 1 233 ? -20.469 7.105 5.555 1 87.19 233 PRO B N 1
ATOM 6809 C CA . PRO B 1 233 ? -19.375 6.613 6.387 1 87.19 233 PRO B CA 1
ATOM 6810 C C . PRO B 1 233 ? -18 6.961 5.816 1 87.19 233 PRO B C 1
ATOM 6812 O O . PRO B 1 233 ? -17.047 7.199 6.574 1 87.19 233 PRO B O 1
ATOM 6815 N N . LEU B 1 234 ? -17.938 7.004 4.562 1 89.56 234 LEU B N 1
ATOM 6816 C CA . LEU B 1 234 ? -16.656 7.355 3.938 1 89.56 234 LEU B CA 1
ATOM 6817 C C . LEU B 1 234 ? -16.297 8.805 4.234 1 89.56 234 LEU B C 1
ATOM 6819 O O . LEU B 1 234 ? -15.125 9.117 4.477 1 89.56 234 LEU B O 1
ATOM 6823 N N . LYS B 1 235 ? -17.234 9.648 4.219 1 89.62 235 LYS B N 1
ATOM 6824 C CA . LYS B 1 235 ? -17.016 11.055 4.523 1 89.62 235 LYS B CA 1
ATOM 6825 C C . LYS B 1 235 ? -16.562 11.242 5.973 1 89.62 235 LYS B C 1
ATOM 6827 O O . LYS B 1 235 ? -15.648 12.016 6.25 1 89.62 235 LYS B O 1
ATOM 6832 N N . GLU B 1 236 ? -17.156 10.516 6.848 1 89.81 236 GLU B N 1
ATOM 6833 C CA . GLU B 1 236 ? -16.812 10.602 8.266 1 89.81 236 GLU B CA 1
ATOM 6834 C C . GLU B 1 236 ? -15.398 10.094 8.516 1 89.81 236 GLU B C 1
ATOM 6836 O O . GLU B 1 236 ? -14.609 10.75 9.203 1 89.81 236 GLU B O 1
ATOM 6841 N N . ILE B 1 237 ? -15.07 8.977 7.957 1 92 237 ILE B N 1
ATOM 6842 C CA . ILE B 1 237 ? -13.766 8.352 8.148 1 92 237 ILE B CA 1
ATOM 6843 C C . ILE B 1 237 ? -12.672 9.242 7.566 1 92 237 ILE B C 1
ATOM 6845 O O . ILE B 1 237 ? -11.625 9.445 8.188 1 92 237 ILE B O 1
ATOM 6849 N N . SER B 1 238 ? -12.906 9.758 6.41 1 92.5 238 SER B N 1
ATOM 6850 C CA . SER B 1 238 ? -11.914 10.609 5.75 1 92.5 238 SER B CA 1
ATOM 6851 C C . SER B 1 238 ? -11.648 11.867 6.562 1 92.5 238 SER B C 1
ATOM 6853 O O . SER B 1 238 ? -10.508 12.32 6.652 1 92.5 238 SER B O 1
ATOM 6855 N N . SER B 1 239 ? -12.672 12.43 7.117 1 91.69 239 SER B N 1
ATOM 6856 C CA . SER B 1 239 ? -12.523 13.633 7.926 1 91.69 239 SER B CA 1
ATOM 6857 C C . SER B 1 239 ? -11.688 13.359 9.172 1 91.69 239 SER B C 1
ATOM 6859 O O . SER B 1 239 ? -10.766 14.125 9.492 1 91.69 239 SER B O 1
ATOM 6861 N N . LYS B 1 240 ? -11.984 12.266 9.812 1 92.56 240 LYS B N 1
ATOM 6862 C CA . LYS B 1 240 ? -11.242 11.906 11.016 1 92.56 240 LYS B CA 1
ATOM 6863 C C . LYS B 1 240 ? -9.789 11.555 10.68 1 92.56 240 LYS B C 1
ATOM 6865 O O . LYS B 1 240 ? -8.875 11.898 11.438 1 92.56 240 LYS B O 1
ATOM 6870 N N . MET B 1 241 ? -9.594 10.906 9.594 1 94.06 241 MET B N 1
ATOM 6871 C CA . MET B 1 241 ? -8.242 10.555 9.18 1 94.06 241 MET B CA 1
ATOM 6872 C C . MET B 1 241 ? -7.445 11.805 8.82 1 94.06 241 MET B C 1
ATOM 6874 O O . MET B 1 241 ? -6.27 11.922 9.164 1 94.06 241 MET B O 1
ATOM 6878 N N . GLY B 1 242 ? -8.109 12.656 8.039 1 91.44 242 GLY B N 1
ATOM 6879 C CA . GLY B 1 242 ? -7.457 13.922 7.727 1 91.44 242 GLY B CA 1
ATOM 6880 C C . GLY B 1 242 ? -7.059 14.711 8.961 1 91.44 242 GLY B C 1
ATOM 6881 O O . GLY B 1 242 ? -5.941 15.219 9.039 1 91.44 242 GLY B O 1
ATOM 6882 N N . LEU B 1 243 ? -7.934 14.742 9.883 1 88.75 243 LEU B N 1
ATOM 6883 C CA . LEU B 1 243 ? -7.668 15.422 11.148 1 88.75 243 LEU B CA 1
ATOM 6884 C C . LEU B 1 243 ? -6.473 14.805 11.859 1 88.75 243 LEU B C 1
ATOM 6886 O O . LEU B 1 243 ? -5.602 15.516 12.367 1 88.75 243 LEU B O 1
ATOM 6890 N N . THR B 1 244 ? -6.406 13.508 11.836 1 93.88 244 THR B N 1
ATOM 6891 C CA . THR B 1 244 ? -5.348 12.773 12.523 1 93.88 244 THR B CA 1
ATOM 6892 C C . THR B 1 244 ? -3.984 13.125 11.938 1 93.88 244 THR B C 1
ATOM 6894 O O . THR B 1 244 ? -3.041 13.414 12.672 1 93.88 244 THR B O 1
ATOM 6897 N N . VAL B 1 245 ? -3.898 13.148 10.656 1 93 245 VAL B N 1
ATOM 6898 C CA . VAL B 1 245 ? -2.615 13.383 10.008 1 93 245 VAL B CA 1
ATOM 6899 C C . VAL B 1 245 ? -2.182 14.828 10.227 1 93 245 VAL B C 1
ATOM 6901 O O . VAL B 1 245 ? -1.001 15.102 10.453 1 93 245 VAL B O 1
ATOM 6904 N N . ILE B 1 246 ? -3.064 15.703 10.211 1 86 246 ILE B N 1
ATOM 6905 C CA . ILE B 1 246 ? -2.734 17.109 10.43 1 86 246 ILE B CA 1
ATOM 6906 C C . ILE B 1 246 ? -2.252 17.297 11.867 1 86 246 ILE B C 1
ATOM 6908 O O . ILE B 1 246 ? -1.294 18.031 12.117 1 86 246 ILE B O 1
ATOM 6912 N N . MET B 1 247 ? -2.973 16.656 12.781 1 89.25 247 MET B N 1
ATOM 6913 C CA . MET B 1 247 ? -2.572 16.75 14.18 1 89.25 247 MET B CA 1
ATOM 6914 C C . MET B 1 247 ? -1.185 16.141 14.391 1 89.25 247 MET B C 1
ATOM 6916 O O . MET B 1 247 ? -0.371 16.703 15.125 1 89.25 247 MET B O 1
ATOM 6920 N N . ALA B 1 248 ? -0.972 15.07 13.711 1 92.88 248 ALA B N 1
ATOM 6921 C CA . ALA B 1 248 ? 0.341 14.438 13.805 1 92.88 248 ALA B CA 1
ATOM 6922 C C . ALA B 1 248 ? 1.431 15.352 13.25 1 92.88 248 ALA B C 1
ATOM 6924 O O . ALA B 1 248 ? 2.5 15.492 13.852 1 92.88 248 ALA B O 1
ATOM 6925 N N . ARG B 1 249 ? 1.174 15.945 12.172 1 87.38 249 ARG B N 1
ATOM 6926 C CA . ARG B 1 249 ? 2.139 16.844 11.547 1 87.38 249 ARG B CA 1
ATOM 6927 C C . ARG B 1 249 ? 2.381 18.078 12.422 1 87.38 249 ARG B C 1
ATOM 6929 O O . ARG B 1 249 ? 3.516 18.531 12.555 1 87.38 249 ARG B O 1
ATOM 6936 N N . ALA B 1 250 ? 1.346 18.594 12.945 1 83.94 250 ALA B N 1
ATOM 6937 C CA . ALA B 1 250 ? 1.465 19.75 13.836 1 83.94 250 ALA B CA 1
ATOM 6938 C C . ALA B 1 250 ? 2.295 19.406 15.07 1 83.94 250 ALA B C 1
ATOM 6940 O O . ALA B 1 250 ? 3.162 20.172 15.484 1 83.94 250 ALA B O 1
ATOM 6941 N N . GLY B 1 251 ? 1.994 18.266 15.641 1 86.94 251 GLY B N 1
ATOM 6942 C CA . GLY B 1 251 ? 2.766 17.812 16.797 1 86.94 251 GLY B CA 1
ATOM 6943 C C . GLY B 1 251 ? 4.23 17.594 16.469 1 86.94 251 GLY B C 1
ATOM 6944 O O . GLY B 1 251 ? 5.102 17.922 17.281 1 86.94 251 GLY B O 1
ATOM 6945 N N . PHE B 1 252 ? 4.422 17.031 15.312 1 87 252 PHE B N 1
ATOM 6946 C CA . PHE B 1 252 ? 5.781 16.719 14.898 1 87 252 PHE B CA 1
ATOM 6947 C C . PHE B 1 252 ? 6.59 17.984 14.672 1 87 252 PHE B C 1
ATOM 6949 O O . PHE B 1 252 ? 7.82 17.984 14.766 1 87 252 PHE B O 1
ATOM 6956 N N . SER B 1 253 ? 5.969 19.094 14.422 1 78 253 SER B N 1
ATOM 6957 C CA . SER B 1 253 ? 6.633 20.375 14.195 1 78 253 SER B CA 1
ATOM 6958 C C . SER B 1 253 ? 6.801 21.156 15.492 1 78 253 SER B C 1
ATOM 6960 O O . SER B 1 253 ? 7.578 22.109 15.555 1 78 253 SER B O 1
ATOM 6962 N N . LEU B 1 254 ? 6.105 20.75 16.484 1 77.56 254 LEU B N 1
ATOM 6963 C CA . LEU B 1 254 ? 6.148 21.422 17.781 1 77.56 254 LEU B CA 1
ATOM 6964 C C . LEU B 1 254 ? 7.398 21.016 18.547 1 77.56 254 LEU B C 1
ATOM 6966 O O . LEU B 1 254 ? 7.523 19.875 18.984 1 77.56 254 LEU B O 1
ATOM 6970 N N . THR B 1 255 ? 8.414 21.859 18.5 1 75.06 255 THR B N 1
ATOM 6971 C CA . THR B 1 255 ? 9.633 21.578 19.25 1 75.06 255 THR B CA 1
ATOM 6972 C C . THR B 1 255 ? 9.742 22.5 20.469 1 75.06 255 THR B C 1
ATOM 6974 O O . THR B 1 255 ? 9.391 23.672 20.406 1 75.06 255 THR B O 1
ATOM 6977 N N . ILE B 1 256 ? 10.133 21.938 21.562 1 73.94 256 ILE B N 1
ATOM 6978 C CA . ILE B 1 256 ? 10.305 22.703 22.797 1 73.94 256 ILE B CA 1
ATOM 6979 C C . ILE B 1 256 ? 11.391 23.75 22.609 1 73.94 256 ILE B C 1
ATOM 6981 O O . ILE B 1 256 ? 11.266 24.875 23.094 1 73.94 256 ILE B O 1
ATOM 6985 N N . LYS B 1 257 ? 12.438 23.422 21.828 1 70.88 257 LYS B N 1
ATOM 6986 C CA . LYS B 1 257 ? 13.547 24.344 21.609 1 70.88 257 LYS B CA 1
ATOM 6987 C C . LYS B 1 257 ? 13.086 25.578 20.844 1 70.88 257 LYS B C 1
ATOM 6989 O O . LYS B 1 257 ? 13.516 26.688 21.141 1 70.88 257 LYS B O 1
ATOM 6994 N N . GLY B 1 258 ? 12.148 25.422 19.984 1 66.81 258 GLY B N 1
ATOM 6995 C CA . GLY B 1 258 ? 11.633 26.531 19.219 1 66.81 258 GLY B CA 1
ATOM 6996 C C . GLY B 1 258 ? 10.711 27.438 20.016 1 66.81 258 GLY B C 1
ATOM 6997 O O . GLY B 1 258 ? 10.688 28.656 19.797 1 66.81 258 GLY B O 1
ATOM 6998 N N . ILE B 1 259 ? 10.078 26.875 21.016 1 71.38 259 ILE B N 1
ATOM 6999 C CA . ILE B 1 259 ? 9.117 27.625 21.812 1 71.38 259 ILE B CA 1
ATOM 7000 C C . ILE B 1 259 ? 9.844 28.359 22.938 1 71.38 259 ILE B C 1
ATOM 7002 O O . ILE B 1 259 ? 9.438 29.453 23.344 1 71.38 259 ILE B O 1
ATOM 7006 N N . ARG B 1 260 ? 10.953 27.781 23.297 1 76.81 260 ARG B N 1
ATOM 7007 C CA . ARG B 1 260 ? 11.641 28.281 24.5 1 76.81 260 ARG B CA 1
ATOM 7008 C C . ARG B 1 260 ? 12.211 29.672 24.25 1 76.81 260 ARG B C 1
ATOM 7010 O O . ARG B 1 260 ? 12.219 30.5 25.156 1 76.81 260 ARG B O 1
ATOM 7017 N N . ALA B 1 261 ? 12.672 29.984 23.062 1 72.5 261 ALA B N 1
ATOM 7018 C CA . ALA B 1 261 ? 13.305 31.266 22.781 1 72.5 261 ALA B CA 1
ATOM 7019 C C . ALA B 1 261 ? 12.312 32.406 22.938 1 72.5 261 ALA B C 1
ATOM 7021 O O . ALA B 1 261 ? 12.656 33.469 23.438 1 72.5 261 ALA B O 1
ATOM 7022 N N . HIS B 1 262 ? 11.062 32.219 22.594 1 77 262 HIS B N 1
ATOM 7023 C CA . HIS B 1 262 ? 10.008 33.219 22.672 1 77 262 HIS B CA 1
ATOM 7024 C C . HIS B 1 262 ? 8.695 32.625 23.156 1 77 262 HIS B C 1
ATOM 7026 O O . HIS B 1 262 ? 7.656 32.781 22.516 1 77 262 HIS B O 1
ATOM 7032 N N . TRP B 1 263 ? 8.75 32 24.328 1 81.69 263 TRP B N 1
ATOM 7033 C CA . TRP B 1 263 ? 7.625 31.203 24.797 1 81.69 263 TRP B CA 1
ATOM 7034 C C . TRP B 1 263 ? 6.422 32.094 25.125 1 81.69 263 TRP B C 1
ATOM 7036 O O . TRP B 1 263 ? 5.281 31.719 24.812 1 81.69 263 TRP B O 1
ATOM 7046 N N . LYS B 1 264 ? 6.691 33.25 25.688 1 84.69 264 LYS B N 1
ATOM 7047 C CA . LYS B 1 264 ? 5.586 34.125 26.078 1 84.69 264 LYS B CA 1
ATOM 7048 C C . LYS B 1 264 ? 4.844 34.656 24.844 1 84.69 264 LYS B C 1
ATOM 7050 O O . LYS B 1 264 ? 3.611 34.625 24.797 1 84.69 264 LYS B O 1
ATOM 7055 N N . GLN B 1 265 ? 5.602 35.062 23.938 1 85.69 265 GLN B N 1
ATOM 7056 C CA . GLN B 1 265 ? 4.996 35.594 22.734 1 85.69 265 GLN B CA 1
ATOM 7057 C C . GLN B 1 265 ? 4.297 34.5 21.922 1 85.69 265 GLN B C 1
ATOM 7059 O O . GLN B 1 265 ? 3.252 34.75 21.312 1 85.69 265 GLN B O 1
ATOM 7064 N N . SER B 1 266 ? 4.902 33.344 21.906 1 87.5 266 SER B N 1
ATOM 7065 C CA . SER B 1 266 ? 4.309 32.219 21.156 1 87.5 266 SER B CA 1
ATOM 7066 C C . SER B 1 266 ? 2.967 31.828 21.766 1 87.5 266 SER B C 1
ATOM 7068 O O . SER B 1 266 ? 2 31.578 21.031 1 87.5 266 SER B O 1
ATOM 7070 N N . ILE B 1 267 ? 2.869 31.781 23.062 1 89.44 267 ILE B N 1
ATOM 7071 C CA . ILE B 1 267 ? 1.636 31.391 23.734 1 89.44 267 ILE B CA 1
ATOM 7072 C C . ILE B 1 267 ? 0.584 32.469 23.562 1 89.44 267 ILE B C 1
ATOM 7074 O O . ILE B 1 267 ? -0.595 32.188 23.344 1 89.44 267 ILE B O 1
ATOM 7078 N N . MET B 1 268 ? 1.037 33.719 23.672 1 92.12 268 MET B N 1
ATOM 7079 C CA . MET B 1 268 ? 0.108 34.844 23.5 1 92.12 268 MET B CA 1
ATOM 7080 C C . MET B 1 268 ? -0.448 34.875 22.078 1 92.12 268 MET B C 1
ATOM 7082 O O . MET B 1 268 ? -1.648 35.062 21.875 1 92.12 268 MET B O 1
ATOM 7086 N N . LEU B 1 269 ? 0.418 34.656 21.172 1 91.5 269 LEU B N 1
ATOM 7087 C CA . LEU B 1 269 ? 0.007 34.688 19.766 1 91.5 269 LEU B CA 1
ATOM 7088 C C . LEU B 1 269 ? -0.893 33.5 19.453 1 91.5 269 LEU B C 1
ATOM 7090 O O . LEU B 1 269 ? -1.794 33.594 18.609 1 91.5 269 LEU B O 1
ATOM 7094 N N . ALA B 1 270 ? -0.686 32.375 20.141 1 92.19 270 ALA B N 1
ATOM 7095 C CA . ALA B 1 270 ? -1.449 31.172 19.875 1 92.19 270 ALA B CA 1
ATOM 7096 C C . ALA B 1 270 ? -2.818 31.219 20.547 1 92.19 270 ALA B C 1
ATOM 7098 O O . ALA B 1 270 ? -3.781 30.625 20.047 1 92.19 270 ALA B O 1
ATOM 7099 N N . THR B 1 271 ? -3.018 31.938 21.625 1 94.44 271 THR B N 1
ATOM 7100 C CA . THR B 1 271 ? -4.223 31.844 22.438 1 94.44 271 THR B CA 1
ATOM 7101 C C . THR B 1 271 ? -5.102 33.094 22.234 1 94.44 271 THR B C 1
ATOM 7103 O O . THR B 1 271 ? -6.281 32.969 21.906 1 94.44 271 THR B O 1
ATOM 7106 N N . LEU B 1 272 ? -4.543 34.219 22.297 1 95.62 272 LEU B N 1
ATOM 7107 C CA . LEU B 1 272 ? -5.332 35.438 22.359 1 95.62 272 LEU B CA 1
ATOM 7108 C C . LEU B 1 272 ? -6.082 35.688 21.062 1 95.62 272 LEU B C 1
ATOM 7110 O O . LEU B 1 272 ? -7.297 35.875 21.062 1 95.62 272 LEU B O 1
ATOM 7114 N N . PRO B 1 273 ? -5.383 35.719 19.953 1 96.44 273 PRO B N 1
ATOM 7115 C CA . PRO B 1 273 ? -6.125 35.938 18.719 1 96.44 273 PRO B CA 1
ATOM 7116 C C . PRO B 1 273 ? -7.172 34.844 18.453 1 96.44 273 PRO B C 1
ATOM 7118 O O . PRO B 1 273 ? -8.258 35.156 17.953 1 96.44 273 PRO B O 1
ATOM 7121 N N . PHE B 1 274 ? -6.902 33.625 18.75 1 96.38 274 PHE B N 1
ATOM 7122 C CA . PHE B 1 274 ? -7.82 32.5 18.562 1 96.38 274 PHE B CA 1
ATOM 7123 C C . PHE B 1 274 ? -9.078 32.688 19.406 1 96.38 274 PHE B C 1
ATOM 7125 O O . PHE B 1 274 ? -10.195 32.594 18.875 1 96.38 274 PHE B O 1
ATOM 7132 N N . VAL B 1 275 ? -8.906 33 20.672 1 97 275 VAL B N 1
ATOM 7133 C CA . VAL B 1 275 ? -10.023 33.094 21.609 1 97 275 VAL B CA 1
ATOM 7134 C C . VAL B 1 275 ? -10.875 34.312 21.25 1 97 275 VAL B C 1
ATOM 7136 O O . VAL B 1 275 ? -12.109 34.219 21.219 1 97 275 VAL B O 1
ATOM 7139 N N . CYS B 1 276 ? -10.273 35.375 20.984 1 97.25 276 CYS B N 1
ATOM 7140 C CA . CYS B 1 276 ? -11.008 36.594 20.688 1 97.25 276 CYS B CA 1
ATOM 7141 C C . CYS B 1 276 ? -11.766 36.469 19.359 1 97.25 276 CYS B C 1
ATOM 7143 O O . CYS B 1 276 ? -12.914 36.906 19.266 1 97.25 276 CYS B O 1
ATOM 7145 N N . GLU B 1 277 ? -11.094 35.906 18.406 1 97.38 277 GLU B N 1
ATOM 7146 C CA . GLU B 1 277 ? -11.773 35.688 17.125 1 97.38 277 GLU B CA 1
ATOM 7147 C C . GLU B 1 277 ? -12.93 34.719 17.281 1 97.38 277 GLU B C 1
ATOM 7149 O O . GLU B 1 277 ? -14.008 34.938 16.734 1 97.38 277 GLU B O 1
ATOM 7154 N N . ALA B 1 278 ? -12.703 33.625 18.016 1 97.5 278 ALA B N 1
ATOM 7155 C CA . ALA B 1 278 ? -13.734 32.625 18.219 1 97.5 278 ALA B CA 1
ATOM 7156 C C . ALA B 1 278 ? -14.953 33.219 18.922 1 97.5 278 ALA B C 1
ATOM 7158 O O . ALA B 1 278 ? -16.094 32.938 18.531 1 97.5 278 ALA B O 1
ATOM 7159 N N . VAL B 1 279 ? -14.719 34.031 19.906 1 97.25 279 VAL B N 1
ATOM 7160 C CA . VAL B 1 279 ? -15.812 34.625 20.656 1 97.25 279 VAL B CA 1
ATOM 7161 C C . VAL B 1 279 ? -16.547 35.656 19.781 1 97.25 279 VAL B C 1
ATOM 7163 O O . VAL B 1 279 ? -17.781 35.656 19.734 1 97.25 279 VAL B O 1
ATOM 7166 N N . ALA B 1 280 ? -15.797 36.469 19.125 1 97.38 280 ALA B N 1
ATOM 7167 C CA . ALA B 1 280 ? -16.406 37.469 18.25 1 97.38 280 ALA B CA 1
ATOM 7168 C C . ALA B 1 280 ? -17.234 36.812 17.156 1 97.38 280 ALA B C 1
ATOM 7170 O O . ALA B 1 280 ? -18.391 37.188 16.922 1 97.38 280 ALA B O 1
ATOM 7171 N N . HIS B 1 281 ? -16.656 35.781 16.547 1 97.25 281 HIS B N 1
ATOM 7172 C CA . HIS B 1 281 ? -17.375 35.062 15.5 1 97.25 281 HIS B CA 1
ATOM 7173 C C . HIS B 1 281 ? -18.641 34.438 16.047 1 97.25 281 HIS B C 1
ATOM 7175 O O . HIS B 1 281 ? -19.688 34.5 15.391 1 97.25 281 HIS B O 1
ATOM 7181 N N . SER B 1 282 ? -18.562 33.844 17.203 1 97.06 282 SER B N 1
ATOM 7182 C CA . SER B 1 282 ? -19.688 33.156 17.797 1 97.06 282 SER B CA 1
ATOM 7183 C C . SER B 1 282 ? -20.828 34.125 18.109 1 97.06 282 SER B C 1
ATOM 7185 O O . SER B 1 282 ? -22 33.812 17.859 1 97.06 282 SER B O 1
ATOM 7187 N N . LEU B 1 283 ? -20.5 35.25 18.609 1 95.81 283 LEU B N 1
ATOM 7188 C CA . LEU B 1 283 ? -21.516 36.25 18.969 1 95.81 283 LEU B CA 1
ATOM 7189 C C . LEU B 1 283 ? -22.156 36.812 17.719 1 95.81 283 LEU B C 1
ATOM 7191 O O . LEU B 1 283 ? -23.375 37 17.688 1 95.81 283 LEU B O 1
ATOM 7195 N N . ILE B 1 284 ? -21.406 37.094 16.75 1 95.81 284 ILE B N 1
ATOM 7196 C CA . ILE B 1 284 ? -21.938 37.625 15.492 1 95.81 284 ILE B CA 1
ATOM 7197 C C . ILE B 1 284 ? -22.797 36.562 14.805 1 95.81 284 ILE B C 1
ATOM 7199 O O . ILE B 1 284 ? -23.891 36.875 14.32 1 95.81 284 ILE B O 1
ATOM 7203 N N . ALA B 1 285 ? -22.297 35.344 14.805 1 95.31 285 ALA B N 1
ATOM 7204 C CA . ALA B 1 285 ? -23 34.25 14.148 1 95.31 285 ALA B CA 1
ATOM 7205 C C . ALA B 1 285 ? -24.344 33.969 14.828 1 95.31 285 ALA B C 1
ATOM 7207 O O . ALA B 1 285 ? -25.328 33.656 14.164 1 95.31 285 ALA B O 1
ATOM 7208 N N . ASN B 1 286 ? -24.375 34.062 16.172 1 94.56 286 ASN B N 1
ATOM 7209 C CA . ASN B 1 286 ? -25.609 33.812 16.906 1 94.56 286 ASN B CA 1
ATOM 7210 C C . ASN B 1 286 ? -26.703 34.781 16.484 1 94.56 286 ASN B C 1
ATOM 7212 O O . ASN B 1 286 ? -27.875 34.438 16.391 1 94.56 286 ASN B O 1
ATOM 7216 N N . LYS B 1 287 ? -26.375 35.969 16.188 1 91.56 287 LYS B N 1
ATOM 7217 C CA . LYS B 1 287 ? -27.344 37 15.82 1 91.56 287 LYS B CA 1
ATOM 7218 C C . LYS B 1 287 ? -27.703 36.906 14.336 1 91.56 287 LYS B C 1
ATOM 7220 O O . LYS B 1 287 ? -28.859 37.062 13.969 1 91.56 287 LYS B O 1
ATOM 7225 N N . LEU B 1 288 ? -26.781 36.594 13.539 1 92 288 LEU B N 1
ATOM 7226 C CA . LEU B 1 288 ? -26.984 36.625 12.102 1 92 288 LEU B CA 1
ATOM 7227 C C . LEU B 1 288 ? -27.656 35.344 11.602 1 92 288 LEU B C 1
ATOM 7229 O O . LEU B 1 288 ? -28.531 35.406 10.734 1 92 288 LEU B O 1
ATOM 7233 N N . PHE B 1 289 ? -27.219 34.156 12.016 1 90.06 289 PHE B N 1
ATOM 7234 C CA . PHE B 1 289 ? -27.734 32.875 11.508 1 90.06 289 PHE B CA 1
ATOM 7235 C C . PHE B 1 289 ? -28.891 32.375 12.359 1 90.06 289 PHE B C 1
ATOM 7237 O O . PHE B 1 289 ? -29.359 31.25 12.18 1 90.06 289 PHE B O 1
ATOM 7244 N N . ASN B 1 290 ? -29.484 33.125 13.18 1 81.31 290 ASN B N 1
ATOM 7245 C CA . ASN B 1 290 ? -30.656 32.875 14 1 81.31 290 ASN B CA 1
ATOM 7246 C C . ASN B 1 290 ? -30.516 31.578 14.805 1 81.31 290 ASN B C 1
ATOM 7248 O O . ASN B 1 290 ? -31.391 30.719 14.758 1 81.31 290 ASN B O 1
ATOM 7252 N N . TYR B 1 291 ? -29.438 31.312 15.328 1 87.75 291 TYR B N 1
ATOM 7253 C CA . TYR B 1 291 ? -29.266 30.156 16.203 1 87.75 291 TYR B CA 1
ATOM 7254 C C . TYR B 1 291 ? -30.203 30.234 17.406 1 87.75 291 TYR B C 1
ATOM 7256 O O . TYR B 1 291 ? -30.172 29.375 18.281 1 87.75 291 TYR B O 1
ATOM 7264 N N . ASN B 1 292 ? -31.172 31.141 17.422 1 82.94 292 ASN B N 1
ATOM 7265 C CA . ASN B 1 292 ? -32.219 31.328 18.422 1 82.94 292 ASN B CA 1
ATOM 7266 C C . ASN B 1 292 ? -31.688 31.141 19.828 1 82.94 292 ASN B C 1
ATOM 7268 O O . ASN B 1 292 ? -32.25 30.422 20.641 1 82.94 292 ASN B O 1
ATOM 7272 N N . GLY B 1 293 ? -30.469 31.672 20.094 1 83.25 293 GLY B N 1
ATOM 7273 C CA . GLY B 1 293 ? -29.922 31.641 21.438 1 83.25 293 GLY B CA 1
ATOM 7274 C C . GLY B 1 293 ? -29.156 30.359 21.75 1 83.25 293 GLY B C 1
ATOM 7275 O O . GLY B 1 293 ? -28.703 30.156 22.875 1 83.25 293 GLY B O 1
ATOM 7276 N N . ASN B 1 294 ? -29.031 29.5 20.812 1 90.38 294 ASN B N 1
ATOM 7277 C CA . ASN B 1 294 ? -28.219 28.312 21.016 1 90.38 294 ASN B CA 1
ATOM 7278 C C . ASN B 1 294 ? -26.734 28.609 20.859 1 90.38 294 ASN B C 1
ATOM 7280 O O . ASN B 1 294 ? -26.188 28.562 19.766 1 90.38 294 ASN B O 1
ATOM 7284 N N . TYR B 1 295 ? -26.078 28.812 21.891 1 91.06 295 TYR B N 1
ATOM 7285 C CA . TYR B 1 295 ? -24.688 29.25 21.906 1 91.06 295 TYR B CA 1
ATOM 7286 C C . TYR B 1 295 ? -23.75 28.078 21.641 1 91.06 295 TYR B C 1
ATOM 7288 O O . TYR B 1 295 ? -22.609 28.281 21.234 1 91.06 295 TYR B O 1
ATOM 7296 N N . LYS B 1 296 ? -24.219 26.906 21.828 1 91 296 LYS B N 1
ATOM 7297 C CA . LYS B 1 296 ? -23.359 25.75 21.578 1 91 296 LYS B CA 1
ATOM 7298 C C . LYS B 1 296 ? -22.984 25.656 20.094 1 91 296 LYS B C 1
ATOM 7300 O O . LYS B 1 296 ? -21.812 25.531 19.75 1 91 296 LYS B O 1
ATOM 7305 N N . TRP B 1 297 ? -23.984 25.828 19.25 1 93.81 297 TRP B N 1
ATOM 7306 C CA . TRP B 1 297 ? -23.75 25.75 17.812 1 93.81 297 TRP B CA 1
ATOM 7307 C C . TRP B 1 297 ? -22.984 26.984 17.328 1 93.81 297 TRP B C 1
ATOM 7309 O O . TRP B 1 297 ? -22.109 26.875 16.453 1 93.81 297 TRP B O 1
ATOM 7319 N N . ALA B 1 298 ? -23.312 28.109 17.891 1 95.5 298 ALA B N 1
ATOM 7320 C CA . ALA B 1 298 ? -22.625 29.328 17.531 1 95.5 298 ALA B CA 1
ATOM 7321 C C . ALA B 1 298 ? -21.141 29.25 17.891 1 95.5 298 ALA B C 1
ATOM 7323 O O . ALA B 1 298 ? -20.281 29.656 17.109 1 95.5 298 ALA B O 1
ATOM 7324 N N . PHE B 1 299 ? -20.891 28.719 19.047 1 95.06 299 PHE B N 1
ATOM 7325 C CA . PHE B 1 299 ? -19.5 28.609 19.5 1 95.06 299 PHE B CA 1
ATOM 7326 C C . PHE B 1 299 ? -18.781 27.531 18.703 1 95.06 299 PHE B C 1
ATOM 7328 O O . PHE B 1 299 ? -17.578 27.656 18.438 1 95.06 299 PHE B O 1
ATOM 7335 N N . LEU B 1 300 ? -19.5 26.484 18.344 1 94.94 300 LEU B N 1
ATOM 7336 C CA . LEU B 1 300 ? -18.875 25.484 17.484 1 94.94 300 LEU B CA 1
ATOM 7337 C C . LEU B 1 300 ? -18.438 26.109 16.156 1 94.94 300 LEU B C 1
ATOM 7339 O O . LEU B 1 300 ? -17.297 25.922 15.711 1 94.94 300 LEU B O 1
ATOM 7343 N N . GLN B 1 301 ? -19.312 26.844 15.57 1 96.25 301 GLN B N 1
ATOM 7344 C CA . GLN B 1 301 ? -19.031 27.516 14.305 1 96.25 301 GLN B CA 1
ATOM 7345 C C . GLN B 1 301 ? -17.844 28.484 14.445 1 96.25 301 GLN B C 1
ATOM 7347 O O . GLN B 1 301 ? -16.938 28.484 13.609 1 96.25 301 GLN B O 1
ATOM 7352 N N . GLY B 1 302 ? -17.875 29.266 15.5 1 96.75 302 GLY B N 1
ATOM 7353 C CA . GLY B 1 302 ? -16.828 30.25 15.727 1 96.75 302 GLY B CA 1
ATOM 7354 C C . GLY B 1 302 ? -15.477 29.641 16.016 1 96.75 302 GLY B C 1
ATOM 7355 O O . GLY B 1 302 ? -14.461 30.094 15.484 1 96.75 302 GLY B O 1
ATOM 7356 N N . ILE B 1 303 ? -15.422 28.609 16.766 1 96.5 303 ILE B N 1
ATOM 7357 C CA . ILE B 1 303 ? -14.18 27.938 17.125 1 96.5 303 ILE B CA 1
ATOM 7358 C C . ILE B 1 303 ? -13.555 27.297 15.883 1 96.5 303 ILE B C 1
ATOM 7360 O O . ILE B 1 303 ? -12.375 27.5 15.594 1 96.5 303 ILE B O 1
ATOM 7364 N N . ILE B 1 304 ? -14.328 26.594 15.141 1 95.94 304 ILE B N 1
ATOM 7365 C CA . ILE B 1 304 ? -13.836 25.922 13.945 1 95.94 304 ILE B CA 1
ATOM 7366 C C . ILE B 1 304 ? -13.312 26.938 12.945 1 95.94 304 ILE B C 1
ATOM 7368 O O . ILE B 1 304 ? -12.234 26.766 12.375 1 95.94 304 ILE B O 1
ATOM 7372 N N . SER B 1 305 ? -13.969 28.016 12.797 1 96.06 305 SER B N 1
ATOM 7373 C CA . SER B 1 305 ? -13.617 29.031 11.812 1 96.06 305 SER B CA 1
ATOM 7374 C C . SER B 1 305 ? -12.383 29.828 12.234 1 96.06 305 SER B C 1
ATOM 7376 O O . SER B 1 305 ? -11.75 30.484 11.414 1 96.06 305 SER B O 1
ATOM 7378 N N . SER B 1 306 ? -12.055 29.734 13.492 1 96.38 306 SER B N 1
ATOM 7379 C CA . SER B 1 306 ? -10.984 30.578 14 1 96.38 306 SER B CA 1
ATOM 7380 C C . SER B 1 306 ? -9.664 29.828 14.078 1 96.38 306 SER B C 1
ATOM 7382 O O . SER B 1 306 ? -8.617 30.422 14.367 1 96.38 306 SER B O 1
ATOM 7384 N N . ILE B 1 307 ? -9.633 28.594 13.828 1 94.88 307 ILE B N 1
ATOM 7385 C CA . ILE B 1 307 ? -8.422 27.797 13.93 1 94.88 307 ILE B CA 1
ATOM 7386 C C . ILE B 1 307 ? -7.508 28.078 12.742 1 94.88 307 ILE B C 1
ATOM 7388 O O . ILE B 1 307 ? -7.934 27.984 11.586 1 94.88 307 ILE B O 1
ATOM 7392 N N . VAL B 1 308 ? -6.266 28.453 13.039 1 93.62 308 VAL B N 1
ATOM 7393 C CA . VAL B 1 308 ? -5.293 28.672 11.977 1 93.62 308 VAL B CA 1
ATOM 7394 C C . VAL B 1 308 ? -4.715 27.344 11.516 1 93.62 308 VAL B C 1
ATOM 7396 O O . VAL B 1 308 ? -4.527 26.422 12.32 1 93.62 308 VAL B O 1
ATOM 7399 N N . SER B 1 309 ? -4.406 27.234 10.242 1 89.88 309 SER B N 1
ATOM 7400 C CA . SER B 1 309 ? -3.979 25.969 9.656 1 89.88 309 SER B CA 1
ATOM 7401 C C . SER B 1 309 ? -2.471 25.953 9.414 1 89.88 309 SER B C 1
ATOM 7403 O O . SER B 1 309 ? -1.948 26.766 8.648 1 89.88 309 SER B O 1
ATOM 7405 N N . PRO B 1 310 ? -1.8 25.016 9.961 1 83.19 310 PRO B N 1
ATOM 7406 C CA . PRO B 1 310 ? -0.379 24.844 9.648 1 83.19 310 PRO B CA 1
ATOM 7407 C C . PRO B 1 310 ? -0.133 24.516 8.18 1 83.19 310 PRO B C 1
ATOM 7409 O O . PRO B 1 310 ? 0.922 24.859 7.637 1 83.19 310 PRO B O 1
ATOM 7412 N N . ALA B 1 311 ? -1.077 23.891 7.543 1 78.5 311 ALA B N 1
ATOM 7413 C CA . ALA B 1 311 ? -0.938 23.453 6.156 1 78.5 311 ALA B CA 1
ATOM 7414 C C . ALA B 1 311 ? -0.833 24.656 5.215 1 78.5 311 ALA B C 1
ATOM 7416 O O . ALA B 1 311 ? -0.389 24.516 4.07 1 78.5 311 ALA B O 1
ATOM 7417 N N . VAL B 1 312 ? -1.206 25.75 5.648 1 84.5 312 VAL B N 1
ATOM 7418 C CA . VAL B 1 312 ? -1.129 26.953 4.824 1 84.5 312 VAL B CA 1
ATOM 7419 C C . VAL B 1 312 ? 0.076 27.797 5.246 1 84.5 312 VAL B C 1
ATOM 7421 O O . VAL B 1 312 ? 0.824 28.297 4.398 1 84.5 312 VAL B O 1
ATOM 7424 N N . VAL B 1 313 ? 0.363 27.859 6.473 1 82.75 313 VAL B N 1
ATOM 7425 C CA . VAL B 1 313 ? 1.374 28.75 7.02 1 82.75 313 VAL B CA 1
ATOM 7426 C C . VAL B 1 313 ? 2.758 28.125 6.867 1 82.75 313 VAL B C 1
ATOM 7428 O O . VAL B 1 313 ? 3.705 28.797 6.445 1 82.75 313 VAL B O 1
ATOM 7431 N N . VAL B 1 314 ? 2.848 26.906 7.074 1 75.31 314 VAL B N 1
ATOM 7432 C CA . VAL B 1 314 ? 4.148 26.234 7.16 1 75.31 314 VAL B CA 1
ATOM 7433 C C . VAL B 1 314 ? 4.785 26.172 5.773 1 75.31 314 VAL B C 1
ATOM 7435 O O . VAL B 1 314 ? 5.949 26.547 5.602 1 75.31 314 VAL B O 1
ATOM 7438 N N . PRO B 1 315 ? 4.102 25.75 4.809 1 72.12 315 PRO B N 1
ATOM 7439 C CA . PRO B 1 315 ? 4.73 25.734 3.488 1 72.12 315 PRO B CA 1
ATOM 7440 C C . PRO B 1 315 ? 5.141 27.109 3.004 1 72.12 315 PRO B C 1
ATOM 7442 O O . PRO B 1 315 ? 6.168 27.266 2.338 1 72.12 315 PRO B O 1
ATOM 7445 N N . GLY B 1 316 ? 4.352 28.094 3.293 1 74.44 316 GLY B N 1
ATOM 7446 C CA . GLY B 1 316 ? 4.711 29.453 2.926 1 74.44 316 GLY B CA 1
ATOM 7447 C C . GLY B 1 316 ? 5.996 29.922 3.58 1 74.44 316 GLY B C 1
ATOM 7448 O O . GLY B 1 316 ? 6.832 30.562 2.934 1 74.44 316 GLY B O 1
ATOM 7449 N N . THR B 1 317 ? 6.215 29.562 4.75 1 76.19 317 THR B N 1
ATOM 7450 C CA . THR B 1 317 ? 7.414 29.953 5.48 1 76.19 317 THR B CA 1
ATOM 7451 C C . THR B 1 317 ? 8.633 29.172 4.988 1 76.19 317 THR B C 1
ATOM 7453 O O . THR B 1 317 ? 9.727 29.734 4.867 1 76.19 317 THR B O 1
ATOM 7456 N N . LEU B 1 318 ? 8.336 27.922 4.738 1 67.38 318 LEU B N 1
ATOM 7457 C CA . LEU B 1 318 ? 9.43 27.094 4.238 1 67.38 318 LEU B CA 1
ATOM 7458 C C . LEU B 1 318 ? 9.867 27.562 2.852 1 67.38 318 LEU B C 1
ATOM 7460 O O . LEU B 1 318 ? 11.055 27.516 2.527 1 67.38 318 LEU B O 1
ATOM 7464 N N . TYR B 1 319 ? 8.898 27.953 2.133 1 70.81 319 TYR B N 1
ATOM 7465 C CA . TYR B 1 319 ? 9.195 28.484 0.812 1 70.81 319 TYR B CA 1
ATOM 7466 C C . TYR B 1 319 ? 10.062 29.734 0.919 1 70.81 319 TYR B C 1
ATOM 7468 O O . TYR B 1 319 ? 11.047 29.891 0.187 1 70.81 319 TYR B O 1
ATOM 7476 N N . LEU B 1 320 ? 9.828 30.547 1.8 1 74.69 320 LEU B N 1
ATOM 7477 C CA . LEU B 1 320 ? 10.609 31.75 2.029 1 74.69 320 LEU B CA 1
ATOM 7478 C C . LEU B 1 320 ? 12.016 31.422 2.504 1 74.69 320 LEU B C 1
ATOM 7480 O O . LEU B 1 320 ? 12.992 32.031 2.045 1 74.69 320 LEU B O 1
ATOM 7484 N N . HIS B 1 321 ? 12.102 30.406 3.258 1 69.62 321 HIS B N 1
ATOM 7485 C CA . HIS B 1 321 ? 13.398 29.953 3.736 1 69.62 321 HIS B CA 1
ATOM 7486 C C . HIS B 1 321 ? 14.25 29.406 2.592 1 69.62 321 HIS B C 1
ATOM 7488 O O . HIS B 1 321 ? 15.453 29.672 2.525 1 69.62 321 HIS B O 1
ATOM 7494 N N . GLU B 1 322 ? 13.633 28.688 1.841 1 64.38 322 GLU B N 1
ATOM 7495 C CA . GLU B 1 322 ? 14.336 28.094 0.708 1 64.38 322 GLU B CA 1
ATOM 7496 C C . GLU B 1 322 ? 14.828 29.172 -0.263 1 64.38 322 GLU B C 1
ATOM 7498 O O . GLU B 1 322 ? 15.875 29 -0.893 1 64.38 322 GLU B O 1
ATOM 7503 N N . MET B 1 323 ? 14.047 30.203 -0.322 1 67.94 323 MET B N 1
ATOM 7504 C CA . MET B 1 323 ? 14.422 31.297 -1.199 1 67.94 323 MET B CA 1
ATOM 7505 C C . MET B 1 323 ? 15.461 32.188 -0.53 1 67.94 323 MET B C 1
ATOM 7507 O O . MET B 1 323 ? 15.922 33.188 -1.128 1 67.94 323 MET B O 1
ATOM 7511 N N . GLY B 1 324 ? 15.82 31.75 0.666 1 68.62 324 GLY B N 1
ATOM 7512 C CA . GLY B 1 324 ? 16.875 32.469 1.37 1 68.62 324 GLY B CA 1
ATOM 7513 C C . GLY B 1 324 ? 16.344 33.625 2.209 1 68.62 324 GLY B C 1
ATOM 7514 O O . GLY B 1 324 ? 17.125 34.469 2.682 1 68.62 324 GLY B O 1
ATOM 7515 N N . TYR B 1 325 ? 15.023 33.625 2.242 1 76.19 325 TYR B N 1
ATOM 7516 C CA . TYR B 1 325 ? 14.445 34.719 3.023 1 76.19 325 TYR B CA 1
ATOM 7517 C C . TYR B 1 325 ? 14.195 34.281 4.461 1 76.19 325 TYR B C 1
ATOM 7519 O O . TYR B 1 325 ? 13.773 33.156 4.711 1 76.19 325 TYR B O 1
ATOM 7527 N N . GLY B 1 326 ? 14.539 35.094 5.391 1 65.81 326 GLY B N 1
ATOM 7528 C CA . GLY B 1 326 ? 14.039 34.938 6.746 1 65.81 326 GLY B CA 1
ATOM 7529 C C . GLY B 1 326 ? 14.844 33.969 7.578 1 65.81 326 GLY B C 1
ATOM 7530 O O . GLY B 1 326 ? 14.352 33.438 8.578 1 65.81 326 GLY B O 1
ATOM 7531 N N . HIS B 1 327 ? 15.977 33.625 7.062 1 63.31 327 HIS B N 1
ATOM 7532 C CA . HIS B 1 327 ? 16.797 32.75 7.902 1 63.31 327 HIS B CA 1
ATOM 7533 C C . HIS B 1 327 ? 17.125 33.406 9.234 1 63.31 327 HIS B C 1
ATOM 7535 O O . HIS B 1 327 ? 17.672 34.531 9.258 1 63.31 327 HIS B O 1
ATOM 7541 N N . GLY B 1 328 ? 16.594 32.844 10.336 1 62.91 328 GLY B N 1
ATOM 7542 C CA . GLY B 1 328 ? 16.859 33.375 11.664 1 62.91 328 GLY B CA 1
ATOM 7543 C C . GLY B 1 328 ? 15.938 34.531 12.031 1 62.91 328 GLY B C 1
ATOM 7544 O O . GLY B 1 328 ? 16.172 35.219 13.031 1 62.91 328 GLY B O 1
ATOM 7545 N N . SER B 1 329 ? 14.898 34.719 11.18 1 76.75 329 SER B N 1
ATOM 7546 C CA . SER B 1 329 ? 14.031 35.844 11.469 1 76.75 329 SER B CA 1
ATOM 7547 C C . SER B 1 329 ? 13.016 35.5 12.555 1 76.75 329 SER B C 1
ATOM 7549 O O . SER B 1 329 ? 12.523 34.375 12.609 1 76.75 329 SER B O 1
ATOM 7551 N N . LYS B 1 330 ? 12.711 36.375 13.391 1 80.19 330 LYS B N 1
ATOM 7552 C CA . LYS B 1 330 ? 11.844 36.25 14.555 1 80.19 330 LYS B CA 1
ATOM 7553 C C . LYS B 1 330 ? 10.391 36.031 14.125 1 80.19 330 LYS B C 1
ATOM 7555 O O . LYS B 1 330 ? 9.703 35.156 14.672 1 80.19 330 LYS B O 1
ATOM 7560 N N . PRO B 1 331 ? 9.906 36.719 13.07 1 84.69 331 PRO B N 1
ATOM 7561 C CA . PRO B 1 331 ? 8.508 36.562 12.688 1 84.69 331 PRO B CA 1
ATOM 7562 C C . PRO B 1 331 ? 8.195 35.125 12.211 1 84.69 331 PRO B C 1
ATOM 7564 O O . PRO B 1 331 ? 7.152 34.562 12.562 1 84.69 331 PRO B O 1
ATOM 7567 N N . ILE B 1 332 ? 9.094 34.594 11.453 1 82.31 332 ILE B N 1
ATOM 7568 C CA . ILE B 1 332 ? 8.867 33.25 10.906 1 82.31 332 ILE B CA 1
ATOM 7569 C C . ILE B 1 332 ? 8.93 32.219 12.031 1 82.31 332 ILE B C 1
ATOM 7571 O O . ILE B 1 332 ? 8.078 31.344 12.117 1 82.31 332 ILE B O 1
ATOM 7575 N N . SER B 1 333 ? 9.82 32.375 12.898 1 79.56 333 SER B N 1
ATOM 7576 C CA . SER B 1 333 ? 9.961 31.438 14.023 1 79.56 333 SER B CA 1
ATOM 7577 C C . SER B 1 333 ? 8.766 31.531 14.961 1 79.56 333 SER B C 1
ATOM 7579 O O . SER B 1 333 ? 8.289 30.516 15.461 1 79.56 333 SER B O 1
ATOM 7581 N N . LEU B 1 334 ? 8.328 32.688 15.148 1 83.81 334 LEU B N 1
ATOM 7582 C CA . LEU B 1 334 ? 7.172 32.906 16.016 1 83.81 334 LEU B CA 1
ATOM 7583 C C . LEU B 1 334 ? 5.918 32.281 15.422 1 83.81 334 LEU B C 1
ATOM 7585 O O . LEU B 1 334 ? 5.148 31.641 16.125 1 83.81 334 LEU B O 1
ATOM 7589 N N . MET B 1 335 ? 5.695 32.438 14.156 1 86.12 335 MET B N 1
ATOM 7590 C CA . MET B 1 335 ? 4.523 31.891 13.484 1 86.12 335 MET B CA 1
ATOM 7591 C C . MET B 1 335 ? 4.547 30.359 13.523 1 86.12 335 MET B C 1
ATOM 7593 O O . MET B 1 335 ? 3.525 29.719 13.789 1 86.12 335 MET B O 1
ATOM 7597 N N . LEU B 1 336 ? 5.668 29.812 13.336 1 78.38 336 LEU B N 1
ATOM 7598 C CA . LEU B 1 336 ? 5.805 28.359 13.297 1 78.38 336 LEU B CA 1
ATOM 7599 C C . LEU B 1 336 ? 5.559 27.75 14.672 1 78.38 336 LEU B C 1
ATOM 7601 O O . LEU B 1 336 ? 4.941 26.688 14.789 1 78.38 336 LEU B O 1
ATOM 7605 N N . SER B 1 337 ? 6.02 28.359 15.664 1 80.19 337 SER B N 1
ATOM 7606 C CA . SER B 1 337 ? 5.82 27.859 17.016 1 80.19 337 SER B CA 1
ATOM 7607 C C . SER B 1 337 ? 4.379 28.047 17.469 1 80.19 337 SER B C 1
ATOM 7609 O O . SER B 1 337 ? 3.799 27.172 18.109 1 80.19 337 SER B O 1
ATOM 7611 N N . ALA B 1 338 ? 3.797 29.141 17.109 1 88.06 338 ALA B N 1
ATOM 7612 C CA . ALA B 1 338 ? 2.453 29.484 17.578 1 88.06 338 ALA B CA 1
ATOM 7613 C C . ALA B 1 338 ? 1.399 28.625 16.875 1 88.06 338 ALA B C 1
ATOM 7615 O O . ALA B 1 338 ? 0.391 28.25 17.484 1 88.06 338 ALA B O 1
ATOM 7616 N N . VAL B 1 339 ? 1.602 28.344 15.641 1 87.5 339 VAL B N 1
ATOM 7617 C CA . VAL B 1 339 ? 0.594 27.625 14.859 1 87.5 339 VAL B CA 1
ATOM 7618 C C . VAL B 1 339 ? 0.391 26.234 15.43 1 87.5 339 VAL B C 1
ATOM 7620 O O . VAL B 1 339 ? -0.734 25.719 15.477 1 87.5 339 VAL B O 1
ATOM 7623 N N . GLY B 1 340 ? 1.398 25.594 15.875 1 83.12 340 GLY B N 1
ATOM 7624 C CA . GLY B 1 340 ? 1.293 24.281 16.469 1 83.12 340 GLY B CA 1
ATOM 7625 C C . GLY B 1 340 ? 0.487 24.266 17.766 1 83.12 340 GLY B C 1
ATOM 7626 O O . GLY B 1 340 ? -0.325 23.359 17.984 1 83.12 340 GLY B O 1
ATOM 7627 N N . ILE B 1 341 ? 0.632 25.219 18.5 1 87.25 341 ILE B N 1
ATOM 7628 C CA . ILE B 1 341 ? -0.074 25.328 19.766 1 87.25 341 ILE B CA 1
ATOM 7629 C C . ILE B 1 341 ? -1.547 25.641 19.516 1 87.25 341 ILE B C 1
ATOM 7631 O O . ILE B 1 341 ? -2.43 25.047 20.156 1 87.25 341 ILE B O 1
ATOM 7635 N N . GLU B 1 342 ? -1.76 26.5 18.656 1 92.62 342 GLU B N 1
ATOM 7636 C CA . GLU B 1 342 ? -3.123 26.953 18.391 1 92.62 342 GLU B CA 1
ATOM 7637 C C . GLU B 1 342 ? -3.988 25.812 17.875 1 92.62 342 GLU B C 1
ATOM 7639 O O . GLU B 1 342 ? -5.148 25.672 18.266 1 92.62 342 GLU B O 1
ATOM 7644 N N . ILE B 1 343 ? -3.457 25.047 16.984 1 90 343 ILE B N 1
ATOM 7645 C CA . ILE B 1 343 ? -4.254 23.984 16.406 1 90 343 ILE B CA 1
ATOM 7646 C C . ILE B 1 343 ? -4.66 22.984 17.484 1 90 343 ILE B C 1
ATOM 7648 O O . ILE B 1 343 ? -5.762 22.438 17.453 1 90 343 ILE B O 1
ATOM 7652 N N . VAL B 1 344 ? -3.84 22.75 18.469 1 88.31 344 VAL B N 1
ATOM 7653 C CA . VAL B 1 344 ? -4.141 21.828 19.562 1 88.31 344 VAL B CA 1
ATOM 7654 C C . VAL B 1 344 ? -5.289 22.391 20.406 1 88.31 344 VAL B C 1
ATOM 7656 O O . VAL B 1 344 ? -6.246 21.672 20.703 1 88.31 344 VAL B O 1
ATOM 7659 N N . LEU B 1 345 ? -5.168 23.594 20.688 1 91.44 345 LEU B N 1
ATOM 7660 C CA . LEU B 1 345 ? -6.191 24.25 21.5 1 91.44 345 LEU B CA 1
ATOM 7661 C C . LEU B 1 345 ? -7.516 24.328 20.75 1 91.44 345 LEU B C 1
ATOM 7663 O O . LEU B 1 345 ? -8.578 24.078 21.328 1 91.44 345 LEU B O 1
ATOM 7667 N N . GLY B 1 346 ? -7.383 24.703 19.531 1 93.69 346 GLY B N 1
ATOM 7668 C CA . GLY B 1 346 ? -8.578 24.828 18.703 1 93.69 346 GLY B CA 1
ATOM 7669 C C . GLY B 1 346 ? -9.305 23.5 18.516 1 93.69 346 GLY B C 1
ATOM 7670 O O . GLY B 1 346 ? -10.523 23.438 18.688 1 93.69 346 GLY B O 1
ATOM 7671 N N . VAL B 1 347 ? -8.594 22.484 18.156 1 91.38 347 VAL B N 1
ATOM 7672 C CA . VAL B 1 347 ? -9.195 21.172 17.922 1 91.38 347 VAL B CA 1
ATOM 7673 C C . VAL B 1 347 ? -9.75 20.609 19.234 1 91.38 347 VAL B C 1
ATOM 7675 O O . VAL B 1 347 ? -10.82 20 19.25 1 91.38 347 VAL B O 1
ATOM 7678 N N . TRP B 1 348 ? -9.016 20.844 20.281 1 91.31 348 TRP B N 1
ATOM 7679 C CA . TRP B 1 348 ? -9.5 20.438 21.594 1 91.31 348 TRP B CA 1
ATOM 7680 C C . TRP B 1 348 ? -10.82 21.125 21.922 1 91.31 348 TRP B C 1
ATOM 7682 O O . TRP B 1 348 ? -11.789 20.469 22.328 1 91.31 348 TRP B O 1
ATOM 7692 N N . ALA B 1 349 ? -10.914 22.406 21.75 1 92.25 349 ALA B N 1
ATOM 7693 C CA . ALA B 1 349 ? -12.117 23.188 22.062 1 92.25 349 ALA B CA 1
ATOM 7694 C C . ALA B 1 349 ? -13.281 22.766 21.172 1 92.25 349 ALA B C 1
ATOM 7696 O O . ALA B 1 349 ? -14.414 22.625 21.656 1 92.25 349 ALA B O 1
ATOM 7697 N N . ALA B 1 350 ? -13.008 22.562 19.922 1 93 350 ALA B N 1
ATOM 7698 C CA . ALA B 1 350 ? -14.055 22.156 18.984 1 93 350 ALA B CA 1
ATOM 7699 C C . ALA B 1 350 ? -14.633 20.797 19.359 1 93 350 ALA B C 1
ATOM 7701 O O . ALA B 1 350 ? -15.852 20.609 19.391 1 93 350 ALA B O 1
ATOM 7702 N N . ASN B 1 351 ? -13.766 19.922 19.672 1 88.25 351 ASN B N 1
ATOM 7703 C CA . ASN B 1 351 ? -14.227 18.578 20.016 1 88.25 351 ASN B CA 1
ATOM 7704 C C . ASN B 1 351 ? -14.914 18.562 21.375 1 88.25 351 ASN B C 1
ATOM 7706 O O . ASN B 1 351 ? -15.797 17.734 21.625 1 88.25 351 ASN B O 1
ATOM 7710 N N . PHE B 1 352 ? -14.531 19.469 22.203 1 85.94 352 PHE B N 1
ATOM 7711 C CA . PHE B 1 352 ? -15.211 19.625 23.469 1 85.94 352 PHE B CA 1
ATOM 7712 C C . PHE B 1 352 ? -16.656 20.047 23.266 1 85.94 352 PHE B C 1
ATOM 7714 O O . PHE B 1 352 ? -17.578 19.484 23.875 1 85.94 352 PHE B O 1
ATOM 7721 N N . ILE B 1 353 ? -16.906 20.969 22.391 1 89 353 ILE B N 1
ATOM 7722 C CA . ILE B 1 353 ? -18.25 21.453 22.109 1 89 353 ILE B CA 1
ATOM 7723 C C . ILE B 1 353 ? -19.047 20.375 21.391 1 89 353 ILE B C 1
ATOM 7725 O O . ILE B 1 353 ? -20.234 20.188 21.641 1 89 353 ILE B O 1
ATOM 7729 N N . ILE B 1 354 ? -18.422 19.656 20.469 1 87.44 354 ILE B N 1
ATOM 7730 C CA . ILE B 1 354 ? -19.094 18.547 19.781 1 87.44 354 ILE B CA 1
ATOM 7731 C C . ILE B 1 354 ? -19.547 17.5 20.797 1 87.44 354 ILE B C 1
ATOM 7733 O O . ILE B 1 354 ? -20.641 16.953 20.672 1 87.44 354 ILE B O 1
ATOM 7737 N N . GLY B 1 355 ? -18.703 17.25 21.766 1 83.19 355 GLY B N 1
ATOM 7738 C CA . GLY B 1 355 ? -19.078 16.344 22.828 1 83.19 355 GLY B CA 1
ATOM 7739 C C . GLY B 1 355 ? -20.297 16.797 23.609 1 83.19 355 GLY B C 1
ATOM 7740 O O . GLY B 1 355 ? -21.141 15.992 24 1 83.19 355 GLY B O 1
ATOM 7741 N N . LEU B 1 356 ? -20.469 18.094 23.75 1 83.56 356 LEU B N 1
ATOM 7742 C CA . LEU B 1 356 ? -21.594 18.672 24.469 1 83.56 356 LEU B CA 1
ATOM 7743 C C . LEU B 1 356 ? -22.875 18.578 23.641 1 83.56 356 LEU B C 1
ATOM 7745 O O . LEU B 1 356 ? -23.969 18.391 24.172 1 83.56 356 LEU B O 1
ATOM 7749 N N . LEU B 1 357 ? -22.719 18.688 22.406 1 86 357 LEU B N 1
ATOM 7750 C CA . LEU B 1 357 ? -23.859 18.719 21.5 1 86 357 LEU B CA 1
ATOM 7751 C C . LEU B 1 357 ? -24.406 17.328 21.234 1 86 357 LEU B C 1
ATOM 7753 O O . LEU B 1 357 ? -25.609 17.125 21.156 1 86 357 LEU B O 1
ATOM 7757 N N . PHE B 1 358 ? -23.594 16.312 21.141 1 83.12 358 PHE B N 1
ATOM 7758 C CA . PHE B 1 358 ? -24.047 15.016 20.641 1 83.12 358 PHE B CA 1
ATOM 7759 C C . PHE B 1 358 ? -24.047 13.969 21.75 1 83.12 358 PHE B C 1
ATOM 7761 O O . PHE B 1 358 ? -24.656 12.914 21.609 1 83.12 358 PHE B O 1
ATOM 7768 N N . HIS B 1 359 ? -23.328 14.039 22.891 1 74.56 359 HIS B N 1
ATOM 7769 C CA . HIS B 1 359 ? -23.266 12.977 23.891 1 74.56 359 HIS B CA 1
ATOM 7770 C C . HIS B 1 359 ? -23.922 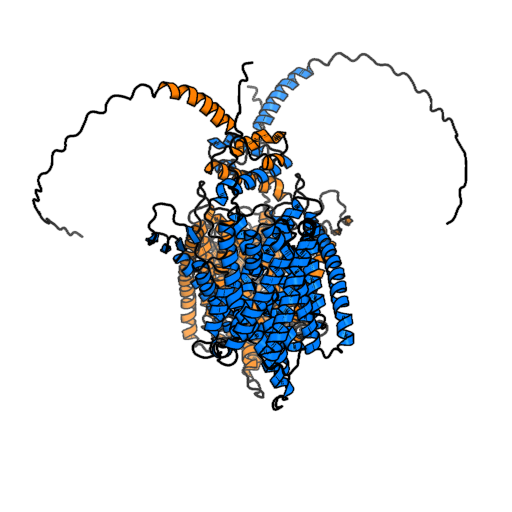13.414 25.188 1 74.56 359 HIS B C 1
ATOM 7772 O O . HIS B 1 359 ? -23.906 12.672 26.172 1 74.56 359 HIS B O 1
ATOM 7778 N N . ASP B 1 360 ? -25.031 13.906 25.094 1 66.31 360 ASP B N 1
ATOM 7779 C CA . ASP B 1 360 ? -25.891 14.312 26.203 1 66.31 360 ASP B CA 1
ATOM 7780 C C . ASP B 1 360 ? -25.078 14.445 27.5 1 66.31 360 ASP B C 1
ATOM 7782 O O . ASP B 1 360 ? -25.172 13.602 28.391 1 66.31 360 ASP B O 1
ATOM 7786 N N . GLN B 1 361 ? -24.094 14.93 27.469 1 64 361 GLN B N 1
ATOM 7787 C CA . GLN B 1 361 ? -23.328 15.141 28.703 1 64 361 GLN B CA 1
ATOM 7788 C C . GLN B 1 361 ? -23.766 16.422 29.406 1 64 361 GLN B C 1
ATOM 7790 O O . GLN B 1 361 ? -24.047 17.422 28.766 1 64 361 GLN B O 1
ATOM 7795 N N . LYS B 1 362 ? -24.062 16.219 30.672 1 69.75 362 LYS B N 1
ATOM 7796 C CA . LYS B 1 362 ? -24.359 17.406 31.469 1 69.75 362 LYS B CA 1
ATOM 7797 C C . LYS B 1 362 ? -23.219 18.406 31.406 1 69.75 362 LYS B C 1
ATOM 7799 O O . LYS B 1 362 ? -22.047 18.016 31.328 1 69.75 362 LYS B O 1
ATOM 7804 N N . LEU B 1 363 ? -23.531 19.625 31.281 1 71.5 363 LEU B N 1
ATOM 7805 C CA . LEU B 1 363 ? -22.578 20.719 31.141 1 71.5 363 LEU B CA 1
ATOM 7806 C C . LEU B 1 363 ? -21.531 20.688 32.25 1 71.5 363 LEU B C 1
ATOM 7808 O O . LEU B 1 363 ? -20.344 20.906 32 1 71.5 363 LEU B O 1
ATOM 7812 N N . ALA B 1 364 ? -22 20.391 33.469 1 69.94 364 ALA B N 1
ATOM 7813 C CA . ALA B 1 364 ? -21.094 20.375 34.594 1 69.94 364 ALA B CA 1
ATOM 7814 C C . ALA B 1 364 ? -20.031 19.281 34.469 1 69.94 364 ALA B C 1
ATOM 7816 O O . ALA B 1 364 ? -18.859 19.516 34.75 1 69.94 364 ALA B O 1
ATOM 7817 N N . VAL B 1 365 ? -20.453 18.203 34.031 1 73.06 365 VAL B N 1
ATOM 7818 C CA . VAL B 1 365 ? -19.547 17.078 33.844 1 73.06 365 VAL B CA 1
ATOM 7819 C C . VAL B 1 365 ? -18.609 17.359 32.688 1 73.06 365 VAL B C 1
ATOM 7821 O O . VAL B 1 365 ? -17.406 17.047 32.719 1 73.06 365 VAL B O 1
ATOM 7824 N N . ALA B 1 366 ? -19.156 18.109 31.766 1 74.75 366 ALA B N 1
ATOM 7825 C CA . ALA B 1 366 ? -18.375 18.422 30.578 1 74.75 366 ALA B CA 1
ATOM 7826 C C . ALA B 1 366 ? -17.25 19.406 30.906 1 74.75 366 ALA B C 1
ATOM 7828 O O . ALA B 1 366 ? -16.141 19.281 30.375 1 74.75 366 ALA B O 1
ATOM 7829 N N . ILE B 1 367 ? -17.5 20.281 31.797 1 75.94 367 ILE B N 1
ATOM 7830 C CA . ILE B 1 367 ? -16.531 21.312 32.156 1 75.94 367 ILE B CA 1
ATOM 7831 C C . ILE B 1 367 ? -15.359 20.688 32.906 1 75.94 367 ILE B C 1
ATOM 7833 O O . ILE B 1 367 ? -14.203 21.094 32.719 1 75.94 367 ILE B O 1
ATOM 7837 N N . VAL B 1 368 ? -15.68 19.672 33.656 1 76.75 368 VAL B N 1
ATOM 7838 C CA . VAL B 1 368 ? -14.617 19 34.406 1 76.75 368 VAL B CA 1
ATOM 7839 C C . VAL B 1 368 ? -13.875 18.031 33.469 1 76.75 368 VAL B C 1
ATOM 7841 O O . VAL B 1 368 ? -12.648 17.922 33.562 1 76.75 368 VAL B O 1
ATOM 7844 N N . LEU B 1 369 ? -14.555 17.516 32.594 1 80.38 369 LEU B N 1
ATOM 7845 C CA . LEU B 1 369 ? -13.984 16.5 31.703 1 80.38 369 LEU B CA 1
ATOM 7846 C C . LEU B 1 369 ? -13.078 17.141 30.656 1 80.38 369 LEU B C 1
ATOM 7848 O O . LEU B 1 369 ? -12.148 16.5 30.156 1 80.38 369 LEU B O 1
ATOM 7852 N N . GLY B 1 370 ? -13.344 18.391 30.359 1 84.06 370 GLY B N 1
ATOM 7853 C CA . GLY B 1 370 ? -12.539 19.094 29.375 1 84.06 370 GLY B CA 1
ATOM 7854 C C . GLY B 1 370 ? -11.07 19.172 29.75 1 84.06 370 GLY B C 1
ATOM 7855 O O . GLY B 1 370 ? -10.219 18.578 29.078 1 84.06 370 GLY B O 1
ATOM 7856 N N . PRO B 1 371 ? -10.789 19.734 30.906 1 86.81 371 PRO B N 1
ATOM 7857 C CA . PRO B 1 371 ? -9.398 19.812 31.359 1 86.81 371 PRO B CA 1
ATOM 7858 C C . PRO B 1 371 ? -8.797 18.438 31.641 1 86.81 371 PRO B C 1
ATOM 7860 O O . PRO B 1 371 ? -7.602 18.234 31.406 1 86.81 371 PRO B O 1
ATOM 7863 N N . VAL B 1 372 ? -9.609 17.578 32.094 1 88.94 372 VAL B N 1
ATOM 7864 C CA . VAL B 1 372 ? -9.125 16.234 32.375 1 88.94 372 VAL B CA 1
ATOM 7865 C C . VAL B 1 372 ? -8.703 15.547 31.078 1 88.94 372 VAL B C 1
ATOM 7867 O O . VAL B 1 372 ? -7.684 14.859 31.031 1 88.94 372 VAL B O 1
ATOM 7870 N N . GLN B 1 373 ? -9.484 15.773 30.094 1 90.12 373 GLN B N 1
ATOM 7871 C CA . GLN B 1 373 ? -9.148 15.203 28.781 1 90.12 373 GLN B CA 1
ATOM 7872 C C . GLN B 1 373 ? -7.871 15.82 28.219 1 90.12 373 GLN B C 1
ATOM 7874 O O . GLN B 1 373 ? -7.066 15.133 27.594 1 90.12 373 GLN B O 1
ATOM 7879 N N . PHE B 1 374 ? -7.789 17.047 28.484 1 91.62 374 PHE B N 1
ATOM 7880 C CA . PHE B 1 374 ? -6.613 17.734 27.984 1 91.62 374 PHE B CA 1
ATOM 7881 C C . PHE B 1 374 ? -5.355 17.25 28.703 1 91.62 374 PHE B C 1
ATOM 7883 O O . PHE B 1 374 ? -4.379 16.875 28.047 1 91.62 374 PHE B O 1
ATOM 7890 N N . ILE B 1 375 ? -5.355 17.188 30.016 1 93.62 375 ILE B N 1
ATOM 7891 C CA . ILE B 1 375 ? -4.207 16.766 30.812 1 93.62 375 ILE B CA 1
ATOM 7892 C C . ILE B 1 375 ? -3.939 15.281 30.609 1 93.62 375 ILE B C 1
ATOM 7894 O O . ILE B 1 375 ? -2.787 14.867 30.453 1 93.62 375 ILE B O 1
ATOM 7898 N N . GLY B 1 376 ? -4.969 14.539 30.641 1 93.44 376 GLY B N 1
ATOM 7899 C CA . GLY B 1 376 ? -4.812 13.125 30.375 1 93.44 376 GLY B CA 1
ATOM 7900 C C . GLY B 1 376 ? -4.234 12.836 29 1 93.44 376 GLY B C 1
ATOM 7901 O O . GLY B 1 376 ? -3.379 11.961 28.859 1 93.44 376 GLY B O 1
ATOM 7902 N N . GLY B 1 377 ? -4.73 13.547 27.969 1 94.38 377 GLY B N 1
ATOM 7903 C CA . GLY B 1 377 ? -4.188 13.391 26.625 1 94.38 377 GLY B CA 1
ATOM 7904 C C . GLY B 1 377 ? -2.709 13.711 26.547 1 94.38 377 GLY B C 1
ATOM 7905 O O . GLY B 1 377 ? -1.957 13.023 25.844 1 94.38 377 GLY B O 1
ATOM 7906 N N . ILE B 1 378 ? -2.318 14.703 27.281 1 94.19 378 ILE B N 1
ATOM 7907 C CA . ILE B 1 378 ? -0.914 15.102 27.297 1 94.19 378 ILE B CA 1
ATOM 7908 C C . ILE B 1 378 ? -0.072 14 27.938 1 94.19 378 ILE B C 1
ATOM 7910 O O . ILE B 1 378 ? 0.92 13.555 27.359 1 94.19 378 ILE B O 1
ATOM 7914 N N . ILE B 1 379 ? -0.505 13.516 29.078 1 96.5 379 ILE B N 1
ATOM 7915 C CA . ILE B 1 379 ? 0.252 12.523 29.828 1 96.5 379 ILE B CA 1
ATOM 7916 C C . ILE B 1 379 ? 0.354 11.234 29.016 1 96.5 379 ILE B C 1
ATOM 7918 O O . ILE B 1 379 ? 1.447 10.695 28.828 1 96.5 379 ILE B O 1
ATOM 7922 N N . PHE B 1 380 ? -0.739 10.812 28.5 1 96.12 380 PHE B N 1
ATOM 7923 C CA . PHE B 1 380 ? -0.736 9.562 27.75 1 96.12 380 PHE B CA 1
ATOM 7924 C C . PHE B 1 380 ? 0.029 9.734 26.438 1 96.12 380 PHE B C 1
ATOM 7926 O O . PHE B 1 380 ? 0.683 8.797 25.969 1 96.12 380 PHE B O 1
ATOM 7933 N N . GLY B 1 381 ? -0.09 10.906 25.781 1 96.62 381 GLY B N 1
ATOM 7934 C CA . GLY B 1 381 ? 0.688 11.164 24.578 1 96.62 381 GLY B CA 1
ATOM 7935 C C . GLY B 1 381 ? 2.186 11.078 24.797 1 96.62 381 GLY B C 1
ATOM 7936 O O . GLY B 1 381 ? 2.906 10.477 24.016 1 96.62 381 GLY B O 1
ATOM 7937 N N . ILE B 1 382 ? 2.627 11.586 25.938 1 96 382 ILE B N 1
ATOM 7938 C CA . ILE B 1 382 ? 4.047 11.586 26.281 1 96 382 ILE B CA 1
ATOM 7939 C C . ILE B 1 382 ? 4.508 10.156 26.578 1 96 382 ILE B C 1
ATOM 7941 O O . ILE B 1 382 ? 5.551 9.719 26.078 1 96 382 ILE B O 1
ATOM 7945 N N . VAL B 1 383 ? 3.748 9.477 27.344 1 97.5 383 VAL B N 1
ATOM 7946 C CA . VAL B 1 383 ? 4.105 8.109 27.719 1 97.5 383 VAL B CA 1
ATOM 7947 C C . VAL B 1 383 ? 4.215 7.234 26.469 1 97.5 383 VAL B C 1
ATOM 7949 O O . VAL B 1 383 ? 5.203 6.52 26.297 1 97.5 383 VAL B O 1
ATOM 7952 N N . ILE B 1 384 ? 3.277 7.305 25.562 1 97.06 384 ILE B N 1
ATOM 7953 C CA . ILE B 1 384 ? 3.277 6.488 24.344 1 97.06 384 ILE B CA 1
ATOM 7954 C C . ILE B 1 384 ? 4.41 6.938 23.422 1 97.06 384 ILE B C 1
ATOM 7956 O O . ILE B 1 384 ? 5.016 6.117 22.734 1 97.06 384 ILE B O 1
ATOM 7960 N N . GLY B 1 385 ? 4.68 8.25 23.406 1 97.06 385 GLY B N 1
ATOM 7961 C CA . GLY B 1 385 ? 5.801 8.742 22.625 1 97.06 385 GLY B CA 1
ATOM 7962 C C . GLY B 1 385 ? 7.133 8.164 23.062 1 97.06 385 GLY B C 1
ATOM 7963 O O . GLY B 1 385 ? 7.953 7.781 22.219 1 97.06 385 GLY B O 1
ATOM 7964 N N . VAL B 1 386 ? 7.352 8.039 24.375 1 96.5 386 VAL B N 1
ATOM 7965 C CA . VAL B 1 386 ? 8.586 7.477 24.922 1 96.5 386 VAL B CA 1
ATOM 7966 C C . VAL B 1 386 ? 8.656 5.984 24.594 1 96.5 386 VAL B C 1
ATOM 7968 O O . VAL B 1 386 ? 9.703 5.484 24.172 1 96.5 386 VAL B O 1
ATOM 7971 N N . LEU B 1 387 ? 7.559 5.352 24.734 1 95.94 387 LEU B N 1
ATOM 7972 C CA . LEU B 1 387 ? 7.508 3.928 24.422 1 95.94 387 LEU B CA 1
ATOM 7973 C C . LEU B 1 387 ? 7.797 3.689 22.938 1 95.94 387 LEU B C 1
ATOM 7975 O O . LEU B 1 387 ? 8.445 2.707 22.578 1 95.94 387 LEU B O 1
ATOM 7979 N N . PHE B 1 388 ? 7.281 4.547 22.109 1 96.62 388 PHE B N 1
ATOM 7980 C CA . PHE B 1 388 ? 7.512 4.434 20.672 1 96.62 388 PHE B CA 1
ATOM 7981 C C . PHE B 1 388 ? 9 4.57 20.344 1 96.62 388 PHE B C 1
ATOM 7983 O O . PHE B 1 388 ? 9.523 3.854 19.5 1 96.62 388 PHE B O 1
ATOM 7990 N N . MET B 1 389 ? 9.688 5.48 21 1 95.06 389 MET B N 1
ATOM 7991 C CA . MET B 1 389 ? 11.117 5.664 20.781 1 95.06 389 MET B CA 1
ATOM 7992 C C . MET B 1 389 ? 11.891 4.41 21.156 1 95.06 389 MET B C 1
ATOM 7994 O O . MET B 1 389 ? 12.836 4.02 20.469 1 95.06 389 MET B O 1
ATOM 7998 N N . TYR B 1 390 ? 11.508 3.812 22.219 1 93.06 390 TYR B N 1
ATOM 7999 C CA . TYR B 1 390 ? 12.141 2.555 22.625 1 93.06 390 TYR B CA 1
ATOM 8000 C C . TYR B 1 390 ? 11.828 1.453 21.609 1 93.06 390 TYR B C 1
ATOM 8002 O O . TYR B 1 390 ? 12.688 0.622 21.312 1 93.06 390 TYR B O 1
ATOM 8010 N N . PHE B 1 391 ? 10.609 1.472 21.203 1 93.44 391 PHE B N 1
ATOM 8011 C CA . PHE B 1 391 ? 10.18 0.522 20.188 1 93.44 391 PHE B CA 1
ATOM 8012 C C . PHE B 1 391 ? 11.062 0.615 18.938 1 93.44 391 PHE B C 1
ATOM 8014 O O . PHE B 1 391 ? 11.539 -0.402 18.438 1 93.44 391 PHE B O 1
ATOM 8021 N N . VAL B 1 392 ? 11.312 1.822 18.406 1 93.44 392 VAL B N 1
ATOM 8022 C CA . VAL B 1 392 ? 12.109 2.035 17.203 1 93.44 392 VAL B CA 1
ATOM 8023 C C . VAL B 1 392 ? 13.555 1.611 17.453 1 93.44 392 VAL B C 1
ATOM 8025 O O . VAL B 1 392 ? 14.195 1.019 16.578 1 93.44 392 VAL B O 1
ATOM 8028 N N . GLU B 1 393 ? 14.062 1.896 18.641 1 90.31 393 GLU B N 1
ATOM 8029 C CA . GLU B 1 393 ? 15.438 1.541 18.984 1 90.31 393 GLU B CA 1
ATOM 8030 C C . GLU B 1 393 ? 15.633 0.027 18.984 1 90.31 393 GLU B C 1
ATOM 8032 O O . GLU B 1 393 ? 16.641 -0.475 18.5 1 90.31 393 GLU B O 1
ATOM 8037 N N . ILE B 1 394 ? 14.703 -0.641 19.5 1 87.31 394 ILE B N 1
ATOM 8038 C CA . ILE B 1 394 ? 14.789 -2.098 19.547 1 87.31 394 ILE B CA 1
ATOM 8039 C C . ILE B 1 394 ? 14.75 -2.652 18.125 1 87.31 394 ILE B C 1
ATOM 8041 O O . ILE B 1 394 ? 15.461 -3.609 17.797 1 87.31 394 ILE B O 1
ATOM 8045 N N . LEU B 1 395 ? 13.93 -2.113 17.25 1 85.94 395 LEU B N 1
ATOM 8046 C CA . LEU B 1 395 ? 13.82 -2.57 15.875 1 85.94 395 LEU B CA 1
ATOM 8047 C C . LEU B 1 395 ? 15.125 -2.346 15.117 1 85.94 395 LEU B C 1
ATOM 8049 O O . LEU B 1 395 ? 15.523 -3.174 14.297 1 85.94 395 LEU B O 1
ATOM 8053 N N . LYS B 1 396 ? 15.75 -1.197 15.367 1 85.25 396 LYS B N 1
ATOM 8054 C CA . LYS B 1 396 ? 17.016 -0.896 14.711 1 85.25 396 LYS B CA 1
ATOM 8055 C C . LYS B 1 396 ? 18.094 -1.912 15.094 1 85.25 396 LYS B C 1
ATOM 8057 O O . LYS B 1 396 ? 18.953 -2.242 14.289 1 85.25 396 LYS B O 1
ATOM 8062 N N . ARG B 1 397 ? 18.016 -2.418 16.203 1 79.62 397 ARG B N 1
ATOM 8063 C CA . ARG B 1 397 ? 19.047 -3.311 16.734 1 79.62 397 ARG B CA 1
ATOM 8064 C C . ARG B 1 397 ? 18.875 -4.727 16.203 1 79.62 397 ARG B C 1
ATOM 8066 O O . ARG B 1 397 ? 19.609 -5.633 16.562 1 79.62 397 ARG B O 1
ATOM 8073 N N . GLU B 1 398 ? 17.922 -4.887 15.398 1 76.06 398 GLU B N 1
ATOM 8074 C CA . GLU B 1 398 ? 17.75 -6.18 14.75 1 76.06 398 GLU B CA 1
ATOM 8075 C C . GLU B 1 398 ? 18.969 -6.543 13.906 1 76.06 398 GLU B C 1
ATOM 8077 O O . GLU B 1 398 ? 19.297 -7.723 13.758 1 76.06 398 GLU B O 1
ATOM 8082 N N . ALA B 1 399 ? 19.5 -5.488 13.266 1 72.5 399 ALA B N 1
ATOM 8083 C CA . ALA B 1 399 ? 20.719 -5.711 12.492 1 72.5 399 ALA B CA 1
ATOM 8084 C C . ALA B 1 399 ? 21.953 -5.176 13.227 1 72.5 399 ALA B C 1
ATOM 8086 O O . ALA B 1 399 ? 21.844 -4.219 14 1 72.5 399 ALA B O 1
ATOM 8087 N N . GLU B 1 400 ? 23.016 -5.898 13.023 1 72.94 400 GLU B N 1
ATOM 8088 C CA . GLU B 1 400 ? 24.25 -5.438 13.633 1 72.94 400 GLU B CA 1
ATOM 8089 C C . GLU B 1 400 ? 24.766 -4.176 12.953 1 72.94 400 GLU B C 1
ATOM 8091 O O . GLU B 1 400 ? 24.531 -3.967 11.758 1 72.94 400 GLU B O 1
ATOM 8096 N N . ARG B 1 401 ? 25.375 -3.408 13.766 1 76.38 401 ARG B N 1
ATOM 8097 C CA . ARG B 1 401 ? 25.953 -2.182 13.234 1 76.38 401 ARG B CA 1
ATOM 8098 C C . ARG B 1 401 ? 27.188 -2.484 12.383 1 76.38 401 ARG B C 1
ATOM 8100 O O . ARG B 1 401 ? 27.875 -3.477 12.617 1 76.38 401 ARG B O 1
ATOM 8107 N N . LEU B 1 402 ? 27.328 -1.714 11.352 1 77.31 402 LEU B N 1
ATOM 8108 C CA . LEU B 1 402 ? 28.516 -1.819 10.516 1 77.31 402 LEU B CA 1
ATOM 8109 C C . LEU B 1 402 ? 29.781 -1.522 11.32 1 77.31 402 LEU B C 1
ATOM 8111 O O . LEU B 1 402 ? 29.703 -0.974 12.422 1 77.31 402 LEU B O 1
ATOM 8115 N N . PRO B 1 403 ? 30.906 -1.914 10.859 1 73.56 403 PRO B N 1
ATOM 8116 C CA . PRO B 1 403 ? 32.156 -1.675 11.578 1 73.56 403 PRO B CA 1
ATOM 8117 C C . PRO B 1 403 ? 32.406 -0.193 11.844 1 73.56 403 PRO B C 1
ATOM 8119 O O . PRO B 1 403 ? 33.125 0.152 12.781 1 73.56 403 PRO B O 1
ATOM 8122 N N . ASN B 1 404 ? 31.781 0.695 11.078 1 74.56 404 ASN B N 1
ATOM 8123 C CA . ASN B 1 404 ? 31.953 2.127 11.305 1 74.56 404 ASN B CA 1
ATOM 8124 C C . ASN B 1 404 ? 30.984 2.646 12.359 1 74.56 404 ASN B C 1
ATOM 8126 O O . ASN B 1 404 ? 30.969 3.842 12.664 1 74.56 404 ASN B O 1
ATOM 8130 N N . GLY B 1 405 ? 30.172 1.714 12.867 1 74.12 405 GLY B N 1
ATOM 8131 C CA . GLY B 1 405 ? 29.25 2.102 13.93 1 74.12 405 GLY B CA 1
ATOM 8132 C C . GLY B 1 405 ? 27.891 2.531 13.422 1 74.12 405 GLY B C 1
ATOM 8133 O O . GLY B 1 405 ? 26.969 2.771 14.211 1 74.12 405 GLY B O 1
ATOM 8134 N N . ARG B 1 406 ? 27.828 2.605 12.172 1 76.56 406 ARG B N 1
ATOM 8135 C CA . ARG B 1 406 ? 26.562 3.035 11.602 1 76.56 406 ARG B CA 1
ATOM 8136 C C . ARG B 1 406 ? 25.781 1.85 11.047 1 76.56 406 ARG B C 1
ATOM 8138 O O . ARG B 1 406 ? 26.328 0.754 10.898 1 76.56 406 ARG B O 1
ATOM 8145 N N . TYR B 1 407 ? 24.469 2.068 10.922 1 75.56 407 TYR B N 1
ATOM 8146 C CA . TYR B 1 407 ? 23.625 1.035 10.32 1 75.56 407 TYR B CA 1
ATOM 8147 C C . TYR B 1 407 ? 23.688 1.11 8.797 1 75.56 407 TYR B C 1
ATOM 8149 O O . TYR B 1 407 ? 23.891 2.186 8.234 1 75.56 407 TYR B O 1
ATOM 8157 N N . GLN B 1 408 ? 23.547 -0.046 8.266 1 76.38 408 GLN B N 1
ATOM 8158 C CA . GLN B 1 408 ? 23.422 -0.075 6.816 1 76.38 408 GLN B CA 1
ATOM 8159 C C . GLN B 1 408 ? 22.219 0.741 6.355 1 76.38 408 GLN B C 1
ATOM 8161 O O . GLN B 1 408 ? 21.141 0.674 6.961 1 76.38 408 GLN B O 1
ATOM 8166 N N . LYS B 1 409 ? 22.375 1.533 5.328 1 76.44 409 LYS B N 1
ATOM 8167 C CA . LYS B 1 409 ? 21.375 2.492 4.875 1 76.44 409 LYS B CA 1
ATOM 8168 C C . LYS B 1 409 ? 20.062 1.793 4.516 1 76.44 409 LYS B C 1
ATOM 8170 O O . LYS B 1 409 ? 18.984 2.285 4.844 1 76.44 409 LYS B O 1
ATOM 8175 N N . GLU B 1 410 ? 20.141 0.636 3.838 1 75.81 410 GLU B N 1
ATOM 8176 C CA . GLU B 1 410 ? 18.938 -0.065 3.424 1 75.81 410 GLU B CA 1
ATOM 8177 C C . GLU B 1 410 ? 18.141 -0.544 4.633 1 75.81 410 GLU B C 1
ATOM 8179 O O . GLU B 1 410 ? 16.906 -0.434 4.652 1 75.81 410 GLU B O 1
ATOM 8184 N N . HIS B 1 411 ? 18.844 -1.082 5.625 1 77.62 411 HIS B N 1
ATOM 8185 C CA . HIS B 1 411 ? 18.172 -1.527 6.844 1 77.62 411 HIS B CA 1
ATOM 8186 C C . HIS B 1 411 ? 17.625 -0.344 7.637 1 77.62 411 HIS B C 1
ATOM 8188 O O . HIS B 1 411 ? 16.5 -0.389 8.125 1 77.62 411 HIS B O 1
ATOM 8194 N N . PHE B 1 412 ? 18.469 0.665 7.758 1 84.81 412 PHE B N 1
ATOM 8195 C CA . PHE B 1 412 ? 18.078 1.854 8.508 1 84.81 412 PHE B CA 1
ATOM 8196 C C . PHE B 1 412 ? 16.797 2.455 7.941 1 84.81 412 PHE B C 1
ATOM 8198 O O . PHE B 1 412 ? 15.82 2.654 8.672 1 84.81 412 PHE B O 1
ATOM 8205 N N . TYR B 1 413 ? 16.734 2.668 6.688 1 85.12 413 TYR B N 1
ATOM 8206 C CA . TYR B 1 413 ? 15.562 3.291 6.082 1 85.12 413 TYR B CA 1
ATOM 8207 C C . TYR B 1 413 ? 14.391 2.316 6.031 1 85.12 413 TYR B C 1
ATOM 8209 O O . TYR B 1 413 ? 13.227 2.725 6.125 1 85.12 413 TYR B O 1
ATOM 8217 N N . GLY B 1 414 ? 14.695 1.035 5.918 1 85.25 414 GLY B N 1
ATOM 8218 C CA . GLY B 1 414 ? 13.633 0.045 6.004 1 85.25 414 GLY B CA 1
ATOM 8219 C C . GLY B 1 414 ? 12.93 0.036 7.352 1 85.25 414 GLY B C 1
ATOM 8220 O O . GLY B 1 414 ? 11.703 -0.049 7.418 1 85.25 414 GLY B O 1
ATOM 8221 N N . THR B 1 415 ? 13.695 0.091 8.336 1 87.81 415 THR B N 1
ATOM 8222 C CA . THR B 1 415 ? 13.156 0.134 9.688 1 87.81 415 THR B CA 1
ATOM 8223 C C . THR B 1 415 ? 12.367 1.421 9.914 1 87.81 415 THR B C 1
ATOM 8225 O O . THR B 1 415 ? 11.32 1.407 10.562 1 87.81 415 THR B O 1
ATOM 8228 N N . LEU B 1 416 ? 12.875 2.502 9.352 1 92.31 416 LEU B N 1
ATOM 8229 C CA . LEU B 1 416 ? 12.203 3.783 9.555 1 92.31 416 LEU B CA 1
ATOM 8230 C C . LEU B 1 416 ? 10.891 3.834 8.781 1 92.31 416 LEU B C 1
ATOM 8232 O O . LEU B 1 416 ? 9.938 4.492 9.211 1 92.31 416 LEU B O 1
ATOM 8236 N N . ASP B 1 417 ? 10.844 3.152 7.652 1 92.06 417 ASP B N 1
ATOM 8237 C CA . ASP B 1 417 ? 9.57 3.023 6.945 1 92.06 417 ASP B CA 1
ATOM 8238 C C . ASP B 1 417 ? 8.523 2.326 7.812 1 92.06 417 ASP B C 1
ATOM 8240 O O . ASP B 1 417 ? 7.379 2.775 7.898 1 92.06 417 ASP B O 1
ATOM 8244 N N . PHE B 1 418 ? 8.914 1.281 8.422 1 91.81 418 PHE B N 1
ATOM 8245 C CA . PHE B 1 418 ? 8.023 0.528 9.297 1 91.81 418 PHE B CA 1
ATOM 8246 C C . PHE B 1 418 ? 7.637 1.357 10.516 1 91.81 418 PHE B C 1
ATOM 8248 O O . PHE B 1 418 ? 6.488 1.324 10.953 1 91.81 418 PHE B O 1
ATOM 8255 N N . ALA B 1 419 ? 8.594 2.07 11.008 1 94.44 419 ALA B N 1
ATOM 8256 C CA . ALA B 1 419 ? 8.336 2.924 12.156 1 94.44 419 ALA B CA 1
ATOM 8257 C C . ALA B 1 419 ? 7.34 4.027 11.812 1 94.44 419 ALA B C 1
ATOM 8259 O O . ALA B 1 419 ? 6.477 4.367 12.625 1 94.44 419 ALA B O 1
ATOM 8260 N N . ALA B 1 420 ? 7.5 4.629 10.664 1 95.25 420 ALA B N 1
ATOM 8261 C CA . ALA B 1 420 ? 6.57 5.664 10.219 1 95.25 420 ALA B CA 1
ATOM 8262 C C . ALA B 1 420 ? 5.156 5.105 10.078 1 95.25 420 ALA B C 1
ATOM 8264 O O . ALA B 1 420 ? 4.18 5.77 10.445 1 95.25 420 ALA B O 1
ATOM 8265 N N . PHE B 1 421 ? 5.062 3.914 9.602 1 94.94 421 PHE B N 1
ATOM 8266 C CA . PHE B 1 421 ? 3.777 3.234 9.484 1 94.94 421 PHE B CA 1
ATOM 8267 C C . PHE B 1 421 ? 3.152 3.018 10.859 1 94.94 421 PHE B C 1
ATOM 8269 O O . PHE B 1 421 ? 1.959 3.268 11.047 1 94.94 421 PHE B O 1
ATOM 8276 N N . VAL B 1 422 ? 3.898 2.574 11.781 1 95.62 422 VAL B N 1
ATOM 8277 C CA . VAL B 1 422 ? 3.404 2.314 13.133 1 95.62 422 VAL B CA 1
ATOM 8278 C C . VAL B 1 422 ? 3.002 3.627 13.797 1 95.62 422 VAL B C 1
ATOM 8280 O O . VAL B 1 422 ? 2.004 3.684 14.516 1 95.62 422 VAL B O 1
ATOM 8283 N N . LEU B 1 423 ? 3.828 4.645 13.586 1 97.19 423 LEU B N 1
ATOM 8284 C CA . LEU B 1 423 ? 3.502 5.953 14.133 1 97.19 423 LEU B CA 1
ATOM 8285 C C . LEU B 1 423 ? 2.131 6.418 13.656 1 97.19 423 LEU B C 1
ATOM 8287 O O . LEU B 1 423 ? 1.306 6.863 14.453 1 97.19 423 LEU B O 1
ATOM 8291 N N . LEU B 1 424 ? 1.895 6.293 12.406 1 96.5 424 LEU B N 1
ATOM 8292 C CA . LEU B 1 424 ? 0.611 6.695 11.836 1 96.5 424 LEU B CA 1
ATOM 8293 C C . LEU B 1 424 ? -0.519 5.832 12.391 1 96.5 424 LEU B C 1
ATOM 8295 O O . LEU B 1 424 ? -1.602 6.34 12.688 1 96.5 424 LEU B O 1
ATOM 8299 N N . LEU B 1 425 ? -0.271 4.582 12.492 1 96.19 425 LEU B N 1
ATOM 8300 C CA . LEU B 1 425 ? -1.267 3.662 13.031 1 96.19 425 LEU B CA 1
ATOM 8301 C C . LEU B 1 425 ? -1.633 4.035 14.461 1 96.19 425 LEU B C 1
ATOM 8303 O O . LEU B 1 425 ? -2.805 3.984 14.844 1 96.19 425 LEU B O 1
ATOM 8307 N N . LEU B 1 426 ? -0.658 4.359 15.211 1 96.88 426 LEU B N 1
ATOM 8308 C CA . LEU B 1 426 ? -0.896 4.777 16.578 1 96.88 426 LEU B CA 1
ATOM 8309 C C . LEU B 1 426 ? -1.715 6.062 16.625 1 96.88 426 LEU B C 1
ATOM 8311 O O . LEU B 1 426 ? -2.637 6.191 17.438 1 96.88 426 LEU B O 1
ATOM 8315 N N . CYS B 1 427 ? -1.397 6.973 15.742 1 96.69 427 CYS B N 1
ATOM 8316 C CA . CYS B 1 427 ? -2.154 8.219 15.672 1 96.69 427 CYS B CA 1
ATOM 8317 C C . CYS B 1 427 ? -3.613 7.949 15.32 1 96.69 427 CYS B C 1
ATOM 8319 O O . CYS B 1 427 ? -4.52 8.492 15.953 1 96.69 427 CYS B O 1
ATOM 8321 N N . PHE B 1 428 ? -3.809 7.117 14.352 1 96.75 428 PHE B N 1
ATOM 8322 C CA . PHE B 1 428 ? -5.172 6.766 13.977 1 96.75 428 PHE B CA 1
ATOM 8323 C C . PHE B 1 428 ? -5.906 6.105 15.141 1 96.75 428 PHE B C 1
ATOM 8325 O O . PHE B 1 428 ? -7.059 6.434 15.414 1 96.75 428 PHE B O 1
ATOM 8332 N N . ALA B 1 429 ? -5.25 5.211 15.797 1 95.56 429 ALA B N 1
ATOM 8333 C CA . ALA B 1 429 ? -5.863 4.504 16.922 1 95.56 429 ALA B CA 1
ATOM 8334 C C . ALA B 1 429 ? -6.254 5.477 18.031 1 95.56 429 ALA B C 1
ATOM 8336 O O . ALA B 1 429 ? -7.332 5.359 18.609 1 95.56 429 ALA B O 1
ATOM 8337 N N . MET B 1 430 ? -5.449 6.434 18.312 1 95.81 430 MET B N 1
ATOM 8338 C CA . MET B 1 430 ? -5.703 7.387 19.391 1 95.81 430 MET B CA 1
ATOM 8339 C C . MET B 1 430 ? -6.914 8.258 19.078 1 95.81 430 MET B C 1
ATOM 8341 O O . MET B 1 430 ? -7.805 8.422 19.906 1 95.81 430 MET B O 1
ATOM 8345 N N . VAL B 1 431 ? -6.969 8.781 17.922 1 93.69 431 VAL B N 1
ATOM 8346 C CA . VAL B 1 431 ? -8.031 9.711 17.547 1 93.69 431 VAL B CA 1
ATOM 8347 C C . VAL B 1 431 ? -9.352 8.953 17.391 1 93.69 431 VAL B C 1
ATOM 8349 O O . VAL B 1 431 ? -10.383 9.383 17.922 1 93.69 431 VAL B O 1
ATOM 8352 N N . PHE B 1 432 ? -9.328 7.836 16.734 1 94.06 432 PHE B N 1
ATOM 8353 C CA . PHE B 1 432 ? -10.562 7.09 16.516 1 94.06 432 PHE B CA 1
ATOM 8354 C C . PHE B 1 432 ? -11.07 6.496 17.812 1 94.06 432 PHE B C 1
ATOM 8356 O O . PHE B 1 432 ? -12.281 6.398 18.031 1 94.06 432 PHE B O 1
ATOM 8363 N N . LEU B 1 433 ? -10.156 6.074 18.641 1 91.75 433 LEU B N 1
ATOM 8364 C CA . LEU B 1 433 ? -10.562 5.617 19.969 1 91.75 433 LEU B CA 1
ATOM 8365 C C . LEU B 1 433 ? -11.188 6.75 20.766 1 91.75 433 LEU B C 1
ATOM 8367 O O . LEU B 1 433 ? -12.18 6.543 21.469 1 91.75 433 LEU B O 1
ATOM 8371 N N . GLY B 1 434 ? -10.625 7.895 20.656 1 90.88 434 GLY B N 1
ATOM 8372 C CA . GLY B 1 434 ? -11.203 9.055 21.312 1 90.88 434 GLY B CA 1
ATOM 8373 C C . GLY B 1 434 ? -12.633 9.32 20.891 1 90.88 434 GLY B C 1
ATOM 8374 O O . GLY B 1 434 ? -13.492 9.586 21.734 1 90.88 434 GLY B O 1
ATOM 8375 N N . TYR B 1 435 ? -12.883 9.266 19.641 1 87.44 435 TYR B N 1
ATOM 8376 C CA . TYR B 1 435 ? -14.234 9.484 19.156 1 87.44 435 TYR B CA 1
ATOM 8377 C C . TYR B 1 435 ? -15.164 8.352 19.594 1 87.44 435 TYR B C 1
ATOM 8379 O O . TYR B 1 435 ? -16.328 8.594 19.906 1 87.44 435 TYR B O 1
ATOM 8387 N N . ALA B 1 436 ? -14.68 7.148 19.594 1 87.31 436 ALA B N 1
ATOM 8388 C CA . ALA B 1 436 ? -15.492 5.996 19.984 1 87.31 436 ALA B CA 1
ATOM 8389 C C . ALA B 1 436 ? -15.906 6.074 21.453 1 87.31 436 ALA B C 1
ATOM 8391 O O . ALA B 1 436 ? -17 5.652 21.812 1 87.31 436 ALA B O 1
ATOM 8392 N N . LEU B 1 437 ? -15.047 6.688 22.312 1 86.75 437 LEU B N 1
ATOM 8393 C CA . LEU B 1 437 ? -15.32 6.781 23.734 1 86.75 437 LEU B CA 1
ATOM 8394 C C . LEU B 1 437 ? -15.922 8.141 24.094 1 86.75 437 LEU B C 1
ATOM 8396 O O . LEU B 1 437 ? -16.078 8.469 25.266 1 86.75 437 LEU B O 1
ATOM 8400 N N . ASN B 1 438 ? -16.141 8.945 23.109 1 82.56 438 ASN B N 1
ATOM 8401 C CA . ASN B 1 438 ? -16.688 10.281 23.312 1 82.56 438 ASN B CA 1
ATOM 8402 C C . ASN B 1 438 ? -15.711 11.188 24.047 1 82.56 438 ASN B C 1
ATOM 8404 O O . ASN B 1 438 ? -16.109 11.969 24.906 1 82.56 438 ASN B O 1
ATOM 8408 N N . LEU B 1 439 ? -14.523 10.93 23.875 1 87.81 439 LEU B N 1
ATOM 8409 C CA . LEU B 1 439 ? -13.43 11.734 24.406 1 87.81 439 LEU B CA 1
ATOM 8410 C C . LEU B 1 439 ? -12.508 12.211 23.281 1 87.81 439 LEU B C 1
ATOM 8412 O O . LEU B 1 439 ? -11.289 12.055 23.359 1 87.81 439 LEU B O 1
ATOM 8416 N N . ALA B 1 440 ? -13.164 12.711 22.281 1 86.88 440 ALA B N 1
ATOM 8417 C CA . ALA B 1 440 ? -12.445 13.07 21.062 1 86.88 440 ALA B CA 1
ATOM 8418 C C . ALA B 1 440 ? -11.398 14.148 21.328 1 86.88 440 ALA B C 1
ATOM 8420 O O . ALA B 1 440 ? -10.312 14.125 20.75 1 86.88 440 ALA B O 1
ATOM 8421 N N . ALA B 1 441 ? -11.68 15.078 22.219 1 87.81 441 ALA B N 1
ATOM 8422 C CA . ALA B 1 441 ? -10.727 16.125 22.562 1 87.81 441 ALA B CA 1
ATOM 8423 C C . ALA B 1 441 ? -9.445 15.539 23.141 1 87.81 441 ALA B C 1
ATOM 8425 O O . ALA B 1 441 ? -8.344 15.969 22.797 1 87.81 441 ALA B O 1
ATOM 8426 N N . GLY B 1 442 ? -9.641 14.578 23.969 1 89.56 442 GLY B N 1
ATOM 8427 C CA . GLY B 1 442 ? -8.492 13.914 24.562 1 89.56 442 GLY B CA 1
ATOM 8428 C C . GLY B 1 442 ? -7.684 13.109 23.578 1 89.56 442 GLY B C 1
ATOM 8429 O O . GLY B 1 442 ? -6.453 13.109 23.609 1 89.56 442 GLY B O 1
ATOM 8430 N N . GLY B 1 443 ? -8.375 12.406 22.656 1 92.44 443 GLY B N 1
ATOM 8431 C CA . GLY B 1 443 ? -7.691 11.633 21.641 1 92.44 443 GLY B CA 1
ATOM 8432 C C . GLY B 1 443 ? -6.84 12.477 20.719 1 92.44 443 GLY B C 1
ATOM 8433 O O . GLY B 1 443 ? -5.715 12.109 20.375 1 92.44 443 GLY B O 1
ATOM 8434 N N . CYS B 1 444 ? -7.316 13.586 20.328 1 91.38 444 CYS B N 1
ATOM 8435 C CA . CYS B 1 444 ? -6.586 14.492 19.438 1 91.38 444 CYS B CA 1
ATOM 8436 C C . CYS B 1 444 ? -5.383 15.094 20.156 1 91.38 444 CYS B C 1
ATOM 8438 O O . CYS B 1 444 ? -4.293 15.188 19.578 1 91.38 444 CYS B O 1
ATOM 8440 N N . THR B 1 445 ? -5.566 15.469 21.438 1 93 445 THR B N 1
ATOM 8441 C CA . THR B 1 445 ? -4.461 16 22.219 1 93 445 THR B CA 1
ATOM 8442 C C . THR B 1 445 ? -3.373 14.945 22.406 1 93 445 THR B C 1
ATOM 8444 O O . THR B 1 445 ? -2.184 15.25 22.281 1 93 445 THR B O 1
ATOM 8447 N N . MET B 1 446 ? -3.85 13.766 22.625 1 95.31 446 MET B N 1
ATOM 8448 C CA . MET B 1 446 ? -2.916 12.648 22.766 1 95.31 446 MET B CA 1
ATOM 8449 C C . MET B 1 446 ? -2.078 12.477 21.516 1 95.31 446 MET B C 1
ATOM 8451 O O . MET B 1 446 ? -0.864 12.273 21.594 1 95.31 446 MET B O 1
ATOM 8455 N N . CYS B 1 447 ? -2.664 12.609 20.375 1 94.94 447 CYS B N 1
ATOM 8456 C CA . CYS B 1 447 ? -2 12.453 19.094 1 94.94 447 CYS B CA 1
ATOM 8457 C C . CYS B 1 447 ? -0.935 13.523 18.891 1 94.94 447 CYS B C 1
ATOM 8459 O O . CYS B 1 447 ? 0.191 13.219 18.5 1 94.94 447 CYS B O 1
ATOM 8461 N N . VAL B 1 448 ? -1.182 14.742 19.203 1 92.44 448 VAL B N 1
ATOM 8462 C CA . VAL B 1 448 ? -0.258 15.852 19.016 1 92.44 448 VAL B CA 1
ATOM 8463 C C . VAL B 1 448 ? 0.947 15.688 19.938 1 92.44 448 VAL B C 1
ATOM 8465 O O . VAL B 1 448 ? 2.094 15.82 19.5 1 92.44 448 VAL B O 1
ATOM 8468 N N . PHE B 1 449 ? 0.702 15.344 21.156 1 93.56 449 PHE B N 1
ATOM 8469 C CA . PHE B 1 449 ? 1.795 15.273 22.109 1 93.56 449 PHE B CA 1
ATOM 8470 C C . PHE B 1 449 ? 2.592 13.992 21.938 1 93.56 449 PHE B C 1
ATOM 8472 O O . PHE B 1 449 ? 3.775 13.938 22.281 1 93.56 449 PHE B O 1
ATOM 8479 N N . PHE B 1 450 ? 1.928 12.961 21.453 1 96 450 PHE B N 1
ATOM 8480 C CA . PHE B 1 450 ? 2.67 11.781 21.031 1 96 450 PHE B CA 1
ATOM 8481 C C . PHE B 1 450 ? 3.703 12.133 19.969 1 96 450 PHE B C 1
ATOM 8483 O O . PHE B 1 450 ? 4.891 11.836 20.125 1 96 450 PHE B O 1
ATOM 8490 N N . ALA B 1 451 ? 3.24 12.859 18.922 1 94.25 451 ALA B N 1
ATOM 8491 C CA . ALA B 1 451 ? 4.117 13.258 17.812 1 94.25 451 ALA B CA 1
ATOM 8492 C C . ALA B 1 451 ? 5.18 14.242 18.297 1 94.25 451 ALA B C 1
ATOM 8494 O O . ALA B 1 451 ? 6.34 14.156 17.891 1 94.25 451 ALA B O 1
ATOM 8495 N N . SER B 1 452 ? 4.836 15.133 19.141 1 91.25 452 SER B N 1
ATOM 8496 C CA . SER B 1 452 ? 5.77 16.125 19.672 1 91.25 452 SER B CA 1
ATOM 8497 C C . SER B 1 452 ? 6.859 15.461 20.516 1 91.25 452 SER B C 1
ATOM 8499 O O . SER B 1 452 ? 8.023 15.859 20.453 1 91.25 452 SER B O 1
ATOM 8501 N N . THR B 1 453 ? 6.457 14.508 21.297 1 94 453 THR B N 1
ATOM 8502 C CA . THR B 1 453 ? 7.414 13.797 22.125 1 94 453 THR B CA 1
ATOM 8503 C C . THR B 1 453 ? 8.43 13.055 21.281 1 94 453 THR B C 1
ATOM 8505 O O . THR B 1 453 ? 9.625 13.047 21.578 1 94 453 THR B O 1
ATOM 8508 N N . VAL B 1 454 ? 7.945 12.484 20.25 1 94.75 454 VAL B N 1
ATOM 8509 C CA . VAL B 1 454 ? 8.844 11.781 19.344 1 94.75 454 VAL B CA 1
ATOM 8510 C C . VAL B 1 454 ? 9.875 12.75 18.766 1 94.75 454 VAL B C 1
ATOM 8512 O O . VAL B 1 454 ? 11.078 12.453 18.75 1 94.75 454 VAL B O 1
ATOM 8515 N N . THR B 1 455 ? 9.469 13.875 18.359 1 90.5 455 THR B N 1
ATOM 8516 C CA . THR B 1 455 ? 10.367 14.883 17.797 1 90.5 455 THR B CA 1
ATOM 8517 C C . THR B 1 455 ? 11.336 15.391 18.875 1 90.5 455 THR B C 1
ATOM 8519 O O . THR B 1 455 ? 12.531 15.523 18.609 1 90.5 455 THR B O 1
ATOM 8522 N N . HIS B 1 456 ? 10.875 15.602 20.031 1 90.06 456 HIS B N 1
ATOM 8523 C CA . HIS B 1 456 ? 11.695 16.125 21.109 1 90.06 456 HIS B CA 1
ATOM 8524 C C . HIS B 1 456 ? 12.789 15.133 21.5 1 90.06 456 HIS B C 1
ATOM 8526 O O . HIS B 1 456 ? 13.938 15.516 21.719 1 90.06 456 HIS B O 1
ATOM 8532 N N . LEU B 1 457 ? 12.445 13.945 21.547 1 91.75 457 LEU B N 1
ATOM 8533 C CA . LEU B 1 457 ? 13.406 12.922 21.953 1 91.75 457 LEU B CA 1
ATOM 8534 C C . LEU B 1 457 ? 14.445 12.688 20.859 1 91.75 457 LEU B C 1
ATOM 8536 O O . LEU B 1 457 ? 15.594 12.328 21.156 1 91.75 457 LEU B O 1
ATOM 8540 N N . CYS B 1 458 ? 14.07 12.898 19.641 1 90.56 458 CYS B N 1
ATOM 8541 C CA . CYS B 1 458 ? 15.031 12.773 18.547 1 90.56 458 CYS B CA 1
ATOM 8542 C C . CYS B 1 458 ? 16.031 13.914 18.578 1 90.56 458 CYS B C 1
ATOM 8544 O O . CYS B 1 458 ? 17.172 13.75 18.141 1 90.56 458 CYS B O 1
ATOM 8546 N N . LEU B 1 459 ? 15.703 15.094 19.078 1 86.19 459 LEU B N 1
ATOM 8547 C CA . LEU B 1 459 ? 16.547 16.281 19.031 1 86.19 459 LEU B CA 1
ATOM 8548 C C . LEU B 1 459 ? 17.312 16.453 20.344 1 86.19 459 LEU B C 1
ATOM 8550 O O . LEU B 1 459 ? 18.312 17.156 20.391 1 86.19 459 LEU B O 1
ATOM 8554 N N . LYS B 1 460 ? 16.906 15.898 21.391 1 82.38 460 LYS B N 1
ATOM 8555 C CA . LYS B 1 460 ? 17.422 16.109 22.75 1 82.38 460 LYS B CA 1
ATOM 8556 C C . LYS B 1 460 ? 18.938 15.883 22.797 1 82.38 460 LYS B C 1
ATOM 8558 O O . LYS B 1 460 ? 19.672 16.719 23.328 1 82.38 460 LYS B O 1
ATOM 8563 N N . ASP B 1 461 ? 19.516 14.781 22.234 1 79.19 461 ASP B N 1
ATOM 8564 C CA . ASP B 1 461 ? 20.906 14.414 22.422 1 79.19 461 ASP B CA 1
ATOM 8565 C C . ASP B 1 461 ? 21.75 14.836 21.219 1 79.19 461 ASP B C 1
ATOM 8567 O O . ASP B 1 461 ? 22.969 14.656 21.203 1 79.19 461 ASP B O 1
ATOM 8571 N N . GLY B 1 462 ? 21.25 15.617 20.266 1 78.62 462 GLY B N 1
ATOM 8572 C CA . GLY B 1 462 ? 22 16.047 19.094 1 78.62 462 GLY B CA 1
ATOM 8573 C C . GLY B 1 462 ? 22.625 14.898 18.328 1 78.62 462 GLY B C 1
ATOM 8574 O O . GLY B 1 462 ? 23.688 15.047 17.719 1 78.62 462 GLY B O 1
ATOM 8575 N N . ASN B 1 463 ? 22.094 13.742 18.484 1 86.12 463 ASN B N 1
ATOM 8576 C CA . ASN B 1 463 ? 22.562 12.578 17.75 1 86.12 463 ASN B CA 1
ATOM 8577 C C . ASN B 1 463 ? 22.156 12.641 16.281 1 86.12 463 ASN B C 1
ATOM 8579 O O . ASN B 1 463 ? 20.984 12.758 15.953 1 86.12 463 ASN B O 1
ATOM 8583 N N . PRO B 1 464 ? 23.203 12.57 15.406 1 82.62 464 PRO B N 1
ATOM 8584 C CA . PRO B 1 464 ? 22.906 12.695 13.977 1 82.62 464 PRO B CA 1
ATOM 8585 C C . PRO B 1 464 ? 21.969 11.602 13.469 1 82.62 464 PRO B C 1
ATOM 8587 O O . PRO B 1 464 ? 21.172 11.844 12.57 1 82.62 464 PRO B O 1
ATOM 8590 N N . GLU B 1 465 ? 22.078 10.453 14.039 1 86.75 465 GLU B N 1
ATOM 8591 C CA . GLU B 1 465 ? 21.203 9.352 13.625 1 86.75 465 GLU B CA 1
ATOM 8592 C C . GLU B 1 465 ? 19.75 9.641 13.961 1 86.75 465 GLU B C 1
ATOM 8594 O O . GLU B 1 465 ? 18.844 9.367 13.164 1 86.75 465 GLU B O 1
ATOM 8599 N N . LEU B 1 466 ? 19.594 10.164 15.109 1 90.56 466 LEU B N 1
ATOM 8600 C CA . LEU B 1 466 ? 18.234 10.477 15.555 1 90.56 466 LEU B CA 1
ATOM 8601 C C . LEU B 1 466 ? 17.688 11.672 14.797 1 90.56 466 LEU B C 1
ATOM 8603 O O . LEU B 1 466 ? 16.469 11.766 14.562 1 90.56 466 LEU B O 1
ATOM 8607 N N . GLU B 1 467 ? 18.531 12.578 14.414 1 88.25 467 GLU B N 1
ATOM 8608 C CA . GLU B 1 467 ? 18.094 13.703 13.594 1 88.25 467 GLU B CA 1
ATOM 8609 C C . GLU B 1 467 ? 17.641 13.242 12.211 1 88.25 467 GLU B C 1
ATOM 8611 O O . GLU B 1 467 ? 16.672 13.766 11.664 1 88.25 467 GLU B O 1
ATOM 8616 N N . GLU B 1 468 ? 18.391 12.305 11.711 1 88.5 468 GLU B N 1
ATOM 8617 C CA . GLU B 1 468 ? 18 11.719 10.438 1 88.5 468 GLU B CA 1
ATOM 8618 C C . GLU B 1 468 ? 16.672 10.977 10.555 1 88.5 468 GLU B C 1
ATOM 8620 O O . GLU B 1 468 ? 15.859 11 9.633 1 88.5 468 GLU B O 1
ATOM 8625 N N . GLN B 1 469 ? 16.516 10.297 11.633 1 92.06 469 GLN B N 1
ATOM 8626 C CA . GLN B 1 469 ? 15.258 9.609 11.914 1 92.06 469 GLN B CA 1
ATOM 8627 C C . GLN B 1 469 ? 14.086 10.594 11.906 1 92.06 469 GLN B C 1
ATOM 8629 O O . GLN B 1 469 ? 13.039 10.312 11.312 1 92.06 469 GLN B O 1
ATOM 8634 N N . LYS B 1 470 ? 14.281 11.656 12.562 1 91.06 470 LYS B N 1
ATOM 8635 C CA . LYS B 1 470 ? 13.25 12.688 12.617 1 91.06 470 LYS B CA 1
ATOM 8636 C C . LYS B 1 470 ? 12.914 13.203 11.219 1 91.06 470 LYS B C 1
ATOM 8638 O O . LYS B 1 470 ? 11.742 13.305 10.852 1 91.06 470 LYS B O 1
ATOM 8643 N N . LYS B 1 471 ? 13.969 13.516 10.492 1 86.38 471 LYS B N 1
ATOM 8644 C CA . LYS B 1 471 ? 13.773 14.047 9.148 1 86.38 471 LYS B CA 1
ATOM 8645 C C . LYS B 1 471 ? 13.039 13.039 8.266 1 86.38 471 LYS B C 1
ATOM 8647 O O . LYS B 1 471 ? 12.141 13.406 7.508 1 86.38 471 LYS B O 1
ATOM 8652 N N . TYR B 1 472 ? 13.391 11.828 8.43 1 90.5 472 TYR B N 1
ATOM 8653 C CA . TYR B 1 472 ? 12.805 10.781 7.59 1 90.5 472 TYR B CA 1
ATOM 8654 C C . TYR B 1 472 ? 11.344 10.555 7.957 1 90.5 472 TYR B C 1
ATOM 8656 O O . TYR B 1 472 ? 10.477 10.5 7.078 1 90.5 472 TYR B O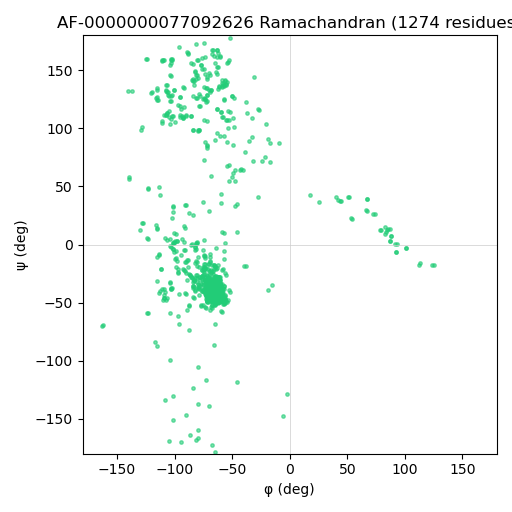 1
ATOM 8664 N N . ILE B 1 473 ? 11.047 10.453 9.188 1 92.81 473 ILE B N 1
ATOM 8665 C CA . ILE B 1 473 ? 9.672 10.25 9.641 1 92.81 473 ILE B CA 1
ATOM 8666 C C . ILE B 1 473 ? 8.836 11.477 9.289 1 92.81 473 ILE B C 1
ATOM 8668 O O . ILE B 1 473 ? 7.68 11.352 8.875 1 92.81 473 ILE B O 1
ATOM 8672 N N . GLY B 1 474 ? 9.43 12.633 9.43 1 88.94 474 GLY B N 1
ATOM 8673 C CA . GLY B 1 474 ? 8.75 13.859 9.047 1 88.94 474 GLY B CA 1
ATOM 8674 C C . GLY B 1 474 ? 8.422 13.922 7.566 1 88.94 474 GLY B C 1
ATOM 8675 O O . GLY B 1 474 ? 7.352 14.406 7.184 1 88.94 474 GLY B O 1
ATOM 8676 N N . SER B 1 475 ? 9.344 13.43 6.832 1 86.75 475 SER B N 1
ATOM 8677 C CA . SER B 1 475 ? 9.109 13.414 5.391 1 86.75 475 SER B CA 1
ATOM 8678 C C . SER B 1 475 ? 7.973 12.469 5.023 1 86.75 475 SER B C 1
ATOM 8680 O O . SER B 1 475 ? 7.215 12.727 4.09 1 86.75 475 SER B O 1
ATOM 8682 N N . TRP B 1 476 ? 7.832 11.422 5.766 1 89.38 476 TRP B N 1
ATOM 8683 C CA . TRP B 1 476 ? 6.734 10.484 5.543 1 89.38 476 TRP B CA 1
ATOM 8684 C C . TRP B 1 476 ? 5.395 11.117 5.902 1 89.38 476 TRP B C 1
ATOM 8686 O O . TRP B 1 476 ? 4.406 10.961 5.18 1 89.38 476 TRP B O 1
ATOM 8696 N N . LEU B 1 477 ? 5.344 11.773 6.973 1 89.94 477 LEU B N 1
ATOM 8697 C CA . LEU B 1 477 ? 4.117 12.453 7.387 1 89.94 477 LEU B CA 1
ATOM 8698 C C . LEU B 1 477 ? 3.699 13.492 6.355 1 89.94 477 LEU B C 1
ATOM 8700 O O . LEU B 1 477 ? 2.518 13.609 6.023 1 89.94 477 LEU B O 1
ATOM 8704 N N . ALA B 1 478 ? 4.707 14.211 5.82 1 85.31 478 ALA B N 1
ATOM 8705 C CA . ALA B 1 478 ? 4.434 15.203 4.785 1 85.31 478 ALA B CA 1
ATOM 8706 C C . ALA B 1 478 ? 3.943 14.539 3.502 1 85.31 478 ALA B C 1
ATOM 8708 O O . ALA B 1 478 ? 3.016 15.023 2.855 1 85.31 478 ALA B O 1
ATOM 8709 N N . PHE B 1 479 ? 4.535 13.492 3.26 1 85.81 479 PHE B N 1
ATOM 8710 C CA . PHE B 1 479 ? 4.176 12.758 2.055 1 85.81 479 PHE B CA 1
ATOM 8711 C C . PHE B 1 479 ? 2.742 12.25 2.135 1 85.81 479 PHE B C 1
ATOM 8713 O O . PHE B 1 479 ? 1.97 12.398 1.186 1 85.81 479 PHE B O 1
ATOM 8720 N N . VAL B 1 480 ? 2.346 11.641 3.211 1 90.62 480 VAL B N 1
ATOM 8721 C CA . VAL B 1 480 ? 1.006 11.094 3.391 1 90.62 480 VAL B CA 1
ATOM 8722 C C . VAL B 1 480 ? -0.024 12.219 3.34 1 90.62 480 VAL B C 1
ATOM 8724 O O . VAL B 1 480 ? -1.097 12.062 2.752 1 90.62 480 VAL B O 1
ATOM 8727 N N . TRP B 1 481 ? 0.298 13.305 3.871 1 88.5 481 TRP B N 1
ATOM 8728 C CA . TRP B 1 481 ? -0.62 14.438 3.848 1 88.5 481 TRP B CA 1
ATOM 8729 C C . TRP B 1 481 ? -0.8 14.961 2.426 1 88.5 481 TRP B C 1
ATOM 8731 O O . TRP B 1 481 ? -1.927 15.078 1.939 1 88.5 481 TRP B O 1
ATOM 8741 N N . ASP B 1 482 ? 0.253 15.211 1.802 1 85.06 482 ASP B N 1
ATOM 8742 C CA . ASP B 1 482 ? 0.221 15.906 0.518 1 85.06 482 ASP B CA 1
ATOM 8743 C C . ASP B 1 482 ? -0.348 15.008 -0.578 1 85.06 482 ASP B C 1
ATOM 8745 O O . ASP B 1 482 ? -1.068 15.477 -1.462 1 85.06 482 ASP B O 1
ATOM 8749 N N . GLN B 1 483 ? -0.042 13.766 -0.43 1 85.88 483 GLN B N 1
ATOM 8750 C CA . GLN B 1 483 ? -0.388 12.906 -1.555 1 85.88 483 GLN B CA 1
ATOM 8751 C C . GLN B 1 483 ? -1.717 12.195 -1.314 1 85.88 483 GLN B C 1
ATOM 8753 O O . GLN B 1 483 ? -2.406 11.82 -2.266 1 85.88 483 GLN B O 1
ATOM 8758 N N . VAL B 1 484 ? -2.092 12.039 -0.103 1 91.12 484 VAL B N 1
ATOM 8759 C CA . VAL B 1 484 ? -3.262 11.195 0.12 1 91.12 484 VAL B CA 1
ATOM 8760 C C . VAL B 1 484 ? -4.324 11.977 0.886 1 91.12 484 VAL B C 1
ATOM 8762 O O . VAL B 1 484 ? -5.383 12.305 0.339 1 91.12 484 VAL B O 1
ATOM 8765 N N . MET B 1 485 ? -4 12.453 2.037 1 92.12 485 MET B N 1
ATOM 8766 C CA . MET B 1 485 ? -5.027 12.938 2.953 1 92.12 485 MET B CA 1
ATOM 8767 C C . MET B 1 485 ? -5.566 14.289 2.498 1 92.12 485 MET B C 1
ATOM 8769 O O . MET B 1 485 ? -6.77 14.547 2.586 1 92.12 485 MET B O 1
ATOM 8773 N N . MET B 1 486 ? -4.684 15.156 2.004 1 91.5 486 MET B N 1
ATOM 8774 C CA . MET B 1 486 ? -5.129 16.484 1.59 1 91.5 486 MET B CA 1
ATOM 8775 C C . MET B 1 486 ? -6.109 16.391 0.427 1 91.5 486 MET B C 1
ATOM 8777 O O . MET B 1 486 ? -7.227 16.906 0.51 1 91.5 486 MET B O 1
ATOM 8781 N N . PRO B 1 487 ? -5.805 15.664 -0.636 1 92.69 487 PRO B N 1
ATOM 8782 C CA . PRO B 1 487 ? -6.762 15.57 -1.739 1 92.69 487 PRO B CA 1
ATOM 8783 C C . PRO B 1 487 ? -8.055 14.859 -1.336 1 92.69 487 PRO B C 1
ATOM 8785 O O . PRO B 1 487 ? -9.141 15.273 -1.754 1 92.69 487 PRO B O 1
ATOM 8788 N N . VAL B 1 488 ? -7.973 13.875 -0.514 1 94.69 488 VAL B N 1
ATOM 8789 C CA . VAL B 1 488 ? -9.148 13.117 -0.116 1 94.69 488 VAL B CA 1
ATOM 8790 C C . VAL B 1 488 ? -10.047 13.984 0.775 1 94.69 488 VAL B C 1
ATOM 8792 O O . VAL B 1 488 ? -11.25 14.078 0.546 1 94.69 488 VAL B O 1
ATOM 8795 N N . LEU B 1 489 ? -9.445 14.602 1.709 1 93.44 489 LEU B N 1
ATOM 8796 C CA . LEU B 1 489 ? -10.188 15.398 2.682 1 93.44 489 LEU B CA 1
ATOM 8797 C C . LEU B 1 489 ? -10.914 16.562 2.002 1 93.44 489 LEU B C 1
ATOM 8799 O O . LEU B 1 489 ? -12.117 16.734 2.189 1 93.44 489 LEU B O 1
ATOM 8803 N N . PHE B 1 490 ? -10.266 17.219 1.148 1 93.88 490 PHE B N 1
ATOM 8804 C CA . PHE B 1 490 ? -10.836 18.422 0.564 1 93.88 490 PHE B CA 1
ATOM 8805 C C . PHE B 1 490 ? -11.766 18.078 -0.594 1 93.88 490 PHE B C 1
ATOM 8807 O O . PHE B 1 490 ? -12.734 18.797 -0.856 1 93.88 490 PHE B O 1
ATOM 8814 N N . ALA B 1 491 ? -11.477 17 -1.28 1 94.94 491 ALA B N 1
ATOM 8815 C CA . ALA B 1 491 ? -12.398 16.547 -2.314 1 94.94 491 ALA B CA 1
ATOM 8816 C C . ALA B 1 491 ? -13.734 16.109 -1.707 1 94.94 491 ALA B C 1
ATOM 8818 O O . ALA B 1 491 ? -14.797 16.484 -2.209 1 94.94 491 ALA B O 1
ATOM 8819 N N . LEU B 1 492 ? -13.688 15.406 -0.637 1 93.62 492 LEU B N 1
ATOM 8820 C CA . LEU B 1 492 ? -14.914 14.914 -0.009 1 93.62 492 LEU B CA 1
ATOM 8821 C C . LEU B 1 492 ? -15.672 16.062 0.666 1 93.62 492 LEU B C 1
ATOM 8823 O O . LEU B 1 492 ? -16.906 16.047 0.707 1 93.62 492 LEU B O 1
ATOM 8827 N N . MET B 1 493 ? -14.922 16.984 1.171 1 92.19 493 MET B N 1
ATOM 8828 C CA . MET B 1 493 ? -15.57 18.172 1.702 1 92.19 493 MET B CA 1
ATOM 8829 C C . MET B 1 493 ? -16.344 18.906 0.61 1 92.19 493 MET B C 1
ATOM 8831 O O . MET B 1 493 ? -17.5 19.312 0.822 1 92.19 493 MET B O 1
ATOM 8835 N N . GLY B 1 494 ? -15.742 18.984 -0.515 1 92.5 494 GLY B N 1
ATOM 8836 C CA . GLY B 1 494 ? -16.391 19.672 -1.628 1 92.5 494 GLY B CA 1
ATOM 8837 C C . GLY B 1 494 ? -17.609 18.938 -2.145 1 92.5 494 GLY B C 1
ATOM 8838 O O . GLY B 1 494 ? -18.531 19.562 -2.666 1 92.5 494 GLY B O 1
ATOM 8839 N N . SER B 1 495 ? -17.656 17.656 -1.937 1 92 495 SER B N 1
ATOM 8840 C CA . SER B 1 495 ? -18.766 16.859 -2.436 1 92 495 SER B CA 1
ATOM 8841 C C . SER B 1 495 ? -20.031 17.078 -1.608 1 92 495 SER B C 1
ATOM 8843 O O . SER B 1 495 ? -21.109 16.656 -2.006 1 92 495 SER B O 1
ATOM 8845 N N . LYS B 1 496 ? -19.906 17.766 -0.494 1 87.38 496 LYS B N 1
ATOM 8846 C CA . LYS B 1 496 ? -21.047 18 0.388 1 87.38 496 LYS B CA 1
ATOM 8847 C C . LYS B 1 496 ? -21.594 19.406 0.203 1 87.38 496 LYS B C 1
ATOM 8849 O O . LYS B 1 496 ? -22.625 19.766 0.786 1 87.38 496 LYS B O 1
ATOM 8854 N N . ILE B 1 497 ? -20.938 20.141 -0.613 1 88.44 497 ILE B N 1
ATOM 8855 C CA . ILE B 1 497 ? -21.266 21.562 -0.662 1 88.44 497 ILE B CA 1
ATOM 8856 C C . ILE B 1 497 ? -22.062 21.875 -1.93 1 88.44 497 ILE B C 1
ATOM 8858 O O . ILE B 1 497 ? -21.672 21.453 -3.025 1 88.44 497 ILE B O 1
ATOM 8862 N N . GLY B 1 498 ? -23.156 22.5 -1.719 1 87.88 498 GLY B N 1
ATOM 8863 C CA . GLY B 1 498 ? -23.938 23.016 -2.83 1 87.88 498 GLY B CA 1
ATOM 8864 C C . GLY B 1 498 ? -23.641 24.484 -3.133 1 87.88 498 GLY B C 1
ATOM 8865 O O . GLY B 1 498 ? -23.719 25.328 -2.242 1 87.88 498 GLY B O 1
ATOM 8866 N N . ILE B 1 499 ? -23.344 24.734 -4.332 1 86.38 499 ILE B N 1
ATOM 8867 C CA . ILE B 1 499 ? -22.984 26.078 -4.73 1 86.38 499 ILE B CA 1
ATOM 8868 C C . ILE B 1 499 ? -24.172 27.016 -4.539 1 86.38 499 ILE B C 1
ATOM 8870 O O . ILE B 1 499 ? -24.016 28.172 -4.137 1 86.38 499 ILE B O 1
ATOM 8874 N N . LEU B 1 500 ? -25.328 26.453 -4.695 1 85 500 LEU B N 1
ATOM 8875 C CA . LEU B 1 500 ? -26.531 27.25 -4.562 1 85 500 LEU B CA 1
ATOM 8876 C C . LEU B 1 500 ? -26.844 27.531 -3.094 1 85 500 LEU B C 1
ATOM 8878 O O . LEU B 1 500 ? -27.438 28.562 -2.764 1 85 500 LEU B O 1
ATOM 8882 N N . SER B 1 501 ? -26.328 26.719 -2.324 1 82.62 501 SER B N 1
ATOM 8883 C CA . SER B 1 501 ? -26.562 26.891 -0.894 1 82.62 501 SER B CA 1
ATOM 8884 C C . SER B 1 501 ? -25.594 27.891 -0.287 1 82.62 501 SER B C 1
ATOM 8886 O O . SER B 1 501 ? -25.953 28.672 0.586 1 82.62 501 SER B O 1
ATOM 8888 N N . ILE B 1 502 ? -24.406 27.922 -0.733 1 85.5 502 ILE B N 1
ATOM 8889 C CA . ILE B 1 502 ? -23.375 28.797 -0.185 1 85.5 502 ILE B CA 1
ATOM 8890 C C . ILE B 1 502 ? -23.562 30.219 -0.723 1 85.5 502 ILE B C 1
ATOM 8892 O O . ILE B 1 502 ? -23.422 31.188 0.02 1 85.5 502 ILE B O 1
ATOM 8896 N N . PHE B 1 503 ? -23.938 30.281 -1.975 1 87.44 503 PHE B N 1
ATOM 8897 C CA . PHE B 1 503 ? -24.078 31.609 -2.578 1 87.44 503 PHE B CA 1
ATOM 8898 C C . PHE B 1 503 ? -25.547 32.031 -2.639 1 87.44 503 PHE B C 1
ATOM 8900 O O . PHE B 1 503 ? -25.969 32.688 -3.582 1 87.44 503 PHE B O 1
ATOM 8907 N N . SER B 1 504 ? -26.188 31.562 -1.66 1 88.69 504 SER B N 1
ATOM 8908 C CA . SER B 1 504 ? -27.594 31.984 -1.533 1 88.69 504 SER B CA 1
ATOM 8909 C C . SER B 1 504 ? -27.703 33.375 -0.918 1 88.69 504 SER B C 1
ATOM 8911 O O . SER B 1 504 ? -26.781 33.812 -0.217 1 88.69 504 SER B O 1
ATOM 8913 N N . LYS B 1 505 ? -28.812 34.062 -1.124 1 89.25 505 LYS B N 1
ATOM 8914 C CA . LYS B 1 505 ? -29.031 35.406 -0.649 1 89.25 505 LYS B CA 1
ATOM 8915 C C . LYS B 1 505 ? -29.172 35.438 0.87 1 89.25 505 LYS B C 1
ATOM 8917 O O . LYS B 1 505 ? -28.859 36.469 1.504 1 89.25 505 LYS B O 1
ATOM 8922 N N . ASP B 1 506 ? -29.531 34.344 1.428 1 87.94 506 ASP B N 1
ATOM 8923 C CA . ASP B 1 506 ? -29.797 34.312 2.863 1 87.94 506 ASP B CA 1
ATOM 8924 C C . ASP B 1 506 ? -28.531 33.938 3.639 1 87.94 506 ASP B C 1
ATOM 8926 O O . ASP B 1 506 ? -28.391 34.25 4.816 1 87.94 506 ASP B O 1
ATOM 8930 N N . PHE B 1 507 ? -27.625 33.312 3.01 1 91.38 507 PHE B N 1
ATOM 8931 C CA . PHE B 1 507 ? -26.484 32.75 3.738 1 91.38 507 PHE B CA 1
ATOM 8932 C C . PHE B 1 507 ? -25.219 33.562 3.418 1 91.38 507 PHE B C 1
ATOM 8934 O O . PHE B 1 507 ? -24.5 33.969 4.324 1 91.38 507 PHE B O 1
ATOM 8941 N N . PHE B 1 508 ? -24.906 33.906 2.223 1 93 508 PHE B N 1
ATOM 8942 C CA . PHE B 1 508 ? -23.625 34.406 1.743 1 93 508 PHE B CA 1
ATOM 8943 C C . PHE B 1 508 ? -23.312 35.75 2.371 1 93 508 PHE B C 1
ATOM 8945 O O . PHE B 1 508 ? -22.219 35.938 2.918 1 93 508 PHE B O 1
ATOM 8952 N N . PRO B 1 509 ? -24.266 36.688 2.346 1 93.5 509 PRO B N 1
ATOM 8953 C CA . PRO B 1 509 ? -23.938 38 2.949 1 93.5 509 PRO B CA 1
ATOM 8954 C C . PRO B 1 509 ? -23.641 37.875 4.445 1 93.5 509 PRO B C 1
ATOM 8956 O O . PRO B 1 509 ? -22.75 38.562 4.953 1 93.5 509 PRO B O 1
ATOM 8959 N N . MET B 1 510 ? -24.375 37.062 5.094 1 94.19 510 MET B N 1
ATOM 8960 C CA . MET B 1 510 ? -24.141 36.875 6.523 1 94.19 510 MET B CA 1
ATOM 8961 C C . MET B 1 510 ? -22.781 36.25 6.77 1 94.19 510 MET B C 1
ATOM 8963 O O . MET B 1 510 ? -22.094 36.594 7.723 1 94.19 510 MET B O 1
ATOM 8967 N N . ALA B 1 511 ? -22.453 35.312 5.945 1 94.5 511 ALA B N 1
ATOM 8968 C CA . ALA B 1 511 ? -21.172 34.625 6.062 1 94.5 511 ALA B CA 1
ATOM 8969 C C . ALA B 1 511 ? -20.016 35.594 5.82 1 94.5 511 ALA B C 1
ATOM 8971 O O . ALA B 1 511 ? -18.984 35.531 6.5 1 94.5 511 ALA B O 1
ATOM 8972 N N . VAL B 1 512 ? -20.156 36.5 4.902 1 94.81 512 VAL B N 1
ATOM 8973 C CA . VAL B 1 512 ? -19.109 37.469 4.578 1 94.81 512 VAL B CA 1
ATOM 8974 C C . VAL B 1 512 ? -18.922 38.406 5.754 1 94.81 512 VAL B C 1
ATOM 8976 O O . VAL B 1 512 ? -17.781 38.75 6.102 1 94.81 512 VAL B O 1
ATOM 8979 N N . VAL B 1 513 ? -20.016 38.781 6.34 1 95.31 513 VAL B N 1
ATOM 8980 C CA . VAL B 1 513 ? -19.938 39.656 7.492 1 95.31 513 VAL B CA 1
ATOM 8981 C C . VAL B 1 513 ? -19.188 38.969 8.633 1 95.31 513 VAL B C 1
ATOM 8983 O O . VAL B 1 513 ? -18.328 39.562 9.273 1 95.31 513 VAL B O 1
ATOM 8986 N N . CYS B 1 514 ? -19.562 37.781 8.867 1 94.75 514 CYS B N 1
ATOM 8987 C CA . CYS B 1 514 ? -18.891 37.031 9.906 1 94.75 514 CYS B CA 1
ATOM 8988 C C . CYS B 1 514 ? -17.391 36.875 9.602 1 94.75 514 CYS B C 1
ATOM 8990 O O . CYS B 1 514 ? -16.562 37.031 10.5 1 94.75 514 CYS B O 1
ATOM 8992 N N . LEU B 1 515 ? -17.062 36.594 8.359 1 95.12 515 LEU B N 1
ATOM 8993 C CA . LEU B 1 515 ? -15.68 36.406 7.93 1 95.12 515 LEU B CA 1
ATOM 8994 C C . LEU B 1 515 ? -14.867 37.688 8.102 1 95.12 515 LEU B C 1
ATOM 8996 O O . LEU B 1 515 ? -13.789 37.656 8.695 1 95.12 515 LEU B O 1
ATOM 9000 N N . VAL B 1 516 ? -15.375 38.781 7.652 1 95.19 516 VAL B N 1
ATOM 9001 C CA . VAL B 1 516 ? -14.648 40.031 7.648 1 95.19 516 VAL B CA 1
ATOM 9002 C C . VAL B 1 516 ? -14.508 40.562 9.078 1 95.19 516 VAL B C 1
ATOM 9004 O O . VAL B 1 516 ? -13.422 40.938 9.508 1 95.19 516 VAL B O 1
ATOM 9007 N N . CYS B 1 517 ? -15.602 40.5 9.828 1 95.69 517 CYS B N 1
ATOM 9008 C CA . CYS B 1 517 ? -15.594 41.031 11.18 1 95.69 517 CYS B CA 1
ATOM 9009 C C . CYS B 1 517 ? -14.734 40.188 12.109 1 95.69 517 CYS B C 1
ATOM 9011 O O . CYS B 1 517 ? -13.953 40.719 12.898 1 95.69 517 CYS B O 1
ATOM 9013 N N . SER B 1 518 ? -14.922 38.969 12.086 1 95.19 518 SER B N 1
ATOM 9014 C CA . SER B 1 518 ? -14.133 38.125 12.961 1 95.19 518 SER B CA 1
ATOM 9015 C C . SER B 1 518 ? -12.648 38.188 12.602 1 95.19 518 SER B C 1
ATOM 9017 O O . SER B 1 518 ? -11.797 38.156 13.492 1 95.19 518 SER B O 1
ATOM 9019 N N . THR B 1 519 ? -12.312 38.219 11.305 1 94.88 519 THR B N 1
ATOM 9020 C CA . THR B 1 519 ? -10.922 38.312 10.875 1 94.88 519 THR B CA 1
ATOM 9021 C C . THR B 1 519 ? -10.312 39.656 11.281 1 94.88 519 THR B C 1
ATOM 9023 O O . THR B 1 519 ? -9.133 39.719 11.617 1 94.88 519 THR B O 1
ATOM 9026 N N . ALA B 1 520 ? -11.125 40.656 11.258 1 95.81 520 ALA B N 1
ATOM 9027 C CA . ALA B 1 520 ? -10.656 41.969 11.695 1 95.81 520 ALA B CA 1
ATOM 9028 C C . ALA B 1 520 ? -10.25 41.938 13.164 1 95.81 520 ALA B C 1
ATOM 9030 O O . ALA B 1 520 ? -9.234 42.531 13.547 1 95.81 520 ALA B O 1
ATOM 9031 N N . VAL B 1 521 ? -11.055 41.281 13.922 1 96.75 521 VAL B N 1
ATOM 9032 C CA . VAL B 1 521 ? -10.742 41.156 15.344 1 96.75 521 VAL B CA 1
ATOM 9033 C C . VAL B 1 521 ? -9.438 40.406 15.516 1 96.75 521 VAL B C 1
ATOM 9035 O O . VAL B 1 521 ? -8.586 40.781 16.328 1 96.75 521 VAL B O 1
ATOM 9038 N N . ARG B 1 522 ? -9.234 39.375 14.781 1 96 522 ARG B N 1
ATOM 9039 C CA . ARG B 1 522 ? -8.016 38.562 14.875 1 96 522 ARG B CA 1
ATOM 9040 C C . ARG B 1 522 ? -6.789 39.406 14.516 1 96 522 ARG B C 1
ATOM 9042 O O . ARG B 1 522 ? -5.766 39.344 15.203 1 96 522 ARG B O 1
ATOM 9049 N N . LEU B 1 523 ? -6.906 40.156 13.43 1 95.19 523 LEU B N 1
ATOM 9050 C CA . LEU B 1 523 ? -5.785 40.969 12.977 1 95.19 523 LEU B CA 1
ATOM 9051 C C . LEU B 1 523 ? -5.406 42 14.031 1 95.19 523 LEU B C 1
ATOM 9053 O O . LEU B 1 523 ? -4.223 42.219 14.297 1 95.19 523 LEU B O 1
ATOM 9057 N N . LEU B 1 524 ? -6.398 42.5 14.656 1 95.62 524 LEU B N 1
ATOM 9058 C CA . LEU B 1 524 ? -6.16 43.5 15.68 1 95.62 524 LEU B CA 1
ATOM 9059 C C . LEU B 1 524 ? -5.488 42.906 16.906 1 95.62 524 LEU B C 1
ATOM 9061 O O . LEU B 1 524 ? -4.508 43.438 17.422 1 95.62 524 LEU B O 1
ATOM 9065 N N . VAL B 1 525 ? -6.008 41.844 17.312 1 96.12 525 VAL B N 1
ATOM 9066 C CA . VAL B 1 525 ? -5.484 41.188 18.516 1 96.12 525 VAL B CA 1
ATOM 9067 C C . VAL B 1 525 ? -4.094 40.625 18.234 1 96.12 525 VAL B C 1
ATOM 9069 O O . VAL B 1 525 ? -3.217 40.656 19.109 1 96.12 525 VAL B O 1
ATOM 9072 N N . THR B 1 526 ? -3.879 40.062 17.047 1 94.81 526 THR B N 1
ATOM 9073 C CA . THR B 1 526 ? -2.561 39.562 16.672 1 94.81 526 THR B CA 1
ATOM 9074 C C . THR B 1 526 ? -1.531 40.688 16.672 1 94.81 526 THR B C 1
ATOM 9076 O O . THR B 1 526 ? -0.403 40.5 17.141 1 94.81 526 THR B O 1
ATOM 9079 N N . PHE B 1 527 ? -1.947 41.844 16.188 1 94 527 PHE B N 1
ATOM 9080 C CA . PHE B 1 527 ? -1.058 43 16.172 1 94 527 PHE B CA 1
ATOM 9081 C C . PHE B 1 527 ? -0.695 43.406 17.578 1 94 527 PHE B C 1
ATOM 9083 O O . PHE B 1 527 ? 0.474 43.656 17.875 1 94 527 PHE B O 1
ATOM 9090 N N . VAL B 1 528 ? -1.637 43.406 18.453 1 92.75 528 VAL B N 1
ATOM 9091 C CA . VAL B 1 528 ? -1.431 43.844 19.828 1 92.75 528 VAL B CA 1
ATOM 9092 C C . VAL B 1 528 ? -0.569 42.844 20.578 1 92.75 528 VAL B C 1
ATOM 9094 O O . VAL B 1 528 ? 0.26 43.219 21.406 1 92.75 528 VAL B O 1
ATOM 9097 N N . ALA B 1 529 ? -0.723 41.625 20.297 1 90.75 529 ALA B N 1
ATOM 9098 C CA . ALA B 1 529 ? 0.008 40.562 20.984 1 90.75 529 ALA B CA 1
ATOM 9099 C C . ALA B 1 529 ? 1.498 40.625 20.656 1 90.75 529 ALA B C 1
ATOM 9101 O O . ALA B 1 529 ? 2.326 40.094 21.406 1 90.75 529 ALA B O 1
ATOM 9102 N N . GLN B 1 530 ? 1.851 41.344 19.562 1 89.12 530 GLN B N 1
ATOM 9103 C CA . GLN B 1 530 ? 3.238 41.406 19.109 1 89.12 530 GLN B CA 1
ATOM 9104 C C . GLN B 1 530 ? 3.914 42.688 19.594 1 89.12 530 GLN B C 1
ATOM 9106 O O . GLN B 1 530 ? 5.113 42.875 19.391 1 89.12 530 GLN B O 1
ATOM 9111 N N . LEU B 1 531 ? 3.359 43.781 20.156 1 86.44 531 LEU B N 1
ATOM 9112 C CA . LEU B 1 531 ? 3.896 45.094 20.5 1 86.44 531 LEU B CA 1
ATOM 9113 C C . LEU B 1 531 ? 5.09 44.969 21.438 1 86.44 531 LEU B C 1
ATOM 9115 O O . LEU B 1 531 ? 6.012 45.781 21.406 1 86.44 531 LEU B O 1
ATOM 9119 N N . GLY B 1 532 ? 5.441 43.844 22.078 1 76.88 532 GLY B N 1
ATOM 9120 C CA . GLY B 1 532 ? 6.566 43.656 22.969 1 76.88 532 GLY B CA 1
ATOM 9121 C C . GLY B 1 532 ? 7.586 42.656 22.453 1 76.88 532 GLY B C 1
ATOM 9122 O O . GLY B 1 532 ? 8.555 42.312 23.141 1 76.88 532 GLY B O 1
ATOM 9123 N N . ALA B 1 533 ? 7.496 42.375 21.172 1 78.44 533 ALA B N 1
ATOM 9124 C CA . ALA B 1 533 ? 8.336 41.281 20.688 1 78.44 533 ALA B CA 1
ATOM 9125 C C . ALA B 1 533 ? 9.57 41.812 19.969 1 78.44 533 ALA B C 1
ATOM 9127 O O . ALA B 1 533 ? 10.406 41.031 19.5 1 78.44 533 ALA B O 1
ATOM 9128 N N . GLY B 1 534 ? 9.859 43.094 19.828 1 80.06 534 GLY B N 1
ATOM 9129 C CA . GLY B 1 534 ? 11.055 43.656 19.203 1 80.06 534 GLY B CA 1
ATOM 9130 C C . GLY B 1 534 ? 11.047 43.531 17.688 1 80.06 534 GLY B C 1
ATOM 9131 O O . GLY B 1 534 ? 12.109 43.375 17.078 1 80.06 534 GLY B O 1
ATOM 9132 N N . MET B 1 535 ? 9.844 43.469 17.125 1 87.88 535 MET B N 1
ATOM 9133 C CA . MET B 1 535 ? 9.734 43.375 15.664 1 87.88 535 MET B CA 1
ATOM 9134 C C . MET B 1 535 ? 9.336 44.719 15.055 1 87.88 535 MET B C 1
ATOM 9136 O O . MET B 1 535 ? 8.797 45.562 15.75 1 87.88 535 MET B O 1
ATOM 9140 N N . THR B 1 536 ? 9.68 44.875 13.797 1 89 536 THR B N 1
ATOM 9141 C CA . THR B 1 536 ? 9.312 46.094 13.078 1 89 536 THR B CA 1
ATOM 9142 C C . THR B 1 536 ? 7.836 46.062 12.703 1 89 536 THR B C 1
ATOM 9144 O O . THR B 1 536 ? 7.188 45.031 12.766 1 89 536 THR B O 1
ATOM 9147 N N . PHE B 1 537 ? 7.328 47.25 12.43 1 91.25 537 PHE B N 1
ATOM 9148 C CA . PHE B 1 537 ? 5.922 47.375 12.07 1 91.25 537 PHE B CA 1
ATOM 9149 C C . PHE B 1 537 ? 5.582 46.531 10.852 1 91.25 537 PHE B C 1
ATOM 9151 O O . PHE B 1 537 ? 4.535 45.875 10.82 1 91.25 537 PHE B O 1
ATOM 9158 N N . LYS B 1 538 ? 6.441 46.438 9.922 1 91.31 538 LYS B N 1
ATOM 9159 C CA . LYS B 1 538 ? 6.207 45.656 8.711 1 91.31 538 LYS B CA 1
ATOM 9160 C C . LYS B 1 538 ? 6.258 44.156 9.008 1 91.31 538 LYS B C 1
ATOM 9162 O O . LYS B 1 538 ? 5.484 43.375 8.438 1 91.31 538 LYS B O 1
ATOM 9167 N N . GLU B 1 539 ? 7.105 43.812 9.852 1 91.5 539 GLU B N 1
ATOM 9168 C CA . GLU B 1 539 ? 7.199 42.406 10.242 1 91.5 539 GLU B CA 1
ATOM 9169 C C . GLU B 1 539 ? 5.949 41.969 11 1 91.5 539 GLU B C 1
ATOM 9171 O O . GLU B 1 539 ? 5.473 40.844 10.82 1 91.5 539 GLU B O 1
ATOM 9176 N N . LYS B 1 540 ? 5.477 42.906 11.82 1 92.31 540 LYS B N 1
ATOM 9177 C CA . LYS B 1 540 ? 4.262 42.594 12.57 1 92.31 540 LYS B CA 1
ATOM 9178 C C . LYS B 1 540 ? 3.068 42.438 11.633 1 92.31 540 LYS B C 1
ATOM 9180 O O . LYS B 1 540 ? 2.2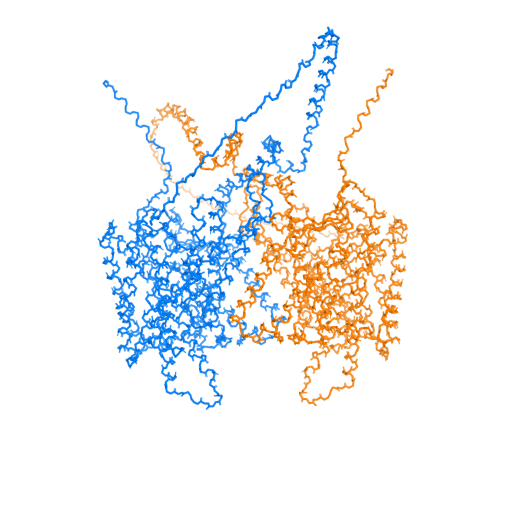23 41.562 11.852 1 92.31 540 LYS B O 1
ATOM 9185 N N . LEU B 1 541 ? 3.021 43.219 10.602 1 92.12 541 LEU B N 1
ATOM 9186 C CA . LEU B 1 541 ? 1.948 43.125 9.617 1 92.12 541 LEU B CA 1
ATOM 9187 C C . LEU B 1 541 ? 2.061 41.812 8.828 1 92.12 541 LEU B C 1
ATOM 9189 O O . LEU B 1 541 ? 1.047 41.25 8.438 1 92.12 541 LEU B O 1
ATOM 9193 N N . LEU B 1 542 ? 3.244 41.406 8.602 1 91.56 542 LEU B N 1
ATOM 9194 C CA . LEU B 1 542 ? 3.467 40.156 7.906 1 91.56 542 LEU B CA 1
ATOM 9195 C C . LEU B 1 542 ? 2.936 38.969 8.727 1 91.56 542 LEU B C 1
ATOM 9197 O O . LEU B 1 542 ? 2.295 38.062 8.18 1 91.56 542 LEU B O 1
ATOM 9201 N N . VAL B 1 543 ? 3.158 39.031 10.008 1 91.62 543 VAL B N 1
ATOM 9202 C CA . VAL B 1 543 ? 2.666 37.969 10.891 1 91.62 543 VAL B CA 1
ATOM 9203 C C . VAL B 1 543 ? 1.141 38 10.93 1 91.62 543 VAL B C 1
ATOM 9205 O O . VAL B 1 543 ? 0.493 36.938 10.93 1 91.62 543 VAL B O 1
ATOM 9208 N N . CYS B 1 544 ? 0.61 39.188 10.938 1 92.69 544 CYS B N 1
ATOM 9209 C CA . CYS B 1 544 ? -0.842 39.344 10.945 1 92.69 544 CYS B CA 1
ATOM 9210 C C . CYS B 1 544 ? -1.45 38.719 9.688 1 92.69 544 CYS B C 1
ATOM 9212 O O . CYS B 1 544 ? -2.449 38 9.758 1 92.69 544 CYS B O 1
ATOM 9214 N N . ALA B 1 545 ? -0.893 38.969 8.602 1 89.38 545 ALA B N 1
ATOM 9215 C CA . ALA B 1 545 ? -1.417 38.5 7.332 1 89.38 545 ALA B CA 1
ATOM 9216 C C . ALA B 1 545 ? -1.178 37 7.188 1 89.38 545 ALA B C 1
ATOM 9218 O O . ALA B 1 545 ? -2.074 36.25 6.773 1 89.38 545 ALA B O 1
ATOM 9219 N N . GLY B 1 546 ? -0.049 36.531 7.531 1 88.44 546 GLY B N 1
ATOM 9220 C CA . GLY B 1 546 ? 0.299 35.125 7.383 1 88.44 546 GLY B CA 1
ATOM 9221 C C . GLY B 1 546 ? -0.396 34.219 8.391 1 88.44 546 GLY B C 1
ATOM 9222 O O . GLY B 1 546 ? -0.678 33.062 8.102 1 88.44 546 GLY B O 1
ATOM 9223 N N . TYR B 1 547 ? -0.679 34.75 9.562 1 90.69 547 TYR B N 1
ATOM 9224 C CA . TYR B 1 547 ? -1.267 33.969 10.648 1 90.69 547 TYR B CA 1
ATOM 9225 C C . TYR B 1 547 ? -2.789 34.031 10.602 1 90.69 547 TYR B C 1
ATOM 9227 O O . TYR B 1 547 ? -3.445 34.094 11.648 1 90.69 547 TYR B O 1
ATOM 9235 N N . SER B 1 548 ? -3.363 34.094 9.406 1 92.06 548 SER B N 1
ATOM 9236 C CA . SER B 1 548 ? -4.809 34.156 9.211 1 92.06 548 SER B CA 1
ATOM 9237 C C . SER B 1 548 ? -5.273 33 8.312 1 92.06 548 SER B C 1
ATOM 9239 O O . SER B 1 548 ? -6.449 32.938 7.945 1 92.06 548 SER B O 1
ATOM 9241 N N . GLY B 1 549 ? -4.371 32.125 7.953 1 91.06 549 GLY B N 1
ATOM 9242 C CA . GLY B 1 549 ? -4.715 31.047 7.047 1 91.06 549 GLY B CA 1
ATOM 9243 C C . GLY B 1 549 ? -5.547 29.969 7.699 1 91.06 549 GLY B C 1
ATOM 9244 O O . GLY B 1 549 ? -5.219 29.5 8.797 1 91.06 549 GLY B O 1
ATOM 9245 N N . LYS B 1 550 ? -6.723 29.672 7.078 1 91.62 550 LYS B N 1
ATOM 9246 C CA . LYS B 1 550 ? -7.652 28.672 7.578 1 91.62 550 LYS B CA 1
ATOM 9247 C C . LYS B 1 550 ? -7.871 27.562 6.547 1 91.62 550 LYS B C 1
ATOM 9249 O O . LYS B 1 550 ? -8.102 27.844 5.367 1 91.62 550 LYS B O 1
ATOM 9254 N N . ALA B 1 551 ? -7.754 26.203 6.965 1 90.44 551 ALA B N 1
ATOM 9255 C CA . ALA B 1 551 ? -7.973 25.203 5.926 1 90.44 551 ALA B CA 1
ATOM 9256 C C . ALA B 1 551 ? -8.258 23.828 6.531 1 90.44 551 ALA B C 1
ATOM 9258 O O . ALA B 1 551 ? -9.422 23.438 6.66 1 90.44 551 ALA B O 1
ATOM 9259 N N . SER B 1 552 ? -7.336 23.141 7.16 1 87.94 552 SER B N 1
ATOM 9260 C CA . SER B 1 552 ? -7.367 21.719 7.453 1 87.94 552 SER B CA 1
ATOM 9261 C C . SER B 1 552 ? -8.375 21.391 8.555 1 87.94 552 SER B C 1
ATOM 9263 O O . SER B 1 552 ? -9.188 20.484 8.406 1 87.94 552 SER B O 1
ATOM 9265 N N . ALA B 1 553 ? -8.375 22.203 9.633 1 90.38 553 ALA B N 1
ATOM 9266 C CA . ALA B 1 553 ? -9.305 21.953 10.734 1 90.38 553 ALA B CA 1
ATOM 9267 C C . ALA B 1 553 ? -10.742 22.203 10.305 1 90.38 553 ALA B C 1
ATOM 9269 O O . ALA B 1 553 ? -11.656 21.484 10.703 1 90.38 553 ALA B O 1
ATOM 9270 N N . GLN B 1 554 ? -10.93 23.234 9.516 1 93.5 554 GLN B N 1
ATOM 9271 C CA . GLN B 1 554 ? -12.258 23.562 9.008 1 93.5 554 GLN B CA 1
ATOM 9272 C C . GLN B 1 554 ? -12.789 22.438 8.117 1 93.5 554 GLN B C 1
ATOM 9274 O O . GLN B 1 554 ? -13.969 22.078 8.195 1 93.5 554 GLN B O 1
ATOM 9279 N N . ALA B 1 555 ? -11.891 21.891 7.328 1 90.44 555 ALA B N 1
ATOM 9280 C CA . ALA B 1 555 ? -12.289 20.844 6.395 1 90.44 555 ALA B CA 1
ATOM 9281 C C . ALA B 1 555 ? -12.648 19.562 7.133 1 90.44 555 ALA B C 1
ATOM 9283 O O . ALA B 1 555 ? -13.555 18.828 6.715 1 90.44 555 ALA B O 1
ATOM 9284 N N . SER B 1 556 ? -12.039 19.297 8.164 1 90.5 556 SER B N 1
ATOM 9285 C CA . SER B 1 556 ? -12.266 18.047 8.898 1 90.5 556 SER B CA 1
ATOM 9286 C C . SER B 1 556 ? -13.414 18.203 9.898 1 90.5 556 SER B C 1
ATOM 9288 O O . SER B 1 556 ? -14.422 17.484 9.805 1 90.5 556 SER B O 1
ATOM 9290 N N . LEU B 1 557 ? -13.344 19.25 10.766 1 91.94 557 LEU B N 1
ATOM 9291 C CA . LEU B 1 557 ? -14.289 19.406 11.859 1 91.94 557 LEU B CA 1
ATOM 9292 C C . LEU B 1 557 ? -15.617 19.969 11.359 1 91.94 557 LEU B C 1
ATOM 9294 O O . LEU B 1 557 ? -16.688 19.609 11.883 1 91.94 557 LEU B O 1
ATOM 9298 N N . GLY B 1 558 ? -15.539 20.828 10.398 1 90.94 558 GLY B N 1
ATOM 9299 C CA . GLY B 1 558 ? -16.766 21.359 9.836 1 90.94 558 GLY B CA 1
ATOM 9300 C C . GLY B 1 558 ? -17.641 20.297 9.195 1 90.94 558 GLY B C 1
ATOM 9301 O O . GLY B 1 558 ? -18.859 20.312 9.359 1 90.94 558 GLY B O 1
ATOM 9302 N N . ALA B 1 559 ? -17.016 19.406 8.531 1 88.62 559 ALA B N 1
ATOM 9303 C CA . ALA B 1 559 ? -17.734 18.328 7.875 1 88.62 559 ALA B CA 1
ATOM 9304 C C . ALA B 1 559 ? -18.188 17.281 8.883 1 88.62 559 ALA B C 1
ATOM 9306 O O . ALA B 1 559 ? -19.219 16.625 8.688 1 88.62 559 ALA B O 1
ATOM 9307 N N . LEU B 1 560 ? -17.469 17.172 9.859 1 87.19 560 LEU B N 1
ATOM 9308 C CA . LEU B 1 560 ? -17.734 16.141 10.859 1 87.19 560 LEU B CA 1
ATOM 9309 C C . LEU B 1 560 ? -19.031 16.422 11.594 1 87.19 560 LEU B C 1
ATOM 9311 O O . LEU B 1 560 ? -19.828 15.508 11.812 1 87.19 560 LEU B O 1
ATOM 9315 N N . ALA B 1 561 ? -19.344 17.656 11.922 1 86.5 561 ALA B N 1
ATOM 9316 C CA . ALA B 1 561 ? -20.578 18.016 12.609 1 86.5 561 ALA B CA 1
ATOM 9317 C C . ALA B 1 561 ? -21.797 17.672 11.758 1 86.5 561 ALA B C 1
ATOM 9319 O O . ALA B 1 561 ? -22.766 17.109 12.258 1 86.5 561 ALA B O 1
ATOM 9320 N N . ALA B 1 562 ? -21.656 17.969 10.547 1 89.06 562 ALA B N 1
ATOM 9321 C CA . ALA B 1 562 ? -22.766 17.688 9.625 1 89.06 562 ALA B CA 1
ATOM 9322 C C . ALA B 1 562 ? -22.969 16.188 9.445 1 89.06 562 ALA B C 1
ATOM 9324 O O . ALA B 1 562 ? -24.094 15.719 9.359 1 89.06 562 ALA B O 1
ATOM 9325 N N . THR B 1 563 ? -21.922 15.477 9.438 1 86.81 563 THR B N 1
ATOM 9326 C CA . THR B 1 563 ? -22 14.031 9.242 1 86.81 563 THR B CA 1
ATOM 9327 C C . THR B 1 563 ? -22.594 13.352 10.469 1 86.81 563 THR B C 1
ATOM 9329 O O . THR B 1 563 ? -23.359 12.391 10.344 1 86.81 563 THR B O 1
ATOM 9332 N N . LEU B 1 564 ? -22.344 13.867 11.602 1 85.38 564 LEU B N 1
ATOM 9333 C CA . LEU B 1 564 ? -22.875 13.297 12.828 1 85.38 564 LEU B CA 1
ATOM 9334 C C . LEU B 1 564 ? -24.391 13.484 12.906 1 85.38 564 LEU B C 1
ATOM 9336 O O . LEU B 1 564 ? -25.109 12.586 13.336 1 85.38 564 LEU B O 1
ATOM 9340 N N . VAL B 1 565 ? -24.859 14.602 12.414 1 88.88 565 VAL B N 1
ATOM 9341 C CA . VAL B 1 565 ? -26.297 14.859 12.398 1 88.88 565 VAL B CA 1
ATOM 9342 C C . VAL B 1 565 ? -26.953 13.984 11.336 1 88.88 565 VAL B C 1
ATOM 9344 O O . VAL B 1 565 ? -28.047 13.445 11.562 1 88.88 565 VAL B O 1
ATOM 9347 N N . ALA B 1 566 ? -26.281 13.82 10.258 1 86.81 566 ALA B N 1
ATOM 9348 C CA . ALA B 1 566 ? -26.812 12.977 9.18 1 86.81 566 ALA B CA 1
ATOM 9349 C C . ALA B 1 566 ? -26.922 11.523 9.633 1 86.81 566 ALA B C 1
ATOM 9351 O O . ALA B 1 566 ? -27.844 10.812 9.227 1 86.81 566 ALA B O 1
ATOM 9352 N N . ASP B 1 567 ? -25.984 11.172 10.398 1 83.12 567 ASP B N 1
ATOM 9353 C CA . ASP B 1 567 ? -26.016 9.812 10.945 1 83.12 567 ASP B CA 1
ATOM 9354 C C . ASP B 1 567 ? -27.219 9.609 11.852 1 83.12 567 ASP B C 1
ATOM 9356 O O . ASP B 1 567 ? -27.812 8.531 11.867 1 83.12 567 ASP B O 1
ATOM 9360 N N . GLU B 1 568 ? -27.625 10.625 12.531 1 84.44 568 GLU B N 1
ATOM 9361 C CA . GLU B 1 568 ? -28.828 10.57 13.375 1 84.44 568 GLU B CA 1
ATOM 9362 C C . GLU B 1 568 ? -30.094 10.453 12.539 1 84.44 568 GLU B C 1
ATOM 9364 O O . GLU B 1 568 ? -31.047 9.781 12.93 1 84.44 568 GLU B O 1
ATOM 9369 N N . PHE B 1 569 ? -30.047 11.039 11.414 1 85.75 569 PHE B N 1
ATOM 9370 C CA . PHE B 1 569 ? -31.172 10.969 10.492 1 85.75 569 PHE B CA 1
ATOM 9371 C C . PHE B 1 569 ? -31.328 9.562 9.922 1 85.75 569 PHE B C 1
ATOM 9373 O O . PHE B 1 569 ? -32.438 9.078 9.742 1 85.75 569 PHE B O 1
ATOM 9380 N N . GLU B 1 570 ? -30.234 8.922 9.68 1 79.06 570 GLU B N 1
ATOM 9381 C CA . GLU B 1 570 ? -30.25 7.598 9.07 1 79.06 570 GLU B CA 1
ATOM 9382 C C . GLU B 1 570 ? -30.688 6.535 10.078 1 79.06 570 GLU B C 1
ATOM 9384 O O . GLU B 1 570 ? -31.219 5.488 9.688 1 79.06 570 GLU B O 1
ATOM 9389 N N . LYS B 1 571 ? -30.562 6.777 11.32 1 77.69 571 LYS B N 1
ATOM 9390 C CA . LYS B 1 571 ? -30.922 5.816 12.359 1 77.69 571 LYS B CA 1
ATOM 9391 C C . LYS B 1 571 ? -32.438 5.855 12.633 1 77.69 571 LYS B C 1
ATOM 9393 O O . LYS B 1 571 ? -32.969 4.984 13.328 1 77.69 571 LYS B O 1
ATOM 9398 N N . LEU B 1 572 ? -33 6.805 11.922 1 84.44 572 LEU B N 1
ATOM 9399 C CA . LEU B 1 572 ? -34.469 6.891 12.086 1 84.44 572 LEU B CA 1
ATOM 9400 C C . LEU B 1 572 ? -35.156 5.734 11.383 1 84.44 572 LEU B C 1
ATOM 9402 O O . LEU B 1 572 ? -34.688 5.273 10.336 1 84.44 572 LEU B O 1
ATOM 9406 N N . THR B 1 573 ? -36.094 5.113 12.031 1 77.81 573 THR B N 1
ATOM 9407 C CA . THR B 1 573 ? -36.875 4.027 11.453 1 77.81 573 THR B CA 1
ATOM 9408 C C . THR B 1 573 ? -37.594 4.484 10.18 1 77.81 573 THR B C 1
ATOM 9410 O O . THR B 1 573 ? -37.938 5.66 10.047 1 77.81 573 THR B O 1
ATOM 9413 N N . PRO B 1 574 ? -37.562 3.576 9.188 1 79.44 574 PRO B N 1
ATOM 9414 C CA . PRO B 1 574 ? -38.281 3.941 7.953 1 79.44 574 PRO B CA 1
ATOM 9415 C C . PRO B 1 574 ? -39.719 4.379 8.203 1 79.44 574 PRO B C 1
ATOM 9417 O O . PRO B 1 574 ? -40.469 3.678 8.875 1 79.44 574 PRO B O 1
ATOM 9420 N N . GLY B 1 575 ? -40.094 5.648 7.953 1 78.38 575 GLY B N 1
ATOM 9421 C CA . GLY B 1 575 ? -41.438 6.172 8.109 1 78.38 575 GLY B CA 1
ATOM 9422 C C . GLY B 1 575 ? -41.562 7.195 9.227 1 78.38 575 GLY B C 1
ATOM 9423 O O . GLY B 1 575 ? -42.562 7.891 9.336 1 78.38 575 GLY B O 1
ATOM 9424 N N . GLU B 1 576 ? -40.531 7.223 10.102 1 83.06 576 GLU B N 1
ATOM 9425 C CA . GLU B 1 576 ? -40.594 8.18 11.203 1 83.06 576 GLU B CA 1
ATOM 9426 C C . GLU B 1 576 ? -40.219 9.586 10.734 1 83.06 576 GLU B C 1
ATOM 9428 O O . GLU B 1 576 ? -39.219 9.773 10.062 1 83.06 576 GLU B O 1
ATOM 9433 N N . LEU B 1 577 ? -41.156 10.453 10.891 1 84.88 577 LEU B N 1
ATOM 9434 C CA . LEU B 1 577 ? -40.875 11.844 10.531 1 84.88 577 LEU B CA 1
ATOM 9435 C C . LEU B 1 577 ? -39.875 12.461 11.477 1 84.88 577 LEU B C 1
ATOM 9437 O O . LEU B 1 577 ? -39.906 12.234 12.688 1 84.88 577 LEU B O 1
ATOM 9441 N N . PRO B 1 578 ? -38.906 13.109 10.977 1 86.62 578 PRO B N 1
ATOM 9442 C CA . PRO B 1 578 ? -37.875 13.75 11.82 1 86.62 578 PRO B CA 1
ATOM 9443 C C . PRO B 1 578 ? -38.469 14.812 12.742 1 86.62 578 PRO B C 1
ATOM 9445 O O . PRO B 1 578 ? -39.406 15.516 12.367 1 86.62 578 PRO B O 1
ATOM 9448 N N . SER B 1 579 ? -38.094 14.875 13.977 1 88.75 579 SER B N 1
ATOM 9449 C CA . SER B 1 579 ? -38.531 15.867 14.953 1 88.75 579 SER B CA 1
ATOM 9450 C C . SER B 1 579 ? -38.094 17.266 14.547 1 88.75 579 SER B C 1
ATOM 9452 O O . SER B 1 579 ? -37.156 17.438 13.758 1 88.75 579 SER B O 1
ATOM 9454 N N . ALA B 1 580 ? -38.781 18.25 14.945 1 88.69 580 ALA B N 1
ATOM 9455 C CA . ALA B 1 580 ? -38.438 19.656 14.664 1 88.69 580 ALA B CA 1
ATOM 9456 C C . ALA B 1 580 ? -37.062 20 15.172 1 88.69 580 ALA B C 1
ATOM 9458 O O . ALA B 1 580 ? -36.344 20.781 14.539 1 88.69 580 ALA B O 1
ATOM 9459 N N . GLU B 1 581 ? -36.688 19.453 16.25 1 86.44 581 GLU B N 1
ATOM 9460 C CA . GLU B 1 581 ? -35.344 19.703 16.812 1 86.44 581 GLU B CA 1
ATOM 9461 C C . GLU B 1 581 ? -34.25 19.125 15.93 1 86.44 581 GLU B C 1
ATOM 9463 O O . GLU B 1 581 ? -33.219 19.75 15.75 1 86.44 581 GLU B O 1
ATOM 9468 N N . LEU B 1 582 ? -34.5 18.016 15.367 1 89.19 582 LEU B N 1
ATOM 9469 C CA . LEU B 1 582 ? -33.531 17.391 14.5 1 89.19 582 LEU B CA 1
ATOM 9470 C C . LEU B 1 582 ? -33.375 18.156 13.195 1 89.19 582 LEU B C 1
ATOM 9472 O O . LEU B 1 582 ? -32.281 18.266 12.664 1 89.19 582 LEU B O 1
ATOM 9476 N N . LEU B 1 583 ? -34.438 18.672 12.75 1 90.69 583 LEU B N 1
ATOM 9477 C CA . LEU B 1 583 ? -34.406 19.484 11.531 1 90.69 583 LEU B CA 1
ATOM 9478 C C . LEU B 1 583 ? -33.625 20.766 11.766 1 90.69 583 LEU B C 1
ATOM 9480 O O . LEU B 1 583 ? -32.875 21.203 10.891 1 90.69 583 LEU B O 1
ATOM 9484 N N . LYS B 1 584 ? -33.812 21.328 12.922 1 90.25 584 LYS B N 1
ATOM 9485 C CA . LYS B 1 584 ? -33.062 22.531 13.266 1 90.25 584 LYS B CA 1
ATOM 9486 C C . LYS B 1 584 ? -31.578 22.234 13.398 1 90.25 584 LYS B C 1
ATOM 9488 O O . LYS B 1 584 ? -30.734 23.016 12.953 1 90.25 584 LYS B O 1
ATOM 9493 N N . ARG B 1 585 ? -31.281 21.172 13.977 1 90.56 585 ARG B N 1
ATOM 9494 C CA . ARG B 1 585 ? -29.891 20.766 14.141 1 90.56 585 ARG B CA 1
ATOM 9495 C C . ARG B 1 585 ? -29.219 20.516 12.797 1 90.56 585 ARG B C 1
ATOM 9497 O O . ARG B 1 585 ? -28.031 20.797 12.617 1 90.56 585 ARG B O 1
ATOM 9504 N N . LYS B 1 586 ? -30.031 20.016 11.914 1 91.44 586 LYS B N 1
ATOM 9505 C CA . LYS B 1 586 ? -29.516 19.797 10.57 1 91.44 586 LYS B CA 1
ATOM 9506 C C . LYS B 1 586 ? -29.172 21.125 9.891 1 91.44 586 LYS B C 1
ATOM 9508 O O . LYS B 1 586 ? -28.141 21.234 9.242 1 91.44 586 LYS B O 1
ATOM 9513 N N . GLU B 1 587 ? -30 22.031 10.07 1 90.69 587 GLU B N 1
ATOM 9514 C CA . GLU B 1 587 ? -29.75 23.344 9.5 1 90.69 587 GLU B CA 1
ATOM 9515 C C . GLU B 1 587 ? -28.516 24 10.117 1 90.69 587 GLU B C 1
ATOM 9517 O O . GLU B 1 587 ? -27.688 24.578 9.414 1 90.69 587 GLU B O 1
ATOM 9522 N N . TYR B 1 588 ? -28.406 23.906 11.43 1 92.81 588 TYR B N 1
ATOM 9523 C CA . TYR B 1 588 ? -27.25 24.453 12.125 1 92.81 588 TYR B CA 1
ATOM 9524 C C . TYR B 1 588 ? -25.953 23.797 11.68 1 92.81 588 TYR B C 1
ATOM 9526 O O . TYR B 1 588 ? -24.953 24.469 11.43 1 92.81 588 TYR B O 1
ATOM 9534 N N . ALA B 1 589 ? -26.016 22.516 11.539 1 92.19 589 ALA B N 1
ATOM 9535 C CA . ALA B 1 589 ? -24.844 21.75 11.133 1 92.19 589 ALA B CA 1
ATOM 9536 C C . ALA B 1 589 ? -24.438 22.094 9.703 1 92.19 589 ALA B C 1
ATOM 9538 O O . ALA B 1 589 ? -23.25 22.188 9.391 1 92.19 589 ALA B O 1
ATOM 9539 N N . THR B 1 590 ? -25.375 22.281 8.883 1 91.12 590 THR B N 1
ATOM 9540 C CA . THR B 1 590 ? -25.109 22.672 7.5 1 91.12 590 THR B CA 1
ATOM 9541 C C . THR B 1 590 ? -24.5 24.062 7.43 1 91.12 590 THR B C 1
ATOM 9543 O O . THR B 1 590 ? -23.625 24.328 6.602 1 91.12 590 THR B O 1
ATOM 9546 N N . ASN B 1 591 ? -24.969 24.891 8.297 1 92.12 591 ASN B N 1
ATOM 9547 C CA . ASN B 1 591 ? -24.391 26.219 8.367 1 92.12 591 ASN B CA 1
ATOM 9548 C C . ASN B 1 591 ? -22.922 26.172 8.773 1 92.12 591 ASN B C 1
ATOM 9550 O O . ASN B 1 591 ? -22.078 26.859 8.18 1 92.12 591 ASN B O 1
ATOM 9554 N N . VAL B 1 592 ? -22.672 25.406 9.742 1 93.19 592 VAL B N 1
ATOM 9555 C CA . VAL B 1 592 ? -21.312 25.266 10.227 1 93.19 592 VAL B CA 1
ATOM 9556 C C . VAL B 1 592 ? -20.422 24.734 9.102 1 93.19 592 VAL B C 1
ATOM 9558 O O . VAL B 1 592 ? -19.312 25.219 8.891 1 93.19 592 VAL B O 1
ATOM 9561 N N . GLN B 1 593 ? -20.906 23.766 8.391 1 92.81 593 GLN B N 1
ATOM 9562 C CA . GLN B 1 593 ? -20.156 23.172 7.297 1 92.81 593 GLN B CA 1
ATOM 9563 C C . GLN B 1 593 ? -19.922 24.172 6.172 1 92.81 593 GLN B C 1
ATOM 9565 O O . GLN B 1 593 ? -18.812 24.281 5.645 1 92.81 593 GLN B O 1
ATOM 9570 N N . GLN B 1 594 ? -20.859 24.891 5.832 1 92.31 594 GLN B N 1
ATOM 9571 C CA . GLN B 1 594 ? -20.766 25.844 4.73 1 92.31 594 GLN B CA 1
ATOM 9572 C C . GLN B 1 594 ? -19.844 27.016 5.082 1 92.31 594 GLN B C 1
ATOM 9574 O O . GLN B 1 594 ? -19.062 27.453 4.246 1 92.31 594 GLN B O 1
ATOM 9579 N N . ILE B 1 595 ? -19.969 27.5 6.277 1 93.81 595 ILE B N 1
ATOM 9580 C CA . ILE B 1 595 ? -19.094 28.594 6.699 1 93.81 595 ILE B CA 1
ATOM 9581 C C . ILE B 1 595 ? -17.641 28.109 6.727 1 93.81 595 ILE B C 1
ATOM 9583 O O . ILE B 1 595 ? -16.734 28.859 6.367 1 93.81 595 ILE B O 1
ATOM 9587 N N . SER B 1 596 ? -17.453 26.922 7.215 1 93.38 596 SER B N 1
ATOM 9588 C CA . SER B 1 596 ? -16.109 26.359 7.227 1 93.38 596 SER B CA 1
ATOM 9589 C C . SER B 1 596 ? -15.531 26.266 5.816 1 93.38 596 SER B C 1
ATOM 9591 O O . SER B 1 596 ? -14.367 26.609 5.598 1 93.38 596 SER B O 1
ATOM 9593 N N . ALA B 1 597 ? -16.328 25.828 4.914 1 91.62 597 ALA B N 1
ATOM 9594 C CA . ALA B 1 597 ? -15.883 25.734 3.523 1 91.62 597 ALA B CA 1
ATOM 9595 C C . ALA B 1 597 ? -15.539 27.109 2.961 1 91.62 597 ALA B C 1
ATOM 9597 O O . ALA B 1 597 ? -14.555 27.266 2.232 1 91.62 597 ALA B O 1
ATOM 9598 N N . MET B 1 598 ? -16.281 28.047 3.309 1 91.88 598 MET B N 1
ATOM 9599 C CA . MET B 1 598 ? -16.047 29.406 2.832 1 91.88 598 MET B CA 1
ATOM 9600 C C . MET B 1 598 ? -14.727 29.938 3.377 1 91.88 598 MET B C 1
ATOM 9602 O O . MET B 1 598 ? -13.977 30.609 2.658 1 91.88 598 MET B O 1
ATOM 9606 N N . TYR B 1 599 ? -14.492 29.688 4.602 1 93.12 599 TYR B N 1
ATOM 9607 C CA . TYR B 1 599 ? -13.242 30.125 5.203 1 93.12 599 TYR B CA 1
ATOM 9608 C C . TYR B 1 599 ? -12.047 29.5 4.504 1 93.12 599 TYR B C 1
ATOM 9610 O O . TYR B 1 599 ? -11.031 30.156 4.277 1 93.12 599 TYR B O 1
ATOM 9618 N N . VAL B 1 600 ? -12.125 28.234 4.152 1 91.62 600 VAL B N 1
ATOM 9619 C CA . VAL B 1 600 ? -11.055 27.531 3.443 1 91.62 600 VAL B CA 1
ATOM 9620 C C . VAL B 1 600 ? -10.852 28.172 2.068 1 91.62 600 VAL B C 1
ATOM 9622 O O . VAL B 1 600 ? -9.719 28.453 1.666 1 91.62 600 VAL B O 1
ATOM 9625 N N . MET B 1 601 ? -11.906 28.469 1.389 1 89.12 601 MET B N 1
ATOM 9626 C CA . MET B 1 601 ? -11.883 28.969 0.018 1 89.12 601 MET B CA 1
ATOM 9627 C C . MET B 1 601 ? -11.203 30.344 -0.048 1 89.12 601 MET B C 1
ATOM 9629 O O . MET B 1 601 ? -10.453 30.625 -0.981 1 89.12 601 MET B O 1
ATOM 9633 N N . PHE B 1 602 ? -11.32 31.094 0.975 1 89.69 602 PHE B N 1
ATOM 9634 C CA . PHE B 1 602 ? -10.883 32.469 0.845 1 89.69 602 PHE B CA 1
ATOM 9635 C C . PHE B 1 602 ? -9.656 32.75 1.707 1 89.69 602 PHE B C 1
ATOM 9637 O O . PHE B 1 602 ? -8.703 33.375 1.258 1 89.69 602 PHE B O 1
ATOM 9644 N N . MET B 1 603 ? -9.648 32.219 2.855 1 92 603 MET B N 1
ATOM 9645 C CA . MET B 1 603 ? -8.617 32.625 3.807 1 92 603 MET B CA 1
ATOM 9646 C C . MET B 1 603 ? -7.316 31.875 3.547 1 92 603 MET B C 1
ATOM 9648 O O . MET B 1 603 ? -6.234 32.375 3.859 1 92 603 MET B O 1
ATOM 9652 N N . ALA B 1 604 ? -7.422 30.688 3.018 1 89.38 604 ALA B N 1
ATOM 9653 C CA . ALA B 1 604 ? -6.195 29.969 2.68 1 89.38 604 ALA B CA 1
ATOM 9654 C C . ALA B 1 604 ? -5.414 30.703 1.594 1 89.38 604 ALA B C 1
ATOM 9656 O O . ALA B 1 604 ? -4.195 30.875 1.706 1 89.38 604 ALA B O 1
ATOM 9657 N N . ALA B 1 605 ? -6.109 31.125 0.575 1 87.62 605 ALA B N 1
ATOM 9658 C CA . ALA B 1 605 ? -5.477 31.844 -0.521 1 87.62 605 ALA B CA 1
ATOM 9659 C C . ALA B 1 605 ? -4.957 33.219 -0.049 1 87.62 605 ALA B C 1
ATOM 9661 O O . ALA B 1 605 ? -3.834 33.594 -0.373 1 87.62 605 ALA B O 1
ATOM 9662 N N . PHE B 1 606 ? -5.742 33.844 0.719 1 90.56 606 PHE B N 1
ATOM 9663 C CA . PHE B 1 606 ? -5.371 35.156 1.22 1 90.56 606 PHE B CA 1
ATOM 9664 C C . PHE B 1 606 ? -4.098 35.094 2.055 1 90.56 606 PHE B C 1
ATOM 9666 O O . PHE B 1 606 ? -3.16 35.875 1.84 1 90.56 606 PHE B O 1
ATOM 9673 N N . ALA B 1 607 ? -4.062 34.219 2.951 1 90.06 607 ALA B N 1
ATOM 9674 C CA . ALA B 1 607 ? -2.926 34.062 3.857 1 90.06 607 ALA B CA 1
ATOM 9675 C C . ALA B 1 607 ? -1.665 33.656 3.098 1 90.06 607 ALA B C 1
ATOM 9677 O O . ALA B 1 607 ? -0.579 34.188 3.361 1 90.06 607 ALA B O 1
ATOM 9678 N N . SER B 1 608 ? -1.787 32.781 2.174 1 86.25 608 SER B N 1
ATOM 9679 C CA . SER B 1 608 ? -0.633 32.281 1.425 1 86.25 608 SER B CA 1
ATOM 9680 C C . SER B 1 608 ? -0.042 33.375 0.544 1 86.25 608 SER B C 1
ATOM 9682 O O . SER B 1 608 ? 1.17 33.594 0.551 1 86.25 608 SER B O 1
ATOM 9684 N N . ILE B 1 609 ? -0.862 34.125 -0.144 1 85.94 609 ILE B N 1
ATOM 9685 C CA . ILE B 1 609 ? -0.404 35.188 -1.043 1 85.94 609 ILE B CA 1
ATOM 9686 C C . ILE B 1 609 ? 0.206 36.312 -0.231 1 85.94 609 ILE B C 1
ATOM 9688 O O . ILE B 1 609 ? 1.281 36.812 -0.566 1 85.94 609 ILE B O 1
ATOM 9692 N N . SER B 1 610 ? -0.406 36.656 0.817 1 89 610 SER B N 1
ATOM 9693 C CA . SER B 1 610 ? 0.079 37.75 1.645 1 89 610 SER B CA 1
ATOM 9694 C C . SER B 1 610 ? 1.394 37.375 2.328 1 89 610 SER B C 1
ATOM 9696 O O . SER B 1 610 ? 2.287 38.219 2.449 1 89 610 SER B O 1
ATOM 9698 N N . LEU B 1 611 ? 1.478 36.188 2.73 1 87.12 611 LEU B N 1
ATOM 9699 C CA . LEU B 1 611 ? 2.688 35.75 3.41 1 87.12 611 LEU B CA 1
ATOM 9700 C C . LEU B 1 611 ? 3.867 35.688 2.445 1 87.12 611 LEU B C 1
ATOM 9702 O O . LEU B 1 611 ? 4.941 36.219 2.744 1 87.12 611 LEU B O 1
ATOM 9706 N N . VAL B 1 612 ? 3.699 35.125 1.333 1 81.88 612 VAL B N 1
ATOM 9707 C CA . VAL B 1 612 ? 4.797 34.938 0.39 1 81.88 612 VAL B CA 1
ATOM 9708 C C . VAL B 1 612 ? 5.18 36.281 -0.234 1 81.88 612 VAL B C 1
ATOM 9710 O O . VAL B 1 612 ? 6.355 36.656 -0.231 1 81.88 612 VAL B O 1
ATOM 9713 N N . ARG B 1 613 ? 4.234 37 -0.695 1 84.19 613 ARG B N 1
ATOM 9714 C CA . ARG B 1 613 ? 4.523 38.281 -1.317 1 84.19 613 ARG B CA 1
ATOM 9715 C C . ARG B 1 613 ? 5.008 39.312 -0.284 1 84.19 613 ARG B C 1
ATOM 9717 O O . ARG B 1 613 ? 5.922 40.094 -0.556 1 84.19 613 ARG B O 1
ATOM 9724 N N . GLY B 1 614 ? 4.348 39.281 0.813 1 88.12 614 GLY B N 1
ATOM 9725 C CA . GLY B 1 614 ? 4.785 40.156 1.888 1 88.12 614 GLY B CA 1
ATOM 9726 C C . GLY B 1 614 ? 6.16 39.812 2.422 1 88.12 614 GLY B C 1
ATOM 9727 O O . GLY B 1 614 ? 6.961 40.688 2.729 1 88.12 614 GLY B O 1
ATOM 9728 N N . GLY B 1 615 ? 6.438 38.531 2.529 1 86.69 615 GLY B N 1
ATOM 9729 C CA . GLY B 1 615 ? 7.738 38.062 2.998 1 86.69 615 GLY B CA 1
ATOM 9730 C C . GLY B 1 615 ? 8.875 38.469 2.078 1 86.69 615 GLY B C 1
ATOM 9731 O O . GLY B 1 615 ? 9.93 38.906 2.539 1 86.69 615 GLY B O 1
ATOM 9732 N N . VAL B 1 616 ? 8.648 38.375 0.824 1 82.75 616 VAL B N 1
ATOM 9733 C CA . VAL B 1 616 ? 9.656 38.719 -0.165 1 82.75 616 VAL B CA 1
ATOM 9734 C C . VAL B 1 616 ? 9.898 40.219 -0.131 1 82.75 616 VAL B C 1
ATOM 9736 O O . VAL B 1 616 ? 11.031 40.688 -0.325 1 82.75 616 VAL B O 1
ATOM 9739 N N . ALA B 1 617 ? 8.922 40.938 0.213 1 86.5 617 ALA B N 1
ATOM 9740 C CA . ALA B 1 617 ? 9.016 42.375 0.193 1 86.5 617 ALA B CA 1
ATOM 9741 C C . ALA B 1 617 ? 9.625 42.906 1.486 1 86.5 617 ALA B C 1
ATOM 9743 O O . ALA B 1 617 ? 10.328 43.938 1.479 1 86.5 617 ALA B O 1
ATOM 9744 N N . ILE B 1 618 ? 9.469 42.25 2.553 1 88.38 618 ILE B N 1
ATOM 9745 C CA . ILE B 1 618 ? 9.781 42.812 3.855 1 88.38 618 ILE B CA 1
ATOM 9746 C C . ILE B 1 618 ? 11.031 42.156 4.43 1 88.38 618 ILE B C 1
ATOM 9748 O O . ILE B 1 618 ? 11.867 42.812 5.043 1 88.38 618 ILE B O 1
ATOM 9752 N N . LEU B 1 619 ? 11.25 40.875 4.273 1 87 619 LEU B N 1
ATOM 9753 C CA . LEU B 1 619 ? 12.312 40.125 4.949 1 87 619 LEU B CA 1
ATOM 9754 C C . LEU B 1 619 ? 13.625 40.25 4.188 1 87 619 LEU B C 1
ATOM 9756 O O . LEU B 1 619 ? 13.633 40.281 2.955 1 87 619 LEU B O 1
ATOM 9760 N N . PRO B 1 620 ? 14.664 40.375 4.941 1 79.31 620 PRO B N 1
ATOM 9761 C CA . PRO B 1 620 ? 15.977 40.469 4.312 1 79.31 620 PRO B CA 1
ATOM 9762 C C . PRO B 1 620 ? 16.422 39.156 3.654 1 79.31 620 PRO B C 1
ATOM 9764 O O . PRO B 1 620 ? 16.125 38.094 4.168 1 79.31 620 PRO B O 1
ATOM 9767 N N . ARG B 1 621 ? 16.828 39.312 2.502 1 77.06 621 ARG B N 1
ATOM 9768 C CA . ARG B 1 621 ? 17.344 38.156 1.784 1 77.06 621 ARG B CA 1
ATOM 9769 C C . ARG B 1 621 ? 18.812 37.906 2.139 1 77.06 621 ARG B C 1
ATOM 9771 O O . ARG B 1 621 ? 19.641 38.812 2.045 1 77.06 621 ARG B O 1
ATOM 9778 N N . VAL B 1 622 ? 19.078 37.094 2.943 1 62.94 622 VAL B N 1
ATOM 9779 C CA . VAL B 1 622 ? 20.469 36.688 3.141 1 62.94 622 VAL B CA 1
ATOM 9780 C C . VAL B 1 622 ? 20.938 35.844 1.956 1 62.94 622 VAL B C 1
ATOM 9782 O O . VAL B 1 622 ? 20.344 34.812 1.639 1 62.94 622 VAL B O 1
ATOM 9785 N N . LYS B 1 623 ? 21.328 36.688 0.927 1 51.25 623 LYS B N 1
ATOM 9786 C CA . LYS B 1 623 ? 21.906 35.906 -0.162 1 51.25 623 LYS B CA 1
ATOM 9787 C C . LYS B 1 623 ? 22.641 34.656 0.37 1 51.25 623 LYS B C 1
ATOM 9789 O O . LYS B 1 623 ? 23.375 34.75 1.355 1 51.25 623 LYS B O 1
ATOM 9794 N N . PRO B 1 624 ? 22.094 33.812 0.119 1 46.06 624 PRO B N 1
ATOM 9795 C CA . PRO B 1 624 ? 23.047 32.781 0.502 1 46.06 624 PRO B CA 1
ATOM 9796 C C . PRO B 1 624 ? 24.5 33.156 0.26 1 46.06 624 PRO B C 1
ATOM 9798 O O . PRO B 1 624 ? 24.812 33.812 -0.743 1 46.06 624 PRO B O 1
ATOM 9801 N N . ASP B 1 625 ? 25.219 33.844 1.301 1 34.06 625 ASP B N 1
ATOM 9802 C CA . ASP B 1 625 ? 26.625 34.125 1.041 1 34.06 625 ASP B CA 1
ATOM 9803 C C . ASP B 1 625 ? 27.109 33.406 -0.228 1 34.06 625 ASP B C 1
ATOM 9805 O O . ASP B 1 625 ? 27.078 32.188 -0.306 1 34.06 625 ASP B O 1
ATOM 9809 N N . LYS B 1 626 ? 26.891 34.125 -1.233 1 38.03 626 LYS B N 1
ATOM 9810 C CA . LYS B 1 626 ? 28.016 33.625 -2.012 1 38.03 626 LYS B CA 1
ATOM 9811 C C . LYS B 1 626 ? 29.328 33.75 -1.227 1 38.03 626 LYS B C 1
ATOM 9813 O O . LYS B 1 626 ? 29.578 34.781 -0.611 1 38.03 626 LYS B O 1
ATOM 9818 N N . LYS B 1 627 ? 29.953 32.875 -0.597 1 34.22 627 LYS B N 1
ATOM 9819 C CA . LYS B 1 627 ? 31.297 33.156 -0.086 1 34.22 627 LYS B CA 1
ATOM 9820 C C . LYS B 1 627 ? 31.953 34.312 -0.852 1 34.22 627 LYS B C 1
ATOM 9822 O O . LYS B 1 627 ? 32.281 34.188 -2.033 1 34.22 627 LYS B O 1
ATOM 9827 N N . LYS B 1 628 ? 31.531 35.594 -0.6 1 35.62 628 LYS B N 1
ATOM 9828 C CA . LYS B 1 628 ? 32.312 36.75 -1.052 1 35.62 628 LYS B CA 1
ATOM 9829 C C . LYS B 1 628 ? 33.812 36.469 -0.916 1 35.62 628 LYS B C 1
ATOM 9831 O O . LYS B 1 628 ? 34.281 36 0.119 1 35.62 628 LYS B O 1
ATOM 9836 N N . PRO B 1 629 ? 34.625 36.531 -1.893 1 32 629 PRO B N 1
ATOM 9837 C CA . PRO B 1 629 ? 36.094 36.625 -1.678 1 32 629 PRO B CA 1
ATOM 9838 C C . PRO B 1 629 ? 36.469 37.812 -0.792 1 32 629 PRO B C 1
ATOM 9840 O O . PRO B 1 629 ? 35.844 38.875 -0.861 1 32 629 PRO B O 1
ATOM 9843 N N . ALA B 1 630 ? 36.844 37.562 0.412 1 30.62 630 ALA B N 1
ATOM 9844 C CA . ALA B 1 630 ? 37.406 38.531 1.327 1 30.62 630 ALA B CA 1
ATOM 9845 C C . ALA B 1 630 ? 38.125 39.656 0.562 1 30.62 630 ALA B C 1
ATOM 9847 O O . ALA B 1 630 ? 38.875 39.375 -0.371 1 30.62 630 ALA B O 1
ATOM 9848 N N . PRO B 1 631 ? 37.719 40.844 0.623 1 30.61 631 PRO B N 1
ATOM 9849 C CA . PRO B 1 631 ? 38.438 41.969 -0.007 1 30.61 631 PRO B CA 1
ATOM 9850 C C . PRO B 1 631 ? 39.906 42.031 0.4 1 30.61 631 PRO B C 1
ATOM 9852 O O . PRO B 1 631 ? 40.25 41.781 1.561 1 30.61 631 PRO B O 1
ATOM 9855 N N . THR B 1 632 ? 40.906 41.688 -0.487 1 29.95 632 THR B N 1
ATOM 9856 C CA . THR B 1 632 ? 42.344 41.938 -0.425 1 29.95 632 THR B CA 1
ATOM 9857 C C . THR B 1 632 ? 42.656 43.406 -0.19 1 29.95 632 THR B C 1
ATOM 9859 O O . THR B 1 632 ? 42.5 44.219 -1.098 1 29.95 632 THR B O 1
ATOM 9862 N N . SER B 1 633 ? 42.094 44.031 0.904 1 26.84 633 SER B N 1
ATOM 9863 C CA . SER B 1 633 ? 42.562 45.375 1.196 1 26.84 633 SER B CA 1
ATOM 9864 C C . SER B 1 633 ? 44.094 45.406 1.282 1 26.84 633 SER B C 1
ATOM 9866 O O . SER B 1 633 ? 44.656 44.875 2.236 1 26.84 633 SER B O 1
ATOM 9868 N N . ILE B 1 634 ? 44.875 45.219 0.258 1 28.94 634 ILE B N 1
ATOM 9869 C CA . ILE B 1 634 ? 46.281 45.562 0.107 1 28.94 634 ILE B CA 1
ATOM 9870 C C . ILE B 1 634 ? 46.469 47.062 0.281 1 28.94 634 ILE B C 1
ATOM 9872 O O . ILE B 1 634 ? 46.375 47.844 -0.682 1 28.94 634 ILE B O 1
ATOM 9876 N N . ASP B 1 635 ? 45.719 47.781 1.185 1 26.91 635 ASP B N 1
ATOM 9877 C CA . ASP B 1 635 ? 46.25 49.156 1.278 1 26.91 635 ASP B CA 1
ATOM 9878 C C . ASP B 1 635 ? 47.688 49.156 1.82 1 26.91 635 ASP B C 1
ATOM 9880 O O . ASP B 1 635 ? 47.938 48.531 2.855 1 26.91 635 ASP B O 1
ATOM 9884 N N . GLY B 1 636 ? 48.719 49.188 0.941 1 26.3 636 GLY B N 1
ATOM 9885 C CA . GLY B 1 636 ? 50.125 49.562 1.072 1 26.3 636 GLY B CA 1
ATOM 9886 C C . GLY B 1 636 ? 50.312 50.812 1.916 1 26.3 636 GLY B C 1
ATOM 9887 O O . GLY B 1 636 ? 49.906 51.906 1.513 1 26.3 636 GLY B O 1
ATOM 9888 N N . GLY B 1 637 ? 49.969 50.781 3.238 1 23.16 637 GLY B N 1
ATOM 9889 C CA . GLY B 1 637 ? 50.531 51.875 4.059 1 23.16 637 GLY B CA 1
ATOM 9890 C C . GLY B 1 637 ? 52 52.062 3.877 1 23.16 637 GLY B C 1
ATOM 9891 O O . GLY B 1 637 ? 52.781 51.125 4.129 1 23.16 637 GLY B O 1
ATOM 9892 N N . GLY B 1 638 ? 52.438 52.844 2.861 1 22.53 638 GLY B N 1
ATOM 9893 C CA . GLY B 1 638 ? 53.656 53.594 2.602 1 22.53 638 GLY B CA 1
ATOM 9894 C C . GLY B 1 638 ? 54.094 54.438 3.777 1 22.53 638 GLY B C 1
ATOM 9895 O O . GLY B 1 638 ? 55.062 55.219 3.676 1 22.53 638 GLY B O 1
ATOM 9896 N N . ARG B 1 639 ? 53.938 54.156 5.086 1 21.78 639 ARG B N 1
ATOM 9897 C CA . ARG B 1 639 ? 55.062 54.719 5.82 1 21.78 639 ARG B CA 1
ATOM 9898 C C . ARG B 1 639 ? 56.25 53.781 5.82 1 21.78 639 ARG B C 1
ATOM 9900 O O . ARG B 1 639 ? 56.094 52.562 5.863 1 21.78 639 ARG B O 1
#

Organism: NCBI:txid85056

Solvent-accessible surface area (backbone atoms only — not comparable to full-atom values): 66549 Å² total; per-residue (Å²): 137,90,80,95,80,85,89,83,91,83,94,81,83,87,78,86,72,84,83,80,83,86,81,85,83,83,78,77,89,66,72,86,64,66,73,68,52,61,67,48,48,59,52,42,49,51,41,46,46,44,52,50,64,61,40,74,77,54,66,56,74,64,56,65,76,47,60,77,90,46,42,70,60,52,50,54,54,69,69,43,53,70,41,54,33,50,52,48,30,52,49,38,45,54,50,32,46,65,68,48,53,63,70,49,72,59,78,67,90,56,87,81,52,60,50,76,43,74,55,57,97,86,56,70,41,69,42,81,46,75,47,92,84,37,34,35,33,41,23,53,90,39,31,30,35,39,34,53,50,52,60,45,52,51,51,49,49,48,54,50,48,52,50,52,29,45,46,51,73,42,67,57,68,36,62,31,91,56,5,64,51,28,19,50,52,48,43,26,50,50,10,39,53,55,11,33,44,52,14,59,74,68,65,41,59,42,66,45,25,13,24,53,40,12,27,49,48,15,37,49,89,42,74,44,62,56,41,63,15,53,52,69,67,58,53,46,51,41,20,52,50,34,43,38,53,52,35,33,49,35,13,46,64,39,44,67,76,62,33,61,82,46,42,68,52,23,51,42,51,24,43,52,24,36,52,53,16,13,49,48,23,14,57,50,40,31,67,67,70,57,44,80,80,43,57,66,62,19,42,39,38,12,34,41,62,37,33,47,19,53,86,41,38,48,56,41,51,50,50,36,41,73,73,26,26,44,78,88,36,62,58,60,50,42,51,57,45,12,38,35,52,24,37,52,52,33,52,28,51,36,34,48,45,50,41,49,71,71,60,75,45,55,68,70,58,44,62,56,45,48,57,47,27,46,53,49,11,40,51,51,8,38,54,52,16,53,50,48,54,52,51,49,51,56,60,57,60,70,43,73,60,40,83,74,68,43,65,52,64,70,59,49,53,51,50,45,52,54,45,42,51,49,52,52,47,50,32,47,31,36,33,36,44,11,52,73,70,68,37,37,26,17,13,47,38,16,28,20,32,20,29,17,36,44,40,39,64,26,54,69,77,69,40,66,69,36,44,48,49,44,52,52,42,49,49,49,55,49,45,48,36,67,72,46,35,47,35,47,31,32,17,54,46,14,57,71,43,49,66,67,61,51,69,24,87,82,42,31,62,54,48,50,49,41,51,53,52,20,48,49,48,23,41,50,41,40,45,58,57,44,77,81,67,84,66,52,73,66,50,45,51,38,45,35,40,26,69,51,9,21,38,60,60,19,48,18,55,21,47,41,51,34,46,55,51,50,50,55,60,65,70,45,56,93,86,62,75,80,51,72,68,55,54,50,49,44,51,53,24,47,47,34,27,50,51,18,50,48,41,25,62,47,29,27,45,50,11,38,49,40,27,44,56,42,42,68,71,68,41,61,65,50,59,67,71,59,84,67,79,76,82,82,80,78,79,79,76,85,122,142,78,88,80,85,85,87,73,87,84,79,89,80,86,75,87,73,88,80,77,84,85,78,86,79,86,87,76,89,70,74,89,66,69,77,69,58,67,70,48,54,65,48,43,55,54,39,47,51,44,53,54,66,62,47,68,76,52,67,57,76,66,55,65,77,47,61,77,90,47,43,70,59,51,52,55,53,70,68,43,53,70,40,55,32,51,51,50,28,52,49,37,44,54,52,33,46,64,69,49,55,62,69,48,72,60,78,65,89,56,86,80,51,61,50,78,42,74,55,58,98,84,57,70,41,71,42,80,46,76,47,96,85,38,34,35,34,42,22,54,90,37,33,29,35,38,36,54,50,54,59,45,51,52,51,50,49,49,54,50,47,52,49,52,30,46,45,52,73,42,66,56,69,36,62,31,92,58,4,63,51,29,20,49,52,47,43,26,51,50,11,39,52,54,10,33,42,53,13,60,75,68,64,40,59,41,66,44,26,13,26,53,40,12,27,49,48,14,37,50,90,44,76,47,62,56,42,61,16,53,51,69,67,57,53,47,50,40,21,53,50,34,44,39,52,51,35,33,50,34,13,47,64,39,43,67,74,63,32,62,81,45,43,67,52,24,51,42,52,23,43,51,22,36,52,53,16,13,52,48,23,14,57,50,40,32,67,69,70,58,44,79,80,42,56,66,62,20,40,40,39,13,33,42,63,38,33,47,20,53,84,41,39,47,57,40,51,50,51,36,41,73,71,27,26,44,78,90,35,64,59,61,50,41,51,59,44,13,39,34,51,24,37,51,53,34,52,30,53,36,34,46,44,50,40,50,72,72,57,77,46,56,66,71,58,46,62,58,45,48,59,49,27,46,52,50,10,41,52,52,9,41,54,51,16,53,51,48,54,52,51,51,54,56,60,57,60,71,44,74,60,40,83,73,68,41,64,53,64,71,59,50,52,49,49,45,52,53,46,43,51,51,52,51,47,52,33,47,31,36,34,36,44,12,51,75,70,68,37,36,26,18,14,46,38,16,27,20,32,20,29,18,38,43,40,41,63,26,54,70,77,70,39,68,68,37,44,50,48,46,53,51,41,50,50,48,53,50,46,48,36,67,72,46,36,48,36,46,30,29,16,55,47,14,56,73,43,48,67,69,62,52,69,24,88,82,42,32,63,54,48,49,50,42,52,53,53,20,48,49,48,24,40,50,40,40,45,60,54,46,76,84,66,85,65,52,73,68,52,45,49,38,44,34,41,26,70,50,10,20,39,61,61,17,47,17,56,21,46,40,52,32,46,55,48,50,51,56,60,67,69,46,57,94,85,63,75,80,53,72,67,57,54,50,49,44,52,53,24,47,48,33,27,50,51,19,50,50,40,25,61,46,28,28,45,49,10,34,47,40,28,45,56,41,42,68,72,69,42,61,64,50,60,66,72,61,84,67,77,75,80,81,78,75,73,78,73,80,119

Nearest PDB structures (foldseek):
  7b4m-assembly1_A  TM=8.385E-01  e=2.707E-15  Homo sapiens
  8iwo-assembly1_B  TM=7.614E-01  e=2.013E-07  Oryza sativa Japonica Group
  8pdu-assembly1_B  TM=7.488E-01  e=3.379E-07  Strongylocentrotus purpuratus
  8jd9-assembly1_B  TM=7.281E-01  e=7.203E-07  Arabidopsis thaliana
  8jda-assembly1_B  TM=7.235E-01  e=1.209E-06  Arabidopsis thaliana

Secondary structure (DSSP, 8-state):
------------------------------GGGSGGGHHHHHHHHHHHHHHHHS-----HHHHTTS-GGGHHHHHHHHTS-HHHHHHHHHHHHHHHHHHTGGGS----S-TTSPEEEEPPTTS-SSEEEE-TTSEEEEEETTEEEEEEHHHHHHHHHHHHHHHHHHHHHS-HHHHSTT-TTHHHHHHHHHHHHHHHHHHHHHTS-HHHHHHHHHHHHHHSSSTTSS-TT--HHHHHHHHHHHHHHHHHHHHHH--HHHHHTTHHHHHHHHHHHHHHHHHHHHHHHHHHTT-TT-HHHHHHHHHHHHPPPHHHHHHHHHHHHHTTB-TT-HHHHHHHHHHHHHHHHHHHHHHHHHHHHHS---HHHHHHHHHHHHHHHHHHHHHHHHHHHHHHHHHHTTSPPPTTSPPPHHHHHHHHHHHHHHHHHHHHHHHHHHHHTT-HHHHHHHHHHHHHHHHHHHHHT--HHHHHHHHHHHHHHHHHIIIIIHHHHHHHHHTT--HHHHT-TTTHHHHHHHHHHHHHHHHHHHHHHTTTS---HHHHHHHHHHTT---HHHHHHHHHHHHHHHHHHHTS-TTPPPPHHHHHHHHHHHHHHHHHHHHHHHHHHHHHHHHHHHHHHHS-B------------------/-------------------------------TTGGGTTHHHHHHHHHHHHHHHTT----HHHHTTS-GGGHHHHHHHHTS-HHHHHHHHHHHHHHHHHHTGGGS----S-TTSPEEEEPPTTS-SSEEEE-TTSEEEEEETTEEEEEEHHHHHHHHHHHHHHHHHHHHHS-HHHHSTT-TTHHHHHHHHHHHHHHHHHHHHHTS-HHHHHHHHHHHHHHSSSTTSS-TT--HHHHHHHHHHHHHHHHHHHHHH--HHHHHTTHHHHHHHHHHHHHHHHHHHHHHHHHHTT-TT-HHHHHHHHHHHH---HHHHHHHHHHHHHTTB-TT-HHHHHHHHHHHHHHHHHHHHHHHHHHHHHS---HHHHHHHHHHHHHHHHHHHHHHHHHHHHHHHHHHTTSPPPTTSPPPHHHHHHHHHHHHHHHHHHHHHHHHHHHHTT-HHHHHHHHHHHHHHHHHHHHHT--HHHHHHHHHHHHHHHHHIIIIIHHHHHHHHHTT--HHHHT-TTTHHHHHHHHHHHHHHHHHHHHHHTTTS---HHHHHHHHHHTT---HHHHHHHHHHHHHHHHHHHTS-TTPPPPHHHHHHHHHHHHHHHHHHHHHHHHHHHHHHHHHHHHHHHS-B------------------